Protein AF-R7TPE2-F1 (afdb_monomer)

Foldseek 3Di:
DDDDDDDDDDDDDDDPPPVVNVVVVVVVVVVVVVVVVVVVVVVVVVVVVVVVPPDPPDCPVVVVVVVVVVVVVVVVVVVVVVVVVVVVVVVVVVVVVVVVVVPDDDDDDDDDDDDDDDDDDDDDDDDDDDDDDDDDDPPDPPPPFLDALLVLLLDPDPVSSVVVLVVNLVSVLVVLVVVLVVLLLVLLLLLVLLQVLLCCVVVFAPPVLSVVLSVVLVVLLVVLVVVLVVVLVVVLVVLVVVDPDVVVSVVVNVVSVVVSVVSSVVSNVVSLVVSLVSCVVPTNADPVRSVVSSVVSVVLSVVLVVLSVVVSLVVVLLSVLVSLVSVLLSVLVVVVVVLVVVLVVVLLVLLLVLVVVCVVVVLDPPVRSVVLSVVLVVVLVVLVVVLVVVLSVVSVVLSVVLSVVVVVVVVVLVVVLVVVVVVLCVVSSSHNDSNVNSVVSSVSVSVSVVVVSVVSSVSNVVSSVVSVVSVVVSVVVSVVVSVVSVVVSLVVQVPDPSDDNVSSVVSVVVSVVVSVVVVVVSVVVSVVSVVVSVVVSVVVSVVVVVVSVVVVVVVVVVVVVVVVLVVVLVVVLVVLVVVVVVVLVVLVVVLVVLVVVLVCVVVPDPDDPPVVNVVSVVVSVVSVVVSVVVVVVSVVVSVVVNVVSVVVSVVVVVVVVVVVVVVVVVVVVVVVVVVVVVVVVVVVVVVVLVVVVCVVVPPPDDPDDDPDDPVVVVVVVVVVVVVVVVVVVVVVVVVVVVVVVVVVVVVVVVVVVVVVVVVVVVVVVVVVVVVVVVVVVVVVVVVVVVVVVVVVVVVVVVVVLVVLVVVCVVVVHDSVVSVVVVVVVVVVVVPPD

Secondary structure (DSSP, 8-state):
------------------HHHHHHHHHHHHHHHHHHHHHHHHHHHHHHHHHTTS-TT-THHHHHHHHHHHHHHHHHHHHHHHHHHHHHHHHHHHHHHHHHHTTSS------------PPPPP-PPPP---------------TT----HHHHHT-SSHHHHHHHHHHHHHHHHHHHHHHHHHHHHHHHHHHHHHHHHHHHHTTSS-HHHHHHHHHHHHHHHHHHHHHHHHHHHHHHHHHHHH--SHHHHHHHHHHHHHHHHHHHHHHHHHHHHHHHHHHHHHS---HHHHHHHHHHHHHHHHHHHHHHHHHHHHHHHHHHHHHHHHHHHHHHHHHHHHHHHHHHHHHHHHHHHHHHHHHHTTSS-HHHHHHHHHHHHHHHHHHHHHHHHHHHHHHHHHHHHHHHHHHHHHHHHHHHHHHHHHHHHHHHTT---HHHHHHHHHHHHHHHHHHHHHHHHHHHHHHHHHHHHHHHHHHHHHHHHHHHHHHHHHHHHHHSTT--HHHHHHHHHHHHHHHHHHHHHHHHHHHHHHHHHHHHHHHHHHHHHHHHHHHHHHHHHHHHHHHHHHHHHHHHHHHHHHHHHHHHHHHHHHHHHHHHHHHHHHHS-TTS-HHHHHHHHHHHHHHHHHHHHHHHHHHHHHHHHHHHHHHHHHHHHHHHHHHHHHHHHHHHHHHHHHHHHHHHHHHHHHHHHHHHHHHHTT--S--SS----HHHHHHHHHHHHHHHHHHHHHHHHHHHHHHHHHHHHHHHHHHHHHHHHHHHHHHHHHHHHHHHHHHHHHHHHHHHHHHHHHHHHHHHHHHHHHHHHHHHHHHT--HHHHHHHHHHHHHHTTS--

Nearest PDB structures (foldseek):
  7n6g-assembly1_3W  TM=2.573E-01  e=6.399E-01  Chlamydomonas reinhardtii
  7n6g-assembly1_3T  TM=1.485E-01  e=4.533E-01  Chlamydomonas reinhardtii
  7sqc-assembly1_1K  TM=1.398E-01  e=7.418E-01  Chlamydomonas reinhardtii
  8auc-assembly3_A  TM=1.772E-01  e=7.884E+00  Corynebacterium glutamicum ATCC 13032

Organism: Capitella teleta (NCBI:txid283909)

Solvent-accessible surface area (backbone atoms only — not comparable to full-atom values): 46290 Å² total; per-residue (Å²): 132,89,86,88,87,79,90,78,86,87,83,89,75,89,76,88,71,53,70,66,58,56,51,49,51,52,52,51,50,52,52,53,51,51,51,51,50,53,52,50,51,53,50,52,52,52,49,54,55,53,61,70,69,56,75,88,83,54,72,69,62,56,55,54,48,50,54,52,50,48,53,53,48,50,56,51,46,54,52,49,49,55,50,51,52,52,51,51,52,51,52,52,51,51,51,53,52,50,54,56,64,69,66,61,93,74,79,91,77,89,75,90,79,90,79,91,74,86,83,83,78,90,75,85,84,79,88,76,92,73,94,70,96,73,79,92,76,90,86,67,92,64,90,80,65,68,80,54,55,46,65,30,72,68,48,88,46,69,70,56,24,54,50,46,47,53,50,54,49,54,50,50,51,53,50,50,54,50,52,53,48,51,50,53,53,51,48,52,53,51,39,52,49,17,54,48,43,44,37,36,77,70,66,49,35,54,76,64,57,49,51,53,54,51,50,52,50,51,54,48,52,52,47,46,51,52,52,49,50,50,54,48,53,53,52,51,51,50,41,57,74,73,35,87,50,67,69,63,31,50,58,54,53,64,60,46,51,62,56,50,52,52,51,43,53,50,50,55,50,52,49,54,51,51,48,53,55,45,47,60,73,73,39,74,56,50,71,69,55,48,50,52,49,53,50,52,52,51,52,53,47,52,54,49,51,54,50,50,52,55,47,52,55,50,51,51,52,51,51,54,50,52,48,53,53,52,52,49,52,51,52,50,52,51,52,52,51,53,55,52,58,50,50,56,53,49,57,50,50,53,52,52,53,56,48,47,53,37,31,76,72,66,56,41,52,70,68,57,48,49,54,53,48,54,54,49,52,55,50,51,51,53,52,50,53,54,49,51,56,51,50,52,54,52,49,53,55,48,43,55,52,50,41,55,50,44,43,55,53,51,54,51,49,50,56,50,52,50,49,54,49,51,54,48,51,65,65,48,73,79,36,62,51,49,65,61,50,53,53,51,49,51,51,50,53,50,49,51,50,52,56,50,50,53,48,51,52,53,47,36,50,48,38,50,49,52,51,49,50,51,52,53,49,52,50,52,54,50,51,51,53,50,52,53,47,50,53,52,49,52,52,55,53,64,67,39,91,72,48,54,71,69,57,52,54,53,50,50,55,49,49,52,52,56,48,52,56,48,51,52,51,53,53,52,49,56,51,52,52,50,52,55,51,55,52,52,48,53,53,51,52,53,48,51,54,52,50,54,52,47,52,53,51,52,51,51,53,49,49,54,52,49,52,56,49,50,51,50,54,52,50,51,53,51,53,54,51,50,57,49,52,52,57,52,50,62,46,52,50,52,52,48,54,54,51,50,53,53,50,53,58,65,73,70,52,101,80,69,63,68,66,60,58,52,50,51,51,50,50,49,54,51,49,51,51,50,50,52,50,48,50,52,50,51,54,48,53,47,50,53,47,53,52,49,51,50,52,51,51,50,50,52,50,51,52,50,50,48,52,51,51,49,49,53,48,49,51,51,50,49,52,49,51,50,50,53,49,52,52,49,53,51,49,55,48,52,52,49,49,53,51,49,55,49,54,71,73,62,63,95,68,83,90,76,90,72,100,66,62,74,61,61,59,52,51,51,49,49,52,54,46,50,54,50,51,52,54,49,49,53,50,51,49,52,52,48,51,51,50,49,52,53,48,50,52,52,49,51,51,50,52,53,50,51,51,52,56,48,52,56,46,52,52,51,50,50,51,51,48,51,51,50,51,51,53,50,52,50,53,52,50,52,52,51,49,50,54,50,51,53,51,51,51,51,53,50,52,51,50,50,52,51,48,49,51,53,49,22,68,74,66,79,43,53,64,65,62,53,51,52,52,49,52,51,53,55,60,63,60,68,77,77,124

pLDDT: mean 75.4, std 16.22, range [26.73, 94.81]

Mean predicted aligned error: 19.23 Å

Structure (mmCIF, N/CA/C/O backbone):
data_AF-R7TPE2-F1
#
_entry.id   AF-R7TPE2-F1
#
loop_
_atom_site.group_PDB
_atom_site.id
_atom_site.type_symbol
_atom_site.label_atom_id
_atom_site.label_alt_id
_atom_site.label_comp_id
_atom_site.label_asym_id
_atom_site.label_entity_id
_atom_site.label_seq_id
_atom_site.pdbx_PDB_ins_code
_atom_site.Cartn_x
_atom_site.Cartn_y
_atom_site.Cartn_z
_atom_site.occupancy
_atom_site.B_iso_or_equiv
_atom_site.auth_seq_id
_atom_site.auth_comp_id
_atom_site.auth_asym_id
_atom_site.auth_atom_id
_atom_site.pdbx_PDB_model_num
ATOM 1 N N . MET A 1 1 ? -18.566 -9.184 -51.573 1.00 35.41 1 MET A N 1
ATOM 2 C CA . MET A 1 1 ? -17.967 -8.686 -52.824 1.00 35.41 1 MET A CA 1
ATOM 3 C C . MET A 1 1 ? -16.487 -8.476 -52.565 1.00 35.41 1 MET A C 1
ATOM 5 O O . MET A 1 1 ? -16.202 -7.712 -51.658 1.00 35.41 1 MET A O 1
ATOM 9 N N . SER A 1 2 ? -15.641 -9.183 -53.329 1.00 36.97 2 SER A N 1
ATOM 10 C CA . SER A 1 2 ? -14.252 -8.843 -53.710 1.00 36.97 2 SER A CA 1
ATOM 11 C C . SER A 1 2 ? -13.233 -8.619 -52.575 1.00 36.97 2 SER A C 1
ATOM 13 O O . SER A 1 2 ? -13.436 -7.756 -51.742 1.00 36.97 2 SER A O 1
ATOM 15 N N . CYS A 1 3 ? -12.071 -9.258 -52.451 1.00 39.59 3 CYS A N 1
ATOM 16 C CA . CYS A 1 3 ? -11.321 -10.270 -53.191 1.00 39.59 3 CYS A CA 1
ATOM 17 C C . CYS A 1 3 ? -10.286 -10.823 -52.189 1.00 39.59 3 CYS A C 1
ATOM 19 O O . CYS A 1 3 ? -9.590 -10.029 -51.565 1.00 39.59 3 CYS A O 1
ATOM 21 N N . LEU A 1 4 ? -10.152 -12.141 -52.046 1.00 36.69 4 LEU A N 1
ATOM 22 C CA . LEU A 1 4 ? -8.954 -12.773 -51.478 1.00 36.69 4 LEU A CA 1
ATOM 23 C C . LEU A 1 4 ? -8.945 -14.233 -51.934 1.00 36.69 4 LEU A C 1
ATOM 25 O O . LEU A 1 4 ? -9.678 -15.075 -51.423 1.00 36.69 4 LEU A O 1
ATOM 29 N N . TRP A 1 5 ? -8.168 -14.484 -52.982 1.00 43.62 5 TRP A N 1
ATOM 30 C CA . TRP A 1 5 ? -7.810 -15.806 -53.477 1.00 43.62 5 TRP A CA 1
ATOM 31 C C . TRP A 1 5 ? -6.289 -15.867 -53.393 1.00 43.62 5 TRP A C 1
ATOM 33 O O . TRP A 1 5 ? -5.604 -15.185 -54.151 1.00 43.62 5 TRP A O 1
ATOM 43 N N . VAL A 1 6 ? -5.773 -16.642 -52.444 1.00 50.56 6 VAL A N 1
ATOM 44 C CA . VAL A 1 6 ? -4.370 -17.057 -52.418 1.00 50.56 6 VAL A CA 1
ATOM 45 C C . VAL A 1 6 ? -4.348 -18.579 -52.356 1.00 50.56 6 VAL A C 1
ATOM 47 O O . VAL A 1 6 ? -5.094 -19.202 -51.603 1.00 50.56 6 VAL A O 1
ATOM 50 N N . LEU A 1 7 ? -3.537 -19.129 -53.253 1.00 46.31 7 LEU A N 1
ATOM 51 C CA . LEU A 1 7 ? -3.365 -20.529 -53.601 1.00 46.31 7 LEU A CA 1
ATOM 52 C C . LEU A 1 7 ? -3.025 -21.432 -52.403 1.00 46.31 7 LEU A C 1
ATOM 54 O O . LEU A 1 7 ? -2.085 -21.153 -51.666 1.00 46.31 7 LEU A O 1
ATOM 58 N N . MET A 1 8 ? -3.680 -22.594 -52.328 1.00 33.62 8 MET A N 1
ATOM 59 C CA . MET A 1 8 ? -3.074 -23.815 -51.784 1.00 33.62 8 MET A CA 1
ATOM 60 C C . MET A 1 8 ? -3.088 -24.918 -52.853 1.00 33.62 8 MET A C 1
ATOM 62 O O . MET A 1 8 ? -4.070 -25.028 -53.595 1.00 33.62 8 MET A O 1
ATOM 66 N N . PRO A 1 9 ? -2.010 -25.714 -52.970 1.00 51.53 9 PRO A N 1
ATOM 67 C CA . PRO A 1 9 ? -1.897 -26.749 -53.978 1.00 51.53 9 PRO A CA 1
ATOM 68 C C . PRO A 1 9 ? -2.693 -28.001 -53.601 1.00 51.53 9 PRO A C 1
ATOM 70 O O . PRO A 1 9 ? -2.835 -28.396 -52.448 1.00 51.53 9 PRO A O 1
ATOM 73 N N . ASN A 1 10 ? -3.210 -28.597 -54.661 1.00 43.28 10 ASN A N 1
ATOM 74 C CA . ASN A 1 10 ? -4.125 -29.715 -54.744 1.00 43.28 10 ASN A CA 1
ATOM 75 C C . ASN A 1 10 ? -3.376 -31.041 -54.500 1.00 43.28 10 ASN A C 1
ATOM 77 O O . ASN A 1 10 ? -2.678 -31.508 -55.399 1.00 43.28 10 ASN A O 1
ATOM 81 N N . THR A 1 11 ? -3.527 -31.664 -53.329 1.00 44.28 11 THR A N 1
ATOM 82 C CA . THR A 1 11 ? -3.225 -33.095 -53.144 1.00 44.28 11 THR A CA 1
ATOM 83 C C . THR A 1 11 ? -4.532 -33.873 -53.061 1.00 44.28 11 THR A C 1
ATOM 85 O O . THR A 1 11 ? -5.263 -33.875 -52.074 1.00 44.28 11 THR A O 1
ATOM 88 N N . ARG A 1 12 ? -4.841 -34.485 -54.200 1.00 43.62 12 ARG A N 1
ATOM 89 C CA . ARG A 1 12 ? -5.979 -35.353 -54.460 1.00 43.62 12 ARG A CA 1
ATOM 90 C C . ARG A 1 12 ? -5.566 -36.770 -54.058 1.00 43.62 12 ARG A C 1
ATOM 92 O O . ARG A 1 12 ? -4.911 -37.429 -54.848 1.00 43.62 12 ARG A O 1
ATOM 99 N N . ASP A 1 13 ? -5.960 -37.218 -52.873 1.00 47.59 13 ASP A N 1
ATOM 100 C CA . ASP A 1 13 ? -6.114 -38.645 -52.575 1.00 47.59 13 ASP A CA 1
ATOM 101 C C . ASP A 1 13 ? -7.429 -38.831 -51.818 1.00 47.59 13 ASP A C 1
ATOM 103 O O . ASP A 1 13 ? -7.630 -38.335 -50.708 1.00 47.59 13 ASP A O 1
ATOM 107 N N . GLY A 1 14 ? -8.375 -39.455 -52.518 1.00 44.62 14 GLY A N 1
ATOM 108 C CA . GLY A 1 14 ? -9.769 -39.576 -52.128 1.00 44.62 14 GLY A CA 1
ATOM 109 C C . GLY A 1 14 ? -9.963 -40.525 -50.955 1.00 44.62 14 GLY A C 1
ATOM 110 O O . GLY A 1 14 ? -9.707 -41.721 -51.054 1.00 44.62 14 GLY A O 1
ATOM 111 N N . TRP A 1 15 ? -10.504 -39.979 -49.873 1.00 50.47 15 TRP A N 1
ATOM 112 C CA . TRP A 1 15 ? -11.351 -40.714 -48.949 1.00 50.47 15 TRP A CA 1
ATOM 113 C C . TRP A 1 15 ? -12.759 -40.176 -49.187 1.00 50.47 15 TRP A C 1
ATOM 115 O O . TRP A 1 15 ? -13.099 -39.099 -48.699 1.00 50.47 15 TRP A O 1
ATOM 125 N N . ASP A 1 16 ? -13.550 -40.884 -49.996 1.00 54.56 16 ASP A N 1
ATOM 126 C CA . ASP A 1 16 ? -14.982 -40.613 -50.145 1.00 54.56 16 ASP A CA 1
ATOM 127 C C . ASP A 1 16 ? -15.671 -40.976 -48.825 1.00 54.56 16 ASP A C 1
ATOM 129 O O . ASP A 1 16 ? -16.195 -42.072 -48.629 1.00 54.56 16 ASP A O 1
ATOM 133 N N . ILE A 1 17 ? -15.598 -40.059 -47.862 1.00 58.78 17 ILE A N 1
ATOM 134 C CA . ILE A 1 17 ? -16.359 -40.151 -46.626 1.00 58.78 17 ILE A CA 1
ATOM 135 C C . ILE A 1 17 ? -17.766 -39.672 -46.963 1.00 58.78 17 ILE A C 1
ATOM 137 O O . ILE A 1 17 ? -18.008 -38.474 -47.121 1.00 58.78 17 ILE A O 1
ATOM 141 N N . ASP A 1 18 ? -18.687 -40.628 -47.085 1.00 71.75 18 ASP A N 1
ATOM 142 C CA . ASP A 1 18 ? -20.100 -40.366 -47.337 1.00 71.75 18 ASP A CA 1
ATOM 143 C C . ASP A 1 18 ? -20.612 -39.282 -46.367 1.00 71.75 18 ASP A C 1
ATOM 145 O O . ASP A 1 18 ? -20.490 -39.457 -45.145 1.00 71.75 18 ASP A O 1
ATOM 149 N N . PRO A 1 19 ? -21.234 -38.189 -46.848 1.00 72.94 19 PRO A N 1
ATOM 150 C CA . PRO A 1 19 ? -21.765 -37.116 -45.999 1.00 72.94 19 PRO A CA 1
ATOM 151 C C . PRO A 1 19 ? -22.720 -37.633 -44.914 1.00 72.94 19 PRO A C 1
ATOM 153 O O . PRO A 1 19 ? -22.844 -37.048 -43.836 1.00 72.94 19 PRO A O 1
ATOM 156 N N . LEU A 1 20 ? -23.363 -38.773 -45.183 1.00 76.94 20 LEU A N 1
ATOM 157 C CA . LEU A 1 20 ? -24.243 -39.467 -44.254 1.00 76.94 20 LEU A CA 1
ATOM 158 C C . LEU A 1 20 ? -23.494 -40.033 -43.035 1.00 76.94 20 LEU A C 1
ATOM 160 O O . LEU A 1 20 ? -24.014 -39.993 -41.923 1.00 76.94 20 LEU A O 1
ATOM 164 N N . SER A 1 21 ? -22.266 -40.522 -43.225 1.00 72.75 21 SER A N 1
ATOM 165 C CA . SER A 1 21 ? -21.429 -41.070 -42.150 1.00 72.75 21 SER A CA 1
ATOM 166 C C . SER A 1 21 ? -20.886 -39.973 -41.230 1.00 72.75 21 SER A C 1
ATOM 168 O O . SER A 1 21 ? -20.889 -40.139 -40.010 1.00 72.75 21 SER A O 1
ATOM 170 N N . ILE A 1 22 ? -20.540 -38.807 -41.791 1.00 78.19 22 ILE A N 1
ATOM 171 C CA . ILE A 1 22 ? -20.175 -37.607 -41.023 1.00 78.19 22 ILE A CA 1
ATOM 172 C C . ILE A 1 22 ? -21.388 -37.120 -40.223 1.00 78.19 22 ILE A C 1
ATOM 174 O O . ILE A 1 22 ? -21.275 -36.861 -39.024 1.00 78.19 22 ILE A O 1
ATOM 178 N N . GLY A 1 23 ? -22.567 -37.063 -40.851 1.00 81.94 23 GLY A N 1
ATOM 179 C CA . GLY A 1 23 ? -23.810 -36.687 -40.175 1.00 81.94 23 GLY A CA 1
ATOM 180 C C . GLY A 1 23 ? -24.160 -37.621 -39.012 1.00 81.94 23 GLY A C 1
ATOM 181 O O . GLY A 1 23 ? -24.500 -37.154 -37.923 1.00 81.94 23 GLY A O 1
ATOM 182 N N . LEU A 1 24 ? -24.013 -38.935 -39.206 1.00 83.06 24 LEU A N 1
ATOM 183 C CA . LEU A 1 24 ? -24.265 -39.936 -38.169 1.00 83.06 24 LEU A CA 1
ATOM 184 C C . LEU A 1 24 ? -23.259 -39.825 -37.012 1.00 83.06 24 LEU A C 1
ATOM 186 O O . LEU A 1 24 ? -23.658 -39.877 -35.850 1.00 83.06 24 LEU A O 1
ATOM 190 N N . ALA A 1 25 ? -21.973 -39.623 -37.311 1.00 80.62 25 ALA A N 1
ATOM 191 C CA . ALA A 1 25 ? -20.932 -39.464 -36.297 1.00 80.62 25 ALA A CA 1
ATOM 192 C C . ALA A 1 25 ? -21.164 -38.220 -35.424 1.00 80.62 25 ALA A C 1
ATOM 194 O O . ALA A 1 25 ? -21.041 -38.294 -34.200 1.00 80.62 25 ALA A O 1
ATOM 195 N N . VAL A 1 26 ? -21.581 -37.100 -36.025 1.00 81.88 26 VAL A N 1
ATOM 196 C CA . VAL A 1 26 ? -21.940 -35.876 -35.288 1.00 81.88 26 VAL A CA 1
ATOM 197 C C . VAL A 1 26 ? -23.166 -36.108 -34.402 1.00 81.88 26 VAL A C 1
ATOM 199 O O . VAL A 1 26 ? -23.180 -35.690 -33.243 1.00 81.88 26 VAL A O 1
ATOM 202 N N . PHE A 1 27 ? -24.180 -36.816 -34.905 1.00 87.12 27 PHE A N 1
ATOM 203 C CA . PHE A 1 27 ? -25.394 -37.096 -34.138 1.00 87.12 27 PHE A CA 1
ATOM 204 C C . PHE A 1 27 ? -25.132 -38.033 -32.948 1.00 87.12 27 PHE A C 1
ATOM 206 O O . PHE A 1 27 ? -25.605 -37.784 -31.838 1.00 87.12 27 PHE A O 1
ATOM 213 N N . ILE A 1 28 ? -24.320 -39.076 -33.148 1.00 86.81 28 ILE A N 1
ATOM 214 C CA . ILE A 1 28 ? -23.882 -39.982 -32.077 1.00 86.81 28 ILE A CA 1
ATOM 215 C C . ILE A 1 28 ? -23.019 -39.222 -31.061 1.00 86.81 28 ILE A C 1
ATOM 217 O O . ILE A 1 28 ? -23.226 -39.374 -29.858 1.00 86.81 28 ILE A O 1
ATOM 221 N N . GLY A 1 29 ? -22.112 -38.353 -31.519 1.00 87.31 29 GLY A N 1
ATOM 222 C CA . GLY A 1 29 ? -21.297 -37.504 -30.648 1.00 87.31 29 GLY A CA 1
ATOM 223 C C . GLY A 1 29 ? -22.137 -36.591 -29.750 1.00 87.31 29 GLY A C 1
ATOM 224 O O . GLY A 1 29 ? -21.872 -36.497 -28.551 1.00 87.31 29 GLY A O 1
ATOM 225 N N . LEU A 1 30 ? -23.201 -35.984 -30.287 1.00 85.12 30 LEU A N 1
ATOM 226 C CA . LEU A 1 30 ? -24.133 -35.157 -29.511 1.00 85.12 30 LEU A CA 1
ATOM 227 C C . LEU A 1 30 ? -24.933 -35.971 -28.484 1.00 85.12 30 LEU A C 1
ATOM 229 O O . LEU A 1 30 ? -25.106 -35.519 -27.352 1.00 85.12 30 LEU A O 1
ATOM 233 N N . LEU A 1 31 ? -25.383 -37.178 -28.839 1.00 86.69 31 LEU A N 1
ATOM 234 C CA . LEU A 1 31 ? -26.096 -38.060 -27.908 1.00 86.69 31 LEU A CA 1
ATOM 235 C C . LEU A 1 31 ? -25.195 -38.548 -26.769 1.00 86.69 31 LEU A C 1
ATOM 237 O O . LEU A 1 31 ? -25.593 -38.499 -25.604 1.00 86.69 31 LEU A O 1
ATOM 241 N N . VAL A 1 32 ? -23.972 -38.975 -27.086 1.00 89.25 32 VAL A N 1
ATOM 242 C CA . VAL A 1 32 ? -22.993 -39.416 -26.083 1.00 89.25 32 VAL A CA 1
ATOM 243 C C . VAL A 1 32 ? -22.586 -38.244 -25.186 1.00 89.25 32 VAL A C 1
ATOM 245 O O . VAL A 1 32 ? -22.586 -38.386 -23.963 1.00 89.25 32 VAL A O 1
ATOM 248 N N . GLY A 1 33 ? -22.337 -37.064 -25.762 1.00 85.56 33 GLY A N 1
ATOM 249 C CA . GLY A 1 33 ? -22.054 -35.842 -25.005 1.00 85.56 33 GLY A CA 1
ATOM 250 C C . GLY A 1 33 ? -23.195 -35.450 -24.059 1.00 85.56 33 GLY A C 1
ATOM 251 O O . GLY A 1 33 ? -22.950 -35.133 -22.895 1.00 85.56 33 GLY A O 1
ATOM 252 N N . GLY A 1 34 ? -24.449 -35.554 -24.512 1.00 89.00 34 GLY A N 1
ATOM 253 C CA . GLY A 1 34 ? -25.632 -35.297 -23.686 1.00 89.00 34 GLY A CA 1
ATOM 254 C C . GLY A 1 34 ? -25.782 -36.277 -22.518 1.00 89.00 34 GLY A C 1
ATOM 255 O O . GLY A 1 34 ? -26.092 -35.863 -21.399 1.00 89.00 34 GLY A O 1
ATOM 256 N N . LEU A 1 35 ? -25.510 -37.567 -22.740 1.00 86.75 35 LEU A N 1
ATOM 257 C CA . LEU A 1 35 ? -25.560 -38.589 -21.688 1.00 86.75 35 LEU A CA 1
ATOM 258 C C . LEU A 1 35 ? -24.452 -38.407 -20.642 1.00 86.75 35 LEU A C 1
ATOM 260 O O . LEU A 1 35 ? -24.720 -38.539 -19.446 1.00 86.75 35 LEU A O 1
ATOM 264 N N . ILE A 1 36 ? -23.238 -38.045 -21.068 1.00 86.69 36 ILE A N 1
ATOM 265 C CA . ILE A 1 36 ? -22.132 -37.723 -20.155 1.00 86.69 36 ILE A CA 1
ATOM 266 C C . ILE A 1 36 ? -22.482 -36.484 -19.321 1.00 86.69 36 ILE A C 1
ATOM 268 O O . ILE A 1 36 ? -22.340 -36.513 -18.099 1.00 86.69 36 ILE A O 1
ATOM 272 N N . ALA A 1 37 ? -23.023 -35.432 -19.943 1.00 84.12 37 ALA A N 1
ATOM 273 C CA . ALA A 1 37 ? -23.448 -34.224 -19.236 1.00 84.12 37 ALA A CA 1
ATOM 274 C C . ALA A 1 37 ? -24.548 -34.509 -18.193 1.00 84.12 37 ALA A C 1
ATOM 276 O O . ALA A 1 37 ? -24.476 -34.008 -17.071 1.00 84.12 37 ALA A O 1
ATOM 277 N N . LEU A 1 38 ? -25.526 -35.363 -18.516 1.00 84.81 38 LEU A N 1
ATOM 278 C CA . LEU A 1 38 ? -26.567 -35.816 -17.581 1.00 84.81 38 LEU A CA 1
ATOM 279 C C . LEU A 1 38 ? -26.003 -36.646 -16.416 1.00 84.81 38 LEU A C 1
ATOM 281 O O . LEU A 1 38 ? -26.463 -36.508 -15.278 1.00 84.81 38 LEU A O 1
ATOM 285 N N . GLY A 1 39 ? -24.999 -37.487 -16.680 1.00 87.00 39 GLY A N 1
ATOM 286 C CA . GLY A 1 39 ? -24.266 -38.230 -15.654 1.00 87.00 39 GLY A CA 1
ATOM 287 C C . GLY A 1 39 ? -23.515 -37.302 -14.696 1.00 87.00 39 GLY A C 1
ATOM 288 O O . GLY A 1 39 ? -23.690 -37.402 -13.479 1.00 87.00 39 GLY A O 1
ATOM 289 N N . CYS A 1 40 ? -22.759 -36.345 -15.241 1.00 82.94 40 CYS A N 1
ATOM 290 C CA . CYS A 1 40 ? -22.047 -35.326 -14.468 1.00 82.94 40 CYS A CA 1
ATOM 291 C C . CYS A 1 40 ? -23.013 -34.455 -13.652 1.00 82.94 40 CYS A C 1
ATOM 293 O O . CYS A 1 40 ? -22.789 -34.247 -12.464 1.00 82.94 40 CYS A O 1
ATOM 295 N N . TRP A 1 41 ? -24.141 -34.035 -14.234 1.00 87.31 41 TRP A N 1
ATOM 296 C CA . TRP A 1 41 ? -25.181 -33.272 -13.536 1.00 87.31 41 TRP A CA 1
ATOM 297 C C . TRP A 1 41 ? -25.740 -34.029 -12.321 1.00 87.31 41 TRP A C 1
ATOM 299 O O . TRP A 1 41 ? -25.880 -33.460 -11.236 1.00 87.31 41 TRP A O 1
ATOM 309 N N . LYS A 1 42 ? -26.029 -35.331 -12.463 1.00 81.81 42 LYS A N 1
ATOM 310 C CA . LYS A 1 42 ? -26.505 -36.165 -11.345 1.00 81.81 42 LYS A CA 1
ATOM 311 C C . LYS A 1 42 ? -25.456 -36.337 -10.247 1.00 81.81 42 LYS A C 1
ATOM 313 O O . LYS A 1 42 ? -25.833 -36.355 -9.074 1.00 81.81 42 LYS A O 1
ATOM 318 N N . LEU A 1 43 ? -24.177 -36.463 -10.602 1.00 78.94 43 LEU A N 1
ATOM 319 C CA . LEU A 1 43 ? -23.083 -36.539 -9.629 1.00 78.94 43 LEU A CA 1
ATOM 320 C C . LEU A 1 43 ? -22.917 -35.210 -8.882 1.00 78.94 43 LEU A C 1
ATOM 322 O O . LEU A 1 43 ? -22.936 -35.212 -7.653 1.00 78.94 43 LEU A O 1
ATOM 326 N N . CYS A 1 44 ? -22.920 -34.078 -9.592 1.00 80.56 44 CYS A N 1
ATOM 327 C CA . CYS A 1 44 ? -22.857 -32.751 -8.980 1.00 80.56 44 CYS A CA 1
ATOM 328 C C . CYS A 1 44 ? -24.042 -32.483 -8.038 1.00 80.56 44 CYS A C 1
ATOM 330 O O . CYS A 1 44 ? -23.838 -31.997 -6.930 1.00 80.56 44 CYS A O 1
ATOM 332 N N . ILE A 1 45 ? -25.276 -32.851 -8.409 1.00 78.25 45 ILE A N 1
ATOM 333 C CA . ILE A 1 45 ? -26.436 -32.708 -7.508 1.00 78.25 45 ILE A CA 1
ATOM 334 C C . ILE A 1 45 ? -26.301 -33.597 -6.266 1.00 78.25 45 ILE A C 1
ATOM 336 O O . ILE A 1 45 ? -26.657 -33.173 -5.164 1.00 78.25 45 ILE A O 1
ATOM 340 N N . LYS A 1 46 ? -25.795 -34.826 -6.418 1.00 79.50 46 LYS A N 1
ATOM 341 C CA . LYS A 1 46 ? -25.608 -35.749 -5.292 1.00 79.50 46 LYS A CA 1
ATOM 342 C C . LYS A 1 46 ? -24.538 -35.243 -4.321 1.00 79.50 46 LYS A C 1
ATOM 344 O O . LYS A 1 46 ? -24.738 -35.357 -3.112 1.00 79.50 46 LYS A O 1
ATOM 349 N N . ASP A 1 47 ? -23.474 -34.630 -4.832 1.00 73.25 47 ASP A N 1
ATOM 350 C CA . ASP A 1 47 ? -22.434 -34.005 -4.013 1.00 73.25 47 ASP A CA 1
ATOM 351 C C . ASP A 1 47 ? -22.918 -32.709 -3.355 1.00 73.25 47 ASP A C 1
ATOM 353 O O . ASP A 1 47 ? -22.694 -32.533 -2.161 1.00 73.25 47 ASP A O 1
ATOM 357 N N . ILE A 1 48 ? -23.706 -31.874 -4.045 1.00 69.50 48 ILE A N 1
ATOM 358 C CA . ILE A 1 48 ? -24.358 -30.690 -3.451 1.00 69.50 48 ILE A CA 1
ATOM 359 C C . ILE A 1 48 ? -25.317 -31.093 -2.318 1.00 69.50 48 ILE A C 1
ATOM 361 O O . ILE A 1 48 ? -25.362 -30.442 -1.273 1.00 69.50 48 ILE A O 1
ATOM 365 N N . MET A 1 49 ? -26.069 -32.187 -2.481 1.00 70.44 49 MET A N 1
ATOM 366 C CA . MET A 1 49 ? -26.960 -32.689 -1.429 1.00 70.44 49 MET A CA 1
ATOM 367 C C . MET A 1 49 ? -26.210 -33.341 -0.259 1.00 70.44 49 MET A C 1
ATOM 369 O O . MET A 1 49 ? -26.682 -33.244 0.873 1.00 70.44 49 MET A O 1
ATOM 373 N N . ARG A 1 50 ? -25.041 -33.958 -0.489 1.00 70.81 50 ARG A N 1
ATOM 374 C CA . ARG A 1 50 ? -24.146 -34.404 0.596 1.00 70.81 50 ARG A CA 1
ATOM 375 C C . ARG A 1 50 ? -23.534 -33.220 1.341 1.00 70.81 50 ARG A C 1
ATOM 377 O O . ARG A 1 50 ? -23.506 -33.244 2.566 1.00 70.81 50 ARG A O 1
ATOM 384 N N . TYR A 1 51 ? -23.151 -32.164 0.625 1.00 56.22 51 TYR A N 1
ATOM 385 C CA . TYR A 1 51 ? -22.622 -30.930 1.209 1.00 56.22 51 TYR A CA 1
ATOM 386 C C . TYR A 1 51 ? -23.650 -30.204 2.089 1.00 56.22 51 TYR A C 1
ATOM 388 O O . TYR A 1 51 ? -23.290 -29.596 3.089 1.00 56.22 51 TYR A O 1
ATOM 396 N N . LYS A 1 52 ? -24.945 -30.309 1.760 1.00 54.88 52 LYS A N 1
ATOM 397 C CA . LYS A 1 52 ? -26.046 -29.752 2.567 1.00 54.88 52 LYS A CA 1
ATOM 398 C C . LYS A 1 52 ? -26.389 -30.551 3.832 1.00 54.88 52 LYS A C 1
ATOM 400 O O . LYS A 1 52 ? -27.167 -30.053 4.638 1.00 54.88 52 LYS A O 1
ATOM 405 N N . LYS A 1 53 ? -25.870 -31.775 3.988 1.00 53.75 53 LYS A N 1
ATOM 406 C CA . LYS A 1 53 ? -26.144 -32.658 5.138 1.00 53.75 53 LYS A CA 1
ATOM 407 C C . LYS A 1 53 ? -25.010 -32.714 6.170 1.00 53.75 53 LYS A C 1
ATOM 409 O O . LYS A 1 53 ? -25.174 -33.408 7.165 1.00 53.75 53 LYS A O 1
ATOM 414 N N . MET A 1 54 ? -23.894 -32.017 5.946 1.00 47.94 54 MET A N 1
ATOM 415 C CA . MET A 1 54 ? -22.887 -31.778 6.986 1.00 47.94 54 MET A CA 1
ATOM 416 C C . MET A 1 54 ? -23.311 -30.580 7.844 1.00 47.94 54 MET A C 1
ATOM 418 O O . MET A 1 54 ? -23.743 -29.563 7.302 1.00 47.94 54 MET A O 1
ATOM 422 N N . ASP A 1 55 ? -23.235 -30.748 9.165 1.00 43.53 55 ASP A N 1
ATOM 423 C CA . ASP A 1 55 ? -23.816 -29.877 10.192 1.00 43.53 55 ASP A CA 1
ATOM 424 C C . ASP A 1 55 ? -23.533 -28.367 10.025 1.00 43.53 55 ASP A C 1
ATOM 426 O O . ASP A 1 55 ? -22.422 -27.969 9.664 1.00 43.53 55 ASP A O 1
ATOM 430 N N . PRO A 1 56 ? -24.512 -27.497 10.345 1.00 44.38 56 PRO A N 1
ATOM 431 C CA . PRO A 1 56 ? -24.379 -26.043 10.261 1.00 44.38 56 PRO A CA 1
ATOM 432 C C . PRO A 1 56 ? -23.589 -25.382 11.410 1.00 44.38 56 PRO A C 1
ATOM 434 O O . PRO A 1 56 ? -23.453 -24.162 11.394 1.00 44.38 56 PRO A O 1
ATOM 437 N N . GLU A 1 57 ? -23.036 -26.125 12.373 1.00 44.31 57 GLU A N 1
ATOM 438 C CA . GLU A 1 57 ? -22.359 -25.533 13.547 1.00 44.31 57 GLU A CA 1
ATOM 439 C C . GLU A 1 57 ? -20.884 -25.147 13.330 1.00 44.31 57 GLU A C 1
ATOM 441 O O . GLU A 1 57 ? -20.248 -24.588 14.220 1.00 44.31 57 GLU A O 1
ATOM 446 N N . CYS A 1 58 ? -20.314 -25.364 12.142 1.00 42.38 58 CYS A N 1
ATOM 447 C CA . CYS A 1 58 ? -18.939 -24.943 11.874 1.00 42.38 58 CYS A CA 1
ATOM 448 C C . CYS A 1 58 ? -18.895 -23.550 11.215 1.00 42.38 58 CYS A C 1
ATOM 450 O O . CYS A 1 58 ? -19.205 -23.394 10.028 1.00 42.38 58 CYS A O 1
ATOM 452 N N . GLY A 1 59 ? -18.436 -22.538 11.966 1.00 44.81 59 GLY A N 1
ATOM 453 C CA . GLY A 1 59 ? -18.245 -21.144 11.518 1.00 44.81 59 GLY A CA 1
ATOM 454 C C . GLY A 1 59 ? -17.385 -20.963 10.252 1.00 44.81 59 GLY A C 1
ATOM 455 O O . GLY A 1 59 ? -17.415 -19.911 9.613 1.00 44.81 59 GLY A O 1
ATOM 456 N N . TYR A 1 60 ? -16.701 -22.017 9.803 1.00 45.69 60 TYR A N 1
ATOM 457 C CA . TYR A 1 60 ? -15.927 -22.078 8.562 1.00 45.69 60 TYR A CA 1
ATOM 458 C C . TYR A 1 60 ? -16.766 -21.819 7.289 1.00 45.69 60 TYR A C 1
ATOM 460 O O . TYR A 1 60 ? -16.289 -21.226 6.320 1.00 45.69 60 TYR A O 1
ATOM 468 N N . MET A 1 61 ? -18.051 -22.197 7.288 1.00 47.66 61 MET A N 1
ATOM 469 C CA . MET A 1 61 ? -18.941 -22.037 6.124 1.00 47.66 61 MET A CA 1
ATOM 470 C C . MET A 1 61 ? -19.596 -20.650 6.027 1.00 47.66 61 MET A C 1
ATOM 472 O O . MET A 1 61 ? -20.148 -20.315 4.974 1.00 47.66 61 MET A O 1
ATOM 476 N N . ALA A 1 62 ? -19.555 -19.846 7.095 1.00 50.88 62 ALA A N 1
ATOM 477 C CA . ALA A 1 62 ? -20.031 -18.462 7.081 1.00 50.88 62 ALA A CA 1
ATOM 478 C C . ALA A 1 62 ? -19.000 -17.534 6.418 1.00 50.88 62 ALA A C 1
ATOM 480 O O . ALA A 1 62 ? -19.369 -16.723 5.574 1.00 50.88 62 ALA A O 1
ATOM 481 N N . SER A 1 63 ? -17.708 -17.739 6.696 1.00 49.19 63 SER A N 1
ATOM 482 C CA . SER A 1 63 ? -16.612 -16.973 6.082 1.00 49.19 63 SER A CA 1
ATOM 483 C C . SER A 1 63 ? -16.489 -17.226 4.573 1.00 49.19 63 SER A C 1
ATOM 485 O O . SER A 1 63 ? -16.398 -16.285 3.788 1.00 49.19 63 SER A O 1
ATOM 487 N N . ASN A 1 64 ? -16.611 -18.482 4.122 1.00 46.62 64 ASN A N 1
ATOM 488 C CA . ASN A 1 64 ? -16.521 -18.791 2.689 1.00 46.62 64 ASN A CA 1
ATOM 489 C C . ASN A 1 64 ? -17.762 -18.318 1.901 1.00 46.62 64 ASN A C 1
ATOM 491 O O . ASN A 1 64 ? -17.655 -17.881 0.754 1.00 46.62 64 ASN A O 1
ATOM 495 N N . ARG A 1 65 ? -18.949 -18.327 2.533 1.00 49.72 65 ARG A N 1
ATOM 496 C CA . ARG A 1 65 ? -20.149 -17.688 1.967 1.00 49.72 65 ARG A CA 1
ATOM 497 C C . ARG A 1 65 ? -20.012 -16.171 1.928 1.00 49.72 65 ARG A C 1
ATOM 499 O O . ARG A 1 65 ? -20.368 -15.591 0.913 1.00 49.72 65 ARG A O 1
ATOM 506 N N . TYR A 1 66 ? -19.439 -15.547 2.954 1.00 51.59 66 TYR A N 1
ATOM 507 C CA . TYR A 1 66 ? -19.166 -14.110 2.973 1.00 51.59 66 TYR A CA 1
ATOM 508 C C . TYR A 1 66 ? -18.166 -13.704 1.878 1.00 51.59 66 TYR A C 1
ATOM 510 O O . TYR A 1 66 ? -18.430 -12.770 1.129 1.00 51.59 66 TYR A O 1
ATOM 518 N N . ALA A 1 67 ? -17.081 -14.464 1.692 1.00 56.19 67 ALA A N 1
ATOM 519 C CA . ALA A 1 67 ? -16.091 -14.228 0.640 1.00 56.19 67 ALA A CA 1
ATOM 520 C C . ALA A 1 67 ? -16.657 -14.441 -0.778 1.00 56.19 67 ALA A C 1
ATOM 522 O O . ALA A 1 67 ? -16.389 -13.648 -1.682 1.00 56.19 67 ALA A O 1
ATOM 523 N N . SER A 1 68 ? -17.481 -15.474 -0.986 1.00 61.56 68 SER A N 1
ATOM 524 C CA . SER A 1 68 ? -18.176 -15.687 -2.264 1.00 61.56 68 SER A CA 1
ATOM 525 C C . SER A 1 68 ? -19.189 -14.574 -2.548 1.00 61.56 68 SER A C 1
ATOM 527 O O . SER A 1 68 ? -19.261 -14.079 -3.672 1.00 61.56 68 SER A O 1
ATOM 529 N N . HIS A 1 69 ? -19.935 -14.139 -1.529 1.00 59.69 69 HIS A N 1
ATOM 530 C CA . HIS A 1 69 ? -20.926 -13.074 -1.666 1.00 59.69 69 HIS A CA 1
ATOM 531 C C . HIS A 1 69 ? -20.261 -11.713 -1.920 1.00 59.69 69 HIS A C 1
ATOM 533 O O . HIS A 1 69 ? -20.766 -10.943 -2.733 1.00 59.69 69 HIS A O 1
ATOM 539 N N . GLN A 1 70 ? -19.097 -11.457 -1.309 1.00 62.97 70 GLN A N 1
ATOM 540 C CA . GLN A 1 70 ? -18.236 -10.300 -1.576 1.00 62.97 70 GLN A CA 1
ATOM 541 C C . GLN A 1 70 ? -17.728 -10.292 -3.024 1.00 62.97 70 GLN A C 1
ATOM 543 O O . GLN A 1 70 ? -17.839 -9.267 -3.689 1.00 62.97 70 GLN A O 1
ATOM 548 N N . ARG A 1 71 ? -17.255 -11.427 -3.565 1.00 65.94 71 ARG A N 1
ATOM 549 C CA . ARG A 1 71 ? -16.827 -11.517 -4.978 1.00 65.94 71 ARG A CA 1
ATOM 550 C C . ARG A 1 71 ? -17.977 -11.259 -5.950 1.00 65.94 71 ARG A C 1
ATOM 552 O O . ARG A 1 71 ? -17.803 -10.527 -6.921 1.00 65.94 71 ARG A O 1
ATOM 559 N N . GLU A 1 72 ? -19.158 -11.821 -5.693 1.00 65.81 72 GLU A N 1
ATOM 560 C CA . GLU A 1 72 ? -20.341 -11.556 -6.519 1.00 65.81 72 GLU A CA 1
ATOM 561 C C . GLU A 1 72 ? -20.796 -10.093 -6.415 1.00 65.81 72 GLU A C 1
ATOM 563 O O . GLU A 1 72 ? -21.124 -9.484 -7.437 1.00 65.81 72 GLU A O 1
ATOM 568 N N . HIS A 1 73 ? -20.733 -9.493 -5.222 1.00 69.31 73 HIS A N 1
ATOM 569 C CA . HIS A 1 73 ? -21.044 -8.078 -5.020 1.00 69.31 73 HIS A CA 1
ATOM 570 C C . HIS A 1 73 ? -20.048 -7.167 -5.754 1.00 69.31 73 HIS A C 1
ATOM 572 O O . HIS A 1 73 ? -20.476 -6.244 -6.446 1.00 69.31 73 HIS A O 1
ATOM 578 N N . LEU A 1 74 ? -18.748 -7.484 -5.721 1.00 63.53 74 LEU A N 1
ATOM 579 C CA . LEU A 1 74 ? -17.697 -6.762 -6.447 1.00 63.53 74 LEU A CA 1
ATOM 580 C C . LEU A 1 74 ? -17.897 -6.853 -7.971 1.00 63.53 74 LEU A C 1
ATOM 582 O O . LEU A 1 74 ? -17.767 -5.864 -8.693 1.00 63.53 74 LEU A O 1
ATOM 586 N N . ILE A 1 75 ? -18.286 -8.024 -8.490 1.00 74.62 75 ILE A N 1
ATOM 587 C CA . ILE A 1 75 ? -18.594 -8.214 -9.919 1.00 74.62 75 ILE A CA 1
ATOM 588 C C . ILE A 1 75 ? -19.842 -7.413 -10.330 1.00 74.62 75 ILE A C 1
ATOM 590 O O . ILE A 1 75 ? -19.895 -6.855 -11.431 1.00 74.62 75 ILE A O 1
ATOM 594 N N . VAL A 1 76 ? -20.859 -7.334 -9.469 1.00 73.19 76 VAL A N 1
ATOM 595 C CA . VAL A 1 76 ? -22.074 -6.547 -9.728 1.00 73.19 76 VAL A CA 1
ATOM 596 C C . VAL A 1 76 ? -21.793 -5.041 -9.624 1.00 73.19 76 VAL A C 1
ATOM 598 O O . VAL A 1 76 ? -22.230 -4.285 -10.499 1.00 73.19 76 VAL A O 1
ATOM 601 N N . GLN A 1 77 ? -21.003 -4.597 -8.643 1.00 63.44 77 GLN A N 1
ATOM 602 C CA . GLN A 1 77 ? -20.590 -3.199 -8.481 1.00 63.44 77 GLN A CA 1
ATOM 603 C C . GLN A 1 77 ? -19.679 -2.733 -9.617 1.00 63.44 77 GLN A C 1
ATOM 605 O O . GLN A 1 77 ? -19.972 -1.708 -10.225 1.00 63.44 77 GLN A O 1
ATOM 610 N N . THR A 1 78 ? -18.663 -3.502 -10.013 1.00 65.44 78 THR A N 1
ATOM 611 C CA . THR A 1 78 ? -17.796 -3.152 -11.158 1.00 65.44 78 THR A CA 1
ATOM 612 C C . THR A 1 78 ? -18.585 -3.047 -12.467 1.00 65.44 78 THR A C 1
ATOM 614 O O . THR A 1 78 ? -18.338 -2.151 -13.279 1.00 65.44 78 THR A O 1
ATOM 617 N N . LYS A 1 79 ? -19.599 -3.901 -12.678 1.00 74.56 79 LYS A N 1
ATOM 618 C CA . LYS A 1 79 ? -20.530 -3.775 -13.816 1.00 74.56 79 LYS A CA 1
ATOM 619 C C . LYS A 1 79 ? -21.414 -2.527 -13.710 1.00 74.56 79 LYS A C 1
ATOM 621 O O . LYS A 1 79 ? -21.635 -1.861 -14.725 1.00 74.56 79 LYS A O 1
ATOM 626 N N . SER A 1 80 ? -21.893 -2.187 -12.513 1.00 79.69 80 SER A N 1
ATOM 627 C CA . SER A 1 80 ? -22.677 -0.970 -12.248 1.00 79.69 80 SER A CA 1
ATOM 628 C C . SER A 1 80 ? -21.853 0.308 -12.466 1.00 79.69 80 SER A C 1
ATOM 630 O O . SER A 1 80 ? -22.298 1.221 -13.165 1.00 79.69 80 SER A O 1
ATOM 632 N N . MET A 1 81 ? -20.608 0.337 -11.986 1.00 63.44 81 MET A N 1
ATOM 633 C CA . MET A 1 81 ? -19.662 1.443 -12.157 1.00 63.44 81 MET A CA 1
ATOM 634 C C . MET A 1 81 ? -19.271 1.637 -13.622 1.00 63.44 81 MET A C 1
ATOM 636 O O . MET A 1 81 ? -19.387 2.741 -14.152 1.00 63.44 81 MET A O 1
ATOM 640 N N . LYS A 1 82 ? -18.954 0.555 -14.351 1.00 78.62 82 LYS A N 1
ATOM 641 C CA . LYS A 1 82 ? -18.730 0.620 -15.809 1.00 78.62 82 LYS A CA 1
ATOM 642 C C . LYS A 1 82 ? -19.954 1.169 -16.552 1.00 78.62 82 LYS A C 1
ATOM 644 O O . LYS A 1 82 ? -19.802 1.886 -17.543 1.00 78.62 82 LYS A O 1
ATOM 649 N N . LYS A 1 83 ? -21.173 0.877 -16.083 1.00 80.31 83 LYS A N 1
ATOM 650 C CA . LYS A 1 83 ? -22.419 1.421 -16.646 1.00 80.31 83 LYS A CA 1
ATOM 651 C C . LYS A 1 83 ? -22.599 2.913 -16.322 1.00 80.31 83 LYS A C 1
ATOM 653 O O . LYS A 1 83 ? -22.952 3.663 -17.233 1.00 80.31 83 LYS A O 1
ATOM 658 N N . ARG A 1 84 ? -22.312 3.357 -15.089 1.00 72.56 84 ARG A N 1
ATOM 659 C CA . ARG A 1 84 ? -22.313 4.783 -14.699 1.00 72.56 84 ARG A CA 1
ATOM 660 C C . ARG A 1 84 ? -21.264 5.587 -15.472 1.00 72.56 84 ARG A C 1
ATOM 662 O O . ARG A 1 84 ? -21.619 6.606 -16.055 1.00 72.56 84 ARG A O 1
ATOM 669 N N . ASN A 1 85 ? -20.038 5.083 -15.614 1.00 67.62 85 ASN A N 1
ATOM 670 C CA . ASN A 1 85 ? -18.981 5.744 -16.390 1.00 67.62 85 ASN A CA 1
ATOM 671 C C . ASN A 1 85 ? -19.334 5.868 -17.877 1.00 67.62 85 ASN A C 1
ATOM 673 O O . ASN A 1 85 ? -19.152 6.932 -18.469 1.00 67.62 85 ASN A O 1
ATOM 677 N N . ARG A 1 86 ? -19.936 4.833 -18.481 1.00 80.69 86 ARG A N 1
ATOM 678 C CA . ARG A 1 86 ? -20.465 4.924 -19.855 1.00 80.69 86 ARG A CA 1
ATOM 679 C C . ARG A 1 86 ? -21.580 5.968 -19.974 1.00 80.69 86 ARG A C 1
ATOM 681 O O . ARG A 1 86 ? -21.596 6.719 -20.947 1.00 80.69 86 ARG A O 1
ATOM 688 N N . ALA A 1 87 ? -22.486 6.052 -18.999 1.00 74.06 87 ALA A N 1
ATOM 689 C CA . ALA A 1 87 ? -23.550 7.058 -18.988 1.00 74.06 87 ALA A CA 1
ATOM 690 C C . ALA A 1 87 ? -22.994 8.487 -18.840 1.00 74.06 87 ALA A C 1
ATOM 692 O O . ALA A 1 87 ? -23.414 9.388 -19.568 1.00 74.06 87 ALA A O 1
ATOM 693 N N . MET A 1 88 ? -21.998 8.680 -17.972 1.00 73.00 88 MET A N 1
ATOM 694 C CA . MET A 1 88 ? -21.337 9.966 -17.752 1.00 73.00 88 MET A CA 1
ATOM 695 C C . MET A 1 88 ? -20.551 10.419 -18.995 1.00 73.00 88 MET A C 1
ATOM 697 O O . MET A 1 88 ? -20.683 11.564 -19.434 1.00 73.00 88 MET A O 1
ATOM 701 N N . GLN A 1 89 ? -19.820 9.507 -19.651 1.00 71.81 89 GLN A N 1
ATOM 702 C CA . GLN A 1 89 ? -19.150 9.784 -20.928 1.00 71.81 89 GLN A CA 1
ATOM 703 C C . GLN A 1 89 ? -20.148 10.143 -22.040 1.00 71.81 89 GLN A C 1
ATOM 705 O O . GLN A 1 89 ? -19.931 11.112 -22.771 1.00 71.81 89 GLN A O 1
ATOM 710 N N . GLN A 1 90 ? -21.279 9.434 -22.140 1.00 78.88 90 GLN A N 1
ATOM 711 C CA . GLN A 1 90 ? -22.343 9.770 -23.093 1.00 78.88 90 GLN A CA 1
ATOM 712 C C . GLN A 1 90 ? -22.977 11.139 -22.798 1.00 78.88 90 GLN A C 1
ATOM 714 O O . GLN A 1 90 ? -23.280 11.890 -23.726 1.00 78.88 90 GLN A O 1
ATOM 719 N N . GLN A 1 91 ? -23.147 11.511 -21.526 1.00 76.12 91 GLN A N 1
ATOM 720 C CA . GLN A 1 91 ? -23.650 12.831 -21.134 1.00 76.12 91 GLN A CA 1
ATOM 721 C C . GLN A 1 91 ? -22.648 13.947 -21.475 1.00 76.12 91 GLN A C 1
ATOM 723 O O . GLN A 1 91 ? -23.049 15.000 -21.979 1.00 76.12 91 GLN A O 1
ATOM 728 N N . LYS A 1 92 ? -21.343 13.701 -21.289 1.00 76.19 92 LYS A N 1
ATOM 729 C CA . LYS A 1 92 ? -20.257 14.617 -21.678 1.00 76.19 92 LYS A CA 1
ATOM 730 C C . LYS A 1 92 ? -20.197 14.802 -23.200 1.00 76.19 92 LYS A C 1
ATOM 732 O O . LYS A 1 92 ? -20.125 15.935 -23.673 1.00 76.19 92 LYS A O 1
ATOM 737 N N . GLN A 1 93 ? -20.343 13.725 -23.977 1.00 75.69 93 GLN A N 1
ATOM 738 C CA . GLN A 1 93 ? -20.436 13.798 -25.441 1.00 75.69 93 GLN A CA 1
ATOM 739 C C . GLN A 1 93 ? -21.692 14.546 -25.913 1.00 75.69 93 GLN A C 1
ATOM 741 O O . GLN A 1 93 ? -21.592 15.391 -26.801 1.00 75.69 93 GLN A O 1
ATOM 746 N N . LYS A 1 94 ? -22.856 14.325 -25.286 1.00 82.19 94 LYS A N 1
ATOM 747 C CA . LYS A 1 94 ? -24.087 15.083 -25.584 1.00 82.19 94 LYS A CA 1
ATOM 748 C C . LYS A 1 94 ? -23.942 16.575 -25.270 1.00 82.19 94 LYS A C 1
ATOM 750 O O . LYS A 1 94 ? -24.427 17.396 -26.045 1.00 82.19 94 LYS A O 1
ATOM 755 N N . ARG A 1 95 ? -23.244 16.939 -24.185 1.00 74.12 95 ARG A N 1
ATOM 756 C CA . ARG A 1 95 ? -22.908 18.337 -23.845 1.00 74.12 95 ARG A CA 1
ATOM 757 C C . ARG A 1 95 ? -21.946 18.973 -24.852 1.00 74.12 95 ARG A C 1
ATOM 759 O O . ARG A 1 95 ? -22.146 20.116 -25.245 1.00 74.12 95 ARG A O 1
ATOM 766 N N . LEU A 1 96 ? -20.945 18.232 -25.324 1.00 71.00 96 LEU A N 1
ATOM 767 C CA . LEU A 1 96 ? -20.024 18.704 -26.365 1.00 71.00 96 LEU A CA 1
ATOM 768 C C . LEU A 1 96 ? -20.724 18.877 -27.7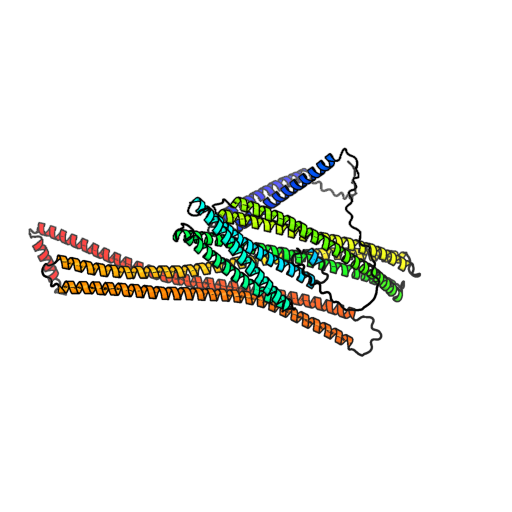20 1.00 71.00 96 LEU A C 1
ATOM 770 O O . LEU A 1 96 ? -20.479 19.855 -28.423 1.00 71.00 96 LEU A O 1
ATOM 774 N N . GLN A 1 97 ? -21.630 17.967 -28.079 1.00 72.38 97 GLN A N 1
ATOM 775 C CA . GLN A 1 97 ? -22.421 18.078 -29.305 1.00 72.38 97 GLN A CA 1
ATOM 776 C C . GLN A 1 97 ? -23.439 19.222 -29.232 1.00 72.38 97 GLN A C 1
ATOM 778 O O . GLN A 1 97 ? -23.594 19.945 -30.213 1.00 72.38 97 GLN A O 1
ATOM 783 N N . SER A 1 98 ? -24.085 19.454 -28.083 1.00 71.00 98 SER A N 1
ATOM 784 C CA . SER A 1 98 ? -24.994 20.594 -27.907 1.00 71.00 98 SER A CA 1
ATOM 785 C C . SER A 1 98 ? -24.256 21.937 -27.845 1.00 71.00 98 SER A C 1
ATOM 787 O O . SER A 1 98 ? -24.763 22.922 -28.377 1.00 71.00 98 SER A O 1
ATOM 789 N N . ALA A 1 99 ? -23.031 21.975 -27.309 1.00 63.19 99 ALA A N 1
ATOM 790 C CA . ALA A 1 99 ? -22.153 23.146 -27.370 1.00 63.19 99 ALA A CA 1
ATOM 791 C C . ALA A 1 99 ? -21.682 23.454 -28.803 1.00 63.19 99 ALA A C 1
ATOM 793 O O . ALA A 1 99 ? -21.632 24.619 -29.192 1.00 63.19 99 ALA A O 1
ATOM 794 N N . LYS A 1 100 ? -21.406 22.427 -29.621 1.00 66.12 100 LYS A N 1
ATOM 795 C CA . LYS A 1 100 ? -21.104 22.598 -31.054 1.00 66.12 100 LYS A CA 1
ATOM 796 C C . LYS A 1 100 ? -22.331 23.040 -31.858 1.00 66.12 100 LYS A C 1
ATOM 798 O O . LYS A 1 100 ? -22.201 23.886 -32.734 1.00 66.12 100 LYS A O 1
ATOM 803 N N . LYS A 1 101 ? -23.529 22.549 -31.520 1.00 62.62 101 LYS A N 1
ATOM 804 C CA . LYS A 1 101 ? -24.791 22.957 -32.167 1.00 62.62 101 LYS A CA 1
ATOM 805 C C . LYS A 1 101 ? -25.225 24.386 -31.814 1.00 62.62 101 LYS A C 1
ATOM 807 O O . LYS A 1 101 ? -25.930 25.001 -32.599 1.00 62.62 101 LYS A O 1
ATOM 812 N N . LYS A 1 102 ? -24.786 24.919 -30.665 1.00 52.16 102 LYS A N 1
ATOM 813 C CA . LYS A 1 102 ? -24.996 26.322 -30.254 1.00 52.16 102 LYS A CA 1
ATOM 814 C C . LYS A 1 102 ? -23.965 27.312 -30.826 1.00 52.16 102 LYS A C 1
ATOM 816 O O . LYS A 1 102 ? -24.091 28.500 -30.569 1.00 52.16 102 LYS A O 1
ATOM 821 N N . LYS A 1 103 ? -22.964 26.845 -31.587 1.00 47.69 103 LYS A N 1
ATOM 822 C CA . LYS A 1 103 ? -21.956 27.679 -32.275 1.00 47.69 103 LYS A CA 1
ATOM 823 C C . LYS A 1 103 ? -22.147 27.734 -33.803 1.00 47.69 103 LYS A C 1
ATOM 825 O O . LYS A 1 103 ? -21.193 27.984 -34.533 1.00 47.69 103 LYS A O 1
ATOM 830 N N . GLY A 1 104 ? -23.363 27.492 -34.290 1.00 46.12 104 GLY A N 1
ATOM 831 C CA . GLY A 1 104 ? -23.796 27.987 -35.600 1.00 46.12 104 GLY A CA 1
ATOM 832 C C . GLY A 1 104 ? -24.479 29.334 -35.388 1.00 46.12 104 GLY A C 1
ATOM 833 O O . GLY A 1 104 ? -25.292 29.438 -34.479 1.00 46.12 104 GLY A O 1
ATOM 834 N N . ASP A 1 105 ? -24.131 30.336 -36.186 1.00 47.62 105 ASP A N 1
ATOM 835 C CA . ASP A 1 105 ? -24.604 31.725 -36.114 1.00 47.62 105 ASP A CA 1
ATOM 836 C C . ASP A 1 105 ? -24.127 32.551 -34.914 1.00 47.62 105 ASP A C 1
ATOM 838 O O . ASP A 1 105 ? -24.905 32.961 -34.058 1.00 47.62 105 ASP A O 1
ATOM 842 N N . GLN A 1 106 ? -22.830 32.869 -34.898 1.00 39.94 106 GLN A N 1
ATOM 843 C CA . GLN A 1 106 ? -22.364 34.265 -34.847 1.00 39.94 106 GLN A CA 1
ATOM 844 C C . GLN A 1 106 ? -20.844 34.309 -35.058 1.00 39.94 106 GLN A C 1
ATOM 846 O O . GLN A 1 106 ? -20.089 33.564 -34.433 1.00 39.94 106 GLN A O 1
ATOM 851 N N . GLY A 1 107 ? -20.416 35.144 -36.010 1.00 39.25 107 GLY A N 1
ATOM 852 C CA . GLY A 1 107 ? -19.016 35.329 -36.397 1.00 39.25 107 GLY A CA 1
ATOM 853 C C . GLY A 1 107 ? -18.133 35.868 -35.263 1.00 39.25 107 GLY A C 1
ATOM 854 O O . GLY A 1 107 ? -18.637 36.296 -34.223 1.00 39.25 107 GLY A O 1
ATOM 855 N N . PRO A 1 108 ? -16.802 35.841 -35.440 1.00 35.31 108 PRO A N 1
ATOM 856 C CA . PRO A 1 108 ? -15.868 36.139 -34.366 1.00 35.31 108 PRO A CA 1
ATOM 857 C C . PRO A 1 108 ? -15.847 37.644 -34.083 1.00 35.31 108 PRO A C 1
ATOM 859 O O . PRO A 1 108 ? -15.361 38.428 -34.897 1.00 35.31 108 PRO A O 1
ATOM 862 N N . LEU A 1 109 ? -16.353 38.044 -32.913 1.00 30.41 109 LEU A N 1
ATOM 863 C CA . LEU A 1 109 ? -16.132 39.382 -32.376 1.00 30.41 109 LEU A CA 1
ATOM 864 C C . LEU A 1 109 ? -14.884 39.359 -31.489 1.00 30.41 109 LEU A C 1
ATOM 866 O O . LEU A 1 109 ? -14.854 38.735 -30.428 1.00 30.41 109 LEU A O 1
ATOM 870 N N . VAL A 1 110 ? -13.849 40.043 -31.964 1.00 37.91 110 VAL A N 1
ATOM 871 C CA . VAL A 1 110 ? -12.656 40.408 -31.206 1.00 37.91 110 VAL A CA 1
ATOM 872 C C . VAL A 1 110 ? -13.066 41.437 -30.153 1.00 37.91 110 VAL A C 1
ATOM 874 O O . VAL A 1 110 ? -13.510 42.527 -30.505 1.00 37.91 110 VAL A O 1
ATOM 877 N N . ILE A 1 111 ? -12.899 41.113 -28.870 1.00 30.05 111 ILE A N 1
ATOM 878 C CA . ILE A 1 111 ? -12.839 42.111 -27.798 1.00 30.05 111 ILE A CA 1
ATOM 879 C C . ILE A 1 111 ? -11.523 41.913 -27.057 1.00 30.05 111 ILE A C 1
ATOM 881 O O . ILE A 1 111 ? -11.273 40.887 -26.427 1.00 30.05 111 ILE A O 1
ATOM 885 N N . ILE A 1 112 ? -10.684 42.931 -27.204 1.00 33.81 112 ILE A N 1
ATOM 886 C CA . ILE A 1 112 ? -9.462 43.178 -26.459 1.00 33.81 112 ILE A CA 1
ATOM 887 C C . ILE A 1 112 ? -9.879 43.670 -25.070 1.00 33.81 112 ILE A C 1
ATOM 889 O O . ILE A 1 112 ? -10.509 44.721 -24.967 1.00 33.81 112 ILE A O 1
ATOM 893 N N . THR A 1 113 ? -9.476 42.960 -24.017 1.00 29.08 113 THR A N 1
ATOM 894 C CA . THR A 1 113 ? -9.369 43.548 -22.677 1.00 29.08 113 THR A CA 1
ATOM 895 C C . THR A 1 113 ? -7.983 43.241 -22.134 1.00 29.08 113 THR A C 1
ATOM 897 O O . THR A 1 113 ? -7.631 42.105 -21.834 1.00 29.08 113 THR A O 1
ATOM 900 N N . THR A 1 114 ? -7.186 44.296 -22.086 1.00 28.64 114 THR A N 1
ATOM 901 C CA . THR A 1 114 ? -5.832 44.386 -21.554 1.00 28.64 114 THR A CA 1
ATOM 902 C C . THR A 1 114 ? -5.800 44.113 -20.051 1.00 28.64 114 THR A C 1
ATOM 904 O O . THR A 1 114 ? -6.392 44.864 -19.279 1.00 28.64 114 THR A O 1
ATOM 907 N N . LEU A 1 115 ? -5.038 43.101 -19.637 1.00 26.73 115 LEU A N 1
ATOM 908 C CA . LEU A 1 115 ? -4.412 43.029 -18.317 1.00 26.73 115 LEU A CA 1
ATOM 909 C C . LEU A 1 115 ? -2.921 42.782 -18.553 1.00 26.73 115 LEU A C 1
ATOM 911 O O . LEU A 1 115 ? -2.493 41.708 -18.964 1.00 26.73 115 LEU A O 1
ATOM 915 N N . THR A 1 116 ? -2.167 43.862 -18.398 1.00 28.50 116 THR A N 1
ATOM 916 C CA . THR A 1 116 ? -0.715 43.961 -18.510 1.00 28.50 116 THR A CA 1
ATOM 917 C C . THR A 1 116 ? -0.031 43.196 -17.382 1.00 28.50 116 THR A C 1
ATOM 919 O O . THR A 1 116 ? -0.132 43.593 -16.223 1.00 28.50 116 THR A O 1
ATOM 922 N N . LEU A 1 117 ? 0.712 42.153 -17.741 1.00 30.62 117 LEU A N 1
ATOM 923 C CA . LEU A 1 117 ? 1.858 41.648 -16.988 1.00 30.62 117 LEU A CA 1
ATOM 924 C C . LEU A 1 117 ? 3.043 41.631 -17.958 1.00 30.62 117 LEU A C 1
ATOM 926 O O . LEU A 1 117 ? 2.981 41.009 -19.018 1.00 30.62 117 LEU A O 1
ATOM 930 N N . GLU A 1 118 ? 4.069 42.409 -17.625 1.00 28.53 118 GLU A N 1
ATOM 931 C CA . GLU A 1 118 ? 5.318 42.512 -18.376 1.00 28.53 118 GLU A CA 1
ATOM 932 C C . GLU A 1 118 ? 6.053 41.158 -18.429 1.00 28.53 118 GLU A C 1
ATOM 934 O O . GLU A 1 118 ? 6.105 40.451 -17.420 1.00 28.53 118 GLU A O 1
ATOM 939 N N . PRO A 1 119 ? 6.666 40.793 -19.568 1.00 29.73 119 PRO A N 1
ATOM 940 C CA . PRO A 1 119 ? 7.526 39.622 -19.659 1.00 29.73 119 PRO A CA 1
ATOM 941 C C . PRO A 1 119 ? 8.947 39.951 -19.178 1.00 29.73 119 PRO A C 1
ATOM 943 O O . PRO A 1 119 ? 9.635 40.804 -19.745 1.00 29.73 119 PRO A O 1
ATOM 946 N N . ALA A 1 120 ? 9.408 39.236 -18.151 1.00 28.12 120 ALA A N 1
ATOM 947 C CA . ALA A 1 120 ? 10.815 39.215 -17.773 1.00 28.12 120 ALA A CA 1
ATOM 948 C C . ALA A 1 120 ? 11.640 38.548 -18.887 1.00 28.12 120 ALA A C 1
ATOM 950 O O . ALA A 1 120 ? 11.316 37.464 -19.372 1.00 28.12 120 ALA A O 1
ATOM 951 N N . LYS A 1 121 ? 12.690 39.253 -19.309 1.00 29.77 121 LYS A N 1
ATOM 952 C CA . LYS A 1 121 ? 13.620 38.872 -20.370 1.00 29.77 121 LYS A CA 1
ATOM 953 C C . LYS A 1 121 ? 14.433 37.638 -19.979 1.00 29.77 121 LYS A C 1
ATOM 955 O O . LYS A 1 121 ? 14.977 37.561 -18.883 1.00 29.77 121 LYS A O 1
ATOM 960 N N . THR A 1 122 ? 14.564 36.733 -20.939 1.00 33.72 122 THR A N 1
ATOM 961 C CA . THR A 1 122 ? 15.640 35.749 -21.068 1.00 33.72 122 THR A CA 1
ATOM 962 C C . THR A 1 122 ? 17.004 36.440 -21.066 1.00 33.72 122 THR A C 1
ATOM 964 O O . THR A 1 122 ? 17.302 37.206 -21.984 1.00 33.72 122 THR A O 1
ATOM 967 N N . GLU A 1 123 ? 17.835 36.133 -20.073 1.00 28.92 123 GLU A N 1
ATOM 968 C CA . GLU A 1 123 ? 19.287 36.303 -20.139 1.00 28.92 123 GLU A CA 1
ATOM 969 C C . GLU A 1 123 ? 19.951 34.922 -20.080 1.00 28.92 123 GLU A C 1
ATOM 971 O O . GLU A 1 123 ? 19.680 34.116 -19.190 1.00 28.92 123 GLU A O 1
ATOM 976 N N . GLU A 1 124 ? 20.802 34.653 -21.068 1.00 32.12 124 GLU A N 1
ATOM 977 C CA . GLU A 1 124 ? 21.713 33.510 -21.115 1.00 32.12 124 GLU A CA 1
ATOM 978 C C . GLU A 1 124 ? 22.786 33.642 -20.018 1.00 32.12 124 GLU A C 1
ATOM 980 O O . GLU A 1 124 ? 23.379 34.719 -19.874 1.00 32.12 124 GLU A O 1
ATOM 985 N N . PRO A 1 125 ? 23.124 32.577 -19.267 1.00 31.58 125 PRO A N 1
ATOM 986 C CA . PRO A 1 125 ? 24.221 32.648 -18.320 1.00 31.58 125 PRO A CA 1
ATOM 987 C C . PRO A 1 125 ? 25.559 32.412 -19.028 1.00 31.58 125 PRO A C 1
ATOM 989 O O . PRO A 1 125 ? 25.836 31.346 -19.580 1.00 31.58 125 PRO A O 1
ATOM 992 N N . LYS A 1 126 ? 26.426 33.424 -18.952 1.00 27.61 126 LYS A N 1
ATOM 993 C CA . LYS A 1 126 ? 27.850 33.311 -19.272 1.00 27.61 126 LYS A CA 1
ATOM 994 C C . LYS A 1 126 ? 28.537 32.327 -18.327 1.00 27.61 126 LYS A C 1
ATOM 996 O O . LYS A 1 126 ? 28.463 32.451 -17.106 1.00 27.61 126 LYS A O 1
ATOM 1001 N N . VAL A 1 127 ? 29.280 31.417 -18.945 1.00 37.25 127 VAL A N 1
ATOM 1002 C CA . VAL A 1 127 ? 30.293 30.548 -18.348 1.00 37.25 127 VAL A CA 1
ATOM 1003 C C . VAL A 1 127 ? 31.306 31.385 -17.564 1.00 37.25 127 VAL A C 1
ATOM 1005 O O . VAL A 1 127 ? 31.952 32.269 -18.122 1.00 37.25 127 VAL A O 1
ATOM 1008 N N . ASN A 1 128 ? 31.480 31.073 -16.281 1.00 27.83 128 ASN A N 1
ATOM 1009 C CA . ASN A 1 128 ? 32.732 31.320 -15.576 1.00 27.83 128 ASN A CA 1
ATOM 1010 C C . ASN A 1 128 ? 32.946 30.222 -14.535 1.00 27.83 128 ASN A C 1
ATOM 1012 O O . ASN A 1 128 ? 32.123 30.011 -13.644 1.00 27.83 128 ASN A O 1
ATOM 1016 N N . GLY A 1 129 ? 34.051 29.499 -14.703 1.00 38.62 129 GLY A N 1
ATOM 1017 C CA . GLY A 1 129 ? 34.404 28.337 -13.909 1.00 38.62 129 GLY A CA 1
ATOM 1018 C C . GLY A 1 129 ? 34.701 28.675 -12.453 1.00 38.62 129 GLY A C 1
ATOM 1019 O O . GLY A 1 129 ? 35.379 29.655 -12.145 1.00 38.62 129 GLY A O 1
ATOM 1020 N N . LYS A 1 130 ? 34.227 27.796 -11.572 1.00 29.41 130 LYS A N 1
ATOM 1021 C CA . LYS A 1 130 ? 34.875 27.443 -10.310 1.00 29.41 130 LYS A CA 1
ATOM 1022 C C . LYS A 1 130 ? 34.436 26.033 -9.941 1.00 29.41 130 LYS A C 1
ATOM 1024 O O . LYS A 1 130 ? 33.266 25.789 -9.661 1.00 29.41 130 LYS A O 1
ATOM 1029 N N . GLU A 1 131 ? 35.396 25.120 -9.990 1.00 40.12 131 GLU A N 1
ATOM 1030 C CA . GLU A 1 131 ? 35.276 23.758 -9.493 1.00 40.12 131 GLU A CA 1
ATOM 1031 C C . GLU A 1 131 ? 34.866 23.780 -8.018 1.00 40.12 131 GLU A C 1
ATOM 1033 O O . GLU A 1 131 ? 35.498 24.419 -7.175 1.00 40.12 131 GLU A O 1
ATOM 1038 N N . GLY A 1 132 ? 33.784 23.074 -7.715 1.00 30.56 132 GLY A N 1
ATOM 1039 C CA . GLY A 1 132 ? 33.308 22.857 -6.362 1.00 30.56 132 GLY A CA 1
ATOM 1040 C C . GLY A 1 132 ? 32.401 21.640 -6.348 1.00 30.56 132 GLY A C 1
ATOM 1041 O O . GLY A 1 132 ? 31.229 21.744 -6.699 1.00 30.56 132 GLY A O 1
ATOM 1042 N N . LYS A 1 133 ? 32.963 20.490 -5.953 1.00 41.22 133 LYS A N 1
ATOM 1043 C CA . LYS A 1 133 ? 32.240 19.258 -5.605 1.00 41.22 133 LYS A CA 1
ATOM 1044 C C . LYS A 1 133 ? 30.979 19.599 -4.799 1.00 41.22 133 LYS A C 1
ATOM 1046 O O . LYS A 1 133 ? 31.077 20.005 -3.643 1.00 41.22 133 LYS A O 1
ATOM 1051 N N . LYS A 1 134 ? 29.806 19.391 -5.393 1.00 30.56 134 LYS A N 1
ATOM 1052 C CA . LYS A 1 134 ? 28.529 19.287 -4.684 1.00 30.56 134 LYS A CA 1
ATOM 1053 C C . LYS A 1 134 ? 27.924 17.938 -5.032 1.00 30.56 134 LYS A C 1
ATOM 1055 O O . LYS A 1 134 ? 27.460 17.731 -6.147 1.00 30.56 134 LYS A O 1
ATOM 1060 N N . GLY A 1 135 ? 28.001 17.021 -4.070 1.00 30.36 135 GLY A N 1
ATOM 1061 C CA . GLY A 1 135 ? 27.197 15.810 -4.074 1.00 30.36 135 GLY A CA 1
ATOM 1062 C C . GLY A 1 135 ? 25.718 16.181 -4.022 1.00 30.36 135 GLY A C 1
ATOM 1063 O O . GLY A 1 135 ? 25.335 17.156 -3.371 1.00 30.36 135 GLY A O 1
ATOM 1064 N N . ALA A 1 136 ? 24.921 15.414 -4.755 1.00 33.41 136 ALA A N 1
ATOM 1065 C CA . ALA A 1 136 ? 23.474 15.472 -4.748 1.00 33.41 136 ALA A CA 1
ATOM 1066 C C . ALA A 1 136 ? 22.951 15.191 -3.331 1.00 33.41 136 ALA A C 1
ATOM 1068 O O . ALA A 1 136 ? 23.016 14.066 -2.848 1.00 33.41 136 ALA A O 1
ATOM 1069 N N . GLY A 1 137 ? 22.462 16.234 -2.670 1.00 30.86 137 GLY A N 1
ATOM 1070 C CA . GLY A 1 137 ? 21.580 16.141 -1.514 1.00 30.86 137 GLY A CA 1
ATOM 1071 C C . GLY A 1 137 ? 20.301 16.872 -1.883 1.00 30.86 137 GLY A C 1
ATOM 1072 O O . GLY A 1 137 ? 20.241 18.096 -1.783 1.00 30.86 137 GLY A O 1
ATOM 1073 N N . VAL A 1 138 ? 19.327 16.129 -2.404 1.00 37.88 138 VAL A N 1
ATOM 1074 C CA . VAL A 1 138 ? 17.956 16.601 -2.626 1.00 37.88 138 VAL A CA 1
ATOM 1075 C C . VAL A 1 138 ? 17.166 16.219 -1.378 1.00 37.88 138 VAL A C 1
ATOM 1077 O O . VAL A 1 138 ? 16.392 15.274 -1.392 1.00 37.88 138 VAL A O 1
ATOM 1080 N N . ASP A 1 139 ? 17.409 16.941 -0.287 1.00 36.12 139 ASP A N 1
ATOM 1081 C CA . ASP A 1 139 ? 16.597 16.874 0.929 1.00 36.12 139 ASP A CA 1
ATOM 1082 C C . ASP A 1 139 ? 15.864 18.213 1.060 1.00 36.12 139 ASP A C 1
ATOM 1084 O O . ASP A 1 139 ? 16.281 19.122 1.778 1.00 36.12 139 ASP A O 1
ATOM 1088 N N . GLY A 1 140 ? 14.813 18.368 0.256 1.00 33.91 140 GLY A N 1
ATOM 1089 C CA . GLY A 1 140 ? 13.832 19.442 0.363 1.00 33.91 140 GLY A CA 1
ATOM 1090 C C . GLY A 1 140 ? 12.464 18.822 0.620 1.00 33.91 140 GLY A C 1
ATOM 1091 O O . GLY A 1 140 ? 12.060 17.911 -0.097 1.00 33.91 140 GLY A O 1
ATOM 1092 N N . GLU A 1 141 ? 11.791 19.282 1.668 1.00 41.94 141 GLU A N 1
ATOM 1093 C CA . GLU A 1 141 ? 10.505 18.800 2.177 1.00 41.94 141 GLU A CA 1
ATOM 1094 C C . GLU A 1 141 ? 9.400 18.767 1.096 1.00 41.94 141 GLU A C 1
ATOM 1096 O O . GLU A 1 141 ? 8.664 19.726 0.898 1.00 41.94 141 GLU A O 1
ATOM 1101 N N . GLU A 1 142 ? 9.241 17.626 0.419 1.00 41.31 142 GLU A N 1
ATOM 1102 C CA . GLU A 1 142 ? 8.081 17.276 -0.425 1.00 41.31 142 GLU A CA 1
ATOM 1103 C C . GLU A 1 142 ? 7.028 16.477 0.381 1.00 41.31 142 GLU A C 1
ATOM 1105 O O . GLU A 1 142 ? 6.399 15.554 -0.131 1.00 41.31 142 GLU A O 1
ATOM 1110 N N . SER A 1 143 ? 6.842 16.790 1.667 1.00 38.75 143 SER A N 1
ATOM 1111 C CA . SER A 1 143 ? 6.084 15.973 2.641 1.00 38.75 143 SER A CA 1
ATOM 1112 C C . SER A 1 143 ? 4.557 15.897 2.413 1.00 38.75 143 SER A C 1
ATOM 1114 O O . SER A 1 143 ? 3.824 15.479 3.306 1.00 38.75 143 SER A O 1
ATOM 1116 N N . GLY A 1 144 ? 4.058 16.308 1.246 1.00 47.78 144 GLY A N 1
ATOM 1117 C CA . GLY A 1 144 ? 2.634 16.241 0.901 1.00 47.78 144 GLY A CA 1
ATOM 1118 C C . GLY A 1 144 ? 2.333 15.922 -0.564 1.00 47.78 144 GLY A C 1
ATOM 1119 O O . GLY A 1 144 ? 1.167 15.942 -0.948 1.00 47.78 144 GLY A O 1
ATOM 1120 N N . MET A 1 145 ? 3.344 15.652 -1.399 1.00 58.12 145 MET A N 1
ATOM 1121 C CA . MET A 1 145 ? 3.097 15.256 -2.789 1.00 58.12 145 MET A CA 1
ATOM 1122 C C . MET A 1 145 ? 2.762 13.769 -2.853 1.00 58.12 145 MET A C 1
ATOM 1124 O O . MET A 1 145 ? 3.542 12.930 -2.403 1.00 58.12 145 MET A O 1
ATOM 1128 N N . VAL A 1 146 ? 1.617 13.429 -3.452 1.00 70.62 146 VAL A N 1
ATOM 1129 C CA . VAL A 1 146 ? 1.235 12.030 -3.676 1.00 70.62 146 VAL A CA 1
ATOM 1130 C C . VAL A 1 146 ? 2.165 11.442 -4.735 1.00 70.62 146 VAL A C 1
ATOM 1132 O O . VAL A 1 146 ? 1.961 11.633 -5.934 1.00 70.62 146 VAL A O 1
ATOM 1135 N N . ARG A 1 147 ? 3.195 10.722 -4.293 1.00 82.12 147 ARG A N 1
ATOM 1136 C CA . ARG A 1 147 ? 4.164 10.065 -5.177 1.00 82.12 147 ARG A CA 1
ATOM 1137 C C . ARG A 1 147 ? 3.601 8.778 -5.776 1.00 82.12 147 ARG A C 1
ATOM 1139 O O . ARG A 1 147 ? 2.689 8.149 -5.226 1.00 82.12 147 ARG A O 1
ATOM 1146 N N . GLY A 1 148 ? 4.110 8.423 -6.950 1.00 86.19 148 GLY A N 1
ATOM 1147 C CA . GLY A 1 148 ? 3.617 7.294 -7.741 1.00 86.19 148 GLY A CA 1
ATOM 1148 C C . GLY A 1 148 ? 4.682 6.279 -8.111 1.00 86.19 148 GLY A C 1
ATOM 1149 O O . GLY A 1 148 ? 5.876 6.495 -7.897 1.00 86.19 148 GLY A O 1
ATOM 1150 N N . LEU A 1 149 ? 4.245 5.172 -8.716 1.00 89.19 149 LEU A N 1
ATOM 1151 C CA . LEU A 1 149 ? 5.159 4.190 -9.298 1.00 89.19 149 LEU A CA 1
ATOM 1152 C C . LEU A 1 149 ? 6.064 4.832 -10.362 1.00 89.19 149 LEU A C 1
ATOM 1154 O O . LEU A 1 149 ? 7.224 4.441 -10.490 1.00 89.19 149 LEU A O 1
ATOM 1158 N N . GLY A 1 150 ? 5.565 5.846 -11.078 1.00 86.00 150 GLY A N 1
ATOM 1159 C CA . GLY A 1 150 ? 6.367 6.624 -12.020 1.00 86.00 150 GLY A CA 1
ATOM 1160 C C . GLY A 1 150 ? 7.664 7.157 -11.405 1.00 86.00 150 GLY A C 1
ATOM 1161 O O . GLY A 1 150 ? 8.706 7.049 -12.036 1.00 86.00 150 GLY A O 1
ATOM 1162 N N . ASP A 1 151 ? 7.633 7.634 -10.158 1.00 86.81 151 ASP A N 1
ATOM 1163 C CA . ASP A 1 151 ? 8.810 8.184 -9.471 1.00 86.81 151 ASP A CA 1
ATOM 1164 C C . ASP A 1 151 ? 9.889 7.138 -9.219 1.00 86.81 151 ASP A C 1
ATOM 1166 O O . ASP A 1 151 ? 11.070 7.379 -9.464 1.00 86.81 151 ASP A O 1
ATOM 1170 N N . ALA A 1 152 ? 9.468 5.952 -8.784 1.00 87.12 152 ALA A N 1
ATOM 1171 C CA . ALA A 1 152 ? 10.369 4.837 -8.550 1.00 87.12 152 ALA A CA 1
ATOM 1172 C C . ALA A 1 152 ? 10.994 4.346 -9.865 1.00 87.12 152 ALA A C 1
ATOM 1174 O O . ALA A 1 152 ? 12.190 4.082 -9.920 1.00 87.12 152 ALA A O 1
ATOM 1175 N N . LEU A 1 153 ? 10.213 4.273 -10.949 1.00 86.19 153 LEU A N 1
ATOM 1176 C CA . LEU A 1 153 ? 10.679 3.771 -12.246 1.00 86.19 153 LEU A CA 1
ATOM 1177 C C . LEU A 1 153 ? 11.673 4.691 -12.977 1.00 86.19 153 LEU A C 1
ATOM 1179 O O . LEU A 1 153 ? 12.276 4.272 -13.967 1.00 86.19 153 LEU A O 1
ATOM 1183 N N . LEU A 1 154 ? 11.843 5.930 -12.521 1.00 85.31 154 LEU A N 1
ATOM 1184 C CA . LEU A 1 154 ? 12.805 6.879 -13.089 1.00 85.31 154 LEU A CA 1
ATOM 1185 C C . LEU A 1 154 ? 14.204 6.733 -12.498 1.00 85.31 154 LEU A C 1
ATOM 1187 O O . LEU A 1 154 ? 15.155 7.268 -13.062 1.00 85.31 154 LEU A O 1
ATOM 1191 N N . LEU A 1 155 ? 14.331 6.044 -11.365 1.00 85.25 155 LEU A N 1
ATOM 1192 C CA . LEU A 1 155 ? 15.608 5.858 -10.698 1.00 85.25 155 LEU A CA 1
ATOM 1193 C C . LEU A 1 155 ? 16.425 4.786 -11.429 1.00 85.25 155 LEU A C 1
ATOM 1195 O O . LEU A 1 155 ? 15.949 3.684 -11.695 1.00 85.25 155 LEU A O 1
ATOM 1199 N N . ASP A 1 156 ? 17.682 5.105 -11.734 1.00 77.06 156 ASP A N 1
ATOM 12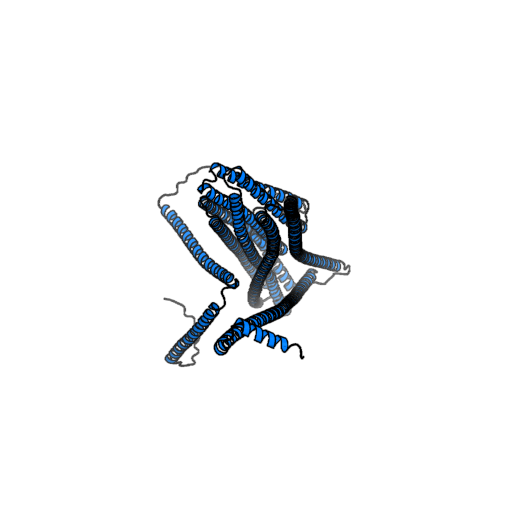00 C CA . ASP A 1 156 ? 18.567 4.204 -12.481 1.00 77.06 156 ASP A CA 1
ATOM 1201 C C . ASP A 1 156 ? 19.183 3.096 -11.612 1.00 77.06 156 ASP A C 1
ATOM 1203 O O . ASP A 1 156 ? 19.574 2.045 -12.125 1.00 77.06 156 ASP A O 1
ATOM 1207 N N . ASN A 1 157 ? 19.264 3.313 -10.294 1.00 80.00 157 ASN A N 1
ATOM 1208 C CA . ASN A 1 157 ? 19.857 2.371 -9.348 1.00 80.00 157 ASN A CA 1
ATOM 1209 C C . ASN A 1 157 ? 18.774 1.481 -8.706 1.00 80.00 157 ASN A C 1
ATOM 1211 O O . ASN A 1 157 ? 17.884 2.022 -8.048 1.00 80.00 157 ASN A O 1
ATOM 1215 N N . PRO A 1 158 ? 18.870 0.138 -8.792 1.00 74.06 158 PRO A N 1
ATOM 1216 C CA . PRO A 1 158 ? 17.902 -0.776 -8.179 1.00 74.06 158 PRO A CA 1
ATOM 1217 C C . PRO A 1 158 ? 17.709 -0.552 -6.673 1.00 74.06 158 PRO A C 1
ATOM 1219 O O . PRO A 1 158 ? 16.575 -0.587 -6.207 1.00 74.06 158 PRO A O 1
ATOM 1222 N N . GLY A 1 159 ? 18.775 -0.249 -5.925 1.00 74.81 159 GLY A N 1
ATOM 1223 C CA . GLY A 1 159 ? 18.659 0.039 -4.493 1.00 74.81 159 GLY A CA 1
ATOM 1224 C C . GLY A 1 159 ? 17.876 1.325 -4.214 1.00 74.81 159 GLY A C 1
ATOM 1225 O O . GLY A 1 159 ? 17.130 1.396 -3.243 1.00 74.81 159 GLY A O 1
ATOM 1226 N N . ALA A 1 160 ? 17.982 2.324 -5.097 1.00 81.44 160 ALA A N 1
ATOM 1227 C CA . ALA A 1 160 ? 17.208 3.559 -4.989 1.00 81.44 160 ALA A CA 1
ATOM 1228 C C . ALA A 1 160 ? 15.728 3.333 -5.340 1.00 81.44 160 ALA A C 1
ATOM 1230 O O . ALA A 1 160 ? 14.859 3.890 -4.676 1.00 81.44 160 ALA A O 1
ATOM 1231 N N . VAL A 1 161 ? 15.438 2.485 -6.336 1.00 83.38 161 VAL A N 1
ATOM 1232 C CA . VAL A 1 161 ? 14.063 2.093 -6.692 1.00 83.38 161 VAL A CA 1
ATOM 1233 C C . VAL A 1 161 ? 13.385 1.371 -5.526 1.00 83.38 161 VAL A C 1
ATOM 1235 O O . VAL A 1 161 ? 12.270 1.721 -5.146 1.00 83.38 161 VAL A O 1
ATOM 1238 N N . GLU A 1 162 ? 14.062 0.381 -4.939 1.00 79.50 162 GLU A N 1
ATOM 1239 C CA . GLU A 1 162 ? 13.550 -0.374 -3.790 1.00 79.50 162 GLU A CA 1
ATOM 1240 C C . GLU A 1 162 ? 13.340 0.529 -2.568 1.00 79.50 162 GLU A C 1
ATOM 1242 O O . GLU A 1 162 ? 12.296 0.444 -1.919 1.00 79.50 162 GLU A O 1
ATOM 1247 N N . ALA A 1 163 ? 14.284 1.435 -2.293 1.00 78.75 163 ALA A N 1
ATOM 1248 C CA . ALA A 1 163 ? 14.163 2.405 -1.210 1.00 78.75 163 ALA A CA 1
ATOM 1249 C C . ALA A 1 163 ? 12.987 3.373 -1.419 1.00 78.75 163 ALA A C 1
ATOM 1251 O O . ALA A 1 163 ? 12.248 3.639 -0.473 1.00 78.75 163 ALA A O 1
ATOM 1252 N N . GLU A 1 164 ? 12.776 3.879 -2.638 1.00 85.38 164 GLU A N 1
ATOM 1253 C CA . GLU A 1 164 ? 11.663 4.790 -2.926 1.00 85.38 164 GLU A CA 1
ATOM 1254 C C . GLU A 1 164 ? 10.307 4.083 -2.838 1.00 85.38 164 GLU A C 1
ATOM 1256 O O . GLU A 1 164 ? 9.374 4.655 -2.278 1.00 85.38 164 GLU A O 1
ATOM 1261 N N . ILE A 1 165 ? 10.197 2.834 -3.311 1.00 85.25 165 ILE A N 1
ATOM 1262 C CA . ILE A 1 165 ? 8.983 2.024 -3.122 1.00 85.25 165 ILE A CA 1
ATOM 1263 C C . ILE A 1 165 ? 8.703 1.854 -1.627 1.00 85.25 165 ILE A C 1
ATOM 1265 O O . ILE A 1 165 ? 7.645 2.273 -1.167 1.00 85.25 165 ILE A O 1
ATOM 1269 N N . ALA A 1 166 ? 9.682 1.369 -0.856 1.00 80.25 166 ALA A N 1
ATOM 1270 C CA . ALA A 1 166 ? 9.527 1.163 0.584 1.00 80.25 166 ALA A CA 1
ATOM 1271 C C . ALA A 1 166 ? 9.148 2.455 1.332 1.00 80.25 166 ALA A C 1
ATOM 1273 O O . ALA A 1 166 ? 8.355 2.426 2.280 1.00 80.25 166 ALA A O 1
ATOM 1274 N N . ARG A 1 167 ? 9.681 3.604 0.896 1.00 81.56 167 ARG A N 1
ATOM 1275 C CA . ARG A 1 167 ? 9.325 4.923 1.433 1.00 81.56 167 ARG A CA 1
ATOM 1276 C C . ARG A 1 167 ? 7.859 5.256 1.155 1.00 81.56 167 ARG A C 1
ATOM 1278 O O . ARG A 1 167 ? 7.152 5.641 2.084 1.00 81.56 167 ARG A O 1
ATOM 1285 N N . GLN A 1 168 ? 7.392 5.068 -0.082 1.00 84.44 168 GLN A N 1
ATOM 1286 C CA . GLN A 1 168 ? 5.987 5.276 -0.452 1.00 84.44 168 GLN A CA 1
ATOM 1287 C C . GLN A 1 168 ? 5.038 4.364 0.335 1.00 84.44 168 GLN A C 1
ATOM 1289 O O . GLN A 1 168 ? 3.947 4.795 0.704 1.00 84.44 168 GLN A O 1
ATOM 1294 N N . ASP A 1 169 ? 5.436 3.126 0.624 1.00 81.62 169 ASP A N 1
ATOM 1295 C CA . ASP A 1 169 ? 4.586 2.205 1.384 1.00 81.62 169 ASP A CA 1
ATOM 1296 C C . ASP A 1 169 ? 4.525 2.567 2.857 1.00 81.62 169 ASP A C 1
ATOM 1298 O O . ASP A 1 169 ? 3.451 2.547 3.449 1.00 81.62 169 ASP A O 1
ATOM 1302 N N . THR A 1 170 ? 5.663 2.942 3.440 1.00 78.00 170 THR A N 1
ATOM 1303 C CA . THR A 1 170 ? 5.715 3.427 4.824 1.00 78.00 170 THR A CA 1
ATOM 1304 C C . THR A 1 170 ? 4.815 4.652 4.978 1.00 78.00 170 THR A C 1
ATOM 1306 O O . THR A 1 170 ? 4.021 4.738 5.913 1.00 78.00 170 THR A O 1
ATOM 1309 N N . GLU A 1 171 ? 4.866 5.572 4.014 1.00 80.75 171 GLU A N 1
ATOM 1310 C CA . GLU A 1 171 ? 3.991 6.742 3.961 1.00 80.75 171 GLU A CA 1
ATOM 1311 C C . GLU A 1 171 ? 2.510 6.352 3.801 1.00 80.75 171 GLU A C 1
ATOM 1313 O O . GLU A 1 171 ? 1.650 6.881 4.507 1.00 80.75 171 GLU A O 1
ATOM 1318 N N . ALA A 1 172 ? 2.200 5.377 2.941 1.00 82.81 172 ALA A N 1
ATOM 1319 C CA . ALA A 1 172 ? 0.841 4.869 2.764 1.00 82.81 172 ALA A CA 1
ATOM 1320 C C . ALA A 1 172 ? 0.284 4.201 4.034 1.00 82.81 172 ALA A C 1
ATOM 1322 O O . ALA A 1 172 ? -0.871 4.444 4.383 1.00 82.81 172 ALA A O 1
ATOM 1323 N N . VAL A 1 173 ? 1.093 3.409 4.746 1.00 80.94 173 VAL A N 1
ATOM 1324 C CA . VAL A 1 173 ? 0.719 2.790 6.029 1.00 80.94 173 VAL A CA 1
ATOM 1325 C C . VAL A 1 173 ? 0.473 3.860 7.090 1.00 80.94 173 VAL A C 1
ATOM 1327 O O . VAL A 1 173 ? -0.570 3.843 7.740 1.00 80.94 173 VAL A O 1
ATOM 1330 N N . ASN A 1 174 ? 1.370 4.839 7.219 1.00 77.88 174 ASN A N 1
ATOM 1331 C CA . ASN A 1 174 ? 1.219 5.927 8.189 1.00 77.88 174 ASN A CA 1
ATOM 1332 C C . ASN A 1 174 ? -0.056 6.751 7.937 1.00 77.88 174 ASN A C 1
ATOM 1334 O O . ASN A 1 174 ? -0.792 7.071 8.877 1.00 77.88 174 ASN A O 1
ATOM 1338 N N . ASN A 1 175 ? -0.347 7.062 6.670 1.00 82.56 175 ASN A N 1
ATOM 1339 C CA . ASN A 1 175 ? -1.566 7.769 6.273 1.00 82.56 175 ASN A CA 1
ATOM 1340 C C . ASN A 1 175 ? -2.820 6.935 6.562 1.00 82.56 175 ASN A C 1
ATOM 1342 O O . ASN A 1 175 ? -3.767 7.441 7.163 1.00 82.56 175 ASN A O 1
ATOM 1346 N N . LEU A 1 176 ? -2.803 5.643 6.227 1.00 84.19 176 LEU A N 1
ATOM 1347 C CA . LEU A 1 176 ? -3.888 4.715 6.540 1.00 84.19 176 LEU A CA 1
ATOM 1348 C C . LEU A 1 176 ? -4.163 4.656 8.051 1.00 84.19 176 LEU A C 1
ATOM 1350 O O . LEU A 1 176 ? -5.311 4.737 8.488 1.00 84.19 176 LEU A O 1
ATOM 1354 N N . GLU A 1 177 ? -3.122 4.532 8.871 1.00 81.38 177 GLU A N 1
ATOM 1355 C CA . GLU A 1 177 ? -3.257 4.504 10.326 1.00 81.38 177 GLU A CA 1
ATOM 1356 C C . GLU A 1 177 ? -3.805 5.814 10.888 1.00 81.38 177 GLU A C 1
ATOM 1358 O O . GLU A 1 177 ? -4.568 5.794 11.858 1.00 81.38 177 GLU A O 1
ATOM 1363 N N . LYS A 1 178 ? -3.410 6.956 10.318 1.00 82.50 178 LYS A N 1
ATOM 1364 C CA . LYS A 1 178 ? -3.965 8.265 10.674 1.00 82.50 178 LYS A CA 1
ATOM 1365 C C . LYS A 1 178 ? -5.457 8.327 10.341 1.00 82.50 178 LYS A C 1
ATOM 1367 O O . LYS A 1 178 ? -6.255 8.628 11.223 1.00 82.50 178 LYS A O 1
ATOM 1372 N N . GLU A 1 179 ? -5.843 7.941 9.130 1.00 85.50 179 GLU A N 1
ATOM 1373 C CA . GLU A 1 179 ? -7.242 7.924 8.694 1.00 85.50 179 GLU A CA 1
ATOM 1374 C C . GLU A 1 179 ? -8.111 6.983 9.535 1.00 85.50 179 GLU A C 1
ATOM 1376 O O . GLU A 1 179 ? -9.228 7.330 9.898 1.00 85.50 179 GLU A O 1
ATOM 1381 N N . LEU A 1 180 ? -7.623 5.783 9.866 1.00 86.25 180 LEU A N 1
ATOM 1382 C CA . LEU A 1 180 ? -8.350 4.837 10.722 1.00 86.25 180 LEU A CA 1
ATOM 1383 C C . LEU A 1 180 ? -8.502 5.356 12.159 1.00 86.25 180 LEU A C 1
ATOM 1385 O O . LEU A 1 180 ? -9.486 5.044 12.830 1.00 86.25 180 LEU A O 1
ATOM 1389 N N . ARG A 1 181 ? -7.529 6.130 12.656 1.00 83.75 181 ARG A N 1
ATOM 1390 C CA . ARG A 1 181 ? -7.634 6.804 13.959 1.00 83.75 181 ARG A CA 1
ATOM 1391 C C . ARG A 1 181 ? -8.681 7.913 13.919 1.00 83.75 181 ARG A C 1
ATOM 1393 O O . ARG A 1 181 ? -9.515 7.976 14.817 1.00 83.75 181 ARG A O 1
ATOM 1400 N N . GLU A 1 182 ? -8.664 8.745 12.885 1.00 84.81 182 GLU A N 1
ATOM 1401 C CA . GLU A 1 182 ? -9.665 9.796 12.678 1.00 84.81 182 GLU A CA 1
ATOM 1402 C C . GLU A 1 182 ? -11.074 9.202 12.515 1.00 84.81 182 GLU A C 1
ATOM 1404 O O . GLU A 1 182 ? -12.013 9.679 13.149 1.00 84.81 182 GLU A O 1
ATOM 1409 N N . GLU A 1 183 ? -11.220 8.104 11.766 1.00 88.75 183 GLU A N 1
ATOM 1410 C CA . GLU A 1 183 ? -12.473 7.345 11.637 1.00 88.75 183 GLU A CA 1
ATOM 1411 C C . GLU A 1 183 ? -12.984 6.856 13.002 1.00 88.75 183 GLU A C 1
ATOM 1413 O O . GLU A 1 183 ? -14.165 7.035 13.314 1.00 88.75 183 GLU A O 1
ATOM 1418 N N . ASN A 1 184 ? -12.101 6.303 13.842 1.00 89.38 184 ASN A N 1
ATOM 1419 C CA . ASN A 1 184 ? -12.456 5.830 15.182 1.00 89.38 184 ASN A CA 1
ATOM 1420 C C . ASN A 1 184 ? -13.006 6.958 16.068 1.00 89.38 184 ASN A C 1
ATOM 1422 O O . ASN A 1 184 ? -14.031 6.806 16.737 1.00 89.38 184 ASN A O 1
ATOM 1426 N N . LEU A 1 185 ? -12.333 8.110 16.059 1.00 86.94 185 LEU A N 1
ATOM 1427 C CA . LEU A 1 185 ? -12.707 9.266 16.875 1.00 86.94 185 LEU A CA 1
ATOM 1428 C C . LEU A 1 185 ? -13.995 9.919 16.365 1.00 86.94 185 LEU A C 1
ATOM 1430 O O . LEU A 1 185 ? -14.900 10.194 17.154 1.00 86.94 185 LEU A O 1
ATOM 1434 N N . ASN A 1 186 ? -14.129 10.082 15.048 1.00 88.56 186 ASN A N 1
ATOM 1435 C CA . ASN A 1 186 ? -15.346 10.602 14.430 1.00 88.56 186 ASN A CA 1
ATOM 1436 C C . ASN A 1 186 ? -16.550 9.703 14.722 1.00 88.56 186 ASN A C 1
ATOM 1438 O O . ASN A 1 186 ? -17.610 10.201 15.106 1.00 88.56 186 ASN A O 1
ATOM 1442 N N . THR A 1 187 ? -16.386 8.382 14.626 1.00 90.69 187 THR A N 1
ATOM 1443 C CA . THR A 1 187 ? -17.456 7.429 14.948 1.00 90.69 187 THR A CA 1
ATOM 1444 C C . THR A 1 187 ? -17.864 7.521 16.415 1.00 90.69 187 THR A C 1
ATOM 1446 O O . THR A 1 187 ? -19.056 7.504 16.720 1.00 90.69 187 THR A O 1
ATOM 1449 N N . MET A 1 188 ? -16.908 7.703 17.329 1.00 90.81 188 MET A N 1
ATOM 1450 C CA . MET A 1 188 ? -17.193 7.898 18.753 1.00 90.81 188 MET A CA 1
ATOM 1451 C C . MET A 1 188 ? -18.046 9.151 19.008 1.00 90.81 188 MET A C 1
ATOM 1453 O O . MET A 1 188 ? -19.023 9.099 19.761 1.00 90.81 188 MET A O 1
ATOM 1457 N N . VAL A 1 189 ? -17.729 10.262 18.336 1.00 90.81 189 VAL A N 1
ATOM 1458 C CA . VAL A 1 189 ? -18.525 11.500 18.386 1.00 90.81 189 VAL A CA 1
ATOM 1459 C C . VAL A 1 189 ? -19.936 11.274 17.835 1.00 90.81 189 VAL A C 1
ATOM 1461 O O . VAL A 1 189 ? -20.906 11.716 18.457 1.00 90.81 189 VAL A O 1
ATOM 1464 N N . GLN A 1 190 ? -20.079 10.563 16.712 1.00 90.50 190 GLN A N 1
ATOM 1465 C CA . GLN A 1 190 ? -21.391 10.276 16.116 1.00 90.50 190 GLN A CA 1
ATOM 1466 C C . GLN A 1 190 ? -22.238 9.319 16.959 1.00 90.50 190 GLN A C 1
ATOM 1468 O O . GLN A 1 190 ? -23.455 9.494 17.073 1.00 90.50 190 GLN A O 1
ATOM 1473 N N . LEU A 1 191 ? -21.610 8.342 17.610 1.00 92.06 191 LEU A N 1
ATOM 1474 C CA . LEU A 1 191 ? -22.276 7.454 18.554 1.00 92.06 191 LEU A CA 1
ATOM 1475 C C . LEU A 1 191 ? -22.830 8.232 19.744 1.00 92.06 191 LEU A C 1
ATOM 1477 O O . LEU A 1 191 ? -24.023 8.132 20.035 1.00 92.06 191 LEU A O 1
ATOM 1481 N N . LEU A 1 192 ? -22.007 9.075 20.377 1.00 90.94 192 LEU A N 1
ATOM 1482 C CA . LEU A 1 192 ? -22.474 9.920 21.474 1.00 90.94 192 LEU A CA 1
ATOM 1483 C C . LEU A 1 192 ? -23.610 10.845 21.020 1.00 90.94 192 LEU A C 1
ATOM 1485 O O . LEU A 1 192 ? -24.624 10.943 21.711 1.00 90.94 192 LEU A O 1
ATOM 1489 N N . ARG A 1 193 ? -23.481 11.468 19.841 1.00 93.38 193 ARG A N 1
ATOM 1490 C CA . ARG A 1 193 ? -24.525 12.311 19.239 1.00 93.38 193 ARG A CA 1
ATOM 1491 C C . ARG A 1 193 ? -25.854 11.563 19.134 1.00 93.38 193 ARG A C 1
ATOM 1493 O O . ARG A 1 193 ? -26.870 12.028 19.649 1.00 93.38 193 ARG A O 1
ATOM 1500 N N . THR A 1 194 ? -25.828 10.377 18.535 1.00 93.00 194 THR A N 1
ATOM 1501 C CA . THR A 1 194 ? -27.005 9.521 18.318 1.00 93.00 194 THR A CA 1
ATOM 1502 C C . THR A 1 194 ? -27.647 9.100 19.641 1.00 93.00 194 THR A C 1
ATOM 1504 O O . THR A 1 194 ? -28.869 9.130 19.803 1.00 93.00 194 THR A O 1
ATOM 1507 N N . MET A 1 195 ? -26.830 8.762 20.638 1.00 91.00 195 MET A N 1
ATOM 1508 C CA . MET A 1 195 ? -27.307 8.377 21.966 1.00 91.00 195 MET A CA 1
ATOM 1509 C C . MET A 1 195 ? -27.908 9.560 22.729 1.00 91.00 195 MET A C 1
ATOM 1511 O O . MET A 1 195 ? -28.940 9.410 23.383 1.00 91.00 195 MET A O 1
ATOM 1515 N N . LEU A 1 196 ? -27.330 10.757 22.619 1.00 91.19 196 LEU A N 1
ATOM 1516 C CA . LEU A 1 196 ? -27.916 11.955 23.215 1.00 91.19 196 LEU A CA 1
ATOM 1517 C C . LEU A 1 196 ? -29.189 12.399 22.486 1.00 91.19 196 LEU A C 1
ATOM 1519 O O . LEU A 1 196 ? -30.121 12.836 23.156 1.00 91.19 196 LEU A O 1
ATOM 1523 N N . ASN A 1 197 ? -29.295 12.205 21.168 1.00 91.75 197 ASN A N 1
ATOM 1524 C CA . ASN A 1 197 ? -30.544 12.399 20.424 1.00 91.75 197 ASN A CA 1
ATOM 1525 C C . ASN A 1 197 ? -31.666 11.494 20.954 1.00 91.75 197 ASN A C 1
ATOM 1527 O O . ASN A 1 197 ? -32.794 11.954 21.151 1.00 91.75 197 ASN A O 1
ATOM 1531 N N . GLN A 1 198 ? -31.363 10.228 21.273 1.00 91.50 198 GLN A N 1
ATOM 1532 C CA . GLN A 1 198 ? -32.329 9.351 21.941 1.00 91.50 198 GLN A CA 1
ATOM 1533 C C . GLN A 1 198 ? -32.788 9.942 23.284 1.00 91.50 198 GLN A C 1
ATOM 1535 O O . GLN A 1 198 ? -33.984 9.933 23.575 1.00 91.50 198 GLN A O 1
ATOM 1540 N N . GLN A 1 199 ? -31.877 10.470 24.107 1.00 90.62 199 GLN A N 1
ATOM 1541 C CA . GLN A 1 199 ? -32.241 11.048 25.411 1.00 90.62 199 GLN A CA 1
ATOM 1542 C C . GLN A 1 199 ? -32.979 12.389 25.290 1.00 90.62 199 GLN A C 1
ATOM 1544 O O . GLN A 1 199 ? -33.877 12.666 26.088 1.00 90.62 199 GLN A O 1
ATOM 1549 N N . LEU A 1 200 ? -32.656 13.185 24.268 1.00 91.19 200 LEU A N 1
ATOM 1550 C CA . LEU A 1 200 ? -33.364 14.412 23.906 1.00 91.19 200 LEU A CA 1
ATOM 1551 C C . LEU A 1 200 ? -34.811 14.102 23.505 1.00 91.19 200 LEU A C 1
ATOM 1553 O O . LEU A 1 200 ? -35.732 14.739 24.010 1.00 91.19 200 LEU A O 1
ATOM 1557 N N . SER A 1 201 ? -35.031 13.068 22.683 1.00 91.00 201 SER A N 1
ATOM 1558 C CA . SER A 1 201 ? -36.382 12.625 22.298 1.00 91.00 201 SER A CA 1
ATOM 1559 C C . SER A 1 201 ? -37.220 12.142 23.492 1.00 91.00 201 SER A C 1
ATOM 1561 O O . SER A 1 201 ? -38.440 12.285 23.498 1.00 91.00 201 SER A O 1
ATOM 1563 N N . LYS A 1 202 ? -36.557 11.631 24.540 1.00 90.62 202 LYS A N 1
ATOM 1564 C CA . LYS A 1 202 ? -37.170 11.220 25.814 1.00 90.62 202 LYS A CA 1
ATOM 1565 C C . LYS A 1 202 ? -37.358 12.382 26.801 1.00 90.62 202 LYS A C 1
ATOM 1567 O O . LYS A 1 202 ? -37.888 12.161 27.886 1.00 90.62 202 LYS A O 1
ATOM 1572 N N . GLY A 1 203 ? -36.906 13.594 26.465 1.00 89.25 203 GLY A N 1
ATOM 1573 C CA . GLY A 1 203 ? -37.014 14.790 27.309 1.00 89.25 203 GLY A CA 1
ATOM 1574 C C . GLY A 1 203 ? -36.076 14.824 28.522 1.00 89.25 203 GLY A C 1
ATOM 1575 O O . GLY A 1 203 ? -36.219 15.701 29.368 1.00 89.25 203 GLY A O 1
ATOM 1576 N N . LYS A 1 204 ? -35.117 13.894 28.623 1.00 89.56 204 LYS A N 1
ATOM 1577 C CA . LYS A 1 204 ? -34.183 13.799 29.766 1.00 89.56 204 LYS A CA 1
ATOM 1578 C C . LYS A 1 204 ? -32.984 14.737 29.654 1.00 89.56 204 LYS A C 1
ATOM 1580 O O . LYS A 1 204 ? -32.336 15.059 30.650 1.00 89.56 204 LYS A O 1
ATOM 1585 N N . VAL A 1 205 ? -32.699 15.155 28.427 1.00 90.56 205 VAL A N 1
ATOM 1586 C CA . VAL A 1 205 ? -31.679 16.137 28.070 1.00 90.56 205 VAL A CA 1
ATOM 1587 C C . VAL A 1 205 ? -32.389 17.238 27.299 1.00 90.56 205 VAL A C 1
ATOM 1589 O O . VAL A 1 205 ? -33.177 16.946 26.404 1.00 90.56 205 VAL A O 1
ATOM 1592 N N . ASN A 1 206 ? -32.145 18.501 27.640 1.00 93.50 206 ASN A N 1
ATOM 1593 C CA . ASN A 1 206 ? -32.670 19.629 26.875 1.00 93.50 206 ASN A CA 1
ATOM 1594 C C . ASN A 1 206 ? -31.703 20.041 25.747 1.00 93.50 206 ASN A C 1
ATOM 1596 O O . ASN A 1 206 ? -30.528 19.676 25.740 1.00 93.50 206 ASN A O 1
ATOM 1600 N N . ALA A 1 207 ? -32.187 20.830 24.785 1.00 91.31 207 ALA A N 1
ATOM 1601 C CA . ALA A 1 207 ? -31.403 21.205 23.604 1.00 91.31 207 ALA A CA 1
ATOM 1602 C C . ALA A 1 207 ? -30.119 22.000 23.927 1.00 91.31 207 ALA A C 1
ATOM 1604 O O . ALA A 1 207 ? -29.140 21.899 23.188 1.00 91.31 207 ALA A O 1
ATOM 1605 N N . ASN A 1 208 ? -30.105 22.771 25.020 1.00 92.00 208 ASN A N 1
ATOM 1606 C CA . ASN A 1 208 ? -28.926 23.538 25.432 1.00 92.00 208 ASN A CA 1
ATOM 1607 C C . ASN A 1 208 ? -27.870 22.621 26.063 1.00 92.00 208 ASN A C 1
ATOM 1609 O O . ASN A 1 208 ? -26.717 22.662 25.653 1.00 92.00 208 ASN A O 1
ATOM 1613 N N . GLN A 1 209 ? -28.283 21.727 26.968 1.00 89.56 209 GLN A N 1
ATOM 1614 C CA . GLN A 1 209 ? -27.431 20.684 27.553 1.00 89.56 209 GLN A CA 1
ATOM 1615 C C . GLN A 1 209 ? -26.816 19.805 26.461 1.00 89.56 209 GLN A C 1
ATOM 1617 O O . GLN A 1 209 ? -25.617 19.554 26.478 1.00 89.56 209 GLN A O 1
ATOM 1622 N N . TYR A 1 210 ? -27.617 19.386 25.476 1.00 90.69 210 TYR A N 1
ATOM 1623 C CA . TYR A 1 210 ? -27.137 18.628 24.320 1.00 90.69 210 TYR A CA 1
ATOM 1624 C C . TYR A 1 210 ? -26.024 19.371 23.567 1.00 90.69 210 TYR A C 1
ATOM 1626 O O . TYR A 1 210 ? -24.949 18.812 23.350 1.00 90.69 210 TYR A O 1
ATOM 1634 N N . LYS A 1 211 ? -26.261 20.638 23.194 1.00 91.88 211 LYS A N 1
ATOM 1635 C CA . LYS A 1 211 ? -25.283 21.445 22.449 1.00 91.88 211 LYS A CA 1
ATOM 1636 C C . LYS A 1 211 ? -23.998 21.662 23.241 1.00 91.88 211 LYS A C 1
ATOM 1638 O O . LYS A 1 211 ? -22.919 21.515 22.673 1.00 91.88 211 LYS A O 1
ATOM 1643 N N . ASP A 1 212 ? -24.111 21.977 24.528 1.00 92.69 212 ASP A N 1
ATOM 1644 C CA . ASP A 1 212 ? -22.956 22.241 25.385 1.00 92.69 212 ASP A CA 1
ATOM 1645 C C . ASP A 1 212 ? -22.106 20.982 25.590 1.00 92.69 212 ASP A C 1
ATOM 1647 O O . ASP A 1 212 ? -20.884 21.040 25.449 1.00 92.69 212 ASP A O 1
ATOM 1651 N N . ILE A 1 213 ? -22.739 19.834 25.857 1.00 91.31 213 ILE A N 1
ATOM 1652 C CA . ILE A 1 213 ? -22.040 18.555 26.043 1.00 91.31 213 ILE A CA 1
ATOM 1653 C C . ILE A 1 213 ? -21.353 18.123 24.744 1.00 91.31 213 ILE A C 1
ATOM 1655 O O . ILE A 1 213 ? -20.171 17.783 24.773 1.00 91.31 213 ILE A O 1
ATOM 1659 N N . MET A 1 214 ? -22.053 18.186 23.605 1.00 92.25 214 MET A N 1
ATOM 1660 C CA . MET A 1 214 ? -21.478 17.805 22.310 1.00 92.25 214 MET A CA 1
ATOM 1661 C C . MET A 1 214 ? -20.312 18.702 21.908 1.00 92.25 214 MET A C 1
ATOM 1663 O O . MET A 1 214 ? -19.274 18.187 21.501 1.00 92.25 214 MET A O 1
ATOM 1667 N N . LYS A 1 215 ? -20.456 20.024 22.059 1.00 92.88 215 LYS A N 1
ATOM 1668 C CA . LYS A 1 215 ? -19.385 20.970 21.736 1.00 92.88 215 LYS A CA 1
ATOM 1669 C C . LYS A 1 215 ? -18.146 20.703 22.585 1.00 92.88 215 LYS A C 1
ATOM 1671 O O . LYS A 1 215 ? -17.053 20.596 22.052 1.00 92.88 215 LYS A O 1
ATOM 1676 N N . GLN A 1 216 ? -18.318 20.553 23.897 1.00 89.81 216 GLN A N 1
ATOM 1677 C CA . GLN A 1 216 ? -17.188 20.299 24.788 1.00 89.81 216 GLN A CA 1
ATOM 1678 C C . GLN A 1 216 ? -16.500 18.968 24.492 1.00 89.81 216 GLN A C 1
ATOM 1680 O O . GLN A 1 216 ? -15.286 18.887 24.628 1.00 89.81 216 GLN A O 1
ATOM 1685 N N . TYR A 1 217 ? -17.257 17.938 24.110 1.00 89.50 217 TYR A N 1
ATOM 1686 C CA . TYR A 1 217 ? -16.666 16.658 23.751 1.00 89.50 217 TYR A CA 1
ATOM 1687 C C . TYR A 1 217 ? -15.880 16.720 22.441 1.00 89.50 217 TYR A C 1
ATOM 1689 O O . TYR A 1 217 ? -14.770 16.202 22.373 1.00 89.50 217 TYR A O 1
ATOM 1697 N N . GLN A 1 218 ? -16.429 17.389 21.424 1.00 91.00 218 GLN A N 1
ATOM 1698 C CA . GLN A 1 218 ? -15.729 17.631 20.163 1.00 91.00 218 GLN A CA 1
ATOM 1699 C C . GLN A 1 218 ? -14.456 18.453 20.391 1.00 91.00 218 GLN A C 1
ATOM 1701 O O . GLN A 1 218 ? -13.381 18.015 19.999 1.00 91.00 218 GLN A O 1
ATOM 1706 N N . ASP A 1 219 ? -14.551 19.571 21.119 1.00 91.00 219 ASP A N 1
ATOM 1707 C CA . ASP A 1 219 ? -13.399 20.416 21.456 1.00 91.00 219 ASP A CA 1
ATOM 1708 C C . ASP A 1 219 ? -12.345 19.636 22.273 1.00 91.00 219 ASP A C 1
ATOM 1710 O O . ASP A 1 219 ? -11.142 19.805 22.067 1.00 91.00 219 ASP A O 1
ATOM 1714 N N . GLY A 1 220 ? -12.776 18.777 23.205 1.00 89.88 220 GLY A N 1
ATOM 1715 C CA . GLY A 1 220 ? -11.897 17.918 24.007 1.00 89.88 220 GLY A CA 1
ATOM 1716 C C . GLY A 1 220 ? -11.149 16.889 23.157 1.00 89.88 220 GLY A C 1
ATOM 1717 O O . GLY A 1 220 ? -9.927 16.779 23.259 1.00 89.88 220 GLY A O 1
ATOM 1718 N N . MET A 1 221 ? -11.863 16.199 22.263 1.00 87.44 221 MET A N 1
ATOM 1719 C CA . MET A 1 221 ? -11.283 15.229 21.330 1.00 87.44 221 MET A CA 1
ATOM 1720 C C . MET A 1 221 ? -10.330 15.884 20.329 1.00 87.44 221 MET A C 1
ATOM 1722 O O . MET A 1 221 ? -9.201 15.422 20.171 1.00 87.44 221 MET A O 1
ATOM 1726 N N . ASP A 1 222 ? -10.730 16.997 19.715 1.00 87.94 222 ASP A N 1
ATOM 1727 C CA . ASP A 1 222 ? -9.888 17.743 18.777 1.00 87.94 222 ASP A CA 1
ATOM 1728 C C . ASP A 1 222 ? -8.603 18.237 19.450 1.00 87.94 222 ASP A C 1
ATOM 1730 O O . ASP A 1 222 ? -7.517 18.162 18.869 1.00 87.94 222 ASP A O 1
ATOM 1734 N N . ASN A 1 223 ? -8.698 18.709 20.696 1.00 89.75 223 ASN A N 1
ATOM 1735 C CA . ASN A 1 223 ? -7.525 19.096 21.469 1.00 89.75 223 ASN A CA 1
ATOM 1736 C C . ASN A 1 223 ? -6.625 17.896 21.774 1.00 89.75 223 ASN A C 1
ATOM 1738 O O . ASN A 1 223 ? -5.416 18.024 21.605 1.00 89.75 223 ASN A O 1
ATOM 1742 N N . ALA A 1 224 ? -7.179 16.746 22.171 1.00 86.81 224 ALA A N 1
ATOM 1743 C CA . ALA A 1 224 ? -6.405 15.529 22.428 1.00 86.81 224 ALA A CA 1
ATOM 1744 C C . ALA A 1 224 ? -5.647 15.040 21.181 1.00 86.81 224 ALA A C 1
ATOM 1746 O O . ALA A 1 224 ? -4.478 14.658 21.276 1.00 86.81 224 ALA A O 1
ATOM 1747 N N . ILE A 1 225 ? -6.278 15.104 20.003 1.00 84.69 225 ILE A N 1
ATOM 1748 C CA . ILE A 1 225 ? -5.636 14.788 18.720 1.00 84.69 225 ILE A CA 1
ATOM 1749 C C . ILE A 1 225 ? -4.495 15.770 18.451 1.00 84.69 225 ILE A C 1
ATOM 1751 O O . ILE A 1 225 ? -3.359 15.350 18.235 1.00 84.69 225 ILE A O 1
ATOM 1755 N N . ARG A 1 226 ? -4.781 17.078 18.491 1.00 87.00 226 ARG A N 1
ATOM 1756 C CA . ARG A 1 226 ? -3.814 18.127 18.133 1.00 87.00 226 ARG A CA 1
ATOM 1757 C C . ARG A 1 226 ? -2.608 18.164 19.062 1.00 87.00 226 ARG A C 1
ATOM 1759 O O . ARG A 1 226 ? -1.502 18.408 18.592 1.00 87.00 226 ARG A O 1
ATOM 1766 N N . THR A 1 227 ? -2.801 17.971 20.366 1.00 87.25 227 THR A N 1
ATOM 1767 C CA . THR A 1 227 ? -1.685 17.941 21.322 1.00 87.25 227 THR A CA 1
ATOM 1768 C C . THR A 1 227 ? -0.803 16.727 21.084 1.00 87.25 227 THR A C 1
ATOM 1770 O O . THR A 1 227 ? 0.407 16.882 20.979 1.00 87.25 227 THR A O 1
ATOM 1773 N N . THR A 1 228 ? -1.401 15.547 20.911 1.00 86.06 228 THR A N 1
ATOM 1774 C CA . THR A 1 228 ? -0.660 14.309 20.637 1.00 86.06 228 THR A CA 1
ATOM 1775 C C . THR A 1 228 ? 0.107 14.395 19.315 1.00 86.06 228 THR A C 1
ATOM 1777 O O . THR A 1 228 ? 1.279 14.039 19.277 1.00 86.06 228 THR A O 1
ATOM 1780 N N . GLN A 1 229 ? -0.526 14.891 18.246 1.00 83.88 229 GLN A N 1
ATOM 1781 C CA . GLN A 1 229 ? 0.114 15.051 16.935 1.00 83.88 229 GLN A CA 1
ATOM 1782 C C . GLN A 1 229 ? 1.274 16.046 16.984 1.00 83.88 229 GLN A C 1
ATOM 1784 O O . GLN A 1 229 ? 2.359 15.720 16.522 1.00 83.88 229 GLN A O 1
ATOM 1789 N N . ARG A 1 230 ? 1.080 17.222 17.598 1.00 87.12 230 ARG A N 1
ATOM 1790 C CA . ARG A 1 230 ? 2.140 18.234 17.700 1.00 87.12 230 ARG A CA 1
ATOM 1791 C C . ARG A 1 230 ? 3.348 17.711 18.470 1.00 87.12 230 ARG A C 1
ATOM 1793 O O . ARG A 1 230 ? 4.474 17.877 18.029 1.00 87.12 230 ARG A O 1
ATOM 1800 N N . GLU A 1 231 ? 3.117 17.072 19.611 1.00 88.38 231 GLU A N 1
ATOM 1801 C CA . GLU A 1 231 ? 4.209 16.489 20.388 1.00 88.38 231 GLU A CA 1
ATOM 1802 C C . GLU A 1 231 ? 4.922 15.369 19.622 1.00 88.38 231 GLU A C 1
ATOM 1804 O O . GLU A 1 231 ? 6.138 15.240 19.739 1.00 88.38 231 GLU A O 1
ATOM 1809 N N . GLN A 1 232 ? 4.179 14.554 18.862 1.00 84.81 232 GLN A N 1
ATOM 1810 C CA . GLN A 1 232 ? 4.768 13.532 18.003 1.00 84.81 232 GLN A CA 1
ATOM 1811 C C . GLN A 1 232 ? 5.676 14.186 16.958 1.00 84.81 232 GLN A C 1
ATOM 1813 O O . GLN A 1 232 ? 6.844 13.830 16.883 1.00 84.81 232 GLN A O 1
ATOM 1818 N N . GLU A 1 233 ? 5.178 15.171 16.210 1.00 84.06 233 GLU A N 1
ATOM 1819 C CA . GLU A 1 233 ? 5.947 15.909 15.199 1.00 84.06 233 GLU A CA 1
ATOM 1820 C C . GLU A 1 233 ? 7.205 16.569 15.793 1.00 84.06 233 GLU A C 1
ATOM 1822 O O . GLU A 1 233 ? 8.284 16.473 15.211 1.00 84.06 233 GLU A O 1
ATOM 1827 N N . GLU A 1 234 ? 7.103 17.173 16.982 1.00 88.31 234 GLU A N 1
ATOM 1828 C CA . GLU A 1 234 ? 8.239 17.769 17.697 1.00 88.31 234 GLU A CA 1
ATOM 1829 C C . GLU A 1 234 ? 9.313 16.722 18.059 1.00 88.31 234 GLU A C 1
ATOM 1831 O O . GLU A 1 234 ? 10.505 16.952 17.825 1.00 88.31 234 GLU A O 1
ATOM 1836 N N . GLU A 1 235 ? 8.919 15.556 18.589 1.00 86.62 235 GLU A N 1
ATOM 1837 C CA . GLU A 1 235 ? 9.860 14.468 18.893 1.00 86.62 235 GLU A CA 1
ATOM 1838 C C . GLU A 1 235 ? 10.439 13.833 17.609 1.00 86.62 235 GLU A C 1
ATOM 1840 O O . GLU A 1 235 ? 11.637 13.536 17.559 1.00 86.62 235 GLU A O 1
ATOM 1845 N N . GLU A 1 236 ? 9.645 13.675 16.543 1.00 84.00 236 GLU A N 1
ATOM 1846 C CA . GLU A 1 236 ? 10.122 13.198 15.236 1.00 84.00 236 GLU A CA 1
ATOM 1847 C C . GLU A 1 236 ? 11.166 14.147 14.635 1.00 84.00 236 GLU A C 1
ATOM 1849 O O . GLU A 1 236 ? 12.222 13.703 14.172 1.00 84.00 236 GLU A O 1
ATOM 1854 N N . GLU A 1 237 ? 10.916 15.457 14.677 1.00 85.12 237 GLU A N 1
ATOM 1855 C CA . GLU A 1 237 ? 11.876 16.472 14.250 1.00 85.12 237 GLU A CA 1
ATOM 1856 C C . GLU A 1 237 ? 13.168 16.427 15.067 1.00 85.12 237 GLU A C 1
ATOM 1858 O O . GLU A 1 237 ? 14.263 16.572 14.513 1.00 85.12 237 GLU A O 1
ATOM 1863 N N . GLU A 1 238 ? 13.075 16.237 16.385 1.00 87.94 238 GLU A N 1
ATOM 1864 C CA . GLU A 1 238 ? 14.261 16.078 17.221 1.00 87.94 238 GLU A CA 1
ATOM 1865 C C . GLU A 1 238 ? 15.083 14.855 16.815 1.00 87.94 238 GLU A C 1
ATOM 1867 O O . GLU A 1 238 ? 16.313 14.951 16.741 1.00 87.94 238 GLU A O 1
ATOM 1872 N N . PHE A 1 239 ? 14.441 13.720 16.525 1.00 83.69 239 PHE A N 1
ATOM 1873 C CA . PHE A 1 239 ? 15.150 12.535 16.049 1.00 83.69 239 PHE A CA 1
ATOM 1874 C C . PHE A 1 239 ? 15.796 12.773 14.689 1.00 83.69 239 PHE A C 1
ATOM 1876 O O . PHE A 1 239 ? 16.969 12.434 14.527 1.00 83.69 239 PHE A O 1
ATOM 1883 N N . ARG A 1 240 ? 15.097 13.427 13.753 1.00 82.06 240 ARG A N 1
ATOM 1884 C CA . ARG A 1 240 ? 15.655 13.810 12.442 1.00 82.06 240 ARG A CA 1
ATOM 1885 C C . ARG A 1 240 ? 16.876 14.723 12.582 1.00 82.06 240 ARG A C 1
ATOM 1887 O O . ARG A 1 240 ? 17.845 14.579 11.844 1.00 82.06 240 ARG A O 1
ATOM 1894 N N . LYS A 1 241 ? 16.875 15.635 13.562 1.00 86.44 241 LYS A N 1
ATOM 1895 C CA . LYS A 1 241 ? 18.024 16.511 13.866 1.00 86.44 241 LYS A CA 1
ATOM 1896 C C . LYS A 1 241 ? 19.183 15.745 14.520 1.00 86.44 241 LYS A C 1
ATOM 1898 O O . LYS A 1 241 ? 20.346 16.058 14.260 1.00 86.44 241 LYS A O 1
ATOM 1903 N N . LYS A 1 242 ? 18.886 14.763 15.379 1.00 87.62 242 LYS A N 1
ATOM 1904 C CA . LYS A 1 242 ? 19.875 13.986 16.153 1.00 87.62 242 LYS A CA 1
ATOM 1905 C C . LYS A 1 242 ? 20.520 12.851 15.352 1.00 87.62 242 LYS A C 1
ATOM 1907 O O . LYS A 1 242 ? 21.704 12.576 15.547 1.00 87.62 242 LYS A O 1
ATOM 1912 N N . HIS A 1 243 ? 19.779 12.202 14.458 1.00 79.69 243 HIS A N 1
ATOM 1913 C CA . HIS A 1 243 ? 20.222 11.019 13.725 1.00 79.69 243 HIS A CA 1
ATOM 1914 C C . HIS A 1 243 ? 20.305 11.302 12.226 1.00 79.69 243 HIS A C 1
ATOM 1916 O O . HIS A 1 243 ? 19.296 11.497 11.561 1.00 79.69 243 HIS A O 1
ATOM 1922 N N . LYS A 1 244 ? 21.533 11.289 11.693 1.00 80.81 244 LYS A N 1
ATOM 1923 C CA . LYS A 1 244 ? 21.798 11.394 10.247 1.00 80.81 244 LYS A CA 1
ATOM 1924 C C . LYS A 1 244 ? 21.753 10.048 9.527 1.00 80.81 244 LYS A C 1
ATOM 1926 O O . LYS A 1 244 ? 21.662 10.017 8.308 1.00 80.81 244 LYS A O 1
ATOM 1931 N N . ASP A 1 245 ? 21.878 8.956 10.278 1.00 72.56 245 ASP A N 1
ATOM 1932 C CA . ASP A 1 245 ? 21.749 7.607 9.739 1.00 72.56 245 ASP A CA 1
ATOM 1933 C C . ASP A 1 245 ? 20.252 7.272 9.598 1.00 72.56 245 ASP A C 1
ATOM 1935 O O . ASP A 1 245 ? 19.554 7.230 10.621 1.00 72.56 245 ASP A O 1
ATOM 1939 N N . PRO A 1 246 ? 19.752 7.037 8.371 1.00 66.50 246 PRO A N 1
ATOM 1940 C CA . PRO A 1 246 ? 18.340 6.764 8.120 1.00 66.50 246 PRO A CA 1
ATOM 1941 C C . PRO A 1 246 ? 17.844 5.491 8.820 1.00 66.50 246 PRO A C 1
ATOM 1943 O O . PRO A 1 246 ? 16.682 5.434 9.218 1.00 66.50 246 PRO A O 1
ATOM 1946 N N . VAL A 1 247 ? 18.708 4.496 9.050 1.00 68.62 247 VAL A N 1
ATOM 1947 C CA . VAL A 1 247 ? 18.323 3.236 9.710 1.00 68.62 247 VAL A CA 1
ATOM 1948 C C . VAL A 1 247 ? 18.111 3.448 11.208 1.00 68.62 247 VAL A C 1
ATOM 1950 O O . VAL A 1 247 ? 17.144 2.951 11.792 1.00 68.62 247 VAL A O 1
ATOM 1953 N N . VAL A 1 248 ? 19.004 4.208 11.847 1.00 76.31 248 VAL A N 1
ATOM 1954 C CA . VAL A 1 248 ? 18.880 4.550 13.272 1.00 76.31 248 VAL A CA 1
ATOM 1955 C C . VAL A 1 248 ? 17.681 5.466 13.494 1.00 76.31 248 VAL A C 1
ATOM 1957 O O . VAL A 1 248 ? 16.917 5.243 14.431 1.00 76.31 248 VAL A O 1
ATOM 1960 N N . LEU A 1 249 ? 17.487 6.446 12.608 1.00 74.31 249 LEU A N 1
ATOM 1961 C CA . LEU A 1 249 ? 16.337 7.342 12.631 1.00 74.31 249 LEU A CA 1
ATOM 1962 C C . LEU A 1 249 ? 15.019 6.562 12.546 1.00 74.31 249 LEU A C 1
ATOM 1964 O O . LEU A 1 249 ? 14.168 6.730 13.417 1.00 74.31 249 LEU A O 1
ATOM 1968 N N . GLN A 1 250 ? 14.877 5.665 11.565 1.00 70.06 250 GLN A N 1
ATOM 1969 C CA . GLN A 1 250 ? 13.665 4.858 11.402 1.00 70.06 250 GLN A CA 1
ATOM 1970 C C . GLN A 1 250 ? 13.366 4.022 12.651 1.00 70.06 250 GLN A C 1
ATOM 1972 O O . GLN A 1 250 ? 12.237 3.983 13.124 1.00 70.06 250 GLN A O 1
ATOM 1977 N N . LYS A 1 251 ? 14.390 3.409 13.252 1.00 75.69 251 LYS A N 1
ATOM 1978 C CA . LYS A 1 251 ? 14.222 2.594 14.460 1.00 75.69 251 LYS A CA 1
ATOM 1979 C C . LYS A 1 251 ? 13.765 3.401 15.678 1.00 75.69 251 LYS A C 1
ATOM 1981 O O . LYS A 1 251 ? 13.054 2.859 16.524 1.00 75.69 251 LYS A O 1
ATOM 1986 N N . GLU A 1 252 ? 14.208 4.648 15.824 1.00 79.94 252 GLU A N 1
ATOM 1987 C CA . GLU A 1 252 ? 13.720 5.522 16.899 1.00 79.94 252 GLU A CA 1
ATOM 1988 C C . GLU A 1 252 ? 12.298 6.031 16.607 1.00 79.94 252 GLU A C 1
ATOM 1990 O O . GLU A 1 252 ? 11.467 6.030 17.517 1.00 79.94 252 GLU A O 1
ATOM 1995 N N . LEU A 1 253 ? 11.973 6.343 15.345 1.00 76.50 253 LEU A N 1
ATOM 1996 C CA . LEU A 1 253 ? 10.608 6.680 14.912 1.00 76.50 253 LEU A CA 1
ATOM 1997 C C . LEU A 1 253 ? 9.619 5.528 15.178 1.00 76.50 253 LEU A C 1
ATOM 1999 O O . LEU A 1 253 ? 8.540 5.752 15.726 1.00 76.50 253 LEU A O 1
ATOM 2003 N N . ASP A 1 254 ? 10.012 4.280 14.914 1.00 74.44 254 ASP A N 1
ATOM 2004 C CA . ASP A 1 254 ? 9.174 3.098 15.162 1.00 74.44 254 ASP A CA 1
ATOM 2005 C C . ASP A 1 254 ? 8.835 2.908 16.657 1.00 74.44 254 ASP A C 1
ATOM 2007 O O . ASP A 1 254 ? 7.781 2.369 17.003 1.00 74.44 254 ASP A O 1
ATOM 2011 N N . LYS A 1 255 ? 9.706 3.352 17.578 1.00 82.62 255 LYS A N 1
ATOM 2012 C CA . LYS A 1 255 ? 9.426 3.325 19.030 1.00 82.62 255 LYS A CA 1
ATOM 2013 C C . LYS A 1 255 ? 8.498 4.451 19.467 1.00 82.62 255 LYS A C 1
ATOM 2015 O O . LYS A 1 255 ? 7.839 4.331 20.503 1.00 82.62 255 LYS A O 1
ATOM 2020 N N . LEU A 1 256 ? 8.472 5.540 18.708 1.00 81.69 256 LEU A N 1
ATOM 2021 C CA . LEU A 1 256 ? 7.669 6.716 18.992 1.00 81.69 256 LEU A CA 1
ATOM 2022 C C . LEU A 1 256 ? 6.180 6.420 18.815 1.00 81.69 256 LEU A C 1
ATOM 2024 O O . LEU A 1 256 ? 5.355 6.760 19.663 1.00 81.69 256 LEU A O 1
ATOM 2028 N N . HIS A 1 257 ? 5.854 5.699 17.746 1.00 74.44 257 HIS A N 1
ATOM 2029 C CA . HIS A 1 257 ? 4.486 5.377 17.371 1.00 74.44 257 HIS A CA 1
ATOM 2030 C C . HIS A 1 257 ? 3.644 4.740 18.507 1.00 74.44 257 HIS A C 1
ATOM 2032 O O . HIS A 1 257 ? 2.612 5.310 18.876 1.00 74.44 257 HIS A O 1
ATOM 2038 N N . PRO A 1 258 ? 4.055 3.626 19.158 1.00 77.06 258 PRO A N 1
ATOM 2039 C CA . PRO A 1 258 ? 3.260 3.014 20.228 1.00 77.06 258 PRO A CA 1
ATOM 2040 C C . PRO A 1 258 ? 3.085 3.918 21.457 1.00 77.06 258 PRO A C 1
ATOM 2042 O O . PRO A 1 258 ? 2.044 3.849 22.114 1.00 77.06 258 PRO A O 1
ATOM 2045 N N . LYS A 1 259 ? 4.059 4.789 21.760 1.00 84.75 259 LYS A N 1
ATOM 2046 C CA . LYS A 1 259 ? 3.982 5.748 22.875 1.00 84.75 259 LYS A CA 1
ATOM 2047 C C . LYS A 1 259 ? 2.836 6.740 22.659 1.00 84.75 259 LYS A C 1
ATOM 2049 O O . LYS A 1 259 ? 2.029 6.947 23.566 1.00 84.75 259 LYS A O 1
ATOM 2054 N N . TYR A 1 260 ? 2.726 7.316 21.463 1.00 82.56 260 TYR A N 1
ATOM 2055 C CA . TYR A 1 260 ? 1.676 8.293 21.164 1.00 82.56 260 TYR A CA 1
ATOM 2056 C C . TYR A 1 260 ? 0.302 7.660 20.969 1.00 82.56 260 TYR A C 1
ATOM 2058 O O . TYR A 1 260 ? -0.695 8.245 21.390 1.00 82.56 260 TYR A O 1
ATOM 2066 N N . VAL A 1 261 ? 0.231 6.433 20.446 1.00 77.44 261 VAL A N 1
ATOM 2067 C CA . VAL A 1 261 ? -1.024 5.665 20.423 1.00 77.44 261 VAL A CA 1
ATOM 2068 C C . VAL A 1 261 ? -1.541 5.422 21.845 1.00 77.44 261 VAL A C 1
ATOM 2070 O O . VAL A 1 261 ? -2.718 5.654 22.120 1.00 77.44 261 VAL A O 1
ATOM 2073 N N . GLN A 1 262 ? -0.675 5.012 22.779 1.00 83.50 262 GLN A N 1
ATOM 2074 C CA . GLN A 1 262 ? -1.058 4.835 24.185 1.00 83.50 262 GLN A CA 1
ATOM 2075 C C . GLN A 1 262 ? -1.485 6.152 24.839 1.00 83.50 262 GLN A C 1
ATOM 2077 O O . GLN A 1 262 ? -2.499 6.180 25.537 1.00 83.50 262 GLN A O 1
ATOM 2082 N N . LYS A 1 263 ? -0.750 7.241 24.586 1.00 86.94 263 LYS A N 1
ATOM 2083 C CA . LYS A 1 263 ? -1.089 8.567 25.112 1.00 86.94 263 LYS A CA 1
ATOM 2084 C C . LYS A 1 263 ? -2.458 9.039 24.623 1.00 86.94 263 LYS A C 1
ATOM 2086 O O . LYS A 1 263 ? -3.279 9.445 25.442 1.00 86.94 263 LYS A O 1
ATOM 2091 N N . LEU A 1 264 ? -2.727 8.933 23.321 1.00 83.06 264 LEU A N 1
ATOM 2092 C CA . LEU A 1 264 ? -4.019 9.303 22.745 1.00 83.06 264 LEU A CA 1
ATOM 2093 C C . LEU A 1 264 ? -5.152 8.464 23.335 1.00 83.06 264 LEU A C 1
ATOM 2095 O O . LEU A 1 264 ? -6.175 9.015 23.725 1.00 83.06 264 LEU A O 1
ATOM 2099 N N . ASN A 1 265 ? -4.958 7.148 23.459 1.00 82.62 265 ASN A N 1
ATOM 2100 C CA . ASN A 1 265 ? -5.943 6.271 24.088 1.00 82.62 265 ASN A CA 1
ATOM 2101 C C . ASN A 1 265 ? -6.228 6.683 25.540 1.00 82.62 265 ASN A C 1
ATOM 2103 O O . ASN A 1 265 ? -7.386 6.663 25.945 1.00 82.62 265 ASN A O 1
ATOM 2107 N N . GLY A 1 266 ? -5.207 7.096 26.299 1.00 87.00 266 GLY A N 1
ATOM 2108 C CA . GLY A 1 266 ? -5.374 7.664 27.639 1.00 87.00 266 GLY A CA 1
ATOM 2109 C C . GLY A 1 266 ? -6.252 8.917 27.633 1.00 87.00 266 GLY A C 1
ATOM 2110 O O . GLY A 1 266 ? -7.277 8.942 28.306 1.00 87.00 266 GLY A O 1
ATOM 2111 N N . LEU A 1 267 ? -5.927 9.902 26.788 1.00 87.50 267 LEU A N 1
ATOM 2112 C CA . LEU A 1 267 ? -6.705 11.144 26.663 1.00 87.50 267 LEU A CA 1
ATOM 2113 C C . LEU A 1 267 ? -8.158 10.894 26.222 1.00 87.50 267 LEU A C 1
ATOM 2115 O O . LEU A 1 267 ? -9.083 11.542 26.706 1.00 87.50 267 LEU A O 1
ATOM 2119 N N . VAL A 1 268 ? -8.381 9.924 25.332 1.00 84.81 268 VAL A N 1
ATOM 2120 C CA . VAL A 1 268 ? -9.722 9.506 24.894 1.00 84.81 268 VAL A CA 1
ATOM 2121 C C . VAL A 1 268 ? -10.527 8.910 26.053 1.00 84.81 268 VAL A C 1
ATOM 2123 O O . VAL A 1 268 ? -11.731 9.157 26.150 1.00 84.81 268 VAL A O 1
ATOM 2126 N N . GLN A 1 269 ? -9.896 8.126 26.934 1.00 87.50 269 GLN A N 1
ATOM 2127 C CA . GLN A 1 269 ? -10.556 7.592 28.131 1.00 87.50 269 GLN A CA 1
ATOM 2128 C C . GLN A 1 269 ? -10.847 8.693 29.155 1.00 87.50 269 GLN A C 1
ATOM 2130 O O . GLN A 1 269 ? -11.959 8.740 29.682 1.00 87.50 269 GLN A O 1
ATOM 2135 N N . ASP A 1 270 ? -9.912 9.623 29.359 1.00 89.19 270 ASP A N 1
ATOM 2136 C CA . ASP A 1 270 ? -10.118 10.791 30.222 1.00 89.19 270 ASP A CA 1
ATOM 2137 C C . ASP A 1 270 ? -11.323 11.620 29.747 1.00 89.19 270 ASP A C 1
ATOM 2139 O O . ASP A 1 270 ? -12.181 12.006 30.545 1.00 89.19 270 ASP A O 1
ATOM 2143 N N . GLU A 1 271 ? -11.464 11.829 28.433 1.00 88.31 271 GLU A N 1
ATOM 2144 C CA . GLU A 1 271 ? -12.622 12.529 27.870 1.00 88.31 271 GLU A CA 1
ATOM 2145 C C . GLU A 1 271 ? -13.936 11.750 28.023 1.00 88.31 271 GLU A C 1
ATOM 2147 O O . GLU A 1 271 ? -14.976 12.346 28.325 1.00 88.31 271 GLU A O 1
ATOM 2152 N N . LYS A 1 272 ? -13.921 10.415 27.906 1.00 86.56 272 LYS A N 1
ATOM 2153 C CA . LYS A 1 272 ? -15.100 9.583 28.218 1.00 86.56 272 LYS A CA 1
ATOM 2154 C C . LYS A 1 272 ? -15.537 9.752 29.676 1.00 86.56 272 LYS A C 1
ATOM 2156 O O . LYS A 1 272 ? -16.734 9.890 29.948 1.00 86.56 272 LYS A O 1
ATOM 2161 N N . GLU A 1 273 ? -14.595 9.787 30.619 1.00 89.62 273 GLU A N 1
ATOM 2162 C CA . GLU A 1 273 ? -14.904 10.054 32.027 1.00 89.62 273 GLU A CA 1
ATOM 2163 C C . GLU A 1 273 ? -15.414 11.480 32.256 1.00 89.62 273 GLU A C 1
ATOM 2165 O O . GLU A 1 273 ? -16.354 11.690 33.033 1.00 89.62 273 GLU A O 1
ATOM 2170 N N . ASN A 1 274 ? -14.828 12.465 31.571 1.00 91.00 274 ASN A N 1
ATOM 2171 C CA . ASN A 1 274 ? -15.253 13.859 31.648 1.00 91.00 274 ASN A CA 1
ATOM 2172 C C . ASN A 1 274 ? -16.701 14.026 31.177 1.00 91.00 274 ASN A C 1
ATOM 2174 O O . ASN A 1 274 ? -17.482 14.713 31.844 1.00 91.00 274 ASN A O 1
ATOM 2178 N N . ILE A 1 275 ? -17.103 13.359 30.089 1.00 88.88 275 ILE A N 1
ATOM 2179 C CA . ILE A 1 275 ? -18.510 13.333 29.666 1.00 88.88 275 ILE A CA 1
ATOM 2180 C C . ILE A 1 275 ? -19.383 12.679 30.725 1.00 88.88 275 ILE A C 1
ATOM 2182 O O . ILE A 1 275 ? -20.427 13.236 31.056 1.00 88.88 275 ILE A O 1
ATOM 2186 N N . ARG A 1 276 ? -18.984 11.522 31.269 1.00 90.88 276 ARG A N 1
ATOM 2187 C CA . ARG A 1 276 ? -19.780 10.822 32.288 1.00 90.88 276 ARG A CA 1
ATOM 2188 C C . ARG A 1 276 ? -20.075 11.746 33.474 1.00 90.88 276 ARG A C 1
ATOM 2190 O O . ARG A 1 276 ? -21.230 11.873 33.878 1.00 90.88 276 ARG A O 1
ATOM 2197 N N . LYS A 1 277 ? -19.059 12.462 33.970 1.00 91.19 277 LYS A N 1
ATOM 2198 C CA . LYS A 1 277 ? -19.196 13.459 35.050 1.00 91.19 277 LYS A CA 1
ATOM 2199 C C . LYS A 1 277 ? -20.142 14.603 34.663 1.00 91.19 277 LYS A C 1
ATOM 2201 O O . LYS A 1 277 ? -20.969 15.015 35.473 1.00 91.19 277 LYS A O 1
ATOM 2206 N N . LYS A 1 278 ? -20.061 15.104 33.426 1.00 89.12 278 LYS A N 1
ATOM 2207 C CA . LYS A 1 278 ? -20.935 16.182 32.930 1.00 89.12 27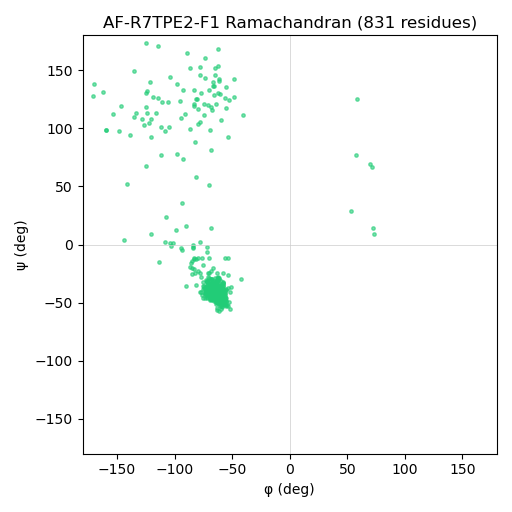8 LYS A CA 1
ATOM 2208 C C . LYS A 1 278 ? -22.379 15.731 32.755 1.00 89.12 278 LYS A C 1
ATOM 2210 O O . LYS A 1 278 ? -23.278 16.447 33.180 1.00 89.12 278 LYS A O 1
ATOM 2215 N N . LEU A 1 279 ? -22.609 14.545 32.194 1.00 88.81 279 LEU A N 1
ATOM 2216 C CA . LEU A 1 279 ? -23.945 13.968 32.076 1.00 88.81 279 LEU A CA 1
ATOM 2217 C C . LEU A 1 279 ? -24.581 13.805 33.457 1.00 88.81 279 LEU A C 1
ATOM 2219 O O . LEU A 1 279 ? -25.713 14.244 33.643 1.00 88.81 279 LEU A O 1
ATOM 2223 N N . ALA A 1 280 ? -23.838 13.286 34.439 1.00 89.62 280 ALA A N 1
ATOM 2224 C CA . ALA A 1 280 ? -24.312 13.177 35.819 1.00 89.62 280 ALA A CA 1
ATOM 2225 C C . ALA A 1 280 ? -24.648 14.542 36.451 1.00 89.62 280 ALA A C 1
ATOM 2227 O O . ALA A 1 280 ? -25.631 14.662 37.175 1.00 89.62 280 ALA A O 1
ATOM 2228 N N . GLY A 1 281 ? -23.838 15.575 36.190 1.00 88.75 281 GLY A N 1
ATOM 2229 C CA . GLY A 1 281 ? -23.998 16.894 36.813 1.00 88.75 281 GLY A CA 1
ATOM 2230 C C . GLY A 1 281 ? -24.990 17.836 36.122 1.00 88.75 281 GLY A C 1
ATOM 2231 O O . GLY A 1 281 ? -25.513 18.743 36.764 1.00 88.75 281 GLY A O 1
ATOM 2232 N N . GLN A 1 282 ? -25.228 17.665 34.819 1.00 87.75 282 GLN A N 1
ATOM 2233 C CA . GLN A 1 282 ? -25.993 18.616 34.005 1.00 87.75 282 GLN A CA 1
ATOM 2234 C C . GLN A 1 282 ? -27.326 18.071 33.500 1.00 87.75 282 GLN A C 1
ATOM 2236 O O . GLN A 1 282 ? -28.138 18.870 33.041 1.00 87.75 282 GLN A O 1
ATOM 2241 N N . THR A 1 283 ? -27.573 16.760 33.553 1.00 87.62 283 THR A N 1
ATOM 2242 C CA . THR A 1 283 ? -28.799 16.143 33.015 1.00 87.62 283 THR A CA 1
ATOM 2243 C C . THR A 1 283 ? -29.665 15.534 34.117 1.00 87.62 283 THR A C 1
ATOM 2245 O O . THR A 1 283 ? -29.255 15.457 35.270 1.00 87.62 283 THR A O 1
ATOM 2248 N N . GLN A 1 284 ? -30.884 15.108 33.771 1.00 87.12 284 GLN A N 1
ATOM 2249 C CA . GLN A 1 284 ? -31.786 14.404 34.696 1.00 87.12 284 GLN A CA 1
ATOM 2250 C C . GLN A 1 284 ? -31.597 12.875 34.663 1.00 87.12 284 GLN A C 1
ATOM 2252 O O . GLN A 1 284 ? -32.477 12.137 35.105 1.00 87.12 284 GLN A O 1
ATOM 2257 N N . LEU A 1 285 ? -30.489 12.385 34.097 1.00 87.81 285 LEU A N 1
ATOM 2258 C CA . LEU A 1 285 ? -30.204 10.954 34.016 1.00 87.81 285 LEU A CA 1
ATOM 2259 C C . LEU A 1 285 ? -29.876 10.398 35.404 1.00 87.81 285 LEU A C 1
ATOM 2261 O O . LEU A 1 285 ? -29.070 10.965 36.142 1.00 87.81 285 LEU A O 1
ATOM 2265 N N . THR A 1 286 ? -30.484 9.264 35.750 1.00 90.38 286 THR A N 1
ATOM 2266 C CA . THR A 1 286 ? -30.096 8.523 36.958 1.00 90.38 286 THR A CA 1
ATOM 2267 C C . THR A 1 286 ? -28.752 7.824 36.748 1.00 90.38 286 THR A C 1
ATOM 2269 O O . THR A 1 286 ? -28.342 7.582 35.614 1.00 90.38 286 THR A O 1
ATOM 2272 N N . GLU A 1 287 ? -28.071 7.451 37.833 1.00 88.25 287 GLU A N 1
ATOM 2273 C CA . GLU A 1 287 ? -26.786 6.736 37.763 1.00 88.25 287 GLU A CA 1
ATOM 2274 C C . GLU A 1 287 ? -26.895 5.431 36.952 1.00 88.25 287 GLU A C 1
ATOM 2276 O O . GLU A 1 287 ? -26.086 5.187 36.064 1.00 88.25 287 GLU A O 1
ATOM 2281 N N . SER A 1 288 ? -27.976 4.664 37.138 1.00 89.56 288 SER A N 1
ATOM 2282 C CA . SER A 1 288 ? -28.242 3.448 36.353 1.00 89.56 288 SER A CA 1
ATOM 2283 C C . SER A 1 288 ? -28.460 3.728 34.861 1.00 89.56 288 SER A C 1
ATOM 2285 O O . SER A 1 288 ? -28.052 2.929 34.018 1.00 89.56 288 SER A O 1
ATOM 2287 N N . GLU A 1 289 ? -29.097 4.847 34.512 1.00 89.31 289 GLU A N 1
ATOM 2288 C CA . GLU A 1 289 ? -29.315 5.233 33.113 1.00 89.31 289 GLU A CA 1
ATOM 2289 C C . GLU A 1 289 ? -28.036 5.736 32.451 1.00 89.31 289 GLU A C 1
ATOM 2291 O O . GLU A 1 289 ? -27.810 5.472 31.270 1.00 89.31 289 GLU A O 1
ATOM 2296 N N . LEU A 1 290 ? -27.197 6.436 33.213 1.00 91.00 290 LEU A N 1
ATOM 2297 C CA . LEU A 1 290 ? -25.872 6.854 32.783 1.00 91.00 290 LEU A CA 1
ATOM 2298 C C . LEU A 1 290 ? -24.970 5.642 32.543 1.00 91.00 290 LEU A C 1
ATOM 2300 O O . LEU A 1 290 ? -24.306 5.580 31.512 1.00 91.00 290 LEU A O 1
ATOM 2304 N N . ASP A 1 291 ? -24.987 4.661 33.444 1.00 89.62 291 ASP A N 1
ATOM 2305 C CA . ASP A 1 291 ? -24.217 3.426 33.297 1.00 89.62 291 ASP A CA 1
ATOM 2306 C C . ASP A 1 291 ? -24.687 2.610 32.091 1.00 89.62 291 ASP A C 1
ATOM 2308 O O . ASP A 1 291 ? -23.861 2.147 31.307 1.00 89.62 291 ASP A O 1
ATOM 2312 N N . ALA A 1 292 ? -26.002 2.508 31.868 1.00 90.00 292 ALA A N 1
ATOM 2313 C CA . ALA A 1 292 ? -26.553 1.874 30.671 1.00 90.00 292 ALA A CA 1
ATOM 2314 C C . ALA A 1 292 ? -26.151 2.613 29.381 1.00 90.00 292 ALA A C 1
ATOM 2316 O O . ALA A 1 292 ? -25.859 1.977 28.367 1.00 90.00 292 ALA A O 1
ATOM 2317 N N . LEU A 1 293 ? -26.108 3.950 29.408 1.00 90.75 293 LEU A N 1
ATOM 2318 C CA . LEU A 1 293 ? -25.647 4.765 28.283 1.00 90.75 293 LEU A CA 1
ATOM 2319 C C . LEU A 1 293 ? -24.156 4.522 28.016 1.00 90.75 293 LEU A C 1
ATOM 2321 O O . LEU A 1 293 ? -23.782 4.237 26.884 1.00 90.75 293 LEU A O 1
ATOM 2325 N N . MET A 1 294 ? -23.302 4.560 29.038 1.00 91.00 294 MET A N 1
ATOM 2326 C CA . MET A 1 294 ? -21.868 4.309 28.865 1.00 91.00 294 MET A CA 1
ATOM 2327 C C . MET A 1 294 ? -21.576 2.867 28.425 1.00 91.00 294 MET A C 1
ATOM 2329 O O . MET A 1 294 ? -20.702 2.664 27.585 1.00 91.00 294 MET A O 1
ATOM 2333 N N . ALA A 1 295 ? -22.327 1.881 28.925 1.00 90.50 295 ALA A N 1
ATOM 2334 C CA . ALA A 1 295 ? -22.220 0.488 28.492 1.00 90.50 295 ALA A CA 1
ATOM 2335 C C . ALA A 1 295 ? -22.598 0.321 27.013 1.00 90.50 295 ALA A C 1
ATOM 2337 O O . ALA A 1 295 ? -21.859 -0.302 26.258 1.00 90.50 295 ALA A O 1
ATOM 2338 N N . ASN A 1 296 ? -23.693 0.948 26.576 1.00 91.56 296 ASN A N 1
ATOM 2339 C CA . ASN A 1 296 ? -24.129 0.921 25.179 1.00 91.56 296 ASN A CA 1
ATOM 2340 C C . ASN A 1 296 ? -23.129 1.649 24.250 1.00 91.56 296 ASN A C 1
ATOM 2342 O O . ASN A 1 296 ? -22.845 1.188 23.144 1.00 91.56 296 ASN A O 1
ATOM 2346 N N . LEU A 1 297 ? -22.515 2.747 24.711 1.00 90.06 297 LEU A N 1
ATOM 2347 C CA . LEU A 1 297 ? -21.430 3.411 23.979 1.00 90.06 297 LEU A CA 1
ATOM 2348 C C . LEU A 1 297 ? -20.215 2.483 23.847 1.00 90.06 297 LEU A C 1
ATOM 2350 O O . LEU A 1 297 ? -19.650 2.367 22.763 1.00 90.06 297 LEU A O 1
ATOM 2354 N N . ALA A 1 298 ? -19.823 1.810 24.932 1.00 89.31 298 ALA A N 1
ATOM 2355 C CA . ALA A 1 298 ? -18.707 0.869 24.928 1.00 89.31 298 ALA A CA 1
ATOM 2356 C C . ALA A 1 298 ? -18.962 -0.334 24.004 1.00 89.31 298 ALA A C 1
ATOM 2358 O O . ALA A 1 298 ? -18.066 -0.720 23.260 1.00 89.31 298 ALA A O 1
ATOM 2359 N N . GLU A 1 299 ? -20.179 -0.881 23.997 1.00 90.62 299 GLU A N 1
ATOM 2360 C CA . GLU A 1 299 ? -20.574 -1.990 23.122 1.00 90.62 299 GLU A CA 1
ATOM 2361 C C . GLU A 1 299 ? -20.505 -1.603 21.637 1.00 90.62 299 GLU A C 1
ATOM 2363 O O . GLU A 1 299 ? -19.886 -2.308 20.837 1.00 90.62 299 GLU A O 1
ATOM 2368 N N . ASN A 1 300 ? -21.064 -0.447 21.260 1.00 91.31 300 ASN A N 1
ATOM 2369 C CA . ASN A 1 300 ? -20.993 0.026 19.876 1.00 91.31 300 ASN A CA 1
ATOM 2370 C C . ASN A 1 300 ? -19.566 0.390 19.452 1.00 91.31 300 ASN A C 1
ATOM 2372 O O . ASN A 1 300 ? -19.186 0.121 18.312 1.00 91.31 300 ASN A O 1
ATOM 2376 N N . MET A 1 301 ? -18.760 0.951 20.358 1.00 89.25 301 MET A N 1
ATOM 2377 C CA . MET A 1 301 ? -17.339 1.187 20.100 1.00 89.25 301 MET A CA 1
ATOM 2378 C C . MET A 1 301 ? -16.577 -0.124 19.904 1.00 89.25 301 MET A C 1
ATOM 2380 O O . MET A 1 301 ? -15.788 -0.209 18.975 1.00 89.25 301 MET A O 1
ATOM 2384 N N . ALA A 1 302 ? -16.846 -1.163 20.698 1.00 87.00 302 ALA A N 1
ATOM 2385 C CA . ALA A 1 302 ? -16.223 -2.473 20.516 1.00 87.00 302 ALA A CA 1
ATOM 2386 C C . ALA A 1 302 ? -16.606 -3.109 19.166 1.00 87.00 302 ALA A C 1
ATOM 2388 O O . ALA A 1 302 ? -15.756 -3.677 18.477 1.00 87.00 302 ALA A O 1
ATOM 2389 N N . ASN A 1 303 ? -17.869 -2.970 18.745 1.00 88.56 303 ASN A N 1
ATOM 2390 C CA . ASN A 1 303 ? -18.313 -3.386 17.411 1.00 88.56 303 ASN A CA 1
ATOM 2391 C C . ASN A 1 303 ? -17.580 -2.598 16.307 1.00 88.56 303 ASN A C 1
ATOM 2393 O O . ASN A 1 303 ? -17.056 -3.187 15.361 1.00 88.56 303 ASN A O 1
ATOM 2397 N N . HIS A 1 304 ? -17.477 -1.274 16.446 1.00 89.75 304 HIS A N 1
ATOM 2398 C CA . HIS A 1 304 ? -16.737 -0.432 15.508 1.00 89.75 304 HIS A CA 1
ATOM 2399 C C . HIS A 1 304 ? -15.240 -0.783 15.456 1.00 89.75 304 HIS A C 1
ATOM 2401 O O . HIS A 1 304 ? -14.693 -0.949 14.371 1.00 89.75 304 HIS A O 1
ATOM 2407 N N . GLU A 1 305 ? -14.585 -0.987 16.598 1.00 87.00 305 GLU A N 1
ATOM 2408 C CA . GLU A 1 305 ? -13.180 -1.400 16.685 1.00 87.00 305 GLU A CA 1
ATOM 2409 C C . GLU A 1 305 ? -12.944 -2.765 16.031 1.00 87.00 305 GLU A C 1
ATOM 2411 O O . GLU A 1 305 ? -11.942 -2.950 15.338 1.00 87.00 305 GLU A O 1
ATOM 2416 N N . SER A 1 306 ? -13.884 -3.705 16.179 1.00 85.88 306 SER A N 1
ATOM 2417 C CA . SER A 1 306 ? -13.836 -4.988 15.470 1.00 85.88 306 SER A CA 1
ATOM 2418 C C . SER A 1 306 ? -13.887 -4.798 13.951 1.00 85.88 306 SER A C 1
ATOM 2420 O O . SER A 1 306 ? -13.171 -5.489 13.224 1.00 85.88 306 SER A O 1
ATOM 2422 N N . LYS A 1 307 ? -14.715 -3.870 13.459 1.00 87.31 307 LYS A N 1
ATOM 2423 C CA . LYS A 1 307 ? -14.809 -3.539 12.029 1.00 87.31 307 LYS A CA 1
ATOM 2424 C C . LYS A 1 307 ? -13.563 -2.825 11.520 1.00 87.31 307 LYS A C 1
ATOM 2426 O O . LYS A 1 307 ? -13.025 -3.218 10.489 1.00 87.31 307 LYS A O 1
ATOM 2431 N N . LEU A 1 308 ? -13.051 -1.853 12.275 1.00 86.06 308 LEU A N 1
ATOM 2432 C CA . LEU A 1 308 ? -11.773 -1.206 11.987 1.00 86.06 308 LEU A CA 1
ATOM 2433 C C . LEU A 1 308 ? -10.645 -2.231 11.929 1.00 86.06 308 LEU A C 1
ATOM 2435 O O . LEU A 1 308 ? -9.837 -2.171 11.016 1.00 86.06 308 LEU A O 1
ATOM 2439 N N . GLY A 1 309 ? -10.598 -3.191 12.858 1.00 81.75 309 GLY A N 1
ATOM 2440 C CA . GLY A 1 309 ? -9.620 -4.281 12.857 1.00 81.75 309 GLY A CA 1
ATOM 2441 C C . GLY A 1 309 ? -9.658 -5.111 11.572 1.00 81.75 309 GLY A C 1
ATOM 2442 O O . GLY A 1 309 ? -8.612 -5.356 10.971 1.00 81.75 309 GLY A O 1
ATOM 2443 N N . ALA A 1 310 ? -10.857 -5.486 11.116 1.00 83.19 310 ALA A N 1
ATOM 2444 C CA . ALA A 1 310 ? -11.037 -6.183 9.844 1.00 83.19 310 ALA A CA 1
ATOM 2445 C C . ALA A 1 310 ? -10.602 -5.325 8.642 1.00 83.19 310 ALA A C 1
ATOM 2447 O O . ALA A 1 310 ? -9.977 -5.841 7.714 1.00 83.19 310 ALA A O 1
ATOM 2448 N N . GLU A 1 311 ? -10.880 -4.021 8.673 1.00 85.81 311 GLU A N 1
ATOM 2449 C CA . GLU A 1 311 ? -10.450 -3.097 7.623 1.00 85.81 311 GLU A CA 1
ATOM 2450 C C . GLU A 1 311 ? -8.932 -2.879 7.633 1.00 85.81 311 GLU A C 1
ATOM 2452 O O . GLU A 1 311 ? -8.331 -2.895 6.566 1.00 85.81 311 GLU A O 1
ATOM 2457 N N . ARG A 1 312 ? -8.272 -2.804 8.802 1.00 82.62 312 ARG A N 1
ATOM 2458 C CA . ARG A 1 312 ? -6.796 -2.759 8.892 1.00 82.62 312 ARG A CA 1
ATOM 2459 C C . ARG A 1 312 ? -6.174 -3.958 8.185 1.00 82.62 312 ARG A C 1
ATOM 2461 O O . ARG A 1 312 ? -5.245 -3.796 7.405 1.00 82.62 312 ARG A O 1
ATOM 2468 N N . ALA A 1 313 ? -6.706 -5.153 8.447 1.00 78.88 313 ALA A N 1
ATOM 2469 C CA . ALA A 1 313 ? -6.221 -6.385 7.833 1.00 78.88 313 ALA A CA 1
ATOM 2470 C C . ALA A 1 313 ? -6.437 -6.393 6.312 1.00 78.88 313 ALA A C 1
ATOM 2472 O O . ALA A 1 313 ? -5.555 -6.817 5.568 1.00 78.88 313 ALA A O 1
ATOM 2473 N N . ARG A 1 314 ? -7.587 -5.894 5.837 1.00 85.00 314 ARG A N 1
ATOM 2474 C CA . ARG A 1 314 ? -7.858 -5.767 4.400 1.00 85.00 314 ARG A CA 1
ATOM 2475 C C . ARG A 1 314 ? -6.902 -4.784 3.729 1.00 85.00 314 ARG A C 1
ATOM 2477 O O . ARG A 1 314 ? -6.308 -5.124 2.715 1.00 85.00 314 ARG A O 1
ATOM 2484 N N . GLN A 1 315 ? -6.751 -3.597 4.300 1.00 85.50 315 GLN A N 1
ATOM 2485 C CA . GLN A 1 315 ? -5.902 -2.541 3.757 1.00 85.50 315 GLN A CA 1
ATOM 2486 C C . GLN A 1 315 ? -4.425 -2.960 3.761 1.00 85.50 315 GLN A C 1
ATOM 2488 O O . GLN A 1 315 ? -3.720 -2.726 2.786 1.00 85.50 315 GLN A O 1
ATOM 2493 N N . ALA A 1 316 ? -3.968 -3.670 4.798 1.00 81.56 316 ALA A N 1
ATOM 2494 C CA . ALA A 1 316 ? -2.636 -4.274 4.814 1.00 81.56 316 ALA A CA 1
ATOM 2495 C C . ALA A 1 316 ? -2.444 -5.269 3.655 1.00 81.56 316 ALA A C 1
ATOM 2497 O O . ALA A 1 316 ? -1.451 -5.180 2.937 1.00 81.56 316 ALA A O 1
ATOM 2498 N N . ALA A 1 317 ? -3.415 -6.158 3.416 1.00 80.62 317 ALA A N 1
ATOM 2499 C CA . ALA A 1 317 ? -3.356 -7.104 2.300 1.00 80.62 317 ALA A CA 1
ATOM 2500 C C . ALA A 1 317 ? -3.353 -6.401 0.928 1.00 80.62 317 ALA A C 1
ATOM 2502 O O . ALA A 1 317 ? -2.591 -6.789 0.043 1.00 80.62 317 ALA A O 1
ATOM 2503 N N . ASN A 1 318 ? -4.159 -5.349 0.758 1.00 84.44 318 ASN A N 1
ATOM 2504 C CA . ASN A 1 318 ? -4.196 -4.555 -0.473 1.00 84.44 318 ASN A CA 1
ATOM 2505 C C . ASN A 1 318 ? -2.865 -3.826 -0.720 1.00 84.44 318 ASN A C 1
ATOM 2507 O O . ASN A 1 318 ? -2.357 -3.824 -1.842 1.00 84.44 318 ASN A O 1
ATOM 2511 N N . LEU A 1 319 ? -2.267 -3.241 0.325 1.00 83.44 319 LEU A N 1
ATOM 2512 C CA . LEU A 1 319 ? -0.953 -2.602 0.238 1.00 83.44 319 LEU A CA 1
ATOM 2513 C C . LEU A 1 319 ? 0.139 -3.610 -0.133 1.00 83.44 319 LEU A C 1
ATOM 2515 O O . LEU A 1 319 ? 0.938 -3.312 -1.016 1.00 83.44 319 LEU A O 1
ATOM 2519 N N . GLU A 1 320 ? 0.148 -4.800 0.478 1.00 81.31 320 GLU A N 1
ATOM 2520 C CA . GLU A 1 320 ? 1.080 -5.885 0.136 1.00 81.31 320 GLU A CA 1
ATOM 2521 C C . GLU A 1 320 ? 0.918 -6.369 -1.314 1.00 81.31 320 GLU A C 1
ATOM 2523 O O . GLU A 1 320 ? 1.913 -6.605 -2.006 1.00 81.31 320 GLU A O 1
ATOM 2528 N N . GLU A 1 321 ? -0.319 -6.497 -1.803 1.00 83.75 321 GLU A N 1
ATOM 2529 C CA . GLU A 1 321 ? -0.589 -6.874 -3.192 1.00 83.75 321 GLU A CA 1
ATOM 2530 C C . GLU A 1 321 ? -0.070 -5.811 -4.165 1.00 83.75 321 GLU A C 1
ATOM 2532 O O . GLU A 1 321 ? 0.681 -6.135 -5.092 1.00 83.75 321 GLU A O 1
ATOM 2537 N N . ARG A 1 322 ? -0.405 -4.537 -3.929 1.00 85.44 322 ARG A N 1
ATOM 2538 C CA . ARG A 1 322 ? 0.076 -3.419 -4.752 1.00 85.44 322 ARG A CA 1
ATOM 2539 C C . ARG A 1 322 ? 1.600 -3.353 -4.750 1.00 85.44 322 ARG A C 1
ATOM 2541 O O . ARG A 1 322 ? 2.222 -3.166 -5.794 1.00 85.44 322 ARG A O 1
ATOM 2548 N N . LEU A 1 323 ? 2.211 -3.571 -3.593 1.00 84.12 323 LEU A N 1
ATOM 2549 C CA . LEU A 1 323 ? 3.654 -3.668 -3.432 1.00 84.12 323 LEU A CA 1
ATOM 2550 C C . LEU A 1 323 ? 4.282 -4.736 -4.318 1.00 84.12 323 LEU A C 1
ATOM 2552 O O . LEU A 1 323 ? 5.238 -4.472 -5.052 1.00 84.12 323 LEU A O 1
ATOM 2556 N N . ALA A 1 324 ? 3.730 -5.945 -4.270 1.00 83.75 324 ALA A N 1
ATOM 2557 C CA . ALA A 1 324 ? 4.218 -7.057 -5.063 1.00 83.75 324 ALA A CA 1
ATOM 2558 C C . ALA A 1 324 ? 4.097 -6.769 -6.570 1.00 83.75 324 ALA A C 1
ATOM 2560 O O . ALA A 1 324 ? 5.019 -7.082 -7.327 1.00 83.75 324 ALA A O 1
ATOM 2561 N N . GLN A 1 325 ? 3.007 -6.124 -7.003 1.00 85.31 325 GLN A N 1
ATOM 2562 C CA . GLN A 1 325 ? 2.823 -5.692 -8.392 1.00 85.31 325 GLN A CA 1
ATOM 2563 C C . GLN A 1 325 ? 3.858 -4.633 -8.807 1.00 85.31 325 GLN A C 1
ATOM 2565 O O . GLN A 1 325 ? 4.489 -4.760 -9.858 1.00 85.31 325 GLN A O 1
ATOM 2570 N N . ARG A 1 326 ? 4.094 -3.616 -7.969 1.00 87.62 326 ARG A N 1
ATOM 2571 C CA . ARG A 1 326 ? 5.099 -2.568 -8.218 1.00 87.62 326 ARG A CA 1
ATOM 2572 C C . ARG A 1 326 ? 6.508 -3.150 -8.333 1.00 87.62 326 ARG A C 1
ATOM 2574 O O . ARG A 1 326 ? 7.212 -2.855 -9.297 1.00 87.62 326 ARG A O 1
ATOM 2581 N N . GLN A 1 327 ? 6.898 -4.026 -7.407 1.00 84.94 327 GLN A N 1
ATOM 2582 C CA . GLN A 1 327 ? 8.190 -4.721 -7.453 1.00 84.94 327 GLN A CA 1
ATOM 2583 C C . GLN A 1 327 ? 8.338 -5.566 -8.724 1.00 84.94 327 GLN A C 1
ATOM 2585 O O . GLN A 1 327 ? 9.386 -5.536 -9.365 1.00 84.94 327 GLN A O 1
ATOM 2590 N N . GLN A 1 328 ? 7.281 -6.271 -9.141 1.00 84.56 328 GLN A N 1
ATOM 2591 C CA . GLN A 1 328 ? 7.302 -7.040 -10.385 1.00 84.56 328 GLN A CA 1
ATOM 2592 C C . GLN A 1 328 ? 7.527 -6.139 -11.606 1.00 84.56 328 GLN A C 1
ATOM 2594 O O . GLN A 1 328 ? 8.320 -6.486 -12.482 1.00 84.56 328 GLN A O 1
ATOM 2599 N N . LEU A 1 329 ? 6.846 -4.992 -11.675 1.00 84.75 329 LEU A N 1
ATOM 2600 C CA . LEU A 1 329 ? 7.003 -4.035 -12.772 1.00 84.75 329 LEU A CA 1
ATOM 2601 C C . LEU A 1 329 ? 8.430 -3.479 -12.833 1.00 84.75 329 LEU A C 1
ATOM 2603 O O . LEU A 1 329 ? 9.008 -3.398 -13.918 1.00 84.75 329 LEU A O 1
ATOM 2607 N N . VAL A 1 330 ? 9.023 -3.164 -11.681 1.00 85.94 330 VAL A N 1
ATOM 2608 C CA . VAL A 1 330 ? 10.430 -2.751 -11.578 1.00 85.94 330 VAL A CA 1
ATOM 2609 C C . VAL A 1 330 ? 11.369 -3.845 -12.077 1.00 85.94 330 VAL A C 1
ATOM 2611 O O . VAL A 1 330 ? 12.211 -3.588 -12.937 1.00 85.94 330 VAL A O 1
ATOM 2614 N N . GLU A 1 331 ? 11.227 -5.069 -11.567 1.00 84.19 331 GLU A N 1
ATOM 2615 C CA . GLU A 1 331 ? 12.065 -6.204 -11.964 1.00 84.19 331 GLU A CA 1
ATOM 2616 C C . GLU A 1 331 ? 11.932 -6.498 -13.467 1.00 84.19 331 GLU A C 1
ATOM 2618 O O . GLU A 1 331 ? 12.933 -6.748 -14.143 1.00 84.19 331 GLU A O 1
ATOM 2623 N N . PHE A 1 332 ? 10.717 -6.400 -14.018 1.00 84.88 332 PHE A N 1
ATOM 2624 C CA . PHE A 1 332 ? 10.467 -6.549 -15.449 1.00 84.88 332 PHE A CA 1
ATOM 2625 C C . PHE A 1 332 ? 11.180 -5.466 -16.267 1.00 84.88 332 PHE A C 1
ATOM 2627 O O . PHE A 1 332 ? 11.889 -5.792 -17.220 1.00 84.88 332 PHE A O 1
ATOM 2634 N N . ASN A 1 333 ? 11.049 -4.195 -15.878 1.00 83.25 333 ASN A N 1
ATOM 2635 C CA . ASN A 1 333 ? 11.717 -3.084 -16.557 1.00 83.25 333 ASN A CA 1
ATOM 2636 C C . ASN A 1 333 ? 13.246 -3.204 -16.473 1.00 83.25 333 ASN A C 1
ATOM 2638 O O . ASN A 1 333 ? 13.945 -2.936 -17.450 1.00 83.25 333 ASN A O 1
ATOM 2642 N N . ARG A 1 334 ? 13.775 -3.682 -15.342 1.00 83.31 334 ARG A N 1
ATOM 2643 C CA . ARG A 1 334 ? 15.205 -3.956 -15.166 1.00 83.31 334 ARG A CA 1
ATOM 2644 C C . ARG A 1 334 ? 15.690 -5.072 -16.088 1.00 83.31 334 ARG A C 1
ATOM 2646 O O . ARG A 1 334 ? 16.740 -4.934 -16.710 1.00 83.31 334 ARG A O 1
ATOM 2653 N N . ALA A 1 335 ? 14.947 -6.173 -16.177 1.00 84.00 335 ALA A N 1
ATOM 2654 C CA . ALA A 1 335 ? 15.275 -7.268 -17.084 1.00 84.00 335 ALA A CA 1
ATOM 2655 C C . ALA A 1 335 ? 15.222 -6.809 -18.548 1.00 84.00 335 ALA A C 1
ATOM 2657 O O . ALA A 1 335 ? 16.103 -7.154 -19.329 1.00 84.00 335 ALA A O 1
ATOM 2658 N N . GLU A 1 336 ? 14.230 -5.993 -18.912 1.00 83.00 336 GLU A N 1
ATOM 2659 C CA . GLU A 1 336 ? 14.128 -5.429 -20.256 1.00 83.00 336 GLU A CA 1
ATOM 2660 C C . GLU A 1 336 ? 15.314 -4.512 -20.580 1.00 83.00 336 GLU A C 1
ATOM 2662 O O . GLU A 1 336 ? 15.895 -4.681 -21.649 1.00 83.00 336 GLU A O 1
ATOM 2667 N N . LYS A 1 337 ? 15.735 -3.639 -19.650 1.00 83.75 337 LYS A N 1
ATOM 2668 C CA . LYS A 1 337 ? 16.937 -2.798 -19.798 1.00 83.75 337 LYS A CA 1
ATOM 2669 C C . LYS A 1 337 ? 18.199 -3.638 -20.038 1.00 83.75 337 LYS A C 1
ATOM 2671 O O . LYS A 1 337 ? 18.901 -3.393 -21.009 1.00 83.75 337 LYS A O 1
ATOM 2676 N N . LYS A 1 338 ? 18.427 -4.687 -19.238 1.00 84.56 338 LYS A N 1
ATOM 2677 C CA . LYS A 1 338 ? 19.572 -5.603 -19.419 1.00 84.56 338 LYS A CA 1
ATOM 2678 C C . LYS A 1 338 ? 19.568 -6.311 -20.773 1.00 84.56 338 LYS A C 1
ATOM 2680 O O . LYS A 1 338 ? 20.612 -6.484 -21.386 1.00 84.56 338 LYS A O 1
ATOM 2685 N N . ILE A 1 339 ? 18.394 -6.745 -21.235 1.00 84.56 339 ILE A N 1
ATOM 2686 C CA . ILE A 1 339 ? 18.257 -7.367 -22.559 1.00 84.56 339 ILE A CA 1
ATOM 2687 C C . ILE A 1 339 ? 18.608 -6.363 -23.665 1.00 84.56 339 ILE A C 1
ATOM 2689 O O . ILE A 1 339 ? 19.110 -6.771 -24.702 1.00 84.56 339 ILE A O 1
ATOM 2693 N N . MET A 1 340 ? 18.362 -5.066 -23.459 1.00 79.44 340 MET A N 1
ATOM 2694 C CA . MET A 1 340 ? 18.777 -4.034 -24.415 1.00 79.44 340 MET A CA 1
ATOM 2695 C C . MET A 1 340 ? 20.282 -3.797 -24.423 1.00 79.44 340 MET A C 1
ATOM 2697 O O . MET A 1 340 ? 20.861 -3.633 -25.486 1.00 79.44 340 MET A O 1
ATOM 2701 N N . GLU A 1 341 ? 20.913 -3.767 -23.251 1.00 83.12 341 GLU A N 1
ATOM 2702 C CA . GLU A 1 341 ? 22.367 -3.600 -23.145 1.00 83.12 341 GLU A CA 1
ATOM 2703 C C . GLU A 1 341 ? 23.073 -4.750 -23.892 1.00 83.12 341 GLU A C 1
ATOM 2705 O O . GLU A 1 341 ? 23.877 -4.503 -24.792 1.00 83.12 341 GLU A O 1
ATOM 2710 N N . LYS A 1 342 ? 22.623 -5.992 -23.660 1.00 86.25 342 LYS A N 1
ATOM 2711 C CA . LYS A 1 342 ? 23.100 -7.194 -24.370 1.00 86.25 342 LYS A CA 1
ATOM 2712 C C . LYS A 1 342 ? 22.815 -7.216 -25.874 1.00 86.25 342 LYS A C 1
ATOM 2714 O O . LYS A 1 342 ? 23.541 -7.866 -26.614 1.00 86.25 342 LYS A O 1
ATOM 2719 N N . ASP A 1 343 ? 21.743 -6.568 -26.327 1.00 85.62 343 ASP A N 1
ATOM 2720 C CA . ASP A 1 343 ? 21.395 -6.480 -27.755 1.00 85.62 343 ASP A CA 1
ATOM 2721 C C . ASP A 1 343 ? 22.476 -5.739 -28.538 1.00 85.62 343 ASP A C 1
ATOM 2723 O O . ASP A 1 343 ? 22.842 -6.128 -29.643 1.00 85.62 343 ASP A O 1
ATOM 2727 N N . SER A 1 344 ? 23.020 -4.691 -27.925 1.00 83.12 344 SER A N 1
ATOM 2728 C CA . SER A 1 344 ? 24.082 -3.891 -28.515 1.00 83.12 344 SER A CA 1
ATOM 2729 C C . SER A 1 344 ? 25.414 -4.653 -28.578 1.00 83.12 344 SER A C 1
ATOM 2731 O O . SER A 1 344 ? 26.055 -4.705 -29.627 1.00 83.12 344 SER A O 1
ATOM 2733 N N . GLU A 1 345 ? 25.758 -5.371 -27.503 1.00 87.56 345 GLU A N 1
ATOM 2734 C CA . GLU A 1 345 ? 26.929 -6.256 -27.442 1.00 87.56 345 GLU A CA 1
ATOM 2735 C C . GLU A 1 345 ? 26.843 -7.382 -28.484 1.00 87.56 345 GLU A C 1
ATOM 2737 O O . GLU A 1 345 ? 27.793 -7.608 -29.231 1.00 87.56 345 GLU A O 1
ATOM 2742 N N . ALA A 1 346 ? 25.684 -8.039 -28.600 1.00 89.00 346 ALA A N 1
ATOM 2743 C CA . ALA A 1 346 ? 25.476 -9.127 -29.553 1.00 89.00 346 ALA A CA 1
ATOM 2744 C C . ALA A 1 346 ? 25.614 -8.661 -31.010 1.00 89.00 346 ALA A C 1
ATOM 2746 O O . ALA A 1 346 ? 26.246 -9.339 -31.818 1.00 89.00 346 ALA A O 1
ATOM 2747 N N . ARG A 1 347 ? 25.083 -7.478 -31.359 1.00 88.31 347 ARG A N 1
ATOM 2748 C CA . ARG A 1 347 ? 25.251 -6.902 -32.706 1.00 88.31 347 ARG A CA 1
ATOM 2749 C C . ARG A 1 347 ? 26.723 -6.674 -33.049 1.00 88.31 347 ARG A C 1
ATOM 2751 O O . ARG A 1 347 ? 27.113 -6.904 -34.196 1.00 88.31 347 ARG A O 1
ATOM 2758 N N . LEU A 1 348 ? 27.523 -6.223 -32.084 1.00 89.44 348 LEU A N 1
ATOM 2759 C CA . LEU A 1 348 ? 28.958 -6.011 -32.257 1.00 89.44 348 LEU A CA 1
ATOM 2760 C C . LEU A 1 348 ? 29.724 -7.341 -32.358 1.00 89.44 348 LEU A C 1
ATOM 2762 O O . LEU A 1 348 ? 30.613 -7.468 -33.199 1.00 89.44 348 LEU A O 1
ATOM 2766 N N . GLU A 1 349 ? 29.347 -8.344 -31.562 1.00 92.81 349 GLU A N 1
ATOM 2767 C CA . GLU A 1 349 ? 29.937 -9.688 -31.594 1.00 92.81 349 GLU A CA 1
ATOM 2768 C C . GLU A 1 349 ? 29.703 -10.383 -32.943 1.00 92.81 349 GLU A C 1
ATOM 2770 O O . GLU A 1 349 ? 30.659 -10.861 -33.555 1.00 92.81 349 GLU A O 1
ATOM 2775 N N . ILE A 1 350 ? 28.468 -10.343 -33.461 1.00 92.31 350 ILE A N 1
ATOM 2776 C CA . ILE A 1 350 ? 28.114 -10.858 -34.795 1.00 92.31 350 ILE A CA 1
ATOM 2777 C C . ILE A 1 350 ? 28.968 -10.162 -35.872 1.00 92.31 350 ILE A C 1
ATOM 2779 O O . ILE A 1 350 ? 29.607 -10.821 -36.695 1.00 92.31 350 ILE A O 1
ATOM 2783 N N . LYS A 1 351 ? 29.052 -8.821 -35.851 1.00 90.38 351 LYS A N 1
ATOM 2784 C CA . LYS A 1 351 ? 29.878 -8.048 -36.803 1.00 90.38 351 LYS A CA 1
ATOM 2785 C C . LYS A 1 351 ? 31.362 -8.421 -36.713 1.00 90.38 351 LYS A C 1
ATOM 2787 O O . LYS A 1 351 ? 32.018 -8.586 -37.741 1.00 90.38 351 LYS A O 1
ATOM 2792 N N . SER A 1 352 ? 31.890 -8.582 -35.503 1.00 93.19 352 SER A N 1
ATOM 2793 C CA . SER A 1 352 ? 33.281 -8.979 -35.260 1.00 93.19 352 SER A CA 1
ATOM 2794 C C . SER A 1 352 ? 33.583 -10.382 -35.795 1.00 93.19 352 SER A C 1
ATOM 2796 O O . SER A 1 352 ? 34.586 -10.571 -36.490 1.00 93.19 352 SER A O 1
ATOM 2798 N N . ALA A 1 353 ? 32.694 -11.350 -35.544 1.00 93.44 353 ALA A N 1
ATOM 2799 C CA . ALA A 1 353 ? 32.815 -12.718 -36.040 1.00 93.44 353 ALA A CA 1
ATOM 2800 C C . ALA A 1 353 ? 32.824 -12.765 -37.575 1.00 93.44 353 ALA A C 1
ATOM 2802 O O . ALA A 1 353 ? 33.732 -13.346 -38.170 1.00 93.44 353 ALA A O 1
ATOM 2803 N N . LEU A 1 354 ? 31.887 -12.066 -38.218 1.00 91.94 354 LEU A N 1
ATOM 2804 C CA . LEU A 1 354 ? 31.793 -11.996 -39.677 1.00 91.94 354 LEU A CA 1
ATOM 2805 C C . LEU A 1 354 ? 33.015 -11.313 -40.318 1.00 91.94 354 LEU A C 1
ATOM 2807 O O . LEU A 1 354 ? 33.544 -11.793 -41.321 1.00 91.94 354 LEU A O 1
ATOM 2811 N N . LEU A 1 355 ? 33.519 -10.217 -39.737 1.00 91.88 355 LEU A N 1
ATOM 2812 C CA . LEU A 1 355 ? 34.741 -9.575 -40.237 1.00 91.88 355 LEU A CA 1
ATOM 2813 C C . LEU A 1 355 ? 35.989 -10.440 -40.021 1.00 91.88 355 LEU A C 1
ATOM 2815 O O . LEU A 1 355 ? 36.926 -10.359 -40.816 1.00 91.88 355 LEU A O 1
ATOM 2819 N N . LYS A 1 356 ? 36.026 -11.272 -38.975 1.00 94.25 356 LYS A N 1
ATOM 2820 C CA . LYS A 1 356 ? 37.115 -12.230 -38.754 1.00 94.25 356 LYS A CA 1
ATOM 2821 C C . LYS A 1 356 ? 37.168 -13.287 -39.857 1.00 94.25 356 LYS A C 1
ATOM 2823 O O . LYS A 1 356 ? 38.257 -13.550 -40.354 1.00 94.25 356 LYS A O 1
ATOM 2828 N N . GLU A 1 357 ? 36.023 -13.793 -40.319 1.00 92.19 357 GLU A N 1
ATOM 2829 C CA . GLU A 1 357 ? 35.981 -14.690 -41.487 1.00 92.19 357 GLU A CA 1
ATOM 2830 C C . GLU A 1 357 ? 36.588 -14.028 -42.734 1.00 92.19 357 GLU A C 1
ATOM 2832 O O . GLU A 1 357 ? 37.320 -14.661 -43.492 1.00 92.19 357 GLU A O 1
ATOM 2837 N N . MET A 1 358 ? 36.347 -12.728 -42.936 1.00 89.06 358 MET A N 1
ATOM 2838 C CA . MET A 1 358 ? 36.951 -11.994 -44.053 1.00 89.06 358 MET A CA 1
ATOM 2839 C C . MET A 1 358 ? 38.469 -11.818 -43.918 1.00 89.06 358 MET A C 1
ATOM 2841 O O . MET A 1 358 ? 39.162 -11.726 -44.936 1.00 89.06 358 MET A O 1
ATOM 2845 N N . VAL A 1 359 ? 38.987 -11.752 -42.687 1.00 92.50 359 VAL A N 1
ATOM 2846 C CA . VAL A 1 359 ? 40.433 -11.765 -42.431 1.00 92.50 359 VAL A CA 1
ATOM 2847 C C . VAL A 1 359 ? 41.017 -13.140 -42.745 1.00 92.50 359 VAL A C 1
ATOM 2849 O O . VAL A 1 359 ? 42.029 -13.219 -43.441 1.00 92.50 359 VAL A O 1
ATOM 2852 N N . ASP A 1 360 ? 40.357 -14.212 -42.304 1.00 92.44 360 ASP A N 1
ATOM 2853 C CA . ASP A 1 360 ? 40.783 -15.593 -42.558 1.00 92.44 360 ASP A CA 1
ATOM 2854 C C . ASP A 1 360 ? 40.797 -15.918 -44.068 1.00 92.44 360 ASP A C 1
ATOM 2856 O O . ASP A 1 360 ? 41.703 -16.596 -44.559 1.00 92.44 360 ASP A O 1
ATOM 2860 N N . ASP A 1 361 ? 39.854 -15.353 -44.830 1.00 90.06 361 ASP A N 1
ATOM 2861 C CA . ASP A 1 361 ? 39.797 -15.412 -46.298 1.00 90.06 361 ASP A CA 1
ATOM 2862 C C . ASP A 1 361 ? 40.876 -14.553 -47.001 1.00 90.06 361 ASP A C 1
ATOM 2864 O O . ASP A 1 361 ? 40.993 -14.575 -48.231 1.00 90.06 361 ASP A O 1
ATOM 2868 N N . GLY A 1 362 ? 41.649 -13.760 -46.251 1.00 89.06 362 GLY A N 1
ATOM 2869 C CA . GLY A 1 362 ? 42.673 -12.849 -46.768 1.00 89.06 362 GLY A CA 1
ATOM 2870 C C . GLY A 1 362 ? 42.124 -11.607 -47.479 1.00 89.06 362 GLY A C 1
ATOM 2871 O O . GLY A 1 362 ? 42.874 -10.926 -48.178 1.00 89.06 362 GLY A O 1
ATOM 2872 N N . LYS A 1 363 ? 40.826 -11.310 -47.327 1.00 89.38 363 LYS A N 1
ATOM 2873 C CA . LYS A 1 363 ? 40.151 -10.149 -47.944 1.00 89.38 363 LYS A CA 1
ATOM 2874 C C . LYS A 1 363 ? 40.308 -8.869 -47.120 1.00 89.38 363 LYS A C 1
ATOM 2876 O O . LYS A 1 363 ? 40.127 -7.774 -47.644 1.00 89.38 363 LYS A O 1
ATOM 2881 N N . LEU A 1 364 ? 40.625 -9.006 -45.835 1.00 90.81 364 LEU A N 1
ATOM 2882 C CA . LEU A 1 364 ? 40.857 -7.922 -44.883 1.00 90.81 364 LEU A CA 1
ATOM 2883 C C . LEU A 1 364 ? 42.109 -8.223 -44.053 1.00 90.81 364 LEU A C 1
ATOM 2885 O O . LEU A 1 364 ? 42.416 -9.376 -43.770 1.00 90.81 364 LEU A O 1
ATOM 2889 N N . SER A 1 365 ? 42.830 -7.188 -43.628 1.00 92.81 365 SER A N 1
ATOM 2890 C CA . SER A 1 365 ? 43.860 -7.333 -42.588 1.00 92.81 365 SER A CA 1
ATOM 2891 C C . SER A 1 365 ? 43.253 -7.199 -41.189 1.00 92.81 365 SER A C 1
ATOM 2893 O O . SER A 1 365 ? 42.292 -6.451 -41.003 1.00 92.81 365 SER A O 1
ATOM 2895 N N . ASP A 1 366 ? 43.856 -7.837 -40.179 1.00 91.62 366 ASP A N 1
ATOM 2896 C CA . ASP A 1 366 ? 43.440 -7.681 -38.772 1.00 91.62 366 ASP A CA 1
ATOM 2897 C C . ASP A 1 366 ? 43.403 -6.211 -38.331 1.00 91.62 366 ASP A C 1
ATOM 2899 O O . ASP A 1 366 ? 42.487 -5.785 -37.631 1.00 91.62 366 ASP A O 1
ATOM 2903 N N . ARG A 1 367 ? 44.360 -5.401 -38.803 1.00 91.81 367 ARG A N 1
ATOM 2904 C CA . ARG A 1 367 ? 44.396 -3.961 -38.521 1.00 91.81 367 ARG A CA 1
ATOM 2905 C C . ARG A 1 367 ? 43.183 -3.227 -39.098 1.00 91.81 367 ARG A C 1
ATOM 2907 O O . ARG A 1 367 ? 42.643 -2.350 -38.435 1.00 91.81 367 ARG A O 1
ATOM 2914 N N . GLN A 1 368 ? 42.762 -3.570 -40.317 1.00 88.56 368 GLN A N 1
ATOM 2915 C CA . GLN A 1 368 ? 41.564 -2.989 -40.933 1.00 88.56 368 GLN A CA 1
ATOM 2916 C C . GLN A 1 368 ? 40.290 -3.474 -40.239 1.00 88.56 368 GLN A C 1
ATOM 2918 O O . GLN A 1 368 ? 39.377 -2.674 -40.068 1.00 88.56 368 GLN A O 1
ATOM 2923 N N . ARG A 1 369 ? 40.231 -4.744 -39.805 1.00 91.19 369 ARG A N 1
ATOM 2924 C CA . ARG A 1 369 ? 39.123 -5.251 -38.980 1.00 91.19 369 ARG A CA 1
ATOM 2925 C C . ARG A 1 369 ? 38.973 -4.410 -37.717 1.00 91.19 369 ARG A C 1
ATOM 2927 O O . ARG A 1 369 ? 37.873 -3.946 -37.438 1.00 91.19 369 ARG A O 1
ATOM 2934 N N . GLN A 1 370 ? 40.067 -4.213 -36.981 1.00 92.25 370 GLN A N 1
ATOM 2935 C CA . GLN A 1 370 ? 40.032 -3.476 -35.722 1.00 92.25 370 GLN A CA 1
ATOM 2936 C C . GLN A 1 370 ? 39.645 -2.010 -35.933 1.00 92.25 370 GLN A C 1
ATOM 2938 O O . GLN A 1 370 ? 38.743 -1.533 -35.263 1.00 92.25 370 GLN A O 1
ATOM 2943 N N . GLU A 1 371 ? 40.228 -1.332 -36.928 1.00 92.19 371 GLU A N 1
ATOM 2944 C CA . GLU A 1 371 ? 39.868 0.053 -37.277 1.00 92.19 371 GLU A CA 1
ATOM 2945 C C . GLU A 1 371 ? 38.365 0.195 -37.579 1.00 92.19 371 GLU A C 1
ATOM 2947 O O . GLU A 1 371 ? 37.712 1.108 -37.083 1.00 92.19 371 GLU A O 1
ATOM 2952 N N . ILE A 1 372 ? 37.793 -0.741 -38.344 1.00 89.31 372 ILE A N 1
ATOM 2953 C CA . ILE A 1 372 ? 36.363 -0.739 -38.680 1.00 89.31 372 ILE A CA 1
ATOM 2954 C C . ILE A 1 372 ? 35.489 -0.961 -37.431 1.00 89.31 372 ILE A C 1
ATOM 2956 O O . ILE A 1 372 ? 34.464 -0.294 -37.281 1.00 89.31 372 ILE A O 1
ATOM 2960 N N . LEU A 1 373 ? 35.873 -1.882 -36.540 1.00 91.06 373 LEU A N 1
ATOM 2961 C CA . LEU A 1 373 ? 35.139 -2.159 -35.299 1.00 91.06 373 LEU A CA 1
ATOM 2962 C C . LEU A 1 373 ? 35.238 -1.002 -34.292 1.00 91.06 373 LEU A C 1
ATOM 2964 O O . LEU A 1 373 ? 34.231 -0.638 -33.684 1.00 91.06 373 LEU A O 1
ATOM 2968 N N . ASP A 1 374 ? 36.414 -0.396 -34.144 1.00 91.94 374 ASP A N 1
ATOM 2969 C CA . ASP A 1 374 ? 36.649 0.748 -33.256 1.00 91.94 374 ASP A CA 1
ATOM 2970 C C . ASP A 1 374 ? 35.835 1.967 -33.708 1.00 91.94 374 ASP A C 1
ATOM 2972 O O . ASP A 1 374 ? 35.191 2.636 -32.902 1.00 91.94 374 ASP A O 1
ATOM 2976 N N . GLU A 1 375 ? 35.800 2.245 -35.012 1.00 89.06 375 GLU A N 1
ATOM 2977 C CA . GLU A 1 375 ? 34.974 3.331 -35.535 1.00 89.06 375 GLU A CA 1
ATOM 2978 C C . GLU A 1 375 ? 33.473 3.058 -35.367 1.00 89.06 375 GLU A C 1
ATOM 2980 O O . GLU A 1 375 ? 32.728 3.962 -34.986 1.00 89.06 375 GLU A O 1
ATOM 2985 N N . TYR A 1 376 ? 33.024 1.830 -35.644 1.00 88.81 376 TYR A N 1
ATOM 2986 C CA . TYR A 1 376 ? 31.619 1.451 -35.498 1.00 88.81 376 TYR A CA 1
ATOM 2987 C C . TYR A 1 376 ? 31.172 1.527 -34.030 1.00 88.81 376 TYR A C 1
ATOM 2989 O O . TYR A 1 376 ? 30.151 2.144 -33.735 1.00 88.81 376 TYR A O 1
ATOM 2997 N N . SER A 1 377 ? 31.964 0.983 -33.101 1.00 90.00 377 SER A N 1
ATOM 2998 C CA . SER A 1 377 ? 31.692 1.081 -31.661 1.00 90.00 377 SER A CA 1
ATOM 2999 C C . SER A 1 377 ? 31.672 2.534 -31.177 1.00 90.00 377 SER A C 1
ATOM 3001 O O . SER A 1 377 ? 30.782 2.914 -30.420 1.00 90.00 377 SER A O 1
ATOM 3003 N N . ALA A 1 378 ? 32.582 3.385 -31.663 1.00 91.44 378 ALA A N 1
ATOM 3004 C CA . ALA A 1 378 ? 32.592 4.803 -31.317 1.00 91.44 378 ALA A CA 1
ATOM 3005 C C . ALA A 1 378 ? 31.344 5.546 -31.824 1.00 91.44 378 ALA A C 1
ATOM 3007 O O . ALA A 1 378 ? 30.854 6.456 -31.151 1.00 91.44 378 ALA A O 1
ATOM 3008 N N . ASP A 1 379 ? 30.831 5.200 -33.005 1.00 88.94 379 ASP A N 1
ATOM 3009 C CA . ASP A 1 379 ? 29.608 5.797 -33.545 1.00 88.94 379 ASP A CA 1
ATOM 3010 C C . ASP A 1 379 ? 28.352 5.264 -32.843 1.00 88.94 379 ASP A C 1
ATOM 3012 O O . ASP A 1 379 ? 27.461 6.049 -32.508 1.00 88.94 379 ASP A O 1
ATOM 3016 N N . GLU A 1 380 ? 28.318 3.973 -32.517 1.00 87.44 380 GLU A N 1
ATOM 3017 C CA . GLU A 1 380 ? 27.268 3.360 -31.704 1.00 87.44 380 GLU A CA 1
ATOM 3018 C C . GLU A 1 380 ? 27.186 4.000 -30.306 1.00 87.44 380 GLU A C 1
ATOM 3020 O O . GLU A 1 380 ? 26.102 4.381 -29.859 1.00 87.44 380 GLU A O 1
ATOM 3025 N N . GLU A 1 381 ? 28.321 4.221 -29.638 1.00 88.62 381 GLU A N 1
ATOM 3026 C CA . GLU A 1 381 ? 28.365 4.899 -28.338 1.00 88.62 381 GLU A CA 1
ATOM 3027 C C . GLU A 1 381 ? 27.921 6.368 -28.423 1.00 88.62 381 GLU A C 1
ATOM 3029 O O . GLU A 1 381 ? 27.232 6.865 -27.528 1.00 88.62 381 GLU A O 1
ATOM 3034 N N . LYS A 1 382 ? 28.219 7.085 -29.517 1.00 90.56 382 LYS A N 1
ATOM 3035 C CA . LYS A 1 382 ? 27.684 8.447 -29.736 1.00 90.56 382 LYS A CA 1
ATOM 3036 C C . LYS A 1 382 ? 26.163 8.454 -29.885 1.00 90.56 382 LYS A C 1
ATOM 3038 O O . LYS A 1 382 ? 25.512 9.366 -29.372 1.00 90.56 382 LYS A O 1
ATOM 3043 N N . VAL A 1 383 ? 25.599 7.474 -30.595 1.00 89.50 383 VAL A N 1
ATOM 3044 C CA . VAL A 1 383 ? 24.142 7.315 -30.736 1.00 89.50 383 VAL A CA 1
ATOM 3045 C C . VAL A 1 383 ? 23.532 7.015 -29.364 1.00 89.50 383 VAL A C 1
ATOM 3047 O O . VAL A 1 383 ? 22.644 7.743 -28.915 1.00 89.50 383 VAL A O 1
ATOM 3050 N N . LYS A 1 384 ? 24.069 6.027 -28.637 1.00 86.56 384 LYS A N 1
ATOM 3051 C CA . LYS A 1 384 ? 23.598 5.646 -27.295 1.00 86.56 384 LYS A CA 1
ATOM 3052 C C . LYS A 1 384 ? 23.654 6.800 -26.300 1.00 86.56 384 LYS A C 1
ATOM 3054 O O . LYS A 1 384 ? 22.668 7.052 -25.614 1.00 86.56 384 LYS A O 1
ATOM 3059 N N . THR A 1 385 ? 24.776 7.514 -26.213 1.00 88.75 385 THR A N 1
ATOM 3060 C CA . THR A 1 385 ? 24.945 8.630 -25.264 1.00 88.75 385 THR A CA 1
ATOM 3061 C C . THR A 1 385 ? 23.973 9.773 -25.548 1.00 88.75 385 THR A C 1
ATOM 3063 O O . THR A 1 385 ? 23.308 10.247 -24.625 1.00 88.75 385 THR A O 1
ATOM 3066 N N . ARG A 1 386 ? 23.800 10.162 -26.819 1.00 90.44 386 ARG A N 1
ATOM 3067 C CA . ARG A 1 386 ? 22.820 11.185 -27.223 1.00 90.44 386 ARG A CA 1
ATOM 3068 C C . ARG A 1 386 ? 21.396 10.788 -26.830 1.00 90.44 386 ARG A C 1
ATOM 3070 O O . ARG A 1 386 ? 20.695 11.576 -26.192 1.00 90.44 386 ARG A O 1
ATOM 3077 N N . HIS A 1 387 ? 20.986 9.567 -27.175 1.00 88.25 387 HIS A N 1
ATOM 3078 C CA . HIS A 1 387 ? 19.649 9.058 -26.860 1.00 88.25 387 HIS A CA 1
ATOM 3079 C C . HIS A 1 387 ? 19.437 8.866 -25.361 1.00 88.25 387 HIS A C 1
ATOM 3081 O O . HIS A 1 387 ? 18.349 9.128 -24.862 1.00 88.25 387 HIS A O 1
ATOM 3087 N N . MET A 1 388 ? 20.468 8.486 -24.605 1.00 86.56 388 MET A N 1
ATOM 3088 C CA . MET A 1 388 ? 20.395 8.374 -23.148 1.00 86.56 388 MET A CA 1
ATOM 3089 C C . MET A 1 388 ? 20.111 9.730 -22.489 1.00 86.56 388 MET A C 1
ATOM 3091 O O . MET A 1 388 ? 19.231 9.824 -21.631 1.00 86.56 388 MET A O 1
ATOM 3095 N N . GLU A 1 389 ? 20.805 10.792 -22.909 1.00 88.69 389 GLU A N 1
ATOM 3096 C CA . GLU A 1 389 ? 20.563 12.148 -22.406 1.00 88.69 389 GLU A CA 1
ATOM 3097 C C . GLU A 1 389 ? 19.162 12.660 -22.763 1.00 88.69 389 GLU A C 1
ATOM 3099 O O . GLU A 1 389 ? 18.485 13.276 -21.931 1.00 88.69 389 GLU A O 1
ATOM 3104 N N . GLU A 1 390 ? 18.715 12.422 -23.997 1.00 90.44 390 GLU A N 1
ATOM 3105 C CA . GLU A 1 390 ? 17.383 12.825 -24.442 1.00 90.44 390 GLU A CA 1
ATOM 3106 C C . GLU A 1 390 ? 16.285 12.048 -23.710 1.00 90.44 390 GLU A C 1
ATOM 3108 O O . GLU A 1 390 ? 15.339 12.645 -23.185 1.00 90.44 390 GLU A O 1
ATOM 3113 N N . MET A 1 391 ? 16.447 10.733 -23.592 1.00 89.44 391 MET A N 1
ATOM 3114 C CA . MET A 1 391 ? 15.548 9.855 -22.857 1.00 89.44 391 MET A CA 1
ATOM 3115 C C . MET A 1 391 ? 15.436 10.284 -21.394 1.00 89.44 391 MET A C 1
ATOM 3117 O O . MET A 1 391 ? 14.319 10.350 -20.881 1.00 89.44 391 MET A O 1
ATOM 3121 N N . GLN A 1 392 ? 16.534 10.672 -20.737 1.00 87.38 392 GLN A N 1
ATOM 3122 C CA . GLN A 1 392 ? 16.484 11.165 -19.358 1.00 87.38 392 GLN A CA 1
ATOM 3123 C C . GLN A 1 392 ? 15.708 12.484 -19.236 1.00 87.38 392 GLN A C 1
ATOM 3125 O O . GLN A 1 392 ? 14.881 12.640 -18.334 1.00 87.38 392 GLN A O 1
ATOM 3130 N N . LYS A 1 393 ? 15.898 13.425 -20.172 1.00 91.19 393 LYS A N 1
ATOM 3131 C CA . LYS A 1 393 ? 15.119 14.678 -20.208 1.00 91.19 393 LYS A CA 1
ATOM 3132 C C . LYS A 1 393 ? 13.628 14.405 -20.401 1.00 91.19 393 LYS A C 1
ATOM 3134 O O . LYS A 1 393 ? 12.800 14.972 -19.687 1.00 91.19 393 LYS A O 1
ATOM 3139 N N . GLN A 1 394 ? 13.276 13.525 -21.338 1.00 90.38 394 GLN A N 1
ATOM 3140 C CA . GLN A 1 394 ? 11.881 13.184 -21.615 1.00 90.38 394 GLN A CA 1
ATOM 3141 C C . GLN A 1 394 ? 11.236 12.402 -20.461 1.00 90.38 394 GLN A C 1
ATOM 3143 O O . GLN A 1 394 ? 10.079 12.654 -20.126 1.00 90.38 394 GLN A O 1
ATOM 3148 N N . LYS A 1 395 ? 11.991 11.516 -19.800 1.00 88.81 395 LYS A N 1
ATOM 3149 C CA . LYS A 1 395 ? 11.583 10.810 -18.581 1.00 88.81 395 LYS A CA 1
ATOM 3150 C C . LYS A 1 395 ? 11.218 11.776 -17.457 1.00 88.81 395 LYS A C 1
ATOM 3152 O O . LYS A 1 395 ? 10.127 11.664 -16.906 1.00 88.81 395 LYS A O 1
ATOM 3157 N N . LEU A 1 396 ? 12.078 12.752 -17.158 1.00 89.69 396 LEU A N 1
ATOM 3158 C CA . LEU A 1 396 ? 11.817 13.762 -16.125 1.00 89.69 396 LEU A CA 1
ATOM 3159 C C . LEU A 1 396 ? 10.597 14.635 -16.462 1.00 89.69 396 LEU A C 1
ATOM 3161 O O . LEU A 1 396 ? 9.756 14.885 -15.601 1.00 89.69 396 LEU A O 1
ATOM 3165 N N . ALA A 1 397 ? 10.451 15.050 -17.724 1.00 91.50 397 ALA A N 1
ATOM 3166 C CA . ALA A 1 397 ? 9.284 15.818 -18.164 1.00 91.50 397 ALA A CA 1
ATOM 3167 C C . ALA A 1 397 ? 7.976 15.008 -18.056 1.00 91.50 397 ALA A C 1
ATOM 3169 O O . ALA A 1 397 ? 6.934 15.536 -17.653 1.00 91.50 397 ALA A O 1
ATOM 3170 N N . LEU A 1 398 ? 8.021 13.715 -18.397 1.00 91.69 398 LEU A N 1
ATOM 3171 C CA . LEU A 1 398 ? 6.888 12.808 -18.236 1.00 91.69 398 LEU A CA 1
ATOM 3172 C C . LEU A 1 398 ? 6.552 12.605 -16.753 1.00 91.69 398 LEU A C 1
ATOM 3174 O O . LEU A 1 398 ? 5.379 12.663 -16.392 1.00 91.69 398 LEU A O 1
ATOM 3178 N N . ALA A 1 399 ? 7.560 12.442 -15.897 1.00 88.62 399 ALA A N 1
ATOM 3179 C CA . ALA A 1 399 ? 7.404 12.300 -14.452 1.00 88.62 399 ALA A CA 1
ATOM 3180 C C . ALA A 1 399 ? 6.611 13.451 -13.834 1.00 88.62 399 ALA A C 1
ATOM 3182 O O . ALA A 1 399 ? 5.609 13.234 -13.156 1.00 88.62 399 ALA A O 1
ATOM 3183 N N . GLU A 1 400 ? 7.017 14.688 -14.126 1.00 90.56 400 GLU A N 1
ATOM 3184 C CA . GLU A 1 400 ? 6.359 15.883 -13.600 1.00 90.56 400 GLU A CA 1
ATOM 3185 C C . GLU A 1 400 ? 4.895 15.964 -14.061 1.00 90.56 400 GLU A C 1
ATOM 3187 O O . GLU A 1 400 ? 3.993 16.297 -13.286 1.00 90.56 400 GLU A O 1
ATOM 3192 N N . LYS A 1 401 ? 4.630 15.606 -15.324 1.00 92.75 401 LYS A N 1
ATOM 3193 C CA . LYS A 1 401 ? 3.271 15.545 -15.874 1.00 92.75 401 LYS A CA 1
ATOM 3194 C C . LYS A 1 401 ? 2.420 14.476 -15.179 1.00 92.75 401 LYS A C 1
ATOM 3196 O O . LYS A 1 401 ? 1.243 14.726 -14.909 1.00 92.75 401 LYS A O 1
ATOM 3201 N N . LEU A 1 402 ? 2.991 13.303 -14.908 1.00 90.12 402 LEU A N 1
ATOM 3202 C CA . LEU A 1 402 ? 2.314 12.202 -14.221 1.00 90.12 402 LEU A CA 1
ATOM 3203 C C . LEU A 1 402 ? 2.004 12.564 -12.762 1.00 90.12 402 LEU A C 1
ATOM 3205 O O . LEU A 1 402 ? 0.856 12.393 -12.349 1.00 90.12 402 LEU A O 1
ATOM 3209 N N . ARG A 1 403 ? 2.953 13.176 -12.036 1.00 89.06 403 ARG A N 1
ATOM 3210 C CA . ARG A 1 403 ? 2.735 13.708 -10.676 1.00 89.06 403 ARG A CA 1
ATOM 3211 C C . ARG A 1 403 ? 1.578 14.698 -10.628 1.00 89.06 403 ARG A C 1
ATOM 3213 O O . ARG A 1 403 ? 0.615 14.481 -9.902 1.00 89.06 403 ARG A O 1
ATOM 3220 N N . LYS A 1 404 ? 1.592 15.721 -11.490 1.00 91.06 404 LYS A N 1
ATOM 3221 C CA . LYS A 1 404 ? 0.504 16.715 -11.566 1.00 91.06 404 LYS A CA 1
ATOM 3222 C C . LYS A 1 404 ? -0.851 16.077 -11.877 1.00 91.06 404 LYS A C 1
ATOM 3224 O O . LYS A 1 404 ? -1.879 16.499 -11.349 1.00 91.06 404 LYS A O 1
ATOM 3229 N N . ARG A 1 405 ? -0.880 15.051 -12.739 1.00 91.94 405 ARG A N 1
ATOM 3230 C CA . ARG A 1 405 ? -2.112 14.301 -13.031 1.00 91.94 405 ARG A CA 1
ATOM 3231 C C . ARG A 1 405 ? -2.601 13.529 -11.806 1.00 91.94 405 ARG A C 1
ATOM 3233 O O . ARG A 1 405 ? -3.810 13.471 -11.591 1.00 91.94 405 ARG A O 1
ATOM 3240 N N . ARG A 1 406 ? -1.684 12.930 -11.044 1.00 92.12 406 ARG A N 1
ATOM 3241 C CA . ARG A 1 406 ? -1.973 12.191 -9.811 1.00 92.12 406 ARG A CA 1
ATOM 3242 C C . ARG A 1 406 ? -2.565 13.091 -8.756 1.00 92.12 406 ARG A C 1
ATOM 3244 O O . ARG A 1 406 ? -3.688 12.845 -8.337 1.00 92.12 406 ARG A O 1
ATOM 3251 N N . GLU A 1 407 ? -1.863 14.160 -8.421 1.00 90.88 407 GLU A N 1
ATOM 3252 C CA . GLU A 1 407 ? -2.318 15.154 -7.451 1.00 90.88 407 GLU A CA 1
ATOM 3253 C C . GLU A 1 407 ? -3.715 15.671 -7.806 1.00 90.88 407 GLU A C 1
ATOM 3255 O O . GLU A 1 407 ? -4.620 15.602 -6.982 1.00 90.88 407 GLU A O 1
ATOM 3260 N N . GLY A 1 408 ? -3.937 16.069 -9.065 1.00 93.06 408 GLY A N 1
ATOM 3261 C CA . GLY A 1 408 ? -5.242 16.573 -9.497 1.00 93.06 408 GLY A CA 1
ATOM 3262 C C . GLY A 1 408 ? -6.379 15.546 -9.406 1.00 93.06 408 GLY A C 1
ATOM 3263 O O . GLY A 1 408 ? -7.497 15.909 -9.045 1.00 93.06 408 GLY A O 1
ATOM 3264 N N . ARG A 1 409 ? -6.124 14.264 -9.715 1.00 93.69 409 ARG A N 1
ATOM 3265 C CA . ARG A 1 409 ? -7.141 13.200 -9.583 1.00 93.69 409 ARG A CA 1
ATOM 3266 C C . ARG A 1 409 ? -7.409 12.838 -8.123 1.00 93.69 409 ARG A C 1
ATOM 3268 O O . ARG A 1 409 ? -8.559 12.596 -7.771 1.00 93.69 409 ARG A O 1
ATOM 3275 N N . MET A 1 410 ? -6.370 12.811 -7.292 1.00 91.56 410 MET A N 1
ATOM 3276 C CA . MET A 1 410 ? -6.502 12.534 -5.862 1.00 91.56 410 MET A CA 1
ATOM 3277 C C . MET A 1 410 ? -7.279 13.645 -5.156 1.00 91.56 410 MET A C 1
ATOM 3279 O O . MET A 1 410 ? -8.210 13.344 -4.418 1.00 91.56 410 MET A O 1
ATOM 3283 N N . GLU A 1 411 ? -6.993 14.911 -5.467 1.00 92.38 411 GLU A N 1
ATOM 3284 C CA . GLU A 1 411 ? -7.730 16.059 -4.926 1.00 92.38 411 GLU A CA 1
ATOM 3285 C C . GLU A 1 411 ? -9.213 16.051 -5.356 1.00 92.38 411 GLU A C 1
ATOM 3287 O O . GLU A 1 411 ? -10.096 16.424 -4.582 1.00 92.38 411 GLU A O 1
ATOM 3292 N N . GLU A 1 412 ? -9.518 15.621 -6.589 1.00 94.06 412 GLU A N 1
ATOM 3293 C CA . GLU A 1 412 ? -10.902 15.474 -7.065 1.00 94.06 412 GLU A CA 1
ATOM 3294 C C . GLU A 1 412 ? -11.666 14.418 -6.252 1.00 94.06 412 GLU A C 1
ATOM 3296 O O . GLU A 1 412 ? -12.779 14.693 -5.797 1.00 94.06 412 GLU A O 1
ATOM 3301 N N . VAL A 1 413 ? -11.048 13.255 -6.019 1.00 93.56 413 VAL A N 1
ATOM 3302 C CA . VAL A 1 413 ? -11.635 12.183 -5.205 1.00 93.56 413 VAL A CA 1
ATOM 3303 C C . VAL A 1 413 ? -11.779 12.608 -3.749 1.00 93.56 413 VAL A C 1
ATOM 3305 O O . VAL A 1 413 ? -12.846 12.419 -3.180 1.00 93.56 413 VAL A O 1
ATOM 3308 N N . GLU A 1 414 ? -10.770 13.234 -3.145 1.00 91.00 414 GLU A N 1
ATOM 3309 C CA . GLU A 1 414 ? -10.844 13.702 -1.755 1.00 91.00 414 GLU A CA 1
ATOM 3310 C C . GLU A 1 414 ? -11.999 14.690 -1.544 1.00 91.00 414 GLU A C 1
ATOM 3312 O O . GLU A 1 414 ? -12.749 14.564 -0.576 1.00 91.00 414 GLU A O 1
ATOM 3317 N N . LYS A 1 415 ? -12.217 15.615 -2.489 1.00 94.19 415 LYS A N 1
ATOM 3318 C CA . LYS A 1 415 ? -13.357 16.547 -2.454 1.00 94.19 415 LYS A CA 1
ATOM 3319 C C . LYS A 1 415 ? -14.706 15.856 -2.632 1.00 94.19 415 LYS A C 1
ATOM 3321 O O . LYS A 1 415 ? -15.706 16.332 -2.095 1.00 94.19 415 LYS A O 1
ATOM 3326 N N . GLU A 1 416 ? -14.783 14.800 -3.439 1.00 94.69 416 GLU A N 1
ATOM 3327 C CA . GLU A 1 416 ? -16.008 14.004 -3.585 1.00 94.69 416 GLU A CA 1
ATOM 3328 C C . GLU A 1 416 ? -16.295 13.228 -2.296 1.00 94.69 416 GLU A C 1
ATOM 3330 O O . GLU A 1 416 ? -17.398 13.310 -1.760 1.00 94.69 416 GLU A O 1
ATOM 3335 N N . GLN A 1 417 ? -15.271 12.595 -1.727 1.00 93.06 417 GLN A N 1
ATOM 3336 C CA . GLN A 1 417 ? -15.352 11.856 -0.471 1.00 93.06 417 GLN A CA 1
ATOM 3337 C C . GLN A 1 417 ? -15.732 1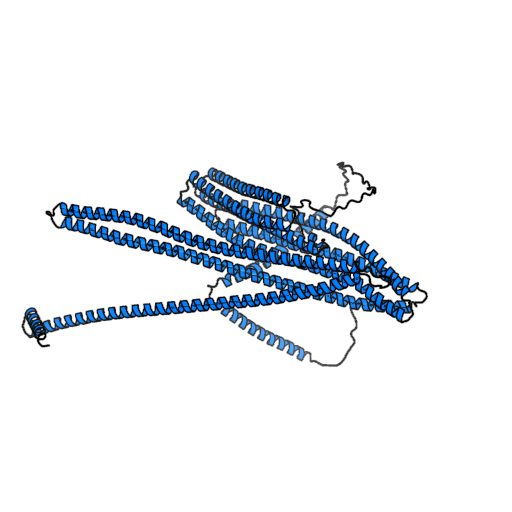2.746 0.716 1.00 93.06 417 GLN A C 1
ATOM 3339 O O . GLN A 1 417 ? -16.532 12.345 1.561 1.00 93.06 417 GLN A O 1
ATOM 3344 N N . GLU A 1 418 ? -15.190 13.961 0.791 1.00 92.62 418 GLU A N 1
ATOM 3345 C CA . GLU A 1 418 ? -15.559 14.935 1.817 1.00 92.62 418 GLU A CA 1
ATOM 3346 C C . GLU A 1 418 ? -17.043 15.309 1.728 1.00 92.62 418 GLU A C 1
ATOM 3348 O O . GLU A 1 418 ? -17.738 15.268 2.742 1.00 92.62 418 GLU A O 1
ATOM 3353 N N . LYS A 1 419 ? -17.567 15.555 0.520 1.00 94.69 419 LYS A N 1
ATOM 3354 C CA . LYS A 1 419 ? -19.001 15.821 0.318 1.00 94.69 419 LYS A CA 1
ATOM 3355 C C . LYS A 1 419 ? -19.870 14.638 0.713 1.00 94.69 419 LYS A C 1
ATOM 3357 O O . LYS A 1 419 ? -20.876 14.833 1.383 1.00 94.69 419 LYS A O 1
ATOM 3362 N N . GLU A 1 420 ? -19.496 13.419 0.334 1.00 94.62 420 GLU A N 1
ATOM 3363 C CA . GLU A 1 420 ? -20.237 12.221 0.740 1.00 94.62 420 GLU A CA 1
ATOM 3364 C C . GLU A 1 420 ? -20.253 12.052 2.266 1.00 94.62 420 GLU A C 1
ATOM 3366 O O . GLU A 1 420 ? -21.284 11.689 2.837 1.00 94.62 420 GLU A O 1
ATOM 3371 N N . ARG A 1 421 ? -19.133 12.359 2.943 1.00 92.56 421 ARG A N 1
ATOM 3372 C CA . ARG A 1 421 ? -19.062 12.372 4.411 1.00 92.56 421 ARG A CA 1
ATOM 3373 C C . ARG A 1 421 ? -19.995 13.427 4.995 1.00 92.56 421 ARG A C 1
ATOM 3375 O O . ARG A 1 421 ? -20.764 13.102 5.894 1.00 92.56 421 ARG A O 1
ATOM 3382 N N . GLU A 1 422 ? -19.979 14.655 4.485 1.00 92.75 422 GLU A N 1
ATOM 3383 C CA . GLU A 1 422 ? -20.894 15.715 4.929 1.00 92.75 422 GLU A CA 1
ATOM 3384 C C . GLU A 1 422 ? -22.367 15.341 4.703 1.00 92.75 422 GLU A C 1
ATOM 3386 O O . GLU A 1 422 ? -23.200 15.515 5.593 1.00 92.75 422 GLU A O 1
ATOM 3391 N N . GLU A 1 423 ? -22.705 14.795 3.534 1.00 93.56 423 GLU A N 1
ATOM 3392 C CA . GLU A 1 423 ? -24.055 14.334 3.206 1.00 93.56 423 GLU A CA 1
ATOM 3393 C C . GLU A 1 423 ? -24.518 13.223 4.151 1.00 93.56 423 GLU A C 1
ATOM 3395 O O . GLU A 1 423 ? -25.648 13.271 4.642 1.00 93.56 423 GLU A O 1
ATOM 3400 N N . PHE A 1 424 ? -23.648 12.254 4.445 1.00 93.81 424 PHE A N 1
ATOM 3401 C CA . PHE A 1 424 ? -23.936 11.194 5.405 1.00 93.81 424 PHE A CA 1
ATOM 3402 C C . PHE A 1 424 ? -24.155 11.757 6.813 1.00 93.81 424 PHE A C 1
ATOM 3404 O O . PHE A 1 424 ? -25.167 11.451 7.442 1.00 93.81 424 PHE A O 1
ATOM 3411 N N . LEU A 1 425 ? -23.262 12.633 7.287 1.00 89.88 425 LEU A N 1
ATOM 3412 C CA . LEU A 1 425 ? -23.376 13.257 8.606 1.00 89.88 425 LEU A CA 1
ATOM 3413 C C . LEU A 1 425 ? -24.702 14.016 8.751 1.00 89.88 425 LEU A C 1
ATOM 3415 O O . LEU A 1 425 ? -25.443 13.773 9.704 1.00 89.88 425 LEU A O 1
ATOM 3419 N N . ASN A 1 426 ? -25.064 14.822 7.749 1.00 90.44 426 ASN A N 1
ATOM 3420 C CA . ASN A 1 426 ? -26.336 15.548 7.710 1.00 90.44 426 ASN A CA 1
ATOM 3421 C C . ASN A 1 426 ? -27.562 14.614 7.745 1.00 90.44 426 ASN A C 1
ATOM 3423 O O . ASN A 1 426 ? -28.583 14.956 8.344 1.00 90.44 426 ASN A O 1
ATOM 3427 N N . GLN A 1 427 ? -27.486 13.433 7.120 1.00 90.31 427 GLN A N 1
ATOM 3428 C CA . GLN A 1 427 ? -28.554 12.425 7.181 1.00 90.31 427 GLN A CA 1
ATOM 3429 C C . GLN A 1 427 ? -28.644 11.768 8.564 1.00 90.31 427 GLN A C 1
ATOM 3431 O O . GLN A 1 427 ? -29.741 11.489 9.049 1.00 90.31 427 GLN A O 1
ATOM 3436 N N . THR A 1 428 ? -27.502 11.536 9.214 1.00 89.81 428 THR A N 1
ATOM 3437 C CA . THR A 1 428 ? -27.437 10.872 10.524 1.00 89.81 428 THR A CA 1
ATOM 3438 C C . THR A 1 428 ? -27.677 11.793 11.716 1.00 89.81 428 THR A C 1
ATOM 3440 O O . THR A 1 428 ? -27.953 11.298 12.805 1.00 89.81 428 THR A O 1
ATOM 3443 N N . ASP A 1 429 ? -27.666 13.114 11.529 1.00 86.12 429 ASP A N 1
ATOM 3444 C CA . ASP A 1 429 ? -27.825 14.097 12.610 1.00 86.12 429 ASP A CA 1
ATOM 3445 C C . ASP A 1 429 ? -29.127 13.962 13.408 1.00 86.12 429 ASP A C 1
ATOM 3447 O O . ASP A 1 429 ? -29.184 14.363 14.571 1.00 86.12 429 ASP A O 1
ATOM 3451 N N . GLN A 1 430 ? -30.171 13.385 12.809 1.00 86.12 430 GLN A N 1
ATOM 3452 C CA . GLN A 1 430 ? -31.461 13.119 13.461 1.00 86.12 430 GLN A CA 1
ATOM 3453 C C . GLN A 1 430 ? -31.653 11.642 13.826 1.00 86.12 430 GLN A C 1
ATOM 3455 O O . GLN A 1 430 ? -32.704 11.267 14.349 1.00 86.12 430 GLN A O 1
ATOM 3460 N N . SER A 1 431 ? -30.659 10.797 13.547 1.00 90.75 431 SER A N 1
ATOM 3461 C CA . SER A 1 431 ? -30.724 9.376 13.857 1.00 90.75 431 SER A CA 1
ATOM 3462 C C . SER A 1 431 ? -30.786 9.158 15.365 1.00 90.75 431 SER A C 1
ATOM 3464 O O . SER A 1 431 ? -30.192 9.885 16.169 1.00 90.75 431 SER A O 1
ATOM 3466 N N . THR A 1 432 ? -31.513 8.111 15.731 1.00 90.69 432 THR A N 1
ATOM 3467 C CA . THR A 1 432 ? -31.591 7.565 17.082 1.00 90.69 432 THR A CA 1
ATOM 3468 C C . THR A 1 432 ? -31.138 6.111 17.117 1.00 90.69 432 THR A C 1
ATOM 3470 O O . THR A 1 432 ? -31.299 5.478 18.150 1.00 90.69 432 THR A O 1
ATOM 3473 N N . ASP A 1 433 ? -30.568 5.565 16.040 1.00 92.31 433 ASP A N 1
ATOM 3474 C CA . ASP A 1 433 ? -30.055 4.191 15.985 1.00 92.31 433 ASP A CA 1
ATOM 3475 C C . ASP A 1 433 ? -28.516 4.189 15.879 1.00 92.31 433 ASP A C 1
ATOM 3477 O O . ASP A 1 433 ? -27.978 4.424 14.793 1.00 92.31 433 ASP A O 1
ATOM 3481 N N . PRO A 1 434 ? -27.792 3.950 16.993 1.00 91.06 434 PRO A N 1
ATOM 3482 C CA . PRO A 1 434 ? -26.332 3.956 17.016 1.00 91.06 434 PRO A CA 1
ATOM 3483 C C . PRO A 1 434 ? -25.717 2.883 16.112 1.00 91.06 434 PRO A C 1
ATOM 3485 O O . PRO A 1 434 ? -24.707 3.145 15.460 1.00 91.06 434 PRO A O 1
ATOM 3488 N N . ALA A 1 435 ? -26.340 1.703 16.027 1.00 91.31 435 ALA A N 1
ATOM 3489 C CA . ALA A 1 435 ? -25.817 0.594 15.237 1.00 91.31 435 ALA A CA 1
ATOM 3490 C C . ALA A 1 435 ? -25.905 0.906 13.738 1.00 91.31 435 ALA A C 1
ATOM 3492 O O . ALA A 1 435 ? -24.921 0.754 13.017 1.00 91.31 435 ALA A O 1
ATOM 3493 N N . ALA A 1 436 ? -27.043 1.437 13.275 1.00 91.81 436 ALA A N 1
ATOM 3494 C CA . ALA A 1 436 ? -27.201 1.848 11.880 1.00 91.81 436 ALA A CA 1
ATOM 3495 C C . ALA A 1 436 ? -26.211 2.953 11.470 1.00 91.81 436 ALA A C 1
ATOM 3497 O O . ALA A 1 436 ? -25.709 2.936 10.345 1.00 91.81 436 ALA A O 1
ATOM 3498 N N . VAL A 1 437 ? -25.902 3.894 12.372 1.00 91.88 437 VAL A N 1
ATOM 3499 C CA . VAL A 1 437 ? -24.917 4.959 12.112 1.00 91.88 437 VAL A CA 1
ATOM 3500 C C . VAL A 1 437 ? -23.507 4.383 11.976 1.00 91.88 437 VAL A C 1
ATOM 3502 O O . VAL A 1 437 ? -22.817 4.719 11.016 1.00 91.88 437 VAL A O 1
ATOM 3505 N N . VAL A 1 438 ? -23.090 3.481 12.873 1.00 90.44 438 VAL A N 1
ATOM 3506 C CA . VAL A 1 438 ? -21.777 2.810 12.788 1.00 90.44 438 VAL A CA 1
ATOM 3507 C C . VAL A 1 438 ? -21.659 1.986 11.511 1.00 90.44 438 VAL A C 1
ATOM 3509 O O . VAL A 1 438 ? -20.643 2.055 10.821 1.00 90.44 438 VAL A O 1
ATOM 3512 N N . ASP A 1 439 ? -22.691 1.212 11.181 1.00 91.81 439 ASP A N 1
ATOM 3513 C CA . ASP A 1 439 ? -22.719 0.363 9.992 1.00 91.81 439 ASP A CA 1
ATOM 3514 C C . ASP A 1 439 ? -22.643 1.193 8.709 1.00 91.81 439 ASP A C 1
ATOM 3516 O O . ASP A 1 439 ? -21.820 0.903 7.839 1.00 91.81 439 ASP A O 1
ATOM 3520 N N . GLY A 1 440 ? -23.457 2.248 8.619 1.00 93.38 440 GLY A N 1
ATOM 3521 C CA . GLY A 1 440 ? -23.481 3.151 7.473 1.00 93.38 440 GLY A CA 1
ATOM 3522 C C . GLY A 1 440 ? -22.175 3.924 7.300 1.00 93.38 440 GLY A C 1
ATOM 3523 O O . GLY A 1 440 ? -21.664 4.004 6.184 1.00 93.38 440 GLY A O 1
ATOM 3524 N N . TYR A 1 441 ? -21.601 4.442 8.392 1.00 92.56 441 TYR A N 1
ATOM 3525 C CA . TYR A 1 441 ? -20.358 5.212 8.333 1.00 92.56 441 TYR A CA 1
ATOM 3526 C C . TYR A 1 441 ? -19.173 4.326 7.956 1.00 92.56 441 TYR A C 1
ATOM 3528 O O . TYR A 1 441 ? -18.399 4.675 7.068 1.00 92.56 441 TYR A O 1
ATOM 3536 N N . HIS A 1 442 ? -19.074 3.136 8.554 1.00 91.38 442 HIS A N 1
ATOM 3537 C CA . HIS A 1 442 ? -18.035 2.178 8.192 1.00 91.38 442 HIS A CA 1
ATOM 3538 C C . HIS A 1 442 ? -18.150 1.748 6.724 1.00 91.38 442 HIS A C 1
ATOM 3540 O O . HIS A 1 442 ? -17.149 1.708 6.017 1.00 91.38 442 HIS A O 1
ATOM 3546 N N . GLN A 1 443 ? -19.365 1.479 6.231 1.00 93.44 443 GLN A N 1
ATOM 3547 C CA . GLN A 1 443 ? -19.572 1.132 4.824 1.00 93.44 443 GLN A CA 1
ATOM 3548 C C . GLN A 1 443 ? -19.194 2.283 3.880 1.00 93.44 443 GLN A C 1
ATOM 3550 O O . GLN A 1 443 ? -18.613 2.034 2.824 1.00 93.44 443 GLN A O 1
ATOM 3555 N N . LEU A 1 444 ? -19.509 3.529 4.248 1.00 94.81 444 LEU A N 1
ATOM 3556 C CA . LEU A 1 444 ? -19.088 4.711 3.500 1.00 94.81 444 LEU A CA 1
ATOM 3557 C C . LEU A 1 444 ? -17.559 4.783 3.421 1.00 94.81 444 LEU A C 1
ATOM 3559 O O . LEU A 1 444 ? -17.015 4.797 2.321 1.00 94.81 444 LEU A O 1
ATOM 3563 N N . MET A 1 445 ? -16.873 4.756 4.566 1.00 93.94 445 MET A N 1
ATOM 3564 C CA . MET A 1 445 ? -15.408 4.828 4.629 1.00 93.94 445 MET A CA 1
ATOM 3565 C C . MET A 1 445 ? -14.747 3.679 3.867 1.00 93.94 445 MET A C 1
ATOM 3567 O O . MET A 1 445 ? -13.784 3.888 3.132 1.00 93.94 445 MET A O 1
ATOM 3571 N N . GLN A 1 446 ? -15.302 2.474 3.975 1.00 92.19 446 GLN A N 1
ATOM 3572 C CA . GLN A 1 446 ? -14.845 1.313 3.226 1.00 92.19 446 GLN A CA 1
ATOM 3573 C C . GLN A 1 446 ? -14.941 1.537 1.708 1.00 92.19 446 GLN A C 1
ATOM 3575 O O . GLN A 1 446 ? -13.982 1.258 0.992 1.00 92.19 446 GLN A O 1
ATOM 3580 N N . ASN A 1 447 ? -16.072 2.046 1.204 1.00 93.38 447 ASN A N 1
ATOM 3581 C CA . ASN A 1 447 ? -16.229 2.334 -0.225 1.00 93.38 447 ASN A CA 1
ATOM 3582 C C . ASN A 1 447 ? -15.237 3.414 -0.683 1.00 93.38 447 ASN A C 1
ATOM 3584 O O . ASN A 1 447 ? -14.594 3.250 -1.714 1.00 93.38 447 ASN A O 1
ATOM 3588 N N . GLN A 1 448 ? -15.053 4.471 0.115 1.00 93.50 448 GLN A N 1
ATOM 3589 C CA . GLN A 1 448 ? -14.100 5.543 -0.183 1.00 93.50 448 GLN A CA 1
ATOM 3590 C C . GLN A 1 448 ? -12.662 5.023 -0.296 1.00 93.50 448 GLN A C 1
ATOM 3592 O O . GLN A 1 448 ? -11.947 5.375 -1.237 1.00 93.50 448 GLN A O 1
ATOM 3597 N N . ARG A 1 449 ? -12.237 4.143 0.622 1.00 91.38 449 ARG A N 1
ATOM 3598 C CA . ARG A 1 449 ? -10.919 3.496 0.546 1.00 91.38 449 ARG A CA 1
ATOM 3599 C C . ARG A 1 449 ? -10.801 2.621 -0.704 1.00 91.38 449 ARG A C 1
ATOM 3601 O O . ARG A 1 449 ? -9.828 2.769 -1.432 1.00 91.38 449 ARG A O 1
ATOM 3608 N N . GLN A 1 450 ? -11.808 1.798 -1.004 1.00 90.94 450 GLN A N 1
ATOM 3609 C CA . GLN A 1 450 ? -11.812 0.938 -2.197 1.00 90.94 450 GLN A CA 1
ATOM 3610 C C . GLN A 1 450 ? -11.724 1.734 -3.506 1.00 90.94 450 GLN A C 1
ATOM 3612 O O . GLN A 1 450 ? -10.975 1.360 -4.408 1.00 90.94 450 GLN A O 1
ATOM 3617 N N . ASP A 1 451 ? -12.460 2.840 -3.616 1.00 91.81 451 ASP A N 1
ATOM 3618 C CA . ASP A 1 451 ? -12.426 3.698 -4.802 1.00 91.81 451 ASP A CA 1
ATOM 3619 C C . ASP A 1 451 ? -11.066 4.398 -4.946 1.00 91.81 451 ASP A C 1
ATOM 3621 O O . ASP A 1 451 ? -10.524 4.491 -6.051 1.00 91.81 451 ASP A O 1
ATOM 3625 N N . ARG A 1 452 ? -10.470 4.832 -3.826 1.00 91.00 452 ARG A N 1
ATOM 3626 C CA . ARG A 1 452 ? -9.123 5.416 -3.800 1.00 91.00 452 ARG A CA 1
ATOM 3627 C C . ARG A 1 452 ? -8.053 4.398 -4.190 1.00 91.00 452 ARG A C 1
ATOM 3629 O O . ARG A 1 452 ? -7.184 4.722 -4.993 1.00 91.00 452 ARG A O 1
ATOM 3636 N N . GLU A 1 453 ? -8.109 3.186 -3.650 1.00 91.06 453 GLU A N 1
ATOM 3637 C CA . GLU A 1 453 ? -7.197 2.091 -3.999 1.00 91.06 453 GLU A CA 1
ATOM 3638 C C . GLU A 1 453 ? -7.287 1.752 -5.488 1.00 91.06 453 GLU A C 1
ATOM 3640 O O . GLU A 1 453 ? -6.271 1.753 -6.178 1.00 91.06 453 GLU A O 1
ATOM 3645 N N . ALA A 1 454 ? -8.503 1.569 -6.010 1.00 91.00 454 ALA A N 1
ATOM 3646 C CA . ALA A 1 454 ? -8.717 1.275 -7.423 1.00 91.00 454 ALA A CA 1
ATOM 3647 C C . ALA A 1 454 ? -8.182 2.388 -8.339 1.00 91.00 454 ALA A C 1
ATOM 3649 O O . ALA A 1 454 ? -7.626 2.103 -9.403 1.00 91.00 454 ALA A O 1
ATOM 3650 N N . LEU A 1 455 ? -8.327 3.654 -7.932 1.00 93.06 455 LEU A N 1
ATOM 3651 C CA . LEU A 1 455 ? -7.734 4.777 -8.651 1.00 93.06 455 LEU A CA 1
ATOM 3652 C C . LEU A 1 455 ? -6.203 4.725 -8.601 1.00 93.06 455 LEU A C 1
ATOM 3654 O O . LEU A 1 455 ? -5.573 4.901 -9.640 1.00 93.06 455 LEU A O 1
ATOM 3658 N N . LEU A 1 456 ? -5.602 4.486 -7.432 1.00 90.75 456 LEU A N 1
ATOM 3659 C CA . LEU A 1 456 ? -4.145 4.388 -7.287 1.00 90.75 456 LEU A CA 1
ATOM 3660 C C . LEU A 1 456 ? -3.565 3.266 -8.157 1.00 90.75 456 LEU A C 1
ATOM 3662 O O . LEU A 1 456 ? -2.556 3.492 -8.823 1.00 90.75 456 LEU A O 1
ATOM 3666 N N . ASP A 1 457 ? -4.232 2.114 -8.229 1.00 89.44 457 ASP A N 1
ATOM 3667 C CA . ASP A 1 457 ? -3.825 0.999 -9.090 1.00 89.44 457 ASP A CA 1
ATOM 3668 C C . ASP A 1 457 ? -3.947 1.353 -10.583 1.00 89.44 457 ASP A C 1
ATOM 3670 O O . ASP A 1 457 ? -3.026 1.095 -11.361 1.00 89.44 457 ASP A O 1
ATOM 3674 N N . GLU A 1 458 ? -5.050 1.995 -10.999 1.00 92.38 458 GLU A N 1
ATOM 3675 C CA . GLU A 1 458 ? -5.213 2.504 -12.373 1.00 92.38 458 GLU A CA 1
ATOM 3676 C C . GLU A 1 458 ? -4.099 3.502 -12.718 1.00 92.38 458 GLU A C 1
ATOM 3678 O O . GLU A 1 458 ? -3.561 3.496 -13.827 1.00 92.38 458 GLU A O 1
ATOM 3683 N N . MET A 1 459 ? -3.746 4.365 -11.767 1.00 92.25 459 MET A N 1
ATOM 3684 C CA . MET A 1 459 ? -2.705 5.368 -11.934 1.00 92.25 459 MET A CA 1
ATOM 3685 C C . MET A 1 459 ? -1.315 4.752 -12.045 1.00 92.25 459 MET A C 1
ATOM 3687 O O . MET A 1 459 ? -0.594 5.112 -12.972 1.00 92.25 459 MET A O 1
ATOM 3691 N N . ASP A 1 460 ? -0.961 3.807 -11.174 1.00 92.00 460 ASP A N 1
ATOM 3692 C CA . ASP A 1 460 ? 0.311 3.082 -11.239 1.00 92.00 460 ASP A CA 1
ATOM 3693 C C . ASP A 1 460 ? 0.458 2.334 -12.574 1.00 92.00 460 ASP A C 1
ATOM 3695 O O . ASP A 1 460 ? 1.506 2.408 -13.220 1.00 92.00 460 ASP A O 1
ATOM 3699 N N . GLN A 1 461 ? -0.604 1.660 -13.031 1.00 90.38 461 GLN A N 1
ATOM 3700 C CA . GLN A 1 461 ? -0.613 0.966 -14.322 1.00 90.38 461 GLN A CA 1
ATOM 3701 C C . GLN A 1 461 ? -0.444 1.941 -15.489 1.00 90.38 461 GLN A C 1
ATOM 3703 O O . GLN A 1 461 ? 0.402 1.722 -16.355 1.00 90.38 461 GLN A O 1
ATOM 3708 N N . ALA A 1 462 ? -1.202 3.038 -15.501 1.00 92.12 462 ALA A N 1
ATOM 3709 C CA . ALA A 1 462 ? -1.119 4.032 -16.565 1.00 92.12 462 ALA A CA 1
ATOM 3710 C C . ALA A 1 462 ? 0.249 4.737 -16.600 1.00 92.12 462 ALA A C 1
ATOM 3712 O O . ALA A 1 462 ? 0.773 5.002 -17.678 1.00 92.12 462 ALA A O 1
ATOM 3713 N N . GLU A 1 463 ? 0.850 5.023 -15.441 1.00 92.50 463 GLU A N 1
ATOM 3714 C CA . GLU A 1 463 ? 2.207 5.576 -15.337 1.00 92.50 463 GLU A CA 1
ATOM 3715 C C . GLU A 1 463 ? 3.250 4.608 -15.910 1.00 92.50 463 GLU A C 1
ATOM 3717 O O . GLU A 1 463 ? 4.089 5.009 -16.721 1.00 92.50 463 GLU A O 1
ATOM 3722 N N . ALA A 1 464 ? 3.167 3.324 -15.547 1.00 90.56 464 ALA A N 1
ATOM 3723 C CA . ALA A 1 464 ? 4.054 2.293 -16.076 1.00 90.56 464 ALA A CA 1
ATOM 3724 C C . ALA A 1 464 ? 3.885 2.105 -17.594 1.00 90.56 464 ALA A C 1
ATOM 3726 O O . ALA A 1 464 ? 4.876 1.954 -18.312 1.00 90.56 464 ALA A O 1
ATOM 3727 N N . GLU A 1 465 ? 2.651 2.139 -18.107 1.00 91.06 465 GLU A N 1
ATOM 3728 C CA . GLU A 1 465 ? 2.365 2.056 -19.542 1.00 91.06 465 GLU A CA 1
ATOM 3729 C C . GLU A 1 465 ? 2.889 3.272 -20.314 1.00 91.06 465 GLU A C 1
ATOM 3731 O O . GLU A 1 465 ? 3.520 3.097 -21.357 1.00 91.06 465 GLU A O 1
ATOM 3736 N N . GLU A 1 466 ? 2.681 4.493 -19.813 1.00 93.12 466 GLU A N 1
ATOM 3737 C CA . GLU A 1 466 ? 3.191 5.716 -20.444 1.00 93.12 466 GLU A CA 1
ATOM 3738 C C . GLU A 1 466 ? 4.723 5.733 -20.482 1.00 93.12 466 GLU A C 1
ATOM 3740 O O . GLU A 1 466 ? 5.307 6.021 -21.530 1.00 93.12 466 GLU A O 1
ATOM 3745 N N . LEU A 1 467 ? 5.381 5.342 -19.385 1.00 90.19 467 LEU A N 1
ATOM 3746 C CA . LEU A 1 467 ? 6.837 5.224 -19.350 1.00 90.19 467 LEU A CA 1
ATOM 3747 C C . LEU A 1 467 ? 7.337 4.142 -20.314 1.00 90.19 467 LEU A C 1
ATOM 3749 O O . LEU A 1 467 ? 8.308 4.348 -21.039 1.00 90.19 467 LEU A O 1
ATOM 3753 N N . LYS A 1 468 ? 6.649 3.001 -20.385 1.00 89.12 468 LYS A N 1
ATOM 3754 C CA . LYS A 1 468 ? 6.966 1.930 -21.335 1.00 89.12 468 LYS A CA 1
ATOM 3755 C C . LYS A 1 468 ? 6.787 2.373 -22.784 1.00 89.12 468 LYS A C 1
ATOM 3757 O O . LYS A 1 468 ? 7.576 1.979 -23.638 1.00 89.12 468 LYS A O 1
ATOM 3762 N N . HIS A 1 469 ? 5.760 3.166 -23.081 1.00 91.88 469 HIS A N 1
ATOM 3763 C CA . HIS A 1 469 ? 5.556 3.743 -24.407 1.00 91.88 469 HIS A CA 1
ATOM 3764 C C . HIS A 1 469 ? 6.677 4.708 -24.782 1.00 91.88 469 HIS A C 1
ATOM 3766 O O . HIS A 1 469 ? 7.172 4.623 -25.903 1.00 91.88 469 HIS A O 1
ATOM 3772 N N . LEU A 1 470 ? 7.103 5.561 -23.847 1.00 91.75 470 LEU A N 1
ATOM 3773 C CA . LEU A 1 470 ? 8.246 6.451 -24.033 1.00 91.75 470 LEU A CA 1
ATOM 3774 C C . LEU A 1 470 ? 9.523 5.654 -24.321 1.00 91.75 470 LEU A C 1
ATOM 3776 O O . LEU A 1 470 ? 10.182 5.897 -25.326 1.00 91.75 470 LEU A O 1
ATOM 3780 N N . ILE A 1 471 ? 9.825 4.663 -23.477 1.00 87.81 471 ILE A N 1
ATOM 3781 C CA . ILE A 1 471 ? 10.992 3.791 -23.635 1.00 87.81 471 ILE A CA 1
ATOM 3782 C C . ILE A 1 471 ? 10.951 3.104 -25.004 1.00 87.81 471 ILE A C 1
ATOM 3784 O O . ILE A 1 471 ? 11.908 3.206 -25.753 1.00 87.81 471 ILE A O 1
ATOM 3788 N N . LYS A 1 472 ? 9.832 2.478 -25.387 1.00 88.44 472 LYS A N 1
ATOM 3789 C CA . LYS A 1 472 ? 9.690 1.836 -26.704 1.00 88.44 472 LYS A CA 1
ATOM 3790 C C . LYS A 1 472 ? 9.805 2.797 -27.886 1.00 88.44 472 LYS A C 1
ATOM 3792 O O . LYS A 1 472 ? 10.201 2.357 -28.958 1.00 88.44 472 LYS A O 1
ATOM 3797 N N . GLY A 1 473 ? 9.390 4.053 -27.727 1.00 89.56 473 GLY A N 1
ATOM 3798 C CA . GLY A 1 473 ? 9.590 5.092 -28.737 1.00 89.56 473 GLY A CA 1
ATOM 3799 C C . GLY A 1 473 ? 11.079 5.313 -28.975 1.00 89.56 473 GLY A C 1
ATOM 3800 O O . GLY A 1 473 ? 11.556 5.040 -30.067 1.00 89.56 473 GLY A O 1
ATOM 3801 N N . HIS A 1 474 ? 11.812 5.635 -27.906 1.00 86.94 474 HIS A N 1
ATOM 3802 C CA . HIS A 1 474 ? 13.272 5.799 -27.941 1.00 86.94 474 HIS A CA 1
ATOM 3803 C C . HIS A 1 474 ? 14.003 4.569 -28.465 1.00 86.94 474 HIS A C 1
ATOM 3805 O O . HIS A 1 474 ? 14.947 4.695 -29.228 1.00 86.94 474 HIS A O 1
ATOM 3811 N N . GLN A 1 475 ? 13.563 3.367 -28.092 1.00 86.38 475 GLN A N 1
ATOM 3812 C CA . GLN A 1 475 ? 14.154 2.129 -28.604 1.00 86.38 475 GLN A CA 1
ATOM 3813 C C . GLN A 1 475 ? 14.061 2.039 -30.127 1.00 86.38 475 GLN A C 1
ATOM 3815 O O . GLN A 1 475 ? 15.037 1.672 -30.764 1.00 86.38 475 GLN A O 1
ATOM 3820 N N . LYS A 1 476 ? 12.915 2.403 -30.709 1.00 89.06 476 LYS A N 1
ATOM 3821 C CA . LYS A 1 476 ? 12.748 2.419 -32.166 1.00 89.06 476 LYS A CA 1
ATOM 3822 C C . LYS A 1 476 ? 13.597 3.493 -32.829 1.00 89.06 476 LYS A C 1
ATOM 3824 O O . LYS A 1 476 ? 14.091 3.262 -33.924 1.00 89.06 476 LYS A O 1
ATOM 3829 N N . ASP A 1 477 ? 13.750 4.643 -32.179 1.00 89.69 477 ASP A N 1
ATOM 3830 C CA . ASP A 1 477 ? 14.586 5.731 -32.686 1.00 89.69 477 ASP A CA 1
ATOM 3831 C C . ASP A 1 477 ? 16.073 5.324 -32.664 1.00 89.69 477 ASP A C 1
ATOM 3833 O O . ASP A 1 477 ? 16.780 5.531 -33.649 1.00 89.69 477 ASP A O 1
ATOM 3837 N N . ILE A 1 478 ? 16.520 4.639 -31.601 1.00 87.94 478 ILE A N 1
ATOM 3838 C CA . ILE A 1 478 ? 17.852 4.017 -31.521 1.00 87.94 478 ILE A CA 1
ATOM 3839 C C . ILE A 1 478 ? 18.009 2.945 -32.603 1.00 87.94 478 ILE A C 1
ATOM 3841 O O . ILE A 1 478 ? 18.991 2.975 -33.331 1.00 87.94 478 ILE A O 1
ATOM 3845 N N . GLU A 1 479 ? 17.061 2.012 -32.735 1.00 86.50 479 GLU A N 1
ATOM 3846 C CA . GLU A 1 479 ? 17.097 0.963 -33.766 1.00 86.50 479 GLU A CA 1
ATOM 3847 C C . GLU A 1 479 ? 17.193 1.572 -35.174 1.00 86.50 479 GLU A C 1
ATOM 3849 O O . GLU A 1 479 ? 18.007 1.122 -35.973 1.00 86.50 479 GLU A O 1
ATOM 3854 N N . HIS A 1 480 ? 16.434 2.634 -35.458 1.00 89.62 480 HIS A N 1
ATOM 3855 C CA . HIS A 1 480 ? 16.497 3.355 -36.728 1.00 89.62 480 HIS A CA 1
ATOM 3856 C C . HIS A 1 480 ? 17.874 3.996 -36.964 1.00 89.62 480 HIS A C 1
ATOM 3858 O O . HIS A 1 480 ? 18.470 3.805 -38.024 1.00 89.62 480 HIS A O 1
ATOM 3864 N N . GLU A 1 481 ? 18.427 4.720 -35.987 1.00 89.25 481 GLU A N 1
ATOM 3865 C CA . GLU A 1 481 ? 19.774 5.296 -36.120 1.00 89.25 481 GLU A CA 1
ATOM 3866 C C . GLU A 1 481 ? 20.861 4.218 -36.237 1.00 89.25 481 GLU A C 1
ATOM 3868 O O . GLU A 1 481 ? 21.826 4.407 -36.975 1.00 89.25 481 GLU A O 1
ATOM 3873 N N . LEU A 1 482 ? 20.708 3.068 -35.573 1.00 86.50 482 LEU A N 1
ATOM 3874 C CA . LEU A 1 482 ? 21.618 1.932 -35.730 1.00 86.50 482 LEU A CA 1
ATOM 3875 C C . LEU A 1 482 ? 21.524 1.317 -37.129 1.00 86.50 482 LEU A C 1
ATOM 3877 O O . LEU A 1 482 ? 22.563 0.988 -37.694 1.00 86.50 482 LEU A O 1
ATOM 3881 N N . THR A 1 483 ? 20.332 1.227 -37.729 1.00 87.62 483 THR A N 1
ATOM 3882 C CA . THR A 1 483 ? 20.204 0.799 -39.135 1.00 87.62 483 THR A CA 1
ATOM 3883 C C . THR A 1 483 ? 20.860 1.791 -40.101 1.00 87.62 483 THR A C 1
ATOM 3885 O O . THR A 1 483 ? 21.523 1.376 -41.047 1.00 87.62 483 THR A O 1
ATOM 3888 N N . GLU A 1 484 ? 20.801 3.100 -39.828 1.00 90.00 484 GLU A N 1
ATOM 3889 C CA . GLU A 1 484 ? 21.580 4.084 -40.598 1.00 90.00 484 GLU A CA 1
ATOM 3890 C C . GLU A 1 484 ? 23.097 3.892 -40.401 1.00 90.00 484 GLU A C 1
ATOM 3892 O O . GLU A 1 484 ? 23.877 4.060 -41.342 1.00 90.00 484 GLU A O 1
ATOM 3897 N N . GLN A 1 485 ? 23.546 3.498 -39.201 1.00 87.25 485 GLN A N 1
ATOM 3898 C CA . GLN A 1 485 ? 24.949 3.123 -38.983 1.00 87.25 485 GLN A CA 1
ATOM 3899 C C . GLN A 1 485 ? 25.340 1.834 -39.714 1.00 87.25 485 GLN A C 1
ATOM 3901 O O . GLN A 1 485 ? 26.494 1.698 -40.116 1.00 87.25 485 GLN A O 1
ATOM 3906 N N . GLU A 1 486 ? 24.412 0.901 -39.926 1.00 87.00 486 GLU A N 1
ATOM 3907 C CA . GLU A 1 486 ? 24.642 -0.307 -40.727 1.00 87.00 486 GLU A CA 1
ATOM 3908 C C . GLU A 1 486 ? 24.843 0.030 -42.212 1.00 87.00 486 GLU A C 1
ATOM 3910 O O . GLU A 1 486 ? 25.751 -0.516 -42.848 1.00 87.00 486 GLU A O 1
ATOM 3915 N N . ASP A 1 487 ? 24.095 0.998 -42.746 1.00 88.69 487 ASP A N 1
ATOM 3916 C CA . ASP A 1 487 ? 24.328 1.533 -44.091 1.00 88.69 487 ASP A CA 1
ATOM 3917 C C . ASP A 1 487 ? 25.696 2.231 -44.189 1.00 88.69 487 ASP A C 1
ATOM 3919 O O . ASP A 1 487 ? 26.476 1.954 -45.108 1.00 88.69 487 ASP A O 1
ATOM 3923 N N . ASN A 1 488 ? 26.054 3.057 -43.199 1.00 89.12 488 ASN A N 1
ATOM 3924 C CA . ASN A 1 488 ? 27.378 3.689 -43.132 1.00 89.12 488 ASN A CA 1
ATOM 3925 C C . ASN A 1 488 ? 28.505 2.647 -43.055 1.00 89.12 488 ASN A C 1
ATOM 3927 O O . ASN A 1 488 ? 29.548 2.798 -43.694 1.00 89.12 488 ASN A O 1
ATOM 3931 N N . PHE A 1 489 ? 28.307 1.574 -42.288 1.00 88.44 489 PHE A N 1
ATOM 3932 C CA . PHE A 1 489 ? 2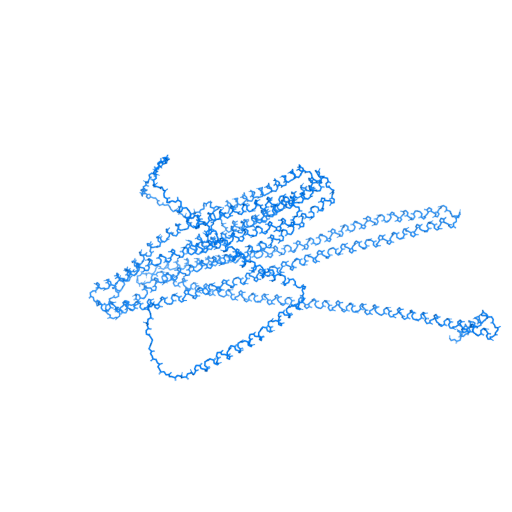9.242 0.457 -42.189 1.00 88.44 489 PHE A CA 1
ATOM 3933 C C . PHE A 1 489 ? 29.430 -0.232 -43.547 1.00 88.44 489 PHE A C 1
ATOM 3935 O O . PHE A 1 489 ? 30.565 -0.469 -43.974 1.00 88.44 489 PHE A O 1
ATOM 3942 N N . LYS A 1 490 ? 28.337 -0.471 -44.282 1.00 89.75 490 LYS A N 1
ATOM 3943 C CA . LYS A 1 490 ? 28.372 -1.022 -45.642 1.00 89.75 490 LYS A CA 1
ATOM 3944 C C . LYS A 1 490 ? 29.139 -0.116 -46.612 1.00 89.75 490 LYS A C 1
ATOM 3946 O O . LYS A 1 490 ? 29.953 -0.610 -47.398 1.00 89.75 490 LYS A O 1
ATOM 3951 N N . GLU A 1 491 ? 28.924 1.198 -46.549 1.00 89.19 491 GLU A N 1
ATOM 3952 C CA . GLU A 1 491 ? 29.664 2.177 -47.357 1.00 89.19 491 GLU A CA 1
ATOM 3953 C C . GLU A 1 491 ? 31.163 2.193 -47.022 1.00 89.19 491 GLU A C 1
ATOM 3955 O O . GLU A 1 491 ? 32.003 2.228 -47.928 1.00 89.19 491 GLU A O 1
ATOM 3960 N N . ARG A 1 492 ? 31.525 2.092 -45.736 1.00 85.56 492 ARG A N 1
ATOM 3961 C CA . ARG A 1 492 ? 32.928 2.019 -45.297 1.00 85.56 492 ARG A CA 1
ATOM 3962 C C . ARG A 1 492 ? 33.616 0.759 -45.796 1.00 85.56 492 ARG A C 1
ATOM 3964 O O . ARG A 1 492 ? 34.730 0.862 -46.312 1.00 85.56 492 ARG A O 1
ATOM 3971 N N . LEU A 1 493 ? 32.959 -0.398 -45.728 1.00 87.25 493 LEU A N 1
ATOM 3972 C CA . LEU A 1 493 ? 33.481 -1.626 -46.333 1.00 87.25 493 LEU A CA 1
ATOM 3973 C C . LEU A 1 493 ? 33.685 -1.467 -47.845 1.00 87.25 493 LEU A C 1
ATOM 3975 O O . LEU A 1 493 ? 34.727 -1.862 -48.363 1.00 87.25 493 LEU A O 1
ATOM 3979 N N . ALA A 1 494 ? 32.747 -0.822 -48.545 1.00 88.69 494 ALA A N 1
ATOM 3980 C CA . ALA A 1 494 ? 32.843 -0.582 -49.987 1.00 88.69 494 ALA A CA 1
ATOM 3981 C C . ALA A 1 494 ? 33.955 0.408 -50.377 1.00 88.69 494 ALA A C 1
ATOM 3983 O O . ALA A 1 494 ? 34.426 0.386 -51.514 1.00 88.69 494 ALA A O 1
ATOM 3984 N N . SER A 1 495 ? 34.386 1.270 -49.451 1.00 88.31 495 SER A N 1
ATOM 3985 C CA . SER A 1 495 ? 35.500 2.201 -49.664 1.00 88.31 495 SER A CA 1
ATOM 3986 C C . SER A 1 495 ? 36.878 1.525 -49.624 1.00 88.31 495 SER A C 1
ATOM 3988 O O . SER A 1 495 ? 37.857 2.100 -50.109 1.00 88.31 495 SER A O 1
ATOM 3990 N N . LYS A 1 496 ? 36.980 0.309 -49.063 1.00 86.69 496 LYS A N 1
ATOM 3991 C CA . LYS A 1 496 ? 38.242 -0.435 -48.991 1.00 86.69 496 LYS A CA 1
ATOM 3992 C C . LYS A 1 496 ? 38.493 -1.122 -50.350 1.00 86.69 496 LYS A C 1
ATOM 3994 O O . LYS A 1 496 ? 37.639 -1.866 -50.827 1.00 86.69 496 LYS A O 1
ATOM 3999 N N . PRO A 1 497 ? 39.656 -0.893 -50.988 1.00 77.25 497 PRO A N 1
ATOM 4000 C CA . PRO A 1 497 ? 39.890 -1.263 -52.389 1.00 77.25 497 PRO A CA 1
ATOM 4001 C C . PRO A 1 497 ? 39.917 -2.776 -52.652 1.00 77.25 497 PRO A C 1
ATOM 4003 O O . PRO A 1 497 ? 39.708 -3.194 -53.790 1.00 77.25 497 PRO A O 1
ATOM 4006 N N . ASP A 1 498 ? 40.149 -3.583 -51.616 1.00 81.50 498 ASP A N 1
ATOM 4007 C CA . ASP A 1 498 ? 40.365 -5.027 -51.734 1.00 81.50 498 ASP A CA 1
ATOM 4008 C C . ASP A 1 498 ? 39.081 -5.861 -51.542 1.00 81.50 498 ASP A C 1
ATOM 4010 O O . ASP A 1 498 ? 39.104 -7.080 -51.716 1.00 81.50 498 ASP A O 1
ATOM 4014 N N . ILE A 1 499 ? 37.939 -5.225 -51.234 1.00 85.69 499 ILE A N 1
ATOM 4015 C CA . ILE A 1 499 ? 36.672 -5.915 -50.953 1.00 85.69 499 ILE A CA 1
ATOM 4016 C C . ILE A 1 499 ? 35.698 -5.770 -52.131 1.00 85.69 499 ILE A C 1
ATOM 4018 O O . ILE A 1 499 ? 35.317 -4.670 -52.528 1.00 85.69 499 ILE A O 1
ATOM 4022 N N . SER A 1 500 ? 35.235 -6.895 -52.688 1.00 91.12 500 SER A N 1
ATOM 4023 C CA . SER A 1 500 ? 34.220 -6.879 -53.747 1.00 91.12 500 SER A CA 1
ATOM 4024 C C . SER A 1 500 ? 32.838 -6.528 -53.199 1.00 91.12 500 SER A C 1
ATOM 4026 O O . SER A 1 500 ? 32.418 -7.049 -52.169 1.00 91.12 500 SER A O 1
ATOM 4028 N N . LYS A 1 501 ? 32.045 -5.768 -53.966 1.00 90.06 501 LYS A N 1
ATOM 4029 C CA . LYS A 1 501 ? 30.626 -5.510 -53.656 1.00 90.06 501 LYS A CA 1
ATOM 4030 C C . LYS A 1 501 ? 29.833 -6.797 -53.383 1.00 90.06 501 LYS A C 1
ATOM 4032 O O . LYS A 1 501 ? 28.975 -6.815 -52.510 1.00 90.06 501 LYS A O 1
ATOM 4037 N N . LYS A 1 502 ? 30.146 -7.881 -54.103 1.00 91.00 502 LYS A N 1
ATOM 4038 C CA . LYS A 1 502 ? 29.493 -9.184 -53.912 1.00 91.00 502 LYS A CA 1
ATOM 4039 C C . LYS A 1 502 ? 29.812 -9.798 -52.544 1.00 91.00 502 LYS A C 1
ATOM 4041 O O . LYS A 1 502 ? 28.927 -10.406 -51.955 1.00 91.00 502 LYS A O 1
ATOM 4046 N N . ASP A 1 503 ? 31.046 -9.649 -52.063 1.00 88.56 503 ASP A N 1
ATOM 4047 C CA . ASP A 1 503 ? 31.450 -10.139 -50.741 1.00 88.56 503 ASP A CA 1
ATOM 4048 C C . ASP A 1 503 ? 30.755 -9.334 -49.635 1.00 88.56 503 ASP A C 1
ATOM 4050 O O . ASP A 1 503 ? 30.262 -9.920 -48.678 1.00 88.56 503 ASP A O 1
ATOM 4054 N N . ILE A 1 504 ? 30.620 -8.013 -49.814 1.00 89.75 504 ILE A N 1
ATOM 4055 C CA . ILE A 1 504 ? 29.888 -7.135 -48.886 1.00 89.75 504 ILE A CA 1
ATOM 4056 C C . ILE A 1 504 ? 28.409 -7.528 -48.814 1.00 89.75 504 ILE A C 1
ATOM 4058 O O . ILE A 1 504 ? 27.872 -7.689 -47.725 1.00 89.75 504 ILE A O 1
ATOM 4062 N N . ASP A 1 505 ? 27.742 -7.723 -49.955 1.00 90.44 505 ASP A N 1
ATOM 4063 C CA . ASP A 1 505 ? 26.330 -8.129 -49.963 1.00 90.44 505 ASP A CA 1
ATOM 4064 C C . ASP A 1 505 ? 26.136 -9.527 -49.339 1.00 90.44 505 ASP A C 1
ATOM 4066 O O . ASP A 1 505 ? 25.139 -9.772 -48.664 1.00 90.44 505 ASP A O 1
ATOM 4070 N N . GLN A 1 506 ? 27.087 -10.453 -49.517 1.00 91.31 506 GLN A N 1
ATOM 4071 C CA . GLN A 1 506 ? 27.050 -11.757 -48.842 1.00 91.31 506 GLN A CA 1
ATOM 4072 C C . GLN A 1 506 ? 27.241 -11.641 -47.327 1.00 91.31 506 GLN A C 1
ATOM 4074 O O . GLN A 1 506 ? 26.537 -12.329 -46.591 1.00 91.31 506 GLN A O 1
ATOM 4079 N N . LEU A 1 507 ? 28.153 -10.775 -46.875 1.00 91.88 507 LEU A N 1
ATOM 4080 C CA . LEU A 1 507 ? 28.384 -10.487 -45.460 1.00 91.88 507 LEU A CA 1
ATOM 4081 C C . LEU A 1 507 ? 27.121 -9.920 -44.803 1.00 91.88 507 LEU A C 1
ATOM 4083 O O . LEU A 1 507 ? 26.692 -10.426 -43.772 1.00 91.88 507 LEU A O 1
ATOM 4087 N N . MET A 1 508 ? 26.492 -8.924 -45.436 1.00 91.44 508 MET A N 1
ATOM 4088 C CA . MET A 1 508 ? 25.283 -8.285 -44.907 1.00 91.44 508 MET A CA 1
ATOM 4089 C C . MET A 1 508 ? 24.092 -9.250 -44.861 1.00 91.44 508 MET A C 1
ATOM 4091 O O . MET A 1 508 ? 23.391 -9.285 -43.861 1.00 91.44 508 MET A O 1
ATOM 4095 N N . ASN A 1 509 ? 23.909 -10.112 -45.868 1.00 92.50 509 ASN A N 1
ATOM 4096 C CA . ASN A 1 509 ? 22.849 -11.131 -45.822 1.00 92.50 509 ASN A CA 1
ATOM 4097 C C . ASN A 1 509 ? 23.059 -12.154 -44.689 1.00 92.50 509 ASN A C 1
ATOM 4099 O O . ASN A 1 509 ? 22.089 -12.654 -44.127 1.00 92.50 509 ASN A O 1
ATOM 4103 N N . ARG A 1 510 ? 24.316 -12.507 -44.368 1.00 92.12 510 ARG A N 1
ATOM 4104 C CA . ARG A 1 510 ? 24.616 -13.374 -43.213 1.00 92.12 510 ARG A CA 1
ATOM 4105 C C . ARG A 1 510 ? 24.368 -12.646 -41.899 1.00 92.12 510 ARG A C 1
ATOM 4107 O O . ARG A 1 510 ? 23.763 -13.228 -41.010 1.00 92.12 510 ARG A O 1
ATOM 4114 N N . TYR A 1 511 ? 24.782 -11.383 -41.815 1.00 91.50 511 TYR A N 1
ATOM 4115 C CA . TYR A 1 511 ? 24.505 -10.521 -40.670 1.00 91.50 511 TYR A CA 1
ATOM 4116 C C . TYR A 1 511 ? 23.005 -10.437 -40.376 1.00 91.50 511 TYR A C 1
ATOM 4118 O O . TYR A 1 511 ? 22.596 -10.664 -39.244 1.00 91.50 511 TYR A O 1
ATOM 4126 N N . GLU A 1 512 ? 22.185 -10.176 -41.397 1.00 91.25 512 GLU A N 1
ATOM 4127 C CA . GLU A 1 512 ? 20.724 -10.126 -41.270 1.00 91.25 512 GLU A CA 1
ATOM 4128 C C . GLU A 1 512 ? 20.140 -11.461 -40.780 1.00 91.25 512 GLU A C 1
ATOM 4130 O O . GLU A 1 512 ? 19.290 -11.460 -39.893 1.00 91.25 512 GLU A O 1
ATOM 4135 N N . ALA A 1 513 ? 20.626 -12.597 -41.296 1.00 93.12 513 ALA A N 1
ATOM 4136 C CA . ALA A 1 513 ? 20.173 -13.920 -40.864 1.00 93.12 513 ALA A CA 1
ATOM 4137 C C . ALA A 1 513 ? 20.547 -14.229 -39.400 1.00 93.12 513 ALA A C 1
ATOM 4139 O O . ALA A 1 513 ? 19.708 -14.700 -38.636 1.00 93.12 513 ALA A O 1
ATOM 4140 N N . GLU A 1 514 ? 21.784 -13.933 -38.987 1.00 92.12 514 GLU A N 1
ATOM 4141 C CA . GLU A 1 514 ? 22.225 -14.118 -37.596 1.00 92.12 514 GLU A CA 1
ATOM 4142 C C . GLU A 1 514 ? 21.505 -13.160 -36.631 1.00 92.12 514 GLU A C 1
ATOM 4144 O O . GLU A 1 514 ? 21.224 -13.521 -35.485 1.00 92.12 514 GLU A O 1
ATOM 4149 N N . LEU A 1 515 ? 21.157 -11.955 -37.094 1.00 90.25 515 LEU A N 1
ATOM 4150 C CA . LEU A 1 515 ? 20.371 -10.996 -36.323 1.00 90.25 515 LEU A CA 1
ATOM 4151 C C . LEU A 1 515 ? 18.919 -11.469 -36.133 1.00 90.25 515 LEU A C 1
ATOM 4153 O O . LEU A 1 515 ? 18.390 -11.341 -35.030 1.00 90.25 515 LEU A O 1
ATOM 4157 N N . GLU A 1 516 ? 18.292 -12.055 -37.158 1.00 92.44 516 GLU A N 1
ATOM 4158 C CA . GLU A 1 516 ? 16.941 -12.633 -37.065 1.00 92.44 516 GLU A CA 1
ATOM 4159 C C . GLU A 1 516 ? 16.893 -13.784 -36.041 1.00 92.44 516 GLU A C 1
ATOM 4161 O O . GLU A 1 516 ? 16.041 -13.786 -35.145 1.00 92.44 516 GLU A O 1
ATOM 4166 N N . ASP A 1 517 ? 17.869 -14.700 -36.083 1.00 91.25 517 ASP A N 1
ATOM 4167 C CA . ASP A 1 517 ? 18.009 -15.786 -35.101 1.00 91.25 517 ASP A CA 1
ATOM 4168 C C . ASP A 1 517 ? 18.178 -15.243 -33.666 1.00 91.25 517 ASP A C 1
ATOM 4170 O O . ASP A 1 517 ? 17.583 -15.751 -32.701 1.00 91.25 517 ASP A O 1
ATOM 4174 N N . TYR A 1 518 ? 18.965 -14.174 -33.504 1.00 90.12 518 TYR A N 1
ATOM 4175 C CA . TYR A 1 518 ? 19.144 -13.504 -32.218 1.00 90.12 518 TYR A CA 1
ATOM 4176 C C . TYR A 1 518 ? 17.848 -12.844 -31.717 1.00 90.12 518 TYR A C 1
ATOM 4178 O O . TYR A 1 518 ? 17.502 -12.965 -30.535 1.00 90.12 518 TYR A O 1
ATOM 4186 N N . GLU A 1 519 ? 17.088 -12.177 -32.588 1.00 88.69 519 GLU A N 1
ATOM 4187 C CA . GLU A 1 519 ? 15.805 -11.564 -32.234 1.00 88.69 519 GLU A CA 1
ATOM 4188 C C . GLU A 1 519 ? 14.772 -12.604 -31.772 1.00 88.69 519 GLU A C 1
ATOM 4190 O O . GLU A 1 519 ? 14.049 -12.375 -30.786 1.00 88.69 519 GLU A O 1
ATOM 4195 N N . GLU A 1 520 ? 14.733 -13.778 -32.408 1.00 91.19 520 GLU A N 1
ATOM 4196 C CA . GLU A 1 520 ? 13.896 -14.893 -31.964 1.00 91.19 520 GLU A CA 1
ATOM 4197 C C . GLU A 1 520 ? 14.281 -15.358 -30.552 1.00 91.19 520 GLU A C 1
ATOM 4199 O O . GLU A 1 520 ? 13.409 -15.458 -29.672 1.00 91.19 520 GLU A O 1
ATOM 4204 N N . LEU A 1 521 ? 15.578 -15.567 -30.296 1.00 89.38 521 LEU A N 1
ATOM 4205 C CA . LEU A 1 521 ? 16.109 -15.943 -28.980 1.00 89.38 521 LEU A CA 1
ATOM 4206 C C . LEU A 1 521 ? 15.767 -14.898 -27.909 1.00 89.38 521 LEU A C 1
ATOM 4208 O O . LEU A 1 521 ? 15.236 -15.248 -26.847 1.00 89.38 521 LEU A O 1
ATOM 4212 N N . LYS A 1 522 ? 15.977 -13.614 -28.212 1.00 87.81 522 LYS A N 1
ATOM 4213 C CA . LYS A 1 522 ? 15.638 -12.467 -27.356 1.00 87.81 522 LYS A CA 1
ATOM 4214 C C . LYS A 1 522 ? 14.147 -12.443 -27.021 1.00 87.81 522 LYS A C 1
ATOM 4216 O O . LYS A 1 522 ? 13.755 -12.249 -25.864 1.00 87.81 522 LYS A O 1
ATOM 4221 N N . SER A 1 523 ? 13.278 -12.672 -28.007 1.00 88.31 523 SER A N 1
ATOM 4222 C CA . SER A 1 523 ? 11.824 -12.697 -27.806 1.00 88.31 523 SER A CA 1
ATOM 4223 C C . SER A 1 523 ? 11.379 -13.875 -26.922 1.00 88.31 523 SER A C 1
ATOM 4225 O O . SER A 1 523 ? 10.532 -13.710 -26.027 1.00 88.31 523 SER A O 1
ATOM 4227 N N . ALA A 1 524 ? 11.991 -15.049 -27.114 1.00 88.69 524 ALA A N 1
ATOM 4228 C CA . ALA A 1 524 ? 11.749 -16.247 -26.323 1.00 88.69 524 ALA A CA 1
ATOM 4229 C C . ALA A 1 524 ? 12.230 -16.066 -24.877 1.00 88.69 524 ALA A C 1
ATOM 4231 O O . ALA A 1 524 ? 11.509 -16.425 -23.939 1.00 88.69 524 ALA A O 1
ATOM 4232 N N . GLU A 1 525 ? 13.395 -15.448 -24.674 1.00 84.94 525 GLU A N 1
ATOM 4233 C CA . GLU A 1 525 ? 13.914 -15.101 -23.352 1.00 84.94 525 GLU A CA 1
ATOM 4234 C C . GLU A 1 525 ? 12.997 -14.103 -22.635 1.00 84.94 525 GLU A C 1
ATOM 4236 O O . GLU A 1 525 ? 12.568 -14.377 -21.510 1.00 84.94 525 GLU A O 1
ATOM 4241 N N . LYS A 1 526 ? 12.562 -13.019 -23.300 1.00 84.25 526 LYS A N 1
ATOM 4242 C CA . LYS A 1 526 ? 11.567 -12.075 -22.747 1.00 84.25 526 LYS A CA 1
ATOM 4243 C C . LYS A 1 526 ? 10.274 -12.784 -22.325 1.00 84.25 526 LYS A C 1
ATOM 4245 O O . LYS A 1 526 ? 9.671 -12.441 -21.305 1.00 84.25 526 LYS A O 1
ATOM 4250 N N . LYS A 1 527 ? 9.804 -13.770 -23.098 1.00 87.94 527 LYS A N 1
ATOM 4251 C CA . LYS A 1 527 ? 8.614 -14.570 -22.752 1.00 87.94 527 LYS A CA 1
ATOM 4252 C C . LYS A 1 527 ? 8.862 -15.471 -21.537 1.00 87.94 527 LYS A C 1
ATOM 4254 O O . LYS A 1 527 ? 8.018 -15.510 -20.643 1.00 87.94 527 LYS A O 1
ATOM 4259 N N . ARG A 1 528 ? 10.016 -16.143 -21.467 1.00 86.38 528 ARG A N 1
ATOM 4260 C CA . ARG A 1 528 ? 10.417 -16.975 -20.316 1.00 86.38 528 ARG A CA 1
ATOM 4261 C C . ARG A 1 528 ? 10.567 -16.152 -19.038 1.00 86.38 528 ARG A C 1
ATOM 4263 O O . ARG A 1 528 ? 10.140 -16.602 -17.979 1.00 86.38 528 ARG A O 1
ATOM 4270 N N . MET A 1 529 ? 11.149 -14.958 -19.130 1.00 80.69 529 MET A N 1
ATOM 4271 C CA . MET A 1 529 ? 11.296 -14.049 -17.992 1.00 80.69 529 MET A CA 1
ATOM 4272 C C . MET A 1 529 ? 9.936 -13.590 -17.467 1.00 80.69 529 MET A C 1
ATOM 4274 O O . MET A 1 529 ? 9.695 -13.700 -16.269 1.00 80.69 529 MET A O 1
ATOM 4278 N N . ARG A 1 530 ? 9.004 -13.189 -18.345 1.00 80.50 530 ARG A N 1
ATOM 4279 C CA . ARG A 1 530 ? 7.624 -12.862 -17.935 1.00 80.50 530 ARG A CA 1
ATOM 4280 C C . ARG A 1 530 ? 6.936 -14.013 -17.209 1.00 80.50 530 ARG A C 1
ATOM 4282 O O . ARG A 1 530 ? 6.416 -13.798 -16.122 1.00 80.50 530 ARG A O 1
ATOM 4289 N N . GLY A 1 531 ? 7.015 -15.229 -17.753 1.00 84.12 531 GLY A N 1
ATOM 4290 C CA . GLY A 1 531 ? 6.424 -16.408 -17.112 1.00 84.12 531 GLY A CA 1
ATOM 4291 C C . GLY A 1 531 ? 6.999 -16.685 -15.717 1.00 84.12 531 GLY A C 1
ATOM 4292 O O . GLY A 1 531 ? 6.240 -16.888 -14.774 1.00 84.12 531 GLY A O 1
ATOM 4293 N N . ARG A 1 532 ? 8.331 -16.616 -15.554 1.00 80.94 532 ARG A N 1
ATOM 4294 C CA . ARG A 1 532 ? 8.992 -16.782 -14.242 1.00 80.94 532 ARG A CA 1
ATOM 4295 C C . ARG A 1 532 ? 8.550 -15.719 -13.230 1.00 80.94 532 ARG A C 1
ATOM 4297 O O . ARG A 1 532 ? 8.373 -16.023 -12.054 1.00 80.94 532 ARG A O 1
ATOM 4304 N N . MET A 1 533 ? 8.368 -14.483 -13.684 1.00 76.62 533 MET A N 1
ATOM 4305 C CA . MET A 1 533 ? 7.934 -13.362 -12.850 1.00 76.62 533 MET A CA 1
ATOM 4306 C C . MET A 1 533 ? 6.471 -13.490 -12.409 1.00 76.62 533 MET A C 1
ATOM 4308 O O . MET A 1 533 ? 6.169 -13.285 -11.236 1.00 76.62 533 MET A O 1
ATOM 4312 N N . GLU A 1 534 ? 5.574 -13.865 -13.323 1.00 82.00 534 GLU A N 1
ATOM 4313 C CA . GLU A 1 534 ? 4.163 -14.140 -13.017 1.00 82.00 534 GLU A CA 1
ATOM 4314 C C . GLU A 1 534 ? 4.020 -15.307 -12.025 1.00 82.00 534 GLU A C 1
ATOM 4316 O O . GLU A 1 534 ? 3.270 -15.210 -11.053 1.00 82.00 534 GLU A O 1
ATOM 4321 N N . GLU A 1 535 ? 4.800 -16.379 -12.201 1.00 84.38 535 GLU A N 1
ATOM 4322 C CA . GLU A 1 535 ? 4.813 -17.519 -11.278 1.00 84.38 535 GLU A CA 1
ATOM 4323 C C . GLU A 1 535 ? 5.301 -17.123 -9.873 1.00 84.38 535 GLU A C 1
ATOM 4325 O O . GLU A 1 535 ? 4.698 -17.514 -8.870 1.00 84.38 535 GLU A O 1
ATOM 4330 N N . LYS A 1 536 ? 6.376 -16.323 -9.778 1.00 78.50 536 LYS A N 1
ATOM 4331 C CA . LYS A 1 536 ? 6.881 -15.803 -8.495 1.00 78.50 536 LYS A CA 1
ATOM 4332 C C . LYS A 1 536 ? 5.826 -14.969 -7.767 1.00 78.50 536 LYS A C 1
ATOM 4334 O O . LYS A 1 536 ? 5.698 -15.090 -6.549 1.00 78.50 536 LYS A O 1
ATOM 4339 N N . LEU A 1 537 ? 5.066 -14.153 -8.493 1.00 74.12 537 LEU A N 1
ATOM 4340 C CA . LEU A 1 537 ? 3.987 -13.346 -7.926 1.00 74.12 537 LEU A CA 1
ATOM 4341 C C . LEU A 1 537 ? 2.864 -14.202 -7.361 1.00 74.12 537 LEU A C 1
ATOM 4343 O O . LEU A 1 537 ? 2.457 -13.994 -6.221 1.00 74.12 537 LEU A O 1
ATOM 4347 N N . GLU A 1 538 ? 2.410 -15.199 -8.118 1.00 80.88 538 GLU A N 1
ATOM 4348 C CA . GLU A 1 538 ? 1.352 -16.086 -7.642 1.00 80.88 538 GLU A CA 1
ATOM 4349 C C . GLU A 1 538 ? 1.814 -16.879 -6.412 1.00 80.88 538 GLU A C 1
ATOM 4351 O O . GLU A 1 538 ? 1.066 -17.010 -5.445 1.00 80.88 538 GLU A O 1
ATOM 4356 N N . LYS A 1 539 ? 3.082 -17.315 -6.373 1.00 83.38 539 LYS A N 1
ATOM 4357 C CA . LYS A 1 539 ? 3.678 -17.926 -5.171 1.00 83.38 539 LYS A CA 1
ATOM 4358 C C . LYS A 1 539 ? 3.682 -16.972 -3.974 1.00 83.38 539 LYS A C 1
ATOM 4360 O O . LYS A 1 539 ? 3.309 -17.390 -2.877 1.00 83.38 539 LYS A O 1
ATOM 4365 N N . ARG A 1 540 ? 4.076 -15.703 -4.156 1.00 74.88 540 ARG A N 1
ATOM 4366 C CA . ARG A 1 540 ? 4.037 -14.684 -3.087 1.00 74.88 540 ARG A CA 1
ATOM 4367 C C . ARG A 1 540 ? 2.606 -14.443 -2.604 1.00 74.88 540 ARG A C 1
ATOM 4369 O O . ARG A 1 540 ? 2.384 -14.437 -1.398 1.00 74.88 540 ARG A O 1
ATOM 4376 N N . ARG A 1 541 ? 1.643 -14.344 -3.522 1.00 74.62 541 ARG A N 1
ATOM 4377 C CA . ARG A 1 541 ? 0.218 -14.156 -3.217 1.00 74.62 541 ARG A CA 1
ATOM 4378 C C . ARG A 1 541 ? -0.348 -15.316 -2.400 1.00 74.62 541 ARG A C 1
ATOM 4380 O O . ARG A 1 541 ? -0.960 -15.096 -1.360 1.00 74.62 541 ARG A O 1
ATOM 4387 N N . LEU A 1 542 ? -0.074 -16.553 -2.817 1.00 80.81 542 LEU A N 1
ATOM 4388 C CA . LEU A 1 542 ? -0.481 -17.755 -2.084 1.00 80.81 542 LEU A CA 1
ATOM 4389 C C . LEU A 1 542 ? 0.166 -17.831 -0.695 1.00 80.81 542 LEU A C 1
ATOM 4391 O O . LEU A 1 542 ? -0.481 -18.256 0.262 1.00 80.81 542 LEU A O 1
ATOM 4395 N N . LYS A 1 543 ? 1.432 -17.414 -0.570 1.00 78.94 543 LYS A N 1
ATOM 4396 C CA . LYS A 1 543 ? 2.140 -17.378 0.712 1.00 78.94 543 LYS A CA 1
ATOM 4397 C C . LYS A 1 543 ? 1.557 -16.332 1.663 1.00 78.94 543 LYS A C 1
ATOM 4399 O O . LYS A 1 543 ? 1.296 -16.676 2.812 1.00 78.94 543 LYS A O 1
ATOM 4404 N N . ALA A 1 544 ? 1.318 -15.112 1.187 1.00 70.94 544 ALA A N 1
ATOM 4405 C CA . ALA A 1 544 ? 0.681 -14.053 1.968 1.00 70.94 544 ALA A CA 1
ATOM 4406 C C . ALA A 1 544 ? -0.731 -14.469 2.412 1.00 70.94 544 ALA A C 1
ATOM 4408 O O . ALA A 1 544 ? -1.076 -14.344 3.583 1.00 70.94 544 ALA A O 1
ATOM 4409 N N . GLU A 1 545 ? -1.521 -15.090 1.526 1.00 74.56 545 GLU A N 1
ATOM 4410 C CA . GLU A 1 545 ? -2.841 -15.623 1.886 1.00 74.56 545 GLU A CA 1
ATOM 4411 C C . GLU A 1 545 ? -2.748 -16.728 2.959 1.00 74.56 545 GLU A C 1
ATOM 4413 O O . GLU A 1 545 ? -3.586 -16.803 3.860 1.00 74.56 545 GLU A O 1
ATOM 4418 N N . ALA A 1 546 ? -1.735 -17.597 2.886 1.00 78.62 546 ALA A N 1
ATOM 4419 C CA . ALA A 1 546 ? -1.502 -18.636 3.887 1.00 78.62 546 ALA A CA 1
ATOM 4420 C C . ALA A 1 546 ? -1.048 -18.065 5.243 1.00 78.62 546 ALA A C 1
ATOM 4422 O O . ALA A 1 546 ? -1.505 -18.546 6.282 1.00 78.62 546 ALA A O 1
ATOM 4423 N N . GLU A 1 547 ? -0.185 -17.046 5.243 1.00 74.25 547 GLU A N 1
ATOM 4424 C CA . GLU A 1 547 ? 0.273 -16.344 6.448 1.00 74.25 547 GLU A CA 1
ATOM 4425 C C . GLU A 1 547 ? -0.878 -15.568 7.100 1.00 74.25 547 GLU A C 1
ATOM 4427 O O . GLU A 1 547 ? -1.156 -15.788 8.275 1.00 74.25 547 GLU A O 1
ATOM 4432 N N . ALA A 1 548 ? -1.671 -14.826 6.324 1.00 69.06 548 ALA A N 1
ATOM 4433 C CA . ALA A 1 548 ? -2.874 -14.153 6.814 1.00 69.06 548 ALA A CA 1
ATOM 4434 C C . ALA A 1 548 ? -3.887 -15.138 7.427 1.00 69.06 548 ALA A C 1
ATOM 4436 O O . ALA A 1 548 ? -4.431 -14.899 8.506 1.00 69.06 548 ALA A O 1
ATOM 4437 N N . LYS A 1 549 ? -4.120 -16.294 6.786 1.00 75.56 549 LYS A N 1
ATOM 4438 C CA . LYS A 1 549 ? -4.974 -17.359 7.352 1.00 75.56 549 LYS A CA 1
ATOM 4439 C C . LYS A 1 549 ? -4.431 -17.890 8.674 1.00 75.56 549 LYS A C 1
ATOM 4441 O O . LYS A 1 549 ? -5.213 -18.197 9.575 1.00 75.56 549 LYS A O 1
ATOM 4446 N N . LYS A 1 550 ? -3.112 -18.034 8.782 1.00 78.12 550 LYS A N 1
ATOM 4447 C CA . LYS A 1 550 ? -2.450 -18.492 10.000 1.00 78.12 550 LYS A CA 1
ATOM 4448 C C . LYS A 1 550 ? -2.574 -17.453 11.113 1.00 78.12 550 LYS A C 1
ATOM 4450 O O . LYS A 1 550 ? -2.936 -17.836 12.219 1.00 78.12 550 LYS A O 1
ATOM 4455 N N . ASP A 1 551 ? -2.366 -16.176 10.819 1.00 68.50 551 ASP A N 1
ATOM 4456 C CA . ASP A 1 551 ? -2.489 -15.092 11.795 1.00 68.50 551 ASP A CA 1
ATOM 4457 C C . ASP A 1 551 ? -3.923 -14.957 12.312 1.00 68.50 551 ASP A C 1
ATOM 4459 O O . ASP A 1 551 ? -4.135 -14.856 13.520 1.00 68.50 551 ASP A O 1
ATOM 4463 N N . ILE A 1 552 ? -4.923 -15.069 11.429 1.00 71.00 552 ILE A N 1
ATOM 4464 C CA . ILE A 1 552 ? -6.339 -15.121 11.825 1.00 71.00 552 ILE A CA 1
ATOM 4465 C C . ILE A 1 552 ? -6.591 -16.316 12.753 1.00 71.00 552 ILE A C 1
ATOM 4467 O O . ILE A 1 552 ? -7.225 -16.166 13.796 1.00 71.00 552 ILE A O 1
ATOM 4471 N N . ALA A 1 553 ? -6.078 -17.503 12.412 1.00 72.44 553 ALA A N 1
ATOM 4472 C CA . ALA A 1 553 ? -6.240 -18.690 13.247 1.00 72.44 553 ALA A CA 1
ATOM 4473 C C . ALA A 1 553 ? -5.541 -18.550 14.614 1.00 72.44 553 ALA A C 1
ATOM 4475 O O . ALA A 1 553 ? -6.091 -18.979 15.628 1.00 72.44 553 ALA A O 1
ATOM 4476 N N . GLU A 1 554 ? -4.354 -17.937 14.662 1.00 73.75 554 GLU A N 1
ATOM 4477 C CA . GLU A 1 554 ? -3.628 -17.661 15.905 1.00 73.75 554 GLU A CA 1
ATOM 4478 C C . GLU A 1 554 ? -4.361 -16.627 16.773 1.00 73.75 554 GLU A C 1
ATOM 4480 O O . GLU A 1 554 ? -4.482 -16.834 17.981 1.00 73.75 554 GLU A O 1
ATOM 4485 N N . GLN A 1 555 ? -4.915 -15.564 16.180 1.00 66.56 555 GLN A N 1
ATOM 4486 C CA . GLN A 1 555 ? -5.741 -14.586 16.894 1.00 66.56 555 GLN A CA 1
ATOM 4487 C C . GLN A 1 555 ? -7.033 -15.204 17.435 1.00 66.56 555 GLN A C 1
ATOM 4489 O O . GLN A 1 555 ? -7.375 -14.973 18.595 1.00 66.56 555 GLN A O 1
ATOM 4494 N N . CYS A 1 556 ? -7.728 -16.028 16.642 1.00 69.62 556 CYS A N 1
ATOM 4495 C CA . CYS A 1 556 ? -8.905 -16.764 17.107 1.00 69.62 556 CYS A CA 1
ATOM 4496 C C . CYS A 1 556 ? -8.559 -17.679 18.288 1.00 69.62 556 CYS A C 1
ATOM 4498 O O . CYS A 1 556 ? -9.242 -17.632 19.306 1.00 69.62 556 CYS A O 1
ATOM 4500 N N . ALA A 1 557 ? -7.465 -18.443 18.199 1.00 72.06 557 ALA A N 1
ATOM 4501 C CA . ALA A 1 557 ? -7.027 -19.323 19.281 1.00 72.06 557 ALA A CA 1
ATOM 4502 C C . ALA A 1 557 ? -6.637 -18.550 20.556 1.00 72.06 557 ALA A C 1
ATOM 4504 O O . ALA A 1 557 ? -6.909 -19.008 21.666 1.00 72.06 557 ALA A O 1
ATOM 4505 N N . LEU A 1 558 ? -6.009 -17.376 20.418 1.00 70.31 558 LEU A N 1
ATOM 4506 C CA . LEU A 1 558 ? -5.703 -16.497 21.549 1.00 70.31 558 LEU A CA 1
ATOM 4507 C C . LEU A 1 558 ? -6.974 -15.951 22.199 1.00 70.31 558 LEU A C 1
ATOM 4509 O O . LEU A 1 558 ? -7.068 -15.958 23.425 1.00 70.31 558 LEU A O 1
ATOM 4513 N N . LYS A 1 559 ? -7.952 -15.520 21.397 1.00 70.62 559 LYS A N 1
ATOM 4514 C CA . LYS A 1 559 ? -9.243 -15.042 21.898 1.00 70.62 559 LYS A CA 1
ATOM 4515 C C . LYS A 1 559 ? -9.990 -16.148 22.644 1.00 70.62 559 LYS A C 1
ATOM 4517 O O . LYS A 1 559 ? -10.388 -15.937 23.780 1.00 70.62 559 LYS A O 1
ATOM 4522 N N . GLU A 1 560 ? -10.063 -17.352 22.077 1.00 75.00 560 GLU A N 1
ATOM 4523 C CA . GLU A 1 560 ? -10.640 -18.526 22.748 1.00 75.00 560 GLU A CA 1
ATOM 4524 C C . GLU A 1 560 ? -9.932 -18.837 24.078 1.00 75.00 560 GLU A C 1
ATOM 4526 O O . GLU A 1 560 ? -10.576 -19.174 25.071 1.00 75.00 560 GLU A O 1
ATOM 4531 N N . GLN A 1 561 ? -8.601 -18.698 24.135 1.00 72.00 561 GLN A N 1
ATOM 4532 C CA . GLN A 1 561 ? -7.842 -18.897 25.371 1.00 72.00 561 GLN A CA 1
ATOM 4533 C C . GLN A 1 561 ? -8.120 -17.800 26.415 1.00 72.00 561 GLN A C 1
ATOM 4535 O O . GLN A 1 561 ? -8.196 -18.104 27.611 1.00 72.00 561 GLN A O 1
ATOM 4540 N N . GLN A 1 562 ? -8.265 -16.543 25.989 1.00 68.94 562 GLN A N 1
ATOM 4541 C CA . GLN A 1 562 ? -8.642 -15.424 26.858 1.00 68.94 562 GLN A CA 1
ATOM 4542 C C . GLN A 1 562 ? -10.060 -15.610 27.404 1.00 68.94 562 GLN A C 1
ATOM 4544 O O . GLN A 1 562 ? -10.247 -15.531 28.619 1.00 68.94 562 GLN A O 1
ATOM 4549 N N . ASP A 1 563 ? -11.015 -15.963 26.544 1.00 73.06 563 ASP A N 1
ATOM 4550 C CA . ASP A 1 563 ? -12.408 -16.228 26.909 1.00 73.06 563 ASP A CA 1
ATOM 4551 C C . ASP A 1 563 ? -12.498 -17.396 27.904 1.00 73.06 563 ASP A C 1
ATOM 4553 O O . ASP A 1 563 ? -13.126 -17.270 28.953 1.00 73.06 563 ASP A O 1
ATOM 4557 N N . ALA A 1 564 ? -11.764 -18.491 27.669 1.00 73.25 564 ALA A N 1
ATOM 4558 C CA . ALA A 1 564 ? -11.699 -19.622 28.599 1.00 73.25 564 ALA A CA 1
ATOM 4559 C C . ALA A 1 564 ? -11.042 -19.269 29.948 1.00 73.25 564 ALA A C 1
ATOM 4561 O O . ALA A 1 564 ? -11.332 -19.889 30.973 1.00 73.25 564 ALA A O 1
ATOM 4562 N N . THR A 1 565 ? -10.120 -18.302 29.970 1.00 70.38 565 THR A N 1
ATOM 4563 C CA . THR A 1 565 ? -9.493 -17.827 31.214 1.00 70.38 565 THR A CA 1
ATOM 4564 C C . THR A 1 565 ? -10.457 -16.932 31.990 1.00 70.38 565 THR A C 1
ATOM 4566 O O . THR A 1 565 ? -10.615 -17.118 33.196 1.00 70.38 565 THR A O 1
ATOM 4569 N N . LEU A 1 566 ? -11.158 -16.028 31.301 1.00 67.38 566 LEU A N 1
ATOM 4570 C CA . LEU A 1 566 ? -12.222 -15.207 31.879 1.00 67.38 566 LEU A CA 1
ATOM 4571 C C . LEU A 1 566 ? -13.355 -16.069 32.438 1.00 67.38 566 LEU A C 1
ATOM 4573 O O . LEU A 1 566 ? -13.773 -15.857 33.572 1.00 67.38 566 LEU A O 1
ATOM 4577 N N . GLU A 1 567 ? -13.797 -17.088 31.701 1.00 74.12 567 GLU A N 1
ATOM 4578 C CA . GLU A 1 567 ? -14.832 -18.020 32.153 1.00 74.12 567 GLU A CA 1
ATOM 4579 C C . GLU A 1 567 ? -14.411 -18.755 33.434 1.00 74.12 567 GLU A C 1
ATOM 4581 O O . GLU A 1 567 ? -15.210 -18.886 34.361 1.00 74.12 567 GLU A O 1
ATOM 4586 N N . LYS A 1 568 ? -13.140 -19.169 33.550 1.00 72.75 568 LYS A N 1
ATOM 4587 C CA . LYS A 1 568 ? -12.609 -19.766 34.790 1.00 72.75 568 LYS A CA 1
ATOM 4588 C C . LYS A 1 568 ? -12.627 -18.792 35.964 1.00 72.75 568 LYS A C 1
ATOM 4590 O O . LYS A 1 568 ? -13.007 -19.197 37.060 1.00 72.75 568 LYS A O 1
ATOM 4595 N N . VAL A 1 569 ? -12.231 -17.536 35.751 1.00 68.50 569 VAL A N 1
ATOM 4596 C CA . VAL A 1 569 ? -12.259 -16.502 36.799 1.00 68.50 569 VAL A CA 1
ATOM 4597 C C . VAL A 1 569 ? -13.700 -16.219 37.233 1.00 68.50 569 VAL A C 1
ATOM 4599 O O . VAL A 1 569 ? -13.982 -16.178 38.429 1.00 68.50 569 VAL A O 1
ATOM 4602 N N . LEU A 1 570 ? -14.631 -16.100 36.284 1.00 69.56 570 LEU A N 1
ATOM 4603 C CA . LEU A 1 570 ? -16.053 -15.899 36.570 1.00 69.56 570 LEU A CA 1
ATOM 4604 C C . LEU A 1 570 ? -16.654 -17.090 37.320 1.00 69.56 570 LEU A C 1
ATOM 4606 O O . LEU A 1 570 ? -17.369 -16.904 38.302 1.00 69.56 570 LEU A O 1
ATOM 4610 N N . LYS A 1 571 ? -16.332 -18.319 36.907 1.00 73.12 571 LYS A N 1
ATOM 4611 C CA . LYS A 1 571 ? -16.788 -19.533 37.586 1.00 73.12 571 LYS A CA 1
ATOM 4612 C C . LYS A 1 571 ? -16.247 -19.624 39.014 1.00 73.12 571 LYS A C 1
ATOM 4614 O O . LYS A 1 571 ? -17.031 -19.899 39.917 1.00 73.12 571 LYS A O 1
ATOM 4619 N N . SER A 1 572 ? -14.962 -19.310 39.220 1.00 70.75 572 SER A N 1
ATOM 4620 C CA . SER A 1 572 ? -14.360 -19.195 40.558 1.00 70.75 572 SER A CA 1
ATOM 4621 C C . SER A 1 572 ? -15.143 -18.202 41.420 1.00 70.75 572 SER A C 1
ATOM 4623 O O . SER A 1 572 ? -15.575 -18.548 42.516 1.00 70.75 572 SER A O 1
ATOM 4625 N N . GLN A 1 573 ? -15.437 -17.003 40.897 1.00 66.69 573 GLN A N 1
ATOM 4626 C CA . GLN A 1 573 ? -16.221 -15.994 41.619 1.00 66.69 573 GLN A CA 1
ATOM 4627 C C . GLN A 1 573 ? -17.642 -16.467 41.968 1.00 66.69 573 GLN A C 1
ATOM 4629 O O . GLN A 1 573 ? -18.104 -16.233 43.087 1.00 66.69 573 GLN A O 1
ATOM 4634 N N . VAL A 1 574 ? -18.343 -17.141 41.051 1.00 71.12 574 VAL A N 1
ATOM 4635 C CA . VAL A 1 574 ? -19.703 -17.659 41.297 1.00 71.12 574 VAL A CA 1
ATOM 4636 C C . VAL A 1 574 ? -19.697 -18.761 42.358 1.00 71.12 574 VAL A C 1
ATOM 4638 O O . VAL A 1 574 ? -20.512 -18.713 43.280 1.00 71.12 574 VAL A O 1
ATOM 4641 N N . GLU A 1 575 ? -18.765 -19.714 42.276 1.00 71.38 575 GLU A N 1
ATOM 4642 C CA . GLU A 1 575 ? -18.601 -20.781 43.275 1.00 71.38 575 GLU A CA 1
ATOM 4643 C C . GLU A 1 575 ? -18.294 -20.193 44.663 1.00 71.38 575 GLU A C 1
ATOM 4645 O O . GLU A 1 575 ? -18.907 -20.587 45.658 1.00 71.38 575 GLU A O 1
ATOM 4650 N N . LEU A 1 576 ? -17.437 -19.168 44.721 1.00 64.19 576 LEU A N 1
ATOM 4651 C CA . LEU A 1 576 ? -17.115 -18.438 45.951 1.00 64.19 576 LEU A CA 1
ATOM 4652 C C . LEU A 1 576 ? -18.352 -17.763 46.566 1.00 64.19 576 LEU A C 1
ATOM 4654 O O . LEU A 1 576 ? -18.545 -17.767 47.785 1.00 64.19 576 LEU A O 1
ATOM 4658 N N . THR A 1 577 ? -19.199 -17.181 45.717 1.00 68.75 577 THR A N 1
ATOM 4659 C CA . THR A 1 577 ? -20.419 -16.486 46.143 1.00 68.75 577 THR A CA 1
ATOM 4660 C C . THR A 1 577 ? -21.456 -17.483 46.668 1.00 68.75 577 THR A C 1
ATOM 4662 O O . THR A 1 577 ? -22.049 -17.252 47.722 1.00 68.75 577 THR A O 1
ATOM 4665 N N . GLN A 1 578 ? -21.610 -18.639 46.010 1.00 72.88 578 GLN A N 1
ATOM 4666 C CA . GLN A 1 578 ? -22.493 -19.716 46.469 1.00 72.88 578 GLN A CA 1
ATOM 4667 C C . GLN A 1 578 ? -22.029 -20.352 47.787 1.00 72.88 578 GLN A C 1
ATOM 4669 O O . GLN A 1 578 ? -22.855 -20.577 48.674 1.00 72.88 578 GLN A O 1
ATOM 4674 N N . GLU A 1 579 ? -20.729 -20.613 47.966 1.00 71.00 579 GLU A N 1
ATOM 4675 C CA . GLU A 1 579 ? -20.207 -21.116 49.246 1.00 71.00 579 GLU A CA 1
ATOM 4676 C C . GLU A 1 579 ? -20.474 -20.135 50.399 1.00 71.00 579 GLU A C 1
ATOM 4678 O O . GLU A 1 579 ? -20.795 -20.550 51.520 1.00 71.00 579 GLU A O 1
ATOM 4683 N N . MET A 1 580 ? -20.368 -18.828 50.135 1.00 63.72 580 MET A N 1
ATOM 4684 C CA . MET A 1 580 ? -20.715 -17.796 51.112 1.00 63.72 580 MET A CA 1
ATOM 4685 C C . MET A 1 580 ? -22.200 -17.806 51.466 1.00 63.72 580 MET A C 1
ATOM 4687 O O . MET A 1 580 ? -22.547 -17.776 52.651 1.00 63.72 580 MET A O 1
ATOM 4691 N N . GLU A 1 581 ? -23.082 -17.865 50.469 1.00 69.31 581 GLU A N 1
ATOM 4692 C CA . GLU A 1 581 ? -24.528 -17.908 50.697 1.00 69.31 581 GLU A CA 1
ATOM 4693 C C . GLU A 1 581 ? -24.934 -19.130 51.526 1.00 69.31 581 GLU A C 1
ATOM 4695 O O . GLU A 1 581 ? -25.681 -18.989 52.498 1.00 69.31 581 GLU A O 1
ATOM 4700 N N . GLN A 1 582 ? -24.366 -20.305 51.238 1.00 73.69 582 GLN A N 1
ATOM 4701 C CA . GLN A 1 582 ? -24.626 -21.529 52.000 1.00 73.69 582 GLN A CA 1
ATOM 4702 C C . GLN A 1 582 ? -24.180 -21.414 53.467 1.00 73.69 582 GLN A C 1
ATOM 4704 O O . GLN A 1 582 ? -24.937 -21.772 54.375 1.00 73.69 582 GLN A O 1
ATOM 4709 N N . LYS A 1 583 ? -22.987 -20.858 53.734 1.00 71.62 583 LYS A N 1
ATOM 4710 C CA . LYS A 1 583 ? -22.497 -20.629 55.110 1.00 71.62 583 LYS A CA 1
ATOM 4711 C C . LYS A 1 583 ? -23.360 -19.621 55.869 1.00 71.62 583 LYS A C 1
ATOM 4713 O O . LYS A 1 583 ? -23.640 -19.817 57.055 1.00 71.62 583 LYS A O 1
ATOM 4718 N N . LEU A 1 584 ? -23.816 -18.565 55.197 1.00 67.75 584 LEU A N 1
ATOM 4719 C CA . LEU A 1 584 ? -24.731 -17.578 55.769 1.00 67.75 584 LEU A CA 1
ATOM 4720 C C . LEU A 1 584 ? -26.098 -18.181 56.090 1.00 67.75 584 LEU A C 1
ATOM 4722 O O . LEU A 1 584 ? -26.661 -17.904 57.151 1.00 67.75 584 LEU A O 1
ATOM 4726 N N . GLN A 1 585 ? -26.628 -19.016 55.201 1.00 73.94 585 GLN A N 1
ATOM 4727 C CA . GLN A 1 585 ? -27.932 -19.649 55.362 1.00 73.94 585 GLN A CA 1
ATOM 4728 C C . GLN A 1 585 ? -27.931 -20.688 56.492 1.00 73.94 585 GLN A C 1
ATOM 4730 O O . GLN A 1 585 ? -28.836 -20.662 57.326 1.00 73.94 585 GLN A O 1
ATOM 4735 N N . ALA A 1 586 ? -26.870 -21.495 56.613 1.00 73.56 586 ALA A N 1
ATOM 4736 C CA . ALA A 1 586 ? -26.685 -22.455 57.708 1.00 73.56 586 ALA A CA 1
ATOM 4737 C C . ALA A 1 586 ? -26.566 -21.800 59.099 1.00 73.56 586 ALA A C 1
ATOM 4739 O O . ALA A 1 586 ? -26.834 -22.426 60.124 1.00 73.56 586 ALA A O 1
ATOM 4740 N N . ARG A 1 587 ? -26.147 -20.532 59.165 1.00 67.25 587 ARG A N 1
ATOM 4741 C CA . ARG A 1 587 ? -26.106 -19.778 60.426 1.00 67.25 587 ARG A CA 1
ATOM 4742 C C . ARG A 1 587 ? -27.395 -19.032 60.718 1.00 67.25 587 ARG A C 1
ATOM 4744 O O . ARG A 1 587 ? -27.805 -18.974 61.873 1.00 67.25 587 ARG A O 1
ATOM 4751 N N . LYS A 1 588 ? -28.064 -18.508 59.689 1.00 72.38 588 LYS A N 1
ATOM 4752 C CA . LYS A 1 588 ? -29.417 -17.954 59.835 1.00 72.38 588 LYS A CA 1
ATOM 4753 C C . LYS A 1 588 ? -30.388 -19.004 60.379 1.00 72.38 588 LYS A C 1
ATOM 4755 O O . LYS A 1 588 ? -31.181 -18.666 61.250 1.00 72.38 588 LYS A O 1
ATOM 4760 N N . SER A 1 589 ? -30.292 -20.259 59.932 1.00 76.00 589 SER A N 1
ATOM 4761 C CA . SER A 1 589 ? -31.102 -21.355 60.479 1.00 76.00 589 SER A CA 1
ATOM 4762 C C . SER A 1 589 ? -30.781 -21.649 61.949 1.00 76.00 589 SER A C 1
ATOM 4764 O O . SER A 1 589 ? -31.708 -21.775 62.738 1.00 76.00 589 SER A O 1
ATOM 4766 N N . LYS A 1 590 ? -29.503 -21.642 62.360 1.00 74.56 590 LYS A N 1
ATOM 4767 C CA . LYS A 1 590 ? -29.119 -21.762 63.784 1.00 74.56 590 LYS A CA 1
ATOM 4768 C C . LYS A 1 590 ? -29.685 -20.640 64.656 1.00 74.56 590 LYS A C 1
ATOM 4770 O O . LYS A 1 590 ? -30.167 -20.897 65.755 1.00 74.56 590 LYS A O 1
ATOM 4775 N N . VAL A 1 591 ? -29.649 -19.394 64.179 1.00 70.12 591 VAL A N 1
ATOM 4776 C CA . VAL A 1 591 ? -30.248 -18.259 64.903 1.00 70.12 591 VAL A CA 1
ATOM 4777 C C . VAL A 1 591 ? -31.772 -18.395 64.974 1.00 70.12 591 VAL A C 1
ATOM 4779 O O . VAL A 1 591 ? -32.360 -18.066 66.002 1.00 70.12 591 VAL A O 1
ATOM 4782 N N . ALA A 1 592 ? -32.416 -18.902 63.920 1.00 74.06 592 ALA A N 1
ATOM 4783 C CA . ALA A 1 592 ? -33.852 -19.175 63.918 1.00 74.06 592 ALA A CA 1
ATOM 4784 C C . ALA A 1 592 ? -34.233 -20.279 64.922 1.00 74.06 592 ALA A C 1
ATOM 4786 O O . ALA A 1 592 ? -35.136 -20.057 65.721 1.00 74.06 592 ALA A O 1
ATOM 4787 N N . GLU A 1 593 ? -33.493 -21.394 64.972 1.00 78.44 593 GLU A N 1
ATOM 4788 C CA . GLU A 1 593 ? -33.685 -22.456 65.977 1.00 78.44 593 GLU A CA 1
ATOM 4789 C C . GLU A 1 593 ? -33.525 -21.934 67.412 1.00 78.44 593 GLU A C 1
ATOM 4791 O O . GLU A 1 593 ? -34.277 -22.309 68.312 1.00 78.44 593 GLU A O 1
ATOM 4796 N N . LEU A 1 594 ? -32.546 -21.055 67.656 1.00 72.06 594 LEU A N 1
ATOM 4797 C CA . LEU A 1 594 ? -32.358 -20.438 68.972 1.00 72.06 594 LEU A CA 1
ATOM 4798 C C . LEU A 1 594 ? -33.523 -19.506 69.339 1.00 72.06 594 LEU A C 1
ATOM 4800 O O . LEU A 1 594 ? -33.951 -19.498 70.493 1.00 72.06 594 LEU A O 1
ATOM 4804 N N . LYS A 1 595 ? -34.070 -18.757 68.373 1.00 73.94 595 LYS A N 1
ATOM 4805 C CA . LYS A 1 595 ? -35.250 -17.895 68.574 1.00 73.94 595 LYS A CA 1
ATOM 4806 C C . LYS A 1 595 ? -36.524 -18.709 68.815 1.00 73.94 595 LYS A C 1
ATOM 4808 O O . LYS A 1 595 ? -37.309 -18.356 69.691 1.00 73.94 595 LYS A O 1
ATOM 4813 N N . GLU A 1 596 ? -36.695 -19.826 68.118 1.00 78.62 596 GLU A N 1
ATOM 4814 C CA . GLU A 1 596 ? -37.811 -20.754 68.323 1.00 78.62 596 GLU A CA 1
ATOM 4815 C C . GLU A 1 596 ? -37.763 -21.397 69.719 1.00 78.62 596 GLU A C 1
ATOM 4817 O O . GLU A 1 596 ? -38.761 -21.38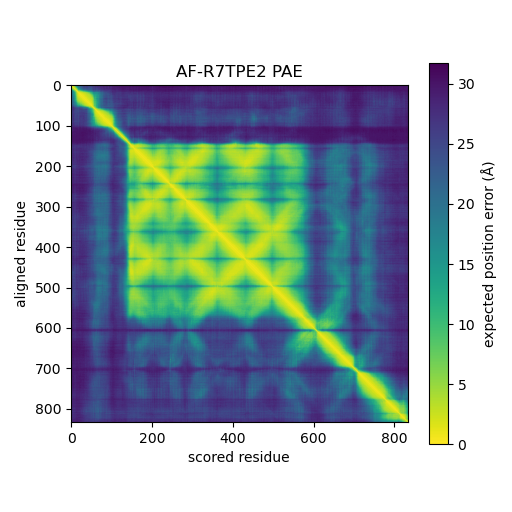4 70.441 1.00 78.62 596 GLU A O 1
ATOM 4822 N N . LYS A 1 597 ? -36.575 -21.814 70.182 1.00 73.50 597 LYS A N 1
ATOM 4823 C CA . LYS A 1 597 ? -36.366 -22.275 71.568 1.00 73.50 597 LYS A CA 1
ATOM 4824 C C . LYS A 1 597 ? -36.736 -21.213 72.613 1.00 73.50 597 LYS A C 1
ATOM 4826 O O . LYS A 1 597 ? -37.230 -21.559 73.688 1.00 73.50 597 LYS A O 1
ATOM 4831 N N . VAL A 1 598 ? -36.543 -19.922 72.324 1.00 64.88 598 VAL A N 1
ATOM 4832 C CA . VAL A 1 598 ? -36.997 -18.817 73.197 1.00 64.88 598 VAL A CA 1
ATOM 4833 C C . VAL A 1 598 ? -38.524 -18.694 73.213 1.00 64.88 598 VAL A C 1
ATOM 4835 O O . VAL A 1 598 ? -39.119 -18.452 74.265 1.00 64.88 598 VAL A O 1
ATOM 4838 N N . GLU A 1 599 ? -39.195 -18.879 72.079 1.00 69.31 599 GLU A N 1
ATOM 4839 C CA . GLU A 1 599 ? -40.660 -18.861 72.027 1.00 69.31 599 GLU A CA 1
ATOM 4840 C C . GLU A 1 599 ? -41.305 -20.067 72.722 1.00 69.31 599 GLU A C 1
ATOM 4842 O O . GLU A 1 599 ? -42.302 -19.908 73.432 1.00 69.31 599 GLU A O 1
ATOM 4847 N N . GLU A 1 600 ? -40.736 -21.263 72.581 1.00 67.38 600 GLU A N 1
ATOM 4848 C CA . GLU A 1 600 ? -41.211 -22.467 73.275 1.00 67.38 600 GLU A CA 1
ATOM 4849 C C . GLU A 1 600 ? -41.007 -22.379 74.792 1.00 67.38 600 GLU A C 1
ATOM 4851 O O . GLU A 1 600 ? -41.884 -22.757 75.578 1.00 67.38 600 GLU A O 1
ATOM 4856 N N . THR A 1 601 ? -39.891 -21.799 75.237 1.00 59.84 601 THR A N 1
ATOM 4857 C CA . THR A 1 601 ? -39.659 -21.509 76.661 1.00 59.84 601 THR A CA 1
ATOM 4858 C C . THR A 1 601 ? -40.555 -20.378 77.181 1.00 59.84 601 THR A C 1
ATOM 4860 O O . THR A 1 601 ? -40.958 -20.407 78.344 1.00 59.84 601 THR A O 1
ATOM 4863 N N . ASN A 1 602 ? -40.969 -19.432 76.328 1.00 60.75 602 ASN A N 1
ATOM 4864 C CA . ASN A 1 602 ? -41.986 -18.426 76.659 1.00 60.75 602 ASN A CA 1
ATOM 4865 C C . ASN A 1 602 ? -43.395 -19.024 76.816 1.00 60.75 602 ASN A C 1
ATOM 4867 O O . ASN A 1 602 ? -44.162 -18.543 77.651 1.00 60.75 602 ASN A O 1
ATOM 4871 N N . LYS A 1 603 ? -43.741 -20.059 76.041 1.00 62.16 603 LYS A N 1
ATOM 4872 C CA . LYS A 1 603 ? -45.059 -20.718 76.085 1.00 62.16 603 LYS A CA 1
ATOM 4873 C C . LYS A 1 603 ? -45.182 -21.759 77.208 1.00 62.16 603 LYS A C 1
ATOM 4875 O O . LYS A 1 603 ? -46.294 -22.018 77.662 1.00 62.16 603 LYS A O 1
ATOM 4880 N N . SER A 1 604 ? -44.073 -22.339 77.681 1.00 54.06 604 SER A N 1
ATOM 4881 C CA . SER A 1 604 ? -44.101 -23.546 78.523 1.00 54.06 604 SER A CA 1
ATOM 4882 C C . SER A 1 604 ? -44.098 -23.363 80.052 1.00 54.06 604 SER A C 1
ATOM 4884 O O . SER A 1 604 ? -44.284 -24.373 80.722 1.00 54.06 604 SER A O 1
ATOM 4886 N N . LYS A 1 605 ? -43.978 -22.165 80.667 1.00 48.38 605 LYS A N 1
ATOM 4887 C CA . LYS A 1 605 ? -44.194 -21.994 82.137 1.00 48.38 605 LYS A CA 1
ATOM 4888 C C . LYS A 1 605 ? -44.253 -20.530 82.614 1.00 48.38 605 LYS A C 1
ATOM 4890 O O . LYS A 1 605 ? -43.397 -19.725 82.270 1.00 48.38 605 LYS A O 1
ATOM 4895 N N . LYS A 1 606 ? -45.194 -20.228 83.528 1.00 51.25 606 LYS A N 1
ATOM 4896 C CA . LYS A 1 606 ? -45.268 -18.987 84.343 1.00 51.25 606 LYS A CA 1
ATOM 4897 C C . LYS A 1 606 ? -44.196 -18.893 85.450 1.00 51.25 606 LYS A C 1
ATOM 4899 O O . LYS A 1 606 ? -44.133 -17.881 86.135 1.00 51.25 606 LYS A O 1
ATOM 4904 N N . GLU A 1 607 ? -43.350 -19.910 85.613 1.00 50.19 607 GLU A N 1
ATOM 4905 C CA . GLU A 1 607 ? -42.344 -20.000 86.684 1.00 50.19 607 GLU A CA 1
ATOM 4906 C C . GLU A 1 607 ? -41.021 -20.615 86.186 1.00 50.19 607 GLU A C 1
ATOM 4908 O O . GLU A 1 607 ? -40.504 -21.570 86.763 1.00 50.19 607 GLU A O 1
ATOM 4913 N N . MET A 1 608 ? -40.454 -20.095 85.094 1.00 45.06 608 MET A N 1
ATOM 4914 C CA . MET A 1 608 ? -39.003 -20.212 84.886 1.00 45.06 608 MET A CA 1
ATOM 4915 C C . MET A 1 608 ? -38.320 -18.928 85.334 1.00 45.06 608 MET A C 1
ATOM 4917 O O . MET A 1 608 ? -38.814 -17.824 85.100 1.00 45.06 608 MET A O 1
ATOM 4921 N N . LYS A 1 609 ? -37.187 -19.096 86.021 1.00 59.16 609 LYS A N 1
ATOM 4922 C CA . LYS A 1 609 ? -36.386 -18.005 86.571 1.00 59.16 609 LYS A CA 1
ATOM 4923 C C . LYS A 1 609 ? -35.940 -17.119 85.415 1.00 59.16 609 LYS A C 1
ATOM 4925 O O . LYS A 1 609 ? -35.346 -17.601 84.459 1.00 59.16 609 LYS A O 1
ATOM 4930 N N . GLU A 1 610 ? -36.164 -15.821 85.552 1.00 61.03 610 GLU A N 1
ATOM 4931 C CA . GLU A 1 610 ? -35.712 -14.744 84.657 1.00 61.03 610 GLU A CA 1
ATOM 4932 C C . GLU A 1 610 ? -34.255 -14.928 84.172 1.00 61.03 610 GLU A C 1
ATOM 4934 O O . GLU A 1 610 ? -33.930 -14.632 83.027 1.00 61.03 610 GLU A O 1
ATOM 4939 N N . LYS A 1 611 ? -33.423 -15.578 84.999 1.00 62.41 611 LYS A N 1
ATOM 4940 C CA . LYS A 1 611 ? -32.046 -15.999 84.701 1.00 62.41 611 LYS A CA 1
ATOM 4941 C C . LYS A 1 611 ? -31.874 -16.938 83.495 1.00 62.41 611 LYS A C 1
ATOM 4943 O O . LYS A 1 611 ? -30.865 -16.819 82.811 1.00 62.41 611 LYS A O 1
ATOM 4948 N N . GLU A 1 612 ? -32.792 -17.867 83.217 1.00 60.72 612 GLU A N 1
ATOM 4949 C CA . GLU A 1 612 ? -32.678 -18.762 82.045 1.00 60.72 612 GLU A CA 1
ATOM 4950 C C . GLU A 1 612 ? -33.022 -18.031 80.743 1.00 60.72 612 GLU A C 1
ATOM 4952 O O . GLU A 1 612 ? -32.349 -18.224 79.733 1.00 60.72 612 GLU A O 1
ATOM 4957 N N . LYS A 1 613 ? -33.990 -17.107 80.775 1.00 63.88 613 LYS A N 1
ATOM 4958 C CA . LYS A 1 613 ? -34.272 -16.217 79.636 1.00 63.88 613 LYS A CA 1
ATOM 4959 C C . LYS A 1 613 ? -33.112 -15.274 79.354 1.00 63.88 613 LYS A C 1
ATOM 4961 O O . LYS A 1 613 ? -32.743 -15.087 78.200 1.00 63.88 613 LYS A O 1
ATOM 4966 N N . GLU A 1 614 ? -32.525 -14.707 80.403 1.00 72.00 614 GLU A N 1
ATOM 4967 C CA . GLU A 1 614 ? -31.373 -13.815 80.287 1.00 72.00 614 GLU A CA 1
ATOM 4968 C C . GLU A 1 614 ? -30.134 -14.556 79.749 1.00 72.00 614 GLU A C 1
ATOM 4970 O O . GLU A 1 614 ? -29.378 -13.998 78.955 1.00 72.00 614 GLU A O 1
ATOM 4975 N N . ALA A 1 615 ? -29.959 -15.836 80.102 1.00 75.19 615 ALA A N 1
ATOM 4976 C CA . ALA A 1 615 ? -28.895 -16.684 79.565 1.00 75.19 615 ALA A CA 1
ATOM 4977 C C . ALA A 1 615 ? -29.078 -16.996 78.068 1.00 75.19 615 ALA A C 1
ATOM 4979 O O . ALA A 1 615 ? -28.113 -16.907 77.310 1.00 75.19 615 ALA A O 1
ATOM 4980 N N . ILE A 1 616 ? -30.300 -17.309 77.621 1.00 67.94 616 ILE A N 1
ATOM 4981 C CA . ILE A 1 616 ? -30.568 -17.596 76.202 1.00 67.94 616 ILE A CA 1
ATOM 4982 C C . ILE A 1 616 ? -30.520 -16.307 75.360 1.00 67.94 616 ILE A C 1
ATOM 4984 O O . ILE A 1 616 ? -29.977 -16.320 74.259 1.00 67.94 616 ILE A O 1
ATOM 4988 N N . MET A 1 617 ? -30.995 -15.168 75.884 1.00 71.88 617 MET A N 1
ATOM 4989 C CA . MET A 1 617 ? -30.837 -13.855 75.234 1.00 71.88 617 MET A CA 1
ATOM 4990 C C . MET A 1 617 ? -29.364 -13.473 75.067 1.00 71.88 617 MET A C 1
ATOM 4992 O O . MET A 1 617 ? -28.975 -13.043 73.985 1.00 71.88 617 MET A O 1
ATOM 4996 N N . LYS A 1 618 ? -28.527 -13.697 76.089 1.00 79.19 618 LYS A N 1
ATOM 4997 C CA . LYS A 1 618 ? -27.074 -13.506 75.967 1.00 79.19 618 LYS A CA 1
ATOM 4998 C C . LYS A 1 618 ? -26.449 -14.431 74.926 1.00 79.19 618 LYS A C 1
ATOM 5000 O O . LYS A 1 618 ? -25.604 -13.971 74.170 1.00 79.19 618 LYS A O 1
ATOM 5005 N N . GLN A 1 619 ? -26.889 -15.688 74.831 1.00 73.69 619 GLN A N 1
ATOM 5006 C CA . GLN A 1 619 ? -26.431 -16.595 73.771 1.00 73.69 619 GLN A CA 1
ATOM 5007 C C . GLN A 1 619 ? -26.850 -16.131 72.371 1.00 73.69 619 GLN A C 1
ATOM 5009 O O . GLN A 1 619 ? -26.056 -16.244 71.444 1.00 73.69 619 GLN A O 1
ATOM 5014 N N . ILE A 1 620 ? -28.059 -15.583 72.206 1.00 70.88 620 ILE A N 1
ATOM 5015 C CA . ILE A 1 620 ? -28.508 -15.009 70.928 1.00 70.88 620 ILE A CA 1
ATOM 5016 C C . ILE A 1 620 ? -27.672 -13.781 70.569 1.00 70.88 620 ILE A C 1
ATOM 5018 O O . ILE A 1 620 ? -27.233 -13.664 69.432 1.00 70.88 620 ILE A O 1
ATOM 5022 N N . GLU A 1 621 ? -27.413 -12.890 71.524 1.00 76.31 621 GLU A N 1
ATOM 5023 C CA . GLU A 1 621 ? -26.632 -11.672 71.291 1.00 76.31 621 GLU A CA 1
ATOM 5024 C C . GLU A 1 621 ? -25.146 -11.981 71.011 1.00 76.31 621 GLU A C 1
ATOM 5026 O O . GLU A 1 621 ? -24.515 -11.336 70.171 1.00 76.31 621 GLU A O 1
ATOM 5031 N N . GLU A 1 622 ? -24.581 -12.999 71.670 1.00 78.94 622 GLU A N 1
ATOM 5032 C CA . GLU A 1 622 ? -23.237 -13.517 71.386 1.00 78.94 622 GLU A CA 1
ATOM 5033 C C . GLU A 1 622 ? -23.157 -14.200 70.016 1.00 78.94 622 GLU A C 1
ATOM 5035 O O . GLU A 1 622 ? -22.195 -13.967 69.280 1.00 78.94 622 GLU A O 1
ATOM 5040 N N . GLU A 1 623 ? -24.157 -15.000 69.638 1.00 70.75 623 GLU A N 1
ATOM 5041 C CA . GLU A 1 623 ? -24.226 -15.608 68.306 1.00 70.75 623 GLU A CA 1
ATOM 5042 C C . GLU A 1 623 ? -24.463 -14.559 67.213 1.00 70.75 623 GLU A C 1
ATOM 5044 O O . GLU A 1 623 ? -23.816 -14.632 66.174 1.00 70.75 623 GLU A O 1
ATOM 5049 N N . GLU A 1 624 ? -25.293 -13.532 67.430 1.00 73.44 624 GLU A N 1
ATOM 5050 C CA . GLU A 1 624 ? -25.487 -12.430 66.475 1.00 73.44 624 GLU A CA 1
ATOM 5051 C C . GLU A 1 624 ? -24.200 -11.605 66.296 1.00 73.44 624 GLU A C 1
ATOM 5053 O O . GLU A 1 624 ? -23.804 -11.339 65.157 1.00 73.44 624 GLU A O 1
ATOM 5058 N N . LYS A 1 625 ? -23.471 -11.296 67.381 1.00 77.19 625 LYS A N 1
ATOM 5059 C CA . LYS A 1 625 ? -22.151 -10.638 67.306 1.00 77.19 625 LYS A CA 1
ATOM 5060 C C . LYS A 1 625 ? -21.104 -11.504 66.610 1.00 77.19 625 LYS A C 1
ATOM 5062 O O . LYS A 1 625 ? -20.330 -10.990 65.801 1.00 77.19 625 LYS A O 1
ATOM 5067 N N . ARG A 1 626 ? -21.079 -12.816 66.872 1.00 74.94 626 ARG A N 1
ATOM 5068 C CA . ARG A 1 626 ? -20.216 -13.764 66.143 1.00 74.94 626 ARG A CA 1
ATOM 5069 C C . ARG A 1 626 ? -20.586 -13.851 64.667 1.00 74.94 626 ARG A C 1
ATOM 5071 O O . ARG A 1 626 ? -19.702 -13.958 63.825 1.00 74.94 626 ARG A O 1
ATOM 5078 N N . LEU A 1 627 ? -21.872 -13.777 64.338 1.00 70.94 627 LEU A N 1
ATOM 5079 C CA . LEU A 1 627 ? -22.366 -13.813 62.965 1.00 70.94 627 LEU A CA 1
ATOM 5080 C C . LEU A 1 627 ? -21.993 -12.530 62.206 1.00 70.94 627 LEU A C 1
ATOM 5082 O O . LEU A 1 627 ? -21.630 -12.609 61.034 1.00 70.94 627 LEU A O 1
ATOM 5086 N N . GLU A 1 628 ? -22.011 -11.365 62.855 1.00 73.38 628 GLU A N 1
ATOM 5087 C CA . GLU A 1 628 ? -21.500 -10.110 62.284 1.00 73.38 628 GLU A CA 1
ATOM 5088 C C . GLU A 1 628 ? -19.975 -10.082 62.132 1.00 73.38 628 GLU A C 1
ATOM 5090 O O . GLU A 1 628 ? -19.476 -9.647 61.091 1.00 73.38 628 GLU A O 1
ATOM 5095 N N . ALA A 1 629 ? -19.235 -10.562 63.135 1.00 75.56 629 ALA A N 1
ATOM 5096 C CA . ALA A 1 629 ? -17.779 -10.657 63.074 1.00 75.56 629 ALA A CA 1
ATOM 5097 C C . ALA A 1 629 ? -17.332 -11.596 61.945 1.00 75.56 629 ALA A C 1
ATOM 5099 O O . ALA A 1 629 ? -16.516 -11.203 61.112 1.00 75.56 629 ALA A O 1
ATOM 5100 N N . ASP A 1 630 ? -17.947 -12.776 61.837 1.00 71.38 630 ASP A N 1
ATOM 5101 C CA . ASP A 1 630 ? -17.632 -13.726 60.770 1.00 71.38 630 ASP A CA 1
ATOM 5102 C C . ASP A 1 630 ? -18.097 -13.235 59.397 1.00 71.38 630 ASP A C 1
ATOM 5104 O O . ASP A 1 630 ? -17.397 -13.468 58.420 1.00 71.38 630 ASP A O 1
ATOM 5108 N N . LYS A 1 631 ? -19.212 -12.494 59.289 1.00 69.75 631 LYS A N 1
ATOM 5109 C CA . LYS A 1 631 ? -19.583 -11.807 58.036 1.00 69.75 631 LYS A CA 1
ATOM 5110 C C . LYS A 1 631 ? -18.502 -10.829 57.587 1.00 69.75 631 LYS A C 1
ATOM 5112 O O . LYS A 1 631 ? -18.153 -10.805 56.410 1.00 69.75 631 LYS A O 1
ATOM 5117 N N . LYS A 1 632 ? -17.986 -10.009 58.508 1.00 74.31 632 LYS A N 1
ATOM 5118 C CA . LYS A 1 632 ? -16.907 -9.056 58.210 1.00 74.31 632 LYS A CA 1
ATOM 5119 C C . LYS A 1 632 ? -15.620 -9.771 57.817 1.00 74.31 632 LYS A C 1
ATOM 5121 O O . LYS A 1 632 ? -15.012 -9.385 56.824 1.00 74.31 632 LYS A O 1
ATOM 5126 N N . GLN A 1 633 ? -15.240 -10.809 58.557 1.00 77.50 633 GLN A N 1
ATOM 5127 C CA . GLN A 1 633 ? -14.028 -11.574 58.289 1.00 77.50 633 GLN A CA 1
ATOM 5128 C C . GLN A 1 633 ? -14.121 -12.327 56.956 1.00 77.50 633 GLN A C 1
ATOM 5130 O O . GLN A 1 633 ? -13.205 -12.251 56.150 1.00 77.50 633 GLN A O 1
ATOM 5135 N N . GLN A 1 634 ? -15.265 -12.943 56.652 1.00 68.31 634 GLN A N 1
ATOM 5136 C CA . GLN A 1 634 ? -15.487 -13.621 55.373 1.00 68.31 634 GLN A CA 1
ATOM 5137 C C . GLN A 1 634 ? -15.522 -12.650 54.189 1.00 68.31 634 GLN A C 1
ATOM 5139 O O . GLN A 1 634 ? -14.968 -12.968 53.144 1.00 68.31 634 GLN A O 1
ATOM 5144 N N . LEU A 1 635 ? -16.105 -11.454 54.335 1.00 68.81 635 LEU A N 1
ATOM 5145 C CA . LEU A 1 635 ? -16.039 -10.409 53.301 1.00 68.81 635 LEU A CA 1
ATOM 5146 C C . LEU A 1 635 ? -14.606 -9.926 53.053 1.00 68.81 635 LEU A C 1
ATOM 5148 O O . LEU A 1 635 ? -14.257 -9.587 51.921 1.00 68.81 635 LEU A O 1
ATOM 5152 N N . GLN A 1 636 ? -13.790 -9.874 54.103 1.00 73.56 636 GLN A N 1
ATOM 5153 C CA . GLN A 1 636 ? -12.389 -9.491 54.006 1.00 73.56 636 GLN A CA 1
ATOM 5154 C C . GLN A 1 636 ? -11.557 -10.589 53.328 1.00 73.56 636 GLN A C 1
ATOM 5156 O O . GLN A 1 636 ? -10.847 -10.279 52.374 1.00 73.56 636 GLN A O 1
ATOM 5161 N N . ASP A 1 637 ? -11.741 -11.856 53.713 1.00 72.00 637 ASP A N 1
ATOM 5162 C CA . ASP A 1 637 ? -11.121 -13.015 53.053 1.00 72.00 637 ASP A CA 1
ATOM 5163 C C . ASP A 1 637 ? -11.523 -13.102 51.572 1.00 72.00 637 ASP A C 1
ATOM 5165 O O . ASP A 1 637 ? -10.699 -13.419 50.713 1.00 72.00 637 ASP A O 1
ATOM 5169 N N . LEU A 1 638 ? -12.783 -12.783 51.246 1.00 66.56 638 LEU A N 1
ATOM 5170 C CA . LEU A 1 638 ? -13.270 -12.746 49.868 1.00 66.56 638 LEU A CA 1
ATOM 5171 C C . LEU A 1 638 ? -12.593 -11.632 49.069 1.00 66.56 638 LEU A C 1
ATOM 5173 O O . LEU A 1 638 ? -12.164 -11.857 47.942 1.00 66.56 638 LEU A O 1
ATOM 5177 N N . ARG A 1 639 ? -12.467 -10.434 49.655 1.00 68.00 639 ARG A N 1
ATOM 5178 C CA . ARG A 1 639 ? -11.755 -9.316 49.026 1.00 68.00 639 ARG A CA 1
ATOM 5179 C C . ARG A 1 639 ? -10.292 -9.652 48.783 1.00 68.00 639 ARG A C 1
ATOM 5181 O O . ARG A 1 639 ? -9.808 -9.383 47.689 1.00 68.00 639 ARG A O 1
ATOM 5188 N N . GLU A 1 640 ? -9.606 -10.248 49.756 1.00 73.56 640 GLU A N 1
ATOM 5189 C CA . GLU A 1 640 ? -8.204 -10.650 49.608 1.00 73.56 640 GLU A CA 1
ATOM 5190 C C . GLU A 1 640 ? -8.031 -11.759 48.566 1.00 73.56 640 GLU A C 1
ATOM 5192 O O . GLU A 1 640 ? -7.135 -11.664 47.726 1.00 73.56 640 GLU A O 1
ATOM 5197 N N . ARG A 1 641 ? -8.914 -12.767 48.535 1.00 69.69 641 ARG A N 1
ATOM 5198 C CA . ARG A 1 641 ? -8.856 -13.824 47.514 1.00 69.69 641 ARG A CA 1
ATOM 5199 C C . ARG A 1 641 ? -9.181 -13.319 46.120 1.00 69.69 641 ARG A C 1
ATOM 5201 O O . ARG A 1 641 ? -8.393 -13.588 45.220 1.00 69.69 641 ARG A O 1
ATOM 5208 N N . VAL A 1 642 ? -10.255 -12.544 45.945 1.00 65.62 642 VAL A N 1
ATOM 5209 C CA . VAL A 1 642 ? -10.607 -11.937 44.650 1.00 65.62 642 VAL A CA 1
ATOM 5210 C C . VAL A 1 642 ? -9.477 -11.031 44.172 1.00 65.62 642 VAL A C 1
ATOM 5212 O O . VAL A 1 642 ? -9.092 -11.125 43.012 1.00 65.62 642 VAL A O 1
ATOM 5215 N N . SER A 1 643 ? -8.894 -10.222 45.063 1.00 68.62 643 SER A N 1
ATOM 5216 C CA . SER A 1 643 ? -7.682 -9.434 44.800 1.00 68.62 643 SER A CA 1
ATOM 5217 C C . SER A 1 643 ? -6.513 -10.313 44.343 1.00 68.62 643 SER A C 1
ATOM 5219 O O . SER A 1 643 ? -5.843 -9.994 43.366 1.00 68.62 643 SER A O 1
ATOM 5221 N N . SER A 1 644 ? -6.258 -11.437 45.020 1.00 73.44 644 SER A N 1
ATOM 5222 C CA . SER A 1 644 ? -5.151 -12.335 44.670 1.00 73.44 644 SER A CA 1
ATOM 5223 C C . SER A 1 644 ? -5.370 -13.065 43.342 1.00 73.44 644 SER A C 1
ATOM 5225 O O . SER A 1 644 ? -4.434 -13.199 42.560 1.00 73.44 644 SER A O 1
ATOM 5227 N N . GLU A 1 645 ? -6.603 -13.486 43.050 1.00 68.38 645 GLU A N 1
ATOM 5228 C CA . GLU A 1 645 ? -6.967 -14.164 41.805 1.00 68.38 645 GLU A CA 1
ATOM 5229 C C . GLU A 1 645 ? -6.959 -13.188 40.628 1.00 68.38 645 GLU A C 1
ATOM 5231 O O . GLU A 1 645 ? -6.441 -13.526 39.567 1.00 68.38 645 GLU A O 1
ATOM 5236 N N . THR A 1 646 ? -7.445 -11.954 40.818 1.00 65.62 646 THR A N 1
ATOM 5237 C CA . THR A 1 646 ? -7.324 -10.895 39.800 1.00 65.62 646 THR A CA 1
ATOM 5238 C C . THR A 1 646 ? -5.871 -10.504 39.566 1.00 65.62 646 THR A C 1
ATOM 5240 O O . THR A 1 646 ? -5.473 -10.382 38.412 1.00 65.62 646 THR A O 1
ATOM 5243 N N . ALA A 1 647 ? -5.045 -10.392 40.610 1.00 65.31 647 ALA A N 1
ATOM 5244 C CA . ALA A 1 647 ? -3.610 -10.151 40.459 1.00 65.31 647 ALA A CA 1
ATOM 5245 C C . ALA A 1 647 ? -2.894 -11.311 39.743 1.00 65.31 647 ALA A C 1
ATOM 5247 O O . ALA A 1 647 ? -2.039 -11.073 38.892 1.00 65.31 647 ALA A O 1
ATOM 5248 N N . ALA A 1 648 ? -3.258 -12.563 40.034 1.00 67.19 648 ALA A N 1
ATOM 5249 C CA . ALA A 1 648 ? -2.705 -13.734 39.355 1.00 67.19 648 ALA A CA 1
ATOM 5250 C C . ALA A 1 648 ? -3.140 -13.808 37.881 1.00 67.19 648 ALA A C 1
ATOM 5252 O O . ALA A 1 648 ? -2.317 -14.103 37.015 1.00 67.19 648 ALA A O 1
ATOM 5253 N N . ALA A 1 649 ? -4.405 -13.501 37.583 1.00 61.00 649 ALA A N 1
ATOM 5254 C CA . ALA A 1 649 ? -4.926 -13.449 36.219 1.00 61.00 649 ALA A CA 1
ATOM 5255 C C . ALA A 1 649 ? -4.280 -12.317 35.404 1.00 61.00 649 ALA A C 1
ATOM 5257 O O . ALA A 1 649 ? -3.851 -12.551 34.275 1.00 61.00 649 ALA A O 1
ATOM 5258 N N . LEU A 1 650 ? -4.137 -11.122 35.991 1.00 60.97 650 LEU A N 1
ATOM 5259 C CA . LEU A 1 650 ? -3.420 -9.999 35.379 1.00 60.97 650 LEU A CA 1
ATOM 5260 C C . LEU A 1 650 ? -1.943 -10.333 35.157 1.00 60.97 650 LEU A C 1
ATOM 5262 O O . LEU A 1 650 ? -1.427 -10.074 34.077 1.00 60.97 650 LEU A O 1
ATOM 5266 N N . GLY A 1 651 ? -1.279 -10.978 36.121 1.00 69.38 651 GLY A N 1
ATOM 5267 C CA . GLY A 1 651 ? 0.109 -11.421 35.974 1.00 69.38 651 GLY A CA 1
ATOM 5268 C C . GLY A 1 651 ? 0.296 -12.461 34.863 1.00 69.38 651 GLY A C 1
ATOM 5269 O O . GLY A 1 651 ? 1.278 -12.407 34.124 1.00 69.38 651 GLY A O 1
ATOM 5270 N N . GLU A 1 652 ? -0.651 -13.387 34.686 1.00 60.91 652 GLU A N 1
ATOM 5271 C CA . GLU A 1 652 ? -0.638 -14.341 33.569 1.00 60.91 652 GLU A CA 1
ATOM 5272 C C . GLU A 1 652 ? -0.896 -13.637 32.225 1.00 60.91 652 GLU A C 1
ATOM 5274 O O . GLU A 1 652 ? -0.212 -13.920 31.239 1.00 60.91 652 GLU A O 1
ATOM 5279 N N . GLN A 1 653 ? -1.813 -12.665 32.187 1.00 55.09 653 GLN A N 1
ATOM 5280 C CA . GLN A 1 653 ? -2.081 -11.851 31.001 1.00 55.09 653 GLN A CA 1
ATOM 5281 C C . GLN A 1 653 ? -0.870 -10.982 30.617 1.00 55.09 653 GLN A C 1
ATOM 5283 O O . GLN A 1 653 ? -0.488 -10.961 29.447 1.00 55.09 653 GLN A O 1
ATOM 5288 N N . GLU A 1 654 ? -0.209 -10.331 31.580 1.00 56.91 654 GLU A N 1
ATOM 5289 C CA . GLU A 1 654 ? 1.042 -9.587 31.380 1.00 56.91 654 GLU A CA 1
ATOM 5290 C C . GLU A 1 654 ? 2.169 -10.498 30.894 1.00 56.91 654 GLU A C 1
ATOM 5292 O O . GLU A 1 654 ? 2.928 -10.128 30.001 1.00 56.91 654 GLU A O 1
ATOM 5297 N N . ARG A 1 655 ? 2.272 -11.720 31.426 1.00 60.22 655 ARG A N 1
ATOM 5298 C CA . ARG A 1 655 ? 3.276 -12.698 30.994 1.00 60.22 655 ARG A CA 1
ATOM 5299 C C . ARG A 1 655 ? 3.028 -13.167 29.556 1.00 60.22 655 ARG A C 1
ATOM 5301 O O . ARG A 1 655 ? 3.984 -13.364 28.802 1.00 60.22 655 ARG A O 1
ATOM 5308 N N . GLN A 1 656 ? 1.766 -13.312 29.153 1.00 52.59 656 GLN A N 1
ATOM 5309 C CA . GLN A 1 656 ? 1.377 -13.659 27.783 1.00 52.59 656 GLN A CA 1
ATOM 5310 C C . GLN A 1 656 ? 1.569 -12.493 26.807 1.00 52.59 656 GLN A C 1
ATOM 5312 O O . GLN A 1 656 ? 2.145 -12.698 25.737 1.00 52.59 656 GLN A O 1
ATOM 5317 N N . LEU A 1 657 ? 1.185 -11.271 27.188 1.00 55.09 657 LEU A N 1
ATOM 5318 C CA . LEU A 1 657 ? 1.509 -10.046 26.449 1.00 55.09 657 LEU A CA 1
ATOM 5319 C C . LEU A 1 657 ? 3.024 -9.875 26.316 1.00 55.09 657 LEU A C 1
ATOM 5321 O O . LEU A 1 657 ? 3.514 -9.611 25.225 1.00 55.09 657 LEU A O 1
ATOM 5325 N N . GLY A 1 658 ? 3.779 -10.131 27.383 1.00 59.72 658 GLY A N 1
ATOM 5326 C CA . GLY A 1 658 ? 5.238 -10.134 27.381 1.00 59.72 658 GLY A CA 1
ATOM 5327 C C . GLY A 1 658 ? 5.828 -11.168 26.420 1.00 59.72 658 GLY A C 1
ATOM 5328 O O . GLY A 1 658 ? 6.780 -10.861 25.710 1.00 59.72 658 GLY A O 1
ATOM 5329 N N . LEU A 1 659 ? 5.245 -12.369 26.316 1.00 56.44 659 LEU A N 1
ATOM 5330 C CA . LEU A 1 659 ? 5.638 -13.381 25.323 1.00 56.44 659 LEU A CA 1
ATOM 5331 C C . LEU A 1 659 ? 5.311 -12.959 23.881 1.00 56.44 659 LEU A C 1
ATOM 5333 O O . LEU A 1 659 ? 6.084 -13.262 22.970 1.00 56.44 659 LEU A O 1
ATOM 5337 N N . LEU A 1 660 ? 4.188 -12.273 23.667 1.00 52.94 660 LEU A N 1
ATOM 5338 C CA . LEU A 1 660 ? 3.764 -11.741 22.368 1.00 52.94 660 LEU A CA 1
ATOM 5339 C C . LEU A 1 660 ? 4.670 -10.591 21.917 1.00 52.94 660 LEU A C 1
ATOM 5341 O O . LEU A 1 660 ? 5.192 -10.625 20.804 1.00 52.94 660 LEU A O 1
ATOM 5345 N N . ILE A 1 661 ? 4.943 -9.643 22.816 1.00 55.09 661 ILE A N 1
ATOM 5346 C CA . ILE A 1 661 ? 5.905 -8.555 22.622 1.00 55.09 661 ILE A CA 1
ATOM 5347 C C . ILE A 1 661 ? 7.297 -9.136 22.373 1.00 55.09 661 ILE A C 1
ATOM 5349 O O . ILE A 1 661 ? 7.943 -8.748 21.407 1.00 55.09 661 ILE A O 1
ATOM 5353 N N . ALA A 1 662 ? 7.741 -10.124 23.156 1.00 47.62 662 ALA A N 1
ATOM 5354 C CA . ALA A 1 662 ? 9.023 -10.789 22.936 1.00 47.62 662 ALA A CA 1
ATOM 5355 C C . ALA A 1 662 ? 9.074 -11.513 21.581 1.00 47.62 662 ALA A C 1
ATOM 5357 O O . ALA A 1 662 ? 10.100 -11.470 20.914 1.00 47.62 662 ALA A O 1
ATOM 5358 N N . ARG A 1 663 ? 7.986 -12.146 21.118 1.00 53.00 663 ARG A N 1
ATOM 5359 C CA . ARG A 1 663 ? 7.923 -12.743 19.770 1.00 53.00 663 ARG A CA 1
ATOM 5360 C C . ARG A 1 663 ? 7.972 -11.699 18.662 1.00 53.00 663 ARG A C 1
ATOM 5362 O O . ARG A 1 663 ? 8.697 -11.911 17.694 1.00 53.00 663 ARG A O 1
ATOM 5369 N N . LEU A 1 664 ? 7.243 -10.595 18.802 1.00 51.66 664 LEU A N 1
ATOM 5370 C CA . LEU A 1 664 ? 7.266 -9.474 17.860 1.00 51.66 664 LEU A CA 1
ATOM 5371 C C . LEU A 1 664 ? 8.654 -8.831 17.804 1.00 51.66 664 LEU A C 1
ATOM 5373 O O . LEU A 1 664 ? 9.198 -8.650 16.717 1.00 51.66 664 LEU A O 1
ATOM 5377 N N . GLN A 1 665 ? 9.271 -8.593 18.961 1.00 53.34 665 GLN A N 1
ATOM 5378 C CA . GLN A 1 665 ? 10.632 -8.073 19.080 1.00 53.34 665 GLN A CA 1
ATOM 5379 C C . GLN A 1 665 ? 11.670 -9.056 18.542 1.00 53.34 665 GLN A C 1
ATOM 5381 O O . GLN A 1 665 ? 12.596 -8.632 17.866 1.00 53.34 665 GLN A O 1
ATOM 5386 N N . VAL A 1 666 ? 11.523 -10.367 18.767 1.00 50.66 666 VAL A N 1
ATOM 5387 C CA . VAL A 1 666 ? 12.388 -11.390 18.153 1.00 50.66 666 VAL A CA 1
ATOM 5388 C C . VAL A 1 666 ? 12.172 -11.443 16.639 1.00 50.66 666 VAL A C 1
ATOM 5390 O O . VAL A 1 666 ? 13.137 -11.611 15.904 1.00 50.66 666 VA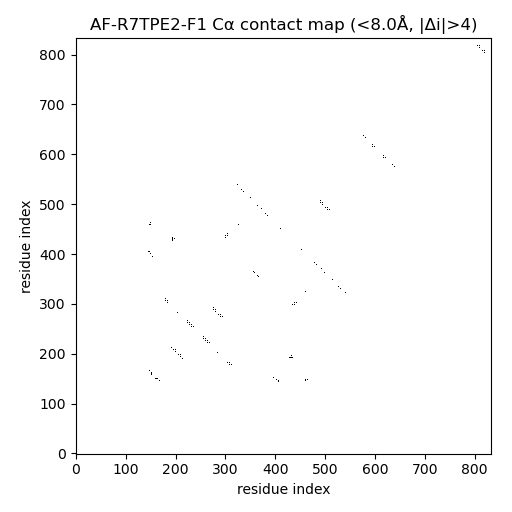L A O 1
ATOM 5393 N N . GLY A 1 667 ? 10.944 -11.254 16.148 1.00 49.38 667 GLY A N 1
ATOM 5394 C CA . GLY A 1 667 ? 10.640 -11.133 14.721 1.00 49.38 667 GLY A CA 1
ATOM 5395 C C . GLY A 1 667 ? 11.300 -9.906 14.087 1.00 49.38 667 GLY A C 1
ATOM 5396 O O . GLY A 1 667 ? 11.969 -10.029 13.062 1.00 49.38 667 GLY A O 1
ATOM 5397 N N . GLN A 1 668 ? 11.193 -8.742 14.731 1.00 47.81 668 GLN A N 1
ATOM 5398 C CA . GLN A 1 668 ? 11.889 -7.513 14.337 1.00 47.81 668 GLN A CA 1
ATOM 5399 C C . GLN A 1 668 ? 13.415 -7.661 14.433 1.00 47.81 668 GLN A C 1
ATOM 5401 O O . GLN A 1 668 ? 14.109 -7.344 13.476 1.00 47.81 668 GLN A O 1
ATOM 5406 N N . ALA A 1 669 ? 13.951 -8.215 15.523 1.00 46.97 669 ALA A N 1
ATOM 5407 C CA . ALA A 1 669 ? 15.381 -8.465 15.702 1.00 46.97 669 ALA A CA 1
ATOM 5408 C C . ALA A 1 669 ? 15.919 -9.478 14.686 1.00 46.97 669 ALA A C 1
ATOM 5410 O O . ALA A 1 669 ? 17.047 -9.344 14.231 1.00 46.97 669 ALA A O 1
ATOM 5411 N N . ARG A 1 670 ? 15.119 -10.471 14.282 1.00 46.38 670 ARG A N 1
ATOM 5412 C CA . ARG A 1 670 ? 15.481 -11.420 13.224 1.00 46.38 670 ARG A CA 1
ATOM 5413 C C . ARG A 1 670 ? 15.510 -10.741 11.859 1.00 46.38 670 ARG A C 1
ATOM 5415 O O . ARG A 1 670 ? 16.439 -11.002 11.106 1.00 46.38 670 ARG A O 1
ATOM 5422 N N . ARG A 1 671 ? 14.547 -9.861 11.557 1.00 53.03 671 ARG A N 1
ATOM 5423 C CA . ARG A 1 671 ? 14.572 -9.019 10.348 1.00 53.03 671 ARG A CA 1
ATOM 5424 C C . ARG A 1 671 ? 15.806 -8.111 10.339 1.00 53.03 671 ARG A C 1
ATOM 5426 O O . ARG A 1 671 ? 16.559 -8.143 9.377 1.00 53.03 671 ARG A O 1
ATOM 5433 N N . LEU A 1 672 ? 16.085 -7.424 11.447 1.00 51.12 672 LEU A N 1
ATOM 5434 C CA . LEU A 1 672 ? 17.269 -6.573 11.603 1.00 51.12 672 LEU A CA 1
ATOM 5435 C C . LEU A 1 672 ? 18.588 -7.356 11.526 1.00 51.12 672 LEU A C 1
ATOM 5437 O O . LEU A 1 672 ? 19.517 -6.893 10.889 1.00 51.12 672 LEU A O 1
ATOM 5441 N N . ALA A 1 673 ? 18.681 -8.551 12.114 1.00 48.56 673 ALA A N 1
ATOM 5442 C CA . ALA A 1 673 ? 19.885 -9.383 12.040 1.00 48.56 673 ALA A CA 1
ATOM 5443 C C . ALA A 1 673 ? 20.109 -9.988 10.644 1.00 48.56 673 ALA A C 1
ATOM 5445 O O . ALA A 1 673 ? 21.246 -10.279 10.279 1.00 48.56 673 ALA A O 1
ATOM 5446 N N . ILE A 1 674 ? 19.039 -10.214 9.872 1.00 53.03 674 ILE A N 1
ATOM 5447 C CA . ILE A 1 674 ? 19.143 -10.590 8.456 1.00 53.03 674 ILE A CA 1
ATOM 5448 C C . ILE A 1 674 ? 19.694 -9.407 7.659 1.00 53.03 674 ILE A C 1
ATOM 5450 O O . ILE A 1 674 ? 20.654 -9.608 6.924 1.00 53.03 674 ILE A O 1
ATOM 5454 N N . ILE A 1 675 ? 19.164 -8.199 7.878 1.00 57.34 675 ILE A N 1
ATOM 5455 C CA . ILE A 1 675 ? 19.663 -6.964 7.256 1.00 57.34 675 ILE A CA 1
ATOM 5456 C C . ILE A 1 675 ? 21.135 -6.733 7.633 1.00 57.34 675 ILE A C 1
ATOM 5458 O O . ILE A 1 675 ? 21.974 -6.606 6.756 1.00 57.34 675 ILE A O 1
ATOM 5462 N N . GLU A 1 676 ? 21.500 -6.824 8.915 1.00 62.62 676 GLU A N 1
ATOM 5463 C CA . GLU A 1 676 ? 22.885 -6.629 9.373 1.00 62.62 676 GLU A CA 1
ATOM 5464 C C . GLU A 1 676 ? 23.850 -7.682 8.797 1.00 62.62 676 GLU A C 1
ATOM 5466 O O . GLU A 1 676 ? 25.010 -7.386 8.507 1.00 62.62 676 GLU A O 1
ATOM 5471 N N . LYS A 1 677 ? 23.392 -8.931 8.621 1.00 60.94 677 LYS A N 1
ATOM 5472 C CA . LYS A 1 677 ? 24.180 -9.959 7.928 1.00 60.94 677 LYS A CA 1
ATOM 5473 C C . LYS A 1 677 ? 24.346 -9.634 6.452 1.00 60.94 677 LYS A C 1
ATOM 5475 O O . LYS A 1 677 ? 25.459 -9.783 5.967 1.00 60.94 677 LYS A O 1
ATOM 5480 N N . GLN A 1 678 ? 23.277 -9.202 5.780 1.00 54.50 678 GLN A N 1
ATOM 5481 C CA . GLN A 1 678 ? 23.321 -8.768 4.385 1.00 54.50 678 GLN A CA 1
ATOM 5482 C C . GLN A 1 678 ? 24.300 -7.597 4.220 1.00 54.50 678 GLN A C 1
ATOM 5484 O O . GLN A 1 678 ? 25.190 -7.686 3.379 1.00 54.50 678 GLN A O 1
ATOM 5489 N N . ASP A 1 679 ? 24.249 -6.598 5.101 1.00 61.66 679 ASP A N 1
ATOM 5490 C CA . ASP A 1 679 ? 25.155 -5.444 5.103 1.00 61.66 679 ASP A CA 1
ATOM 5491 C C . ASP A 1 679 ? 26.616 -5.830 5.372 1.00 61.66 679 ASP A C 1
ATOM 5493 O O . ASP A 1 679 ? 27.527 -5.295 4.741 1.00 61.66 679 ASP A O 1
ATOM 5497 N N . LYS A 1 680 ? 26.874 -6.779 6.285 1.00 70.56 680 LYS A N 1
ATOM 5498 C CA . LYS A 1 680 ? 28.231 -7.304 6.521 1.00 70.56 680 LYS A CA 1
ATOM 5499 C C . LYS A 1 680 ? 28.773 -8.046 5.309 1.00 70.56 680 LYS A C 1
ATOM 5501 O O . LYS A 1 680 ? 29.917 -7.811 4.946 1.00 70.56 680 LYS A O 1
ATOM 5506 N N . THR A 1 681 ? 27.965 -8.891 4.668 1.00 62.72 681 THR A N 1
ATOM 5507 C CA . THR A 1 681 ? 28.379 -9.540 3.417 1.00 62.72 681 THR A CA 1
ATOM 5508 C C . THR A 1 681 ? 28.617 -8.526 2.306 1.00 62.72 681 THR A C 1
ATOM 5510 O O . THR A 1 681 ? 29.591 -8.671 1.583 1.00 62.72 681 THR A O 1
ATOM 5513 N N . ILE A 1 682 ? 27.794 -7.479 2.192 1.00 62.03 682 ILE A N 1
ATOM 5514 C CA . ILE A 1 682 ? 28.010 -6.406 1.212 1.00 62.03 682 ILE A CA 1
ATOM 5515 C C . ILE A 1 682 ? 29.350 -5.709 1.481 1.00 62.03 682 ILE A C 1
ATOM 5517 O O . ILE A 1 682 ? 30.155 -5.596 0.565 1.00 62.03 682 ILE A O 1
ATOM 5521 N N . LYS A 1 683 ? 29.653 -5.350 2.736 1.00 70.56 683 LYS A N 1
ATOM 5522 C CA . LYS A 1 683 ? 30.944 -4.742 3.106 1.00 70.56 683 LYS A CA 1
ATOM 5523 C C . LYS A 1 683 ? 32.148 -5.658 2.895 1.00 70.56 683 LYS A C 1
ATOM 5525 O O . LYS A 1 683 ? 33.162 -5.206 2.386 1.00 70.56 683 LYS A O 1
ATOM 5530 N N . GLU A 1 684 ? 32.058 -6.935 3.266 1.00 69.88 684 GLU A N 1
ATOM 5531 C CA . GLU A 1 684 ? 33.142 -7.899 3.018 1.00 69.88 684 GLU A CA 1
ATOM 5532 C C . GLU A 1 684 ? 33.418 -8.061 1.519 1.00 69.88 684 GLU A C 1
ATOM 5534 O O . GLU A 1 684 ? 34.567 -8.240 1.120 1.00 69.88 684 GLU A O 1
ATOM 5539 N N . LEU A 1 685 ? 32.379 -7.974 0.687 1.00 59.28 685 LEU A N 1
ATOM 5540 C CA . LEU A 1 685 ? 32.505 -8.014 -0.766 1.00 59.28 685 LEU A CA 1
ATOM 5541 C C . LEU A 1 685 ? 33.086 -6.716 -1.331 1.00 59.28 685 LEU A C 1
ATOM 5543 O O . LEU A 1 685 ? 33.959 -6.787 -2.191 1.00 59.28 685 LEU A O 1
ATOM 5547 N N . GLU A 1 686 ? 32.675 -5.552 -0.825 1.00 64.62 686 GLU A N 1
ATOM 5548 C CA . GLU A 1 686 ? 33.294 -4.261 -1.156 1.00 64.62 686 GLU A CA 1
ATOM 5549 C C . GLU A 1 686 ? 34.791 -4.263 -0.807 1.00 64.62 686 GLU A C 1
ATOM 5551 O O . GLU A 1 686 ? 35.620 -3.912 -1.646 1.00 64.62 686 GLU A O 1
ATOM 5556 N N . ASP A 1 687 ? 35.158 -4.747 0.382 1.00 69.94 687 ASP A N 1
ATOM 5557 C CA . ASP A 1 687 ? 36.553 -4.864 0.818 1.00 69.94 687 ASP A CA 1
ATOM 5558 C C . ASP A 1 687 ? 37.343 -5.875 -0.029 1.00 69.94 687 ASP A C 1
ATOM 5560 O O . ASP A 1 687 ? 38.519 -5.652 -0.327 1.00 69.94 687 ASP A O 1
ATOM 5564 N N . GLN A 1 688 ? 36.733 -6.991 -0.443 1.00 70.12 688 GLN A N 1
ATOM 5565 C CA . GLN A 1 688 ? 37.360 -7.944 -1.368 1.00 70.12 688 GLN A CA 1
ATOM 5566 C C . GLN A 1 688 ? 37.585 -7.323 -2.747 1.00 70.12 688 GLN A C 1
ATOM 5568 O O . GLN A 1 688 ? 38.660 -7.510 -3.316 1.00 70.12 688 GLN A O 1
ATOM 5573 N N . LEU A 1 689 ? 36.621 -6.550 -3.252 1.00 63.25 689 LEU A N 1
ATOM 5574 C CA . LEU A 1 689 ? 36.732 -5.847 -4.526 1.00 63.25 689 LEU A CA 1
ATOM 5575 C C . LEU A 1 689 ? 37.866 -4.814 -4.477 1.00 63.25 689 LEU A C 1
ATOM 5577 O O . LEU A 1 689 ? 38.737 -4.804 -5.341 1.00 63.25 689 LEU A O 1
ATOM 5581 N N . VAL A 1 690 ? 37.911 -4.000 -3.418 1.00 70.62 690 VAL A N 1
ATOM 5582 C CA . VAL A 1 690 ? 38.959 -2.991 -3.204 1.00 70.62 690 VAL A CA 1
ATOM 5583 C C . VAL A 1 690 ? 40.334 -3.642 -3.055 1.00 70.62 690 VAL A C 1
ATOM 5585 O O . VAL A 1 690 ? 41.303 -3.159 -3.638 1.00 70.62 690 VAL A O 1
ATOM 5588 N N . ASN A 1 691 ? 40.441 -4.758 -2.328 1.00 67.44 691 ASN A N 1
ATOM 5589 C CA . ASN A 1 691 ? 41.707 -5.476 -2.171 1.00 67.44 691 ASN A CA 1
ATOM 5590 C C . ASN A 1 691 ? 42.170 -6.171 -3.458 1.00 67.44 691 ASN A C 1
ATOM 5592 O O . ASN A 1 691 ? 43.377 -6.254 -3.681 1.00 67.44 691 ASN A O 1
ATOM 5596 N N . HIS A 1 692 ? 41.255 -6.661 -4.299 1.00 63.19 692 HIS A N 1
ATOM 5597 C CA . HIS A 1 692 ? 41.595 -7.212 -5.614 1.00 63.19 692 HIS A CA 1
ATOM 5598 C C . HIS A 1 692 ? 42.074 -6.118 -6.569 1.00 63.19 692 HIS A C 1
ATOM 5600 O O . HIS A 1 692 ? 43.166 -6.234 -7.117 1.00 63.19 692 HIS A O 1
ATOM 5606 N N . VAL A 1 693 ? 41.346 -5.002 -6.651 1.00 57.75 693 VAL A N 1
ATOM 5607 C CA . VAL A 1 693 ? 41.748 -3.834 -7.451 1.00 57.75 693 VAL A CA 1
ATOM 5608 C C . VAL A 1 693 ? 43.094 -3.272 -6.976 1.00 57.75 693 VAL A C 1
ATOM 5610 O O . VAL A 1 693 ? 43.942 -2.920 -7.791 1.00 57.75 693 VAL A O 1
ATOM 5613 N N . ALA A 1 694 ? 43.345 -3.237 -5.664 1.00 60.53 694 ALA A N 1
ATOM 5614 C CA . ALA A 1 694 ? 44.623 -2.786 -5.113 1.00 60.53 694 ALA A CA 1
ATOM 5615 C C . ALA A 1 694 ? 45.779 -3.780 -5.340 1.00 60.53 694 ALA A C 1
ATOM 5617 O O . ALA A 1 694 ? 46.924 -3.351 -5.480 1.00 60.53 694 ALA A O 1
ATOM 5618 N N . LYS A 1 695 ? 45.511 -5.094 -5.378 1.00 59.06 695 LYS A N 1
ATOM 5619 C CA . LYS A 1 695 ? 46.521 -6.116 -5.707 1.00 59.06 695 LYS A CA 1
ATOM 5620 C C . LYS A 1 695 ? 46.906 -6.090 -7.180 1.00 59.06 695 LYS A C 1
ATOM 5622 O O . LYS A 1 695 ? 48.092 -6.213 -7.473 1.00 59.06 695 LYS A O 1
ATOM 5627 N N . ASP A 1 696 ? 45.940 -5.875 -8.065 1.00 52.94 696 ASP A N 1
ATOM 5628 C CA . ASP A 1 696 ? 46.183 -5.801 -9.507 1.00 52.94 696 ASP A CA 1
ATOM 5629 C C . ASP A 1 696 ? 46.807 -4.452 -9.911 1.00 52.94 696 ASP A C 1
ATOM 5631 O O . ASP A 1 696 ? 47.620 -4.396 -10.828 1.00 52.94 696 ASP A O 1
ATOM 5635 N N . ALA A 1 697 ? 46.547 -3.376 -9.157 1.00 52.25 697 ALA A N 1
ATOM 5636 C CA . ALA A 1 697 ? 47.222 -2.083 -9.325 1.00 52.25 697 ALA A CA 1
ATOM 5637 C C . ALA A 1 697 ? 48.627 -2.008 -8.680 1.00 52.25 697 ALA A C 1
ATOM 5639 O O . ALA A 1 697 ? 49.353 -1.041 -8.906 1.00 52.25 697 ALA A O 1
ATOM 5640 N N . GLY A 1 698 ? 49.010 -2.989 -7.851 1.00 46.72 698 GLY A N 1
ATOM 5641 C CA . GLY A 1 698 ? 50.239 -2.973 -7.043 1.00 46.72 698 GLY A CA 1
ATOM 5642 C C . GLY A 1 698 ? 51.413 -3.797 -7.588 1.00 46.72 698 GLY A C 1
ATOM 5643 O O . GLY A 1 698 ? 52.460 -3.866 -6.939 1.00 46.72 698 GLY A O 1
ATOM 5644 N N . GLY A 1 699 ? 51.264 -4.443 -8.745 1.00 49.69 699 GLY A N 1
ATOM 5645 C CA . GLY A 1 699 ? 52.329 -5.209 -9.391 1.00 49.69 699 GLY A CA 1
ATOM 5646 C C . GLY A 1 699 ? 53.273 -4.323 -10.203 1.00 49.69 699 GLY A C 1
ATOM 5647 O O . GLY A 1 699 ? 53.081 -4.157 -11.401 1.00 49.69 699 GLY A O 1
ATOM 5648 N N . ASP A 1 700 ? 54.320 -3.797 -9.566 1.00 48.28 700 ASP A N 1
ATOM 5649 C CA . ASP A 1 700 ? 55.451 -3.080 -10.189 1.00 48.28 700 ASP A CA 1
ATOM 5650 C C . ASP A 1 700 ? 56.369 -4.019 -11.009 1.00 48.28 700 ASP A C 1
ATOM 5652 O O . ASP A 1 700 ? 57.581 -4.089 -10.805 1.00 48.28 700 ASP A O 1
ATOM 5656 N N . GLN A 1 701 ? 55.790 -4.820 -11.908 1.00 45.88 701 GLN A N 1
ATOM 5657 C CA . GLN A 1 701 ? 56.537 -5.618 -12.880 1.00 45.88 701 GLN A CA 1
ATOM 5658 C C . GLN A 1 701 ? 55.848 -5.592 -14.247 1.00 45.88 701 GLN A C 1
ATOM 5660 O O . GLN A 1 701 ? 54.985 -6.410 -14.537 1.00 45.88 701 GLN A O 1
ATOM 5665 N N . GLY A 1 702 ? 56.303 -4.653 -15.082 1.00 53.91 702 GLY A N 1
ATOM 5666 C CA . GLY A 1 702 ? 56.392 -4.789 -16.539 1.00 53.91 702 GLY A CA 1
ATOM 5667 C C . GLY A 1 702 ? 55.098 -5.116 -17.282 1.00 53.91 702 GLY A C 1
ATOM 5668 O O . GLY A 1 702 ? 54.933 -6.236 -17.752 1.00 53.91 702 GLY A O 1
ATOM 5669 N N . LEU A 1 703 ? 54.240 -4.111 -17.456 1.00 43.19 703 LEU A N 1
ATOM 5670 C CA . LEU A 1 703 ? 53.152 -4.110 -18.436 1.00 43.19 703 LEU A CA 1
ATOM 5671 C C . LEU A 1 703 ? 53.606 -3.354 -19.690 1.00 43.19 703 LEU A C 1
ATOM 5673 O O . LEU A 1 703 ? 53.244 -2.201 -19.894 1.00 43.19 703 LEU A O 1
ATOM 5677 N N . ASP A 1 704 ? 54.411 -4.026 -20.506 1.00 48.09 704 ASP A N 1
ATOM 5678 C CA . ASP A 1 704 ? 54.411 -3.801 -21.948 1.00 48.09 704 ASP A CA 1
ATOM 5679 C C . ASP A 1 704 ? 53.830 -5.082 -22.569 1.00 48.09 704 ASP A C 1
ATOM 5681 O O . ASP A 1 704 ? 54.333 -6.178 -22.327 1.00 48.09 704 ASP A O 1
ATOM 5685 N N . GLU A 1 705 ? 52.746 -4.926 -23.330 1.00 50.09 705 GLU A N 1
ATOM 5686 C CA . GLU A 1 705 ? 52.153 -5.933 -24.226 1.00 50.09 705 GLU A CA 1
ATOM 5687 C C . GLU A 1 705 ? 51.438 -7.142 -23.586 1.00 50.09 705 GLU A C 1
ATOM 5689 O O . GLU A 1 705 ? 51.802 -8.295 -23.809 1.00 50.09 705 GLU A O 1
ATOM 5694 N N . VAL A 1 706 ? 50.312 -6.905 -22.901 1.00 45.09 706 VAL A N 1
ATOM 5695 C CA . VAL A 1 706 ? 49.182 -7.856 -22.940 1.00 45.09 706 VAL A CA 1
ATOM 5696 C C . VAL A 1 706 ? 47.888 -7.073 -23.166 1.00 45.09 706 VAL A C 1
ATOM 5698 O O . VAL A 1 706 ? 47.465 -6.279 -22.331 1.00 45.09 706 VAL A O 1
ATOM 5701 N N . ASP A 1 707 ? 47.299 -7.294 -24.336 1.00 45.78 707 ASP A N 1
ATOM 5702 C CA . ASP A 1 707 ? 46.169 -6.574 -24.934 1.00 45.78 707 ASP A CA 1
ATOM 5703 C C . ASP A 1 707 ? 44.819 -7.074 -24.375 1.00 45.78 707 ASP A C 1
ATOM 5705 O O . ASP A 1 707 ? 43.973 -7.616 -25.082 1.00 45.78 707 ASP A O 1
ATOM 5709 N N . GLY A 1 708 ? 44.661 -6.977 -23.054 1.00 47.94 708 GLY A N 1
ATOM 5710 C CA . GLY A 1 708 ? 43.440 -7.325 -22.329 1.00 47.94 708 GLY A CA 1
ATOM 5711 C C . GLY A 1 708 ? 43.320 -6.416 -21.117 1.00 47.94 708 GLY A C 1
ATOM 5712 O O . GLY A 1 708 ? 43.998 -6.618 -20.109 1.00 47.94 708 GLY A O 1
ATOM 5713 N N . GLY A 1 709 ? 42.532 -5.350 -21.248 1.00 49.06 709 GLY A N 1
ATOM 5714 C CA . GLY A 1 709 ? 42.424 -4.319 -20.224 1.00 49.06 709 GLY A CA 1
ATOM 5715 C C . GLY A 1 709 ? 41.874 -4.866 -18.897 1.00 49.06 709 GLY A C 1
ATOM 5716 O O . GLY A 1 709 ? 41.094 -5.818 -18.892 1.00 49.06 709 GLY A O 1
ATOM 5717 N N . PRO A 1 710 ? 42.201 -4.234 -17.754 1.00 52.88 710 PRO A N 1
ATOM 5718 C CA . PRO A 1 710 ? 41.699 -4.629 -16.433 1.00 52.88 710 PRO A CA 1
ATOM 5719 C C . PRO A 1 710 ? 40.159 -4.661 -16.310 1.00 52.88 710 PRO A C 1
ATOM 5721 O O . PRO A 1 710 ? 39.650 -5.221 -15.345 1.00 52.88 710 PRO A O 1
ATOM 5724 N N . SER A 1 711 ? 39.415 -4.117 -17.283 1.00 52.12 711 SER A N 1
ATOM 5725 C CA . SER A 1 711 ? 37.949 -4.189 -17.350 1.00 52.12 711 SER A CA 1
ATOM 5726 C C . SER A 1 711 ? 37.431 -5.611 -17.577 1.00 52.12 711 SER A C 1
ATOM 5728 O O . SER A 1 711 ? 36.537 -6.033 -16.857 1.00 52.12 711 SER A O 1
ATOM 5730 N N . ASP A 1 712 ? 38.034 -6.397 -18.476 1.00 52.75 712 ASP A N 1
ATOM 5731 C CA . ASP A 1 712 ? 37.527 -7.742 -18.810 1.00 52.75 712 ASP A CA 1
ATOM 5732 C C . ASP A 1 712 ? 37.712 -8.730 -17.653 1.00 52.75 712 ASP A C 1
ATOM 5734 O O . ASP A 1 712 ? 36.903 -9.634 -17.435 1.00 52.75 712 ASP A O 1
ATOM 5738 N N . VAL A 1 713 ? 38.773 -8.539 -16.864 1.00 52.78 713 VAL A N 1
ATOM 5739 C CA . VAL A 1 713 ? 39.022 -9.318 -15.644 1.00 52.78 713 VAL A CA 1
ATOM 5740 C C . VAL A 1 713 ? 38.017 -8.924 -14.561 1.00 52.78 713 VAL A C 1
ATOM 5742 O O . VAL A 1 713 ? 37.481 -9.798 -13.883 1.00 52.78 713 VAL A O 1
ATOM 5745 N N . VAL A 1 714 ? 37.710 -7.630 -14.424 1.00 54.75 714 VAL A N 1
ATOM 5746 C CA . VAL A 1 714 ? 36.690 -7.136 -13.487 1.00 54.75 714 VAL A CA 1
ATOM 5747 C C . VAL A 1 714 ? 35.295 -7.619 -13.889 1.00 54.75 714 VAL A C 1
ATOM 5749 O O . VAL A 1 714 ? 34.556 -8.077 -13.019 1.00 54.75 714 VAL A O 1
ATOM 5752 N N . ASP A 1 715 ? 34.956 -7.629 -15.176 1.00 55.16 715 ASP A N 1
ATOM 5753 C CA . ASP A 1 715 ? 33.666 -8.108 -15.678 1.00 55.16 715 ASP A CA 1
ATOM 5754 C C . ASP A 1 715 ? 33.534 -9.632 -15.565 1.00 55.16 715 ASP A C 1
ATOM 5756 O O . ASP A 1 715 ? 32.502 -10.135 -15.113 1.00 55.16 715 ASP A O 1
ATOM 5760 N N . ALA A 1 716 ? 34.601 -10.392 -15.837 1.00 62.19 716 ALA A N 1
ATOM 5761 C CA . ALA A 1 716 ? 34.631 -11.831 -15.579 1.00 62.19 716 ALA A CA 1
ATOM 5762 C C . ALA A 1 716 ? 34.477 -12.153 -14.081 1.00 62.19 716 ALA A C 1
ATOM 5764 O O . ALA A 1 716 ? 33.753 -13.086 -13.717 1.00 62.19 716 ALA A O 1
ATOM 5765 N N . ILE A 1 717 ? 35.100 -11.359 -13.201 1.00 60.91 717 ILE A N 1
ATOM 5766 C CA . ILE A 1 717 ? 34.945 -11.475 -11.745 1.00 60.91 717 ILE A CA 1
ATOM 5767 C C . ILE A 1 717 ? 33.523 -11.097 -11.322 1.00 60.91 717 ILE A C 1
ATOM 5769 O O . ILE A 1 717 ? 32.943 -11.804 -10.501 1.00 60.91 717 ILE A O 1
ATOM 5773 N N . LEU A 1 718 ? 32.922 -10.050 -11.895 1.00 60.94 718 LEU A N 1
ATOM 5774 C CA . LEU A 1 718 ? 31.544 -9.645 -11.609 1.00 60.94 718 LEU A CA 1
ATOM 5775 C C . LEU A 1 718 ? 30.539 -10.712 -12.050 1.00 60.94 718 LEU A C 1
ATOM 5777 O O . LEU A 1 718 ? 29.636 -11.033 -11.280 1.00 60.94 718 LEU A O 1
ATOM 5781 N N . VAL A 1 719 ? 30.717 -11.326 -13.223 1.00 66.00 719 VAL A N 1
ATOM 5782 C CA . VAL A 1 719 ? 29.869 -12.428 -13.712 1.00 66.00 719 VAL A CA 1
ATOM 5783 C C . VAL A 1 719 ? 30.053 -13.689 -12.862 1.00 66.00 719 VAL A C 1
ATOM 5785 O O . VAL A 1 719 ? 29.071 -14.326 -12.468 1.00 66.00 719 VAL A O 1
ATOM 5788 N N . GLN A 1 720 ? 31.292 -14.046 -12.509 1.00 67.31 720 GLN A N 1
ATOM 5789 C CA . GLN A 1 720 ? 31.570 -15.165 -11.605 1.00 67.31 720 GLN A CA 1
ATOM 5790 C C . GLN A 1 720 ? 30.975 -14.919 -10.211 1.00 67.31 720 GLN A C 1
ATOM 5792 O O . GLN A 1 720 ? 30.408 -15.832 -9.608 1.00 67.31 720 GLN A O 1
ATOM 5797 N N . HIS A 1 721 ? 31.052 -13.683 -9.725 1.00 65.12 721 HIS A N 1
ATOM 5798 C CA . HIS A 1 721 ? 30.470 -13.251 -8.464 1.00 65.12 721 HIS A CA 1
ATOM 5799 C C . HIS A 1 721 ? 28.942 -13.329 -8.498 1.00 65.12 721 HIS A C 1
ATOM 5801 O O . HIS A 1 721 ? 28.333 -13.871 -7.578 1.00 65.12 721 HIS A O 1
ATOM 5807 N N . GLN A 1 722 ? 28.314 -12.884 -9.584 1.00 64.81 722 GLN A N 1
ATOM 5808 C CA . GLN A 1 722 ? 26.864 -12.947 -9.752 1.00 64.81 722 GLN A CA 1
ATOM 5809 C C . GLN A 1 722 ? 26.363 -14.395 -9.751 1.00 64.81 722 GLN A C 1
ATOM 5811 O O . GLN A 1 722 ? 25.410 -14.709 -9.040 1.00 64.81 722 GLN A O 1
ATOM 5816 N N . ASN A 1 723 ? 27.073 -15.293 -10.439 1.00 72.19 723 ASN A N 1
ATOM 5817 C CA . ASN A 1 723 ? 26.776 -16.726 -10.426 1.00 72.19 723 ASN A CA 1
ATOM 5818 C C . ASN A 1 723 ? 26.962 -17.350 -9.029 1.00 72.19 723 ASN A C 1
ATOM 5820 O O . ASN A 1 723 ? 26.197 -18.231 -8.635 1.00 72.19 723 ASN A O 1
ATOM 5824 N N . GLN A 1 724 ? 27.955 -16.906 -8.250 1.00 68.88 724 GLN A N 1
ATOM 5825 C CA . GLN A 1 724 ? 28.151 -17.368 -6.869 1.00 68.88 724 GLN A CA 1
ATOM 5826 C C . GLN A 1 724 ? 27.070 -16.845 -5.917 1.00 68.88 724 GLN A C 1
ATOM 5828 O O . GLN A 1 724 ? 26.627 -17.586 -5.040 1.00 68.88 724 GLN A O 1
ATOM 5833 N N . VAL A 1 725 ? 26.628 -15.597 -6.094 1.00 66.88 725 VAL A N 1
ATOM 5834 C CA . VAL A 1 725 ? 25.524 -15.005 -5.329 1.00 66.88 725 VAL A CA 1
ATOM 5835 C C . VAL A 1 725 ? 24.211 -15.717 -5.645 1.00 66.88 725 VAL A C 1
ATOM 5837 O O . VAL A 1 725 ? 23.485 -16.050 -4.712 1.00 66.88 725 VAL A O 1
ATOM 5840 N N . GLU A 1 726 ? 23.934 -16.025 -6.915 1.00 69.50 726 GLU A N 1
ATOM 5841 C CA . GLU A 1 726 ? 22.746 -16.787 -7.324 1.00 69.50 726 GLU A CA 1
ATOM 5842 C C . GLU A 1 726 ? 22.774 -18.210 -6.733 1.00 69.50 726 GLU A C 1
ATOM 5844 O O . GLU A 1 726 ? 21.827 -18.618 -6.065 1.00 69.50 726 GLU A O 1
ATOM 5849 N N . GLN A 1 727 ? 23.910 -18.918 -6.803 1.00 76.00 727 GLN A N 1
ATOM 5850 C CA . GLN A 1 727 ? 24.065 -20.228 -6.147 1.00 76.00 727 GLN A CA 1
ATOM 5851 C C . GLN A 1 727 ? 23.931 -20.170 -4.616 1.00 76.00 727 GLN A C 1
ATOM 5853 O O . GLN A 1 727 ? 23.434 -21.114 -3.993 1.00 76.00 727 GLN A O 1
ATOM 5858 N N . LEU A 1 728 ? 24.403 -19.096 -3.976 1.00 73.19 728 LEU A N 1
ATOM 5859 C CA . LEU A 1 728 ? 24.235 -18.885 -2.536 1.00 73.19 728 LEU A CA 1
ATOM 5860 C C . LEU A 1 728 ? 22.778 -18.596 -2.178 1.00 73.19 728 LEU A C 1
ATOM 5862 O O . LEU A 1 728 ? 22.306 -19.107 -1.161 1.00 73.19 728 LEU A O 1
ATOM 5866 N N . GLN A 1 729 ? 22.070 -17.818 -2.998 1.00 68.31 729 GLN A N 1
ATOM 5867 C CA . GLN A 1 729 ? 20.641 -17.558 -2.838 1.00 68.31 729 GLN A CA 1
ATOM 5868 C C . GLN A 1 729 ? 19.833 -18.848 -2.975 1.00 68.31 729 GLN A C 1
ATOM 5870 O O . GLN A 1 729 ? 19.073 -19.154 -2.057 1.00 68.31 729 GLN A O 1
ATOM 5875 N N . ASP A 1 730 ? 20.088 -19.657 -4.005 1.00 79.94 730 ASP A N 1
ATOM 5876 C CA . ASP A 1 730 ? 19.433 -20.956 -4.201 1.00 79.94 730 ASP A CA 1
ATOM 5877 C C . ASP A 1 730 ? 19.683 -21.897 -3.012 1.00 79.94 730 ASP A C 1
ATOM 5879 O O . ASP A 1 730 ? 18.759 -22.503 -2.468 1.00 79.94 730 ASP A O 1
ATOM 5883 N N . ARG A 1 731 ? 20.927 -21.974 -2.516 1.00 75.62 731 ARG A N 1
ATOM 5884 C CA . ARG A 1 731 ? 21.254 -22.783 -1.327 1.00 75.62 731 ARG A CA 1
ATOM 5885 C C . ARG A 1 731 ? 20.604 -22.253 -0.054 1.00 75.62 731 ARG A C 1
ATOM 5887 O O . ARG A 1 731 ? 20.196 -23.043 0.797 1.00 75.62 731 ARG A O 1
ATOM 5894 N N . MET A 1 732 ? 20.534 -20.936 0.119 1.00 66.31 732 MET A N 1
ATOM 5895 C CA . MET A 1 732 ? 19.837 -20.329 1.252 1.00 66.31 732 MET A CA 1
ATOM 5896 C C . MET A 1 732 ? 18.337 -20.607 1.190 1.00 66.31 732 MET A C 1
ATOM 5898 O O . MET A 1 732 ? 17.736 -20.876 2.232 1.00 66.31 732 MET A O 1
ATOM 5902 N N . GLU A 1 733 ? 17.746 -20.576 -0.002 1.00 71.62 733 GLU A N 1
ATOM 5903 C CA . GLU A 1 733 ? 16.341 -20.894 -0.230 1.00 71.62 733 GLU A CA 1
ATOM 5904 C C . GLU A 1 733 ? 16.065 -22.377 0.049 1.00 71.62 733 GLU A C 1
ATOM 5906 O O . GLU A 1 733 ? 15.195 -22.671 0.866 1.00 71.62 733 GLU A O 1
ATOM 5911 N N . GLU A 1 734 ? 16.898 -23.304 -0.442 1.00 80.19 734 GLU A N 1
ATOM 5912 C CA . GLU A 1 734 ? 16.810 -24.731 -0.092 1.00 80.19 734 GLU A CA 1
ATOM 5913 C C . GLU A 1 734 ? 16.939 -24.981 1.421 1.00 80.19 734 GLU A C 1
ATOM 5915 O O . GLU A 1 734 ? 16.198 -25.776 2.005 1.00 80.19 734 GLU A O 1
ATOM 5920 N N . VAL A 1 735 ? 17.893 -24.326 2.095 1.00 75.50 735 VAL A N 1
ATOM 5921 C CA . VAL A 1 735 ? 18.073 -24.472 3.550 1.00 75.50 735 VAL A CA 1
ATOM 5922 C C . VAL A 1 735 ? 16.867 -23.913 4.300 1.00 75.50 735 VAL A C 1
ATOM 5924 O O . VAL A 1 735 ? 16.446 -24.499 5.301 1.00 75.50 735 VAL A O 1
ATOM 5927 N N . LYS A 1 736 ? 16.295 -22.804 3.827 1.00 70.56 736 LYS A N 1
ATOM 5928 C CA . LYS A 1 736 ? 15.091 -22.199 4.396 1.00 70.56 736 LYS A CA 1
ATOM 5929 C C . LYS A 1 736 ? 13.879 -23.106 4.204 1.00 70.56 736 LYS A C 1
ATOM 5931 O O . LYS A 1 736 ? 13.180 -23.344 5.186 1.00 70.56 736 LYS A O 1
ATOM 5936 N N . GLU A 1 737 ? 13.687 -23.679 3.017 1.00 76.69 737 GLU A N 1
ATOM 5937 C CA . GLU A 1 737 ? 12.636 -24.665 2.744 1.00 76.69 737 GLU A CA 1
ATOM 5938 C C . GLU A 1 737 ? 12.789 -25.904 3.630 1.00 76.69 737 GLU A C 1
ATOM 5940 O O . GLU A 1 737 ? 11.825 -26.325 4.268 1.00 76.69 737 GLU A O 1
ATOM 5945 N N . ARG A 1 738 ? 14.005 -26.449 3.776 1.00 80.19 738 ARG A N 1
ATOM 5946 C CA . ARG A 1 738 ? 14.259 -27.582 4.686 1.00 80.19 738 ARG A CA 1
ATOM 5947 C C . ARG A 1 738 ? 13.994 -27.226 6.148 1.00 80.19 738 ARG A C 1
ATOM 5949 O O . ARG A 1 738 ? 13.448 -28.041 6.891 1.00 80.19 738 ARG A O 1
ATOM 5956 N N . GLN A 1 739 ? 14.374 -26.027 6.593 1.00 70.88 739 GLN A N 1
ATOM 5957 C CA . GLN A 1 739 ? 14.068 -25.563 7.950 1.00 70.88 739 GLN A CA 1
ATOM 5958 C C . GLN A 1 739 ? 12.564 -25.372 8.160 1.00 70.88 739 GLN A C 1
ATOM 5960 O O . GLN A 1 739 ? 12.057 -25.702 9.233 1.00 70.88 739 GLN A O 1
ATOM 5965 N N . GLU A 1 740 ? 11.855 -24.860 7.159 1.00 67.38 740 GLU A N 1
ATOM 5966 C CA . GLU A 1 740 ? 10.410 -24.661 7.193 1.00 67.38 740 GLU A CA 1
ATOM 5967 C C . GLU A 1 740 ? 9.667 -26.001 7.226 1.00 67.38 740 GLU A C 1
ATOM 5969 O O . GLU A 1 740 ? 8.826 -26.195 8.103 1.00 67.38 740 GLU A O 1
ATOM 5974 N N . GLN A 1 741 ? 10.060 -26.965 6.389 1.00 80.06 741 GLN A N 1
ATOM 5975 C CA . GLN A 1 741 ? 9.565 -28.345 6.434 1.00 80.06 741 GLN A CA 1
ATOM 5976 C C . GLN A 1 741 ? 9.813 -28.976 7.810 1.00 80.06 741 GLN A C 1
ATOM 5978 O O . GLN A 1 741 ? 8.883 -29.474 8.441 1.00 80.06 741 GLN A O 1
ATOM 5983 N N . MET A 1 742 ? 11.030 -28.861 8.353 1.00 79.31 742 MET A N 1
ATOM 5984 C CA . MET A 1 742 ? 11.352 -29.390 9.683 1.00 79.31 742 MET A CA 1
ATOM 5985 C C . MET A 1 742 ? 10.527 -28.720 10.797 1.00 79.31 742 MET A C 1
ATOM 5987 O O . MET A 1 742 ? 10.152 -29.362 11.783 1.00 79.31 742 MET A O 1
ATOM 5991 N N . LEU A 1 743 ? 10.246 -27.418 10.688 1.00 76.69 743 LEU A N 1
ATOM 5992 C CA . LEU A 1 743 ? 9.393 -26.698 11.637 1.00 76.69 743 LEU A CA 1
ATOM 5993 C C . LEU A 1 743 ? 7.928 -27.123 11.519 1.00 76.69 743 LEU A C 1
ATOM 5995 O O . LEU A 1 743 ? 7.281 -27.307 12.554 1.00 76.69 743 LEU A O 1
ATOM 5999 N N . GLN A 1 744 ? 7.421 -27.319 10.301 1.00 74.06 744 GLN A N 1
ATOM 6000 C CA . GLN A 1 744 ? 6.077 -27.838 10.052 1.00 74.06 744 GLN A CA 1
ATOM 6001 C C . GLN A 1 744 ? 5.918 -29.254 10.612 1.00 74.06 744 GLN A C 1
ATOM 6003 O O . GLN A 1 744 ? 4.973 -29.503 11.361 1.00 74.06 744 GLN A O 1
ATOM 6008 N N . GLU A 1 745 ? 6.876 -30.149 10.367 1.00 82.50 745 GLU A N 1
ATOM 6009 C CA . GLU A 1 745 ? 6.894 -31.499 10.942 1.00 82.50 745 GLU A CA 1
ATOM 6010 C C . GLU A 1 745 ? 6.921 -31.462 12.476 1.00 82.50 745 GLU A C 1
ATOM 6012 O O . GLU A 1 745 ? 6.148 -32.158 13.137 1.00 82.50 745 GLU A O 1
ATOM 6017 N N . LYS A 1 746 ? 7.750 -30.597 13.080 1.00 80.88 746 LYS A N 1
ATOM 6018 C CA . LYS A 1 746 ? 7.790 -30.415 14.544 1.00 80.88 746 LYS A CA 1
ATOM 6019 C C . LYS A 1 746 ? 6.476 -29.867 15.100 1.00 80.88 746 LYS A C 1
ATOM 6021 O O . LYS A 1 746 ? 6.077 -30.255 16.202 1.00 80.88 746 LYS A O 1
ATOM 6026 N N . LEU A 1 747 ? 5.811 -28.962 14.384 1.00 74.38 747 LEU A N 1
ATOM 6027 C CA . LEU A 1 747 ? 4.505 -28.426 14.769 1.00 74.38 747 LEU A CA 1
ATOM 6028 C C . LEU A 1 747 ? 3.423 -29.505 14.695 1.00 74.38 747 LEU A C 1
ATOM 6030 O O . LEU A 1 747 ? 2.700 -29.689 15.675 1.00 74.38 747 LEU A O 1
ATOM 6034 N N . GLN A 1 748 ? 3.366 -30.265 13.601 1.00 77.50 748 GLN A N 1
ATOM 6035 C CA . GLN A 1 748 ? 2.444 -31.391 13.446 1.00 77.50 748 GLN A CA 1
ATOM 6036 C C . GLN A 1 748 ? 2.687 -32.459 14.520 1.00 77.50 748 GLN A C 1
ATOM 6038 O O . GLN A 1 748 ? 1.748 -32.884 15.191 1.00 77.50 748 GLN A O 1
ATOM 6043 N N . ALA A 1 749 ? 3.945 -32.818 14.788 1.00 82.25 749 ALA A N 1
ATOM 6044 C CA . ALA A 1 749 ? 4.302 -33.752 15.854 1.00 82.25 749 ALA A CA 1
ATOM 6045 C C . ALA A 1 749 ? 3.865 -33.249 17.243 1.00 82.25 749 ALA A C 1
ATOM 6047 O O . ALA A 1 749 ? 3.339 -34.021 18.048 1.00 82.25 749 ALA A O 1
ATOM 6048 N N . LYS A 1 750 ? 4.021 -31.948 17.531 1.00 79.44 750 LYS A N 1
ATOM 6049 C CA . LYS A 1 750 ? 3.524 -31.339 18.778 1.00 79.44 750 LYS A CA 1
ATOM 6050 C C . LYS A 1 750 ? 1.998 -31.346 18.862 1.00 79.44 750 LYS A C 1
ATOM 6052 O O . LYS A 1 750 ? 1.473 -31.597 19.944 1.00 79.44 750 LYS A O 1
ATOM 6057 N N . GLN A 1 751 ? 1.290 -31.087 17.763 1.00 74.38 751 GLN A N 1
ATOM 6058 C CA . GLN A 1 751 ? -0.174 -31.157 17.721 1.00 74.38 751 GLN A CA 1
ATOM 6059 C C . GLN A 1 751 ? -0.669 -32.589 17.953 1.00 74.38 751 GLN A C 1
ATOM 6061 O O . GLN A 1 751 ? -1.561 -32.791 18.773 1.00 74.38 751 GLN A O 1
ATOM 6066 N N . ILE A 1 752 ? -0.049 -33.584 17.311 1.00 81.94 752 ILE A N 1
ATOM 6067 C CA . ILE A 1 752 ? -0.354 -35.007 17.523 1.00 81.94 752 ILE A CA 1
ATOM 6068 C C . ILE A 1 752 ? -0.092 -35.398 18.982 1.00 81.94 752 ILE A C 1
ATOM 6070 O O . ILE A 1 752 ? -0.927 -36.059 19.597 1.00 81.94 752 ILE A O 1
ATOM 6074 N N . LYS A 1 753 ? 1.026 -34.951 19.570 1.00 84.38 753 LYS A N 1
ATOM 6075 C CA . LYS A 1 753 ? 1.334 -35.209 20.983 1.00 84.38 753 LYS A CA 1
ATOM 6076 C C . LYS A 1 753 ? 0.294 -34.584 21.918 1.00 84.38 753 LYS A C 1
ATOM 6078 O O . LYS A 1 753 ? -0.214 -35.279 22.787 1.00 84.38 753 LYS A O 1
ATOM 6083 N N . LYS A 1 754 ? -0.084 -33.318 21.697 1.00 79.12 754 LYS A N 1
ATOM 6084 C CA . LYS A 1 754 ? -1.148 -32.655 22.472 1.00 79.12 754 LYS A CA 1
ATOM 6085 C C . LYS A 1 754 ? -2.490 -33.378 22.348 1.00 79.12 754 LYS A C 1
ATOM 6087 O O . LYS A 1 754 ? -3.159 -33.540 23.359 1.00 79.12 754 LYS A O 1
ATOM 6092 N N . LYS A 1 755 ? -2.871 -33.831 21.146 1.00 75.88 755 LYS A N 1
ATOM 6093 C CA . LYS A 1 755 ? -4.100 -34.615 20.938 1.00 75.88 755 LYS A CA 1
ATOM 6094 C C . LYS A 1 755 ? -4.079 -35.914 21.745 1.00 75.88 755 LYS A C 1
ATOM 6096 O O . LYS A 1 755 ? -5.015 -36.148 22.496 1.00 75.88 755 LYS A O 1
ATOM 6101 N N . ARG A 1 756 ? -2.981 -36.677 21.690 1.00 82.31 756 ARG A N 1
ATOM 6102 C CA . ARG A 1 756 ? -2.813 -37.894 22.509 1.00 82.31 756 ARG A CA 1
ATOM 6103 C C . ARG A 1 756 ? -2.858 -37.605 24.009 1.00 82.31 756 ARG A C 1
ATOM 6105 O O . ARG A 1 756 ? -3.453 -38.365 24.760 1.00 82.31 756 ARG A O 1
ATOM 6112 N N . ASP A 1 757 ? -2.245 -36.512 24.459 1.00 82.44 757 ASP A N 1
ATOM 6113 C CA . ASP A 1 757 ? -2.268 -36.130 25.875 1.00 82.44 757 ASP A CA 1
ATOM 6114 C C . ASP A 1 757 ? -3.684 -35.741 26.341 1.00 82.44 757 ASP A C 1
ATOM 6116 O O . ASP A 1 757 ? -4.042 -36.017 27.485 1.00 82.44 757 ASP A O 1
ATOM 6120 N N . ILE A 1 758 ? -4.494 -35.123 25.472 1.00 78.50 758 ILE A N 1
ATOM 6121 C CA . ILE A 1 758 ? -5.906 -34.808 25.742 1.00 78.50 758 ILE A CA 1
ATOM 6122 C C . ILE A 1 758 ? -6.755 -36.082 25.741 1.00 78.50 758 ILE A C 1
ATOM 6124 O O . ILE A 1 758 ? -7.517 -36.280 26.680 1.00 78.50 758 ILE A O 1
ATOM 6128 N N . GLU A 1 759 ? -6.591 -36.964 24.752 1.00 80.88 759 GLU A N 1
ATOM 6129 C CA . GLU A 1 759 ? -7.281 -38.263 24.697 1.00 80.88 759 GLU A CA 1
ATOM 6130 C C . GLU A 1 759 ? -6.998 -39.093 25.954 1.00 80.88 759 GLU A C 1
ATOM 6132 O O . GLU A 1 759 ? -7.930 -39.537 26.613 1.00 80.88 759 GLU A O 1
ATOM 6137 N N . ASN A 1 760 ? -5.733 -39.190 26.372 1.00 84.62 760 ASN A N 1
ATOM 6138 C CA . ASN A 1 760 ? -5.352 -39.890 27.602 1.00 84.62 760 ASN A CA 1
ATOM 6139 C C . ASN A 1 760 ? -5.949 -39.251 28.870 1.00 84.62 760 ASN A C 1
ATOM 6141 O O . ASN A 1 760 ? -6.175 -39.944 29.863 1.00 84.62 760 ASN A O 1
ATOM 6145 N N . LYS A 1 761 ? -6.154 -37.925 28.892 1.00 83.44 761 LYS A N 1
ATOM 6146 C CA . LYS A 1 761 ? -6.816 -37.239 30.016 1.00 83.44 761 LYS A CA 1
ATOM 6147 C C . LYS A 1 761 ? -8.316 -37.510 30.022 1.00 83.44 761 LYS A C 1
ATOM 6149 O O . LYS A 1 761 ? -8.836 -37.864 31.073 1.00 83.44 761 LYS A O 1
ATOM 6154 N N . LEU A 1 762 ? -8.968 -37.411 28.864 1.00 77.81 762 LEU A N 1
ATOM 6155 C CA . LEU A 1 762 ? -10.387 -37.726 28.697 1.00 77.81 762 LEU A CA 1
ATOM 6156 C C . LEU A 1 762 ? -10.679 -39.188 29.038 1.00 77.81 762 LEU A C 1
ATOM 6158 O O . LEU A 1 762 ? -11.673 -39.468 29.694 1.00 77.81 762 LEU A O 1
ATOM 6162 N N . GLU A 1 763 ? -9.800 -40.117 28.660 1.00 84.44 763 GLU A N 1
ATOM 6163 C CA . GLU A 1 763 ? -9.943 -41.534 28.998 1.00 84.44 763 GLU A CA 1
ATOM 6164 C C . GLU A 1 763 ? -9.830 -41.765 30.512 1.00 84.44 763 GLU A C 1
ATOM 6166 O O . GLU A 1 763 ? -10.653 -42.471 31.091 1.00 84.44 763 GLU A O 1
ATOM 6171 N N . LYS A 1 764 ? -8.885 -41.097 31.190 1.00 85.38 764 LYS A N 1
ATOM 6172 C CA . LYS A 1 764 ? -8.777 -41.141 32.659 1.00 85.38 764 LYS A CA 1
ATOM 6173 C C . LYS A 1 764 ? -9.985 -40.519 33.357 1.00 85.38 764 LYS A C 1
ATOM 6175 O O . LYS A 1 764 ? -10.450 -41.066 34.354 1.00 85.38 764 LYS A O 1
ATOM 6180 N N . GLU A 1 765 ? -10.485 -39.388 32.865 1.00 78.31 765 GLU A N 1
ATOM 6181 C CA . GLU A 1 765 ? -11.692 -38.743 33.394 1.00 78.31 765 GLU A CA 1
ATOM 6182 C C . GLU A 1 765 ? -12.920 -39.639 33.200 1.00 78.31 765 GLU A C 1
ATOM 6184 O O . GLU A 1 765 ? -13.645 -39.888 34.163 1.00 78.31 765 GLU A O 1
ATOM 6189 N N . ALA A 1 766 ? -13.083 -40.230 32.014 1.00 76.19 766 ALA A N 1
ATOM 6190 C CA . ALA A 1 766 ? -14.139 -41.195 31.725 1.00 76.19 766 ALA A CA 1
ATOM 6191 C C . ALA A 1 766 ? -14.050 -42.436 32.627 1.00 76.19 766 ALA A C 1
ATOM 6193 O O . ALA A 1 766 ? -15.072 -42.927 33.101 1.00 76.19 766 ALA A O 1
ATOM 6194 N N . GLU A 1 767 ? -12.847 -42.930 32.927 1.00 81.50 767 GLU A N 1
ATOM 6195 C CA . GLU A 1 767 ? -12.654 -44.068 33.830 1.00 81.50 767 GLU A CA 1
ATOM 6196 C C . GLU A 1 767 ? -13.017 -43.721 35.288 1.00 81.50 767 GLU A C 1
ATOM 6198 O O . GLU A 1 767 ? -13.602 -44.541 36.006 1.00 81.50 767 GLU A O 1
ATOM 6203 N N . VAL A 1 768 ? -12.704 -42.500 35.737 1.00 80.62 768 VAL A N 1
ATOM 6204 C CA . VAL A 1 768 ? -13.089 -41.986 37.063 1.00 80.62 768 VAL A CA 1
ATOM 6205 C C . VAL A 1 768 ? -14.601 -41.797 37.157 1.00 80.62 768 VAL A C 1
ATOM 6207 O O . VAL A 1 768 ? -15.204 -42.208 38.152 1.00 80.62 768 VAL A O 1
ATOM 6210 N N . ASP A 1 769 ? -15.225 -41.225 36.132 1.00 72.69 769 ASP A N 1
ATOM 6211 C CA . ASP A 1 769 ? -16.671 -41.022 36.091 1.00 72.69 769 ASP A CA 1
ATOM 6212 C C . ASP A 1 769 ? -17.422 -42.346 35.993 1.00 72.69 769 ASP A C 1
ATOM 6214 O O . ASP A 1 769 ? -18.392 -42.552 36.723 1.00 72.69 769 ASP A O 1
ATOM 6218 N N . TRP A 1 770 ? -16.919 -43.304 35.215 1.00 73.75 770 TRP A N 1
ATOM 6219 C CA . TRP A 1 770 ? -17.459 -44.660 35.180 1.00 73.75 770 TRP A CA 1
ATOM 6220 C C . TRP A 1 770 ? -17.365 -45.346 36.552 1.00 73.75 770 TRP A C 1
ATOM 6222 O O . TRP A 1 770 ? -18.335 -45.955 37.013 1.00 73.75 770 TRP A O 1
ATOM 6232 N N . LYS A 1 771 ? -16.241 -45.193 37.272 1.00 75.56 771 LYS A N 1
ATOM 6233 C CA . LYS A 1 771 ? -16.091 -45.690 38.654 1.00 75.56 771 LYS A CA 1
ATOM 6234 C C . LYS A 1 771 ? -17.063 -45.008 39.625 1.00 75.56 771 LYS A C 1
ATOM 6236 O O . LYS A 1 771 ? -17.670 -45.703 40.440 1.00 75.56 771 LYS A O 1
ATOM 6241 N N . LYS A 1 772 ? -17.267 -43.689 39.522 1.00 73.19 772 LYS A N 1
ATOM 6242 C CA . LYS A 1 772 ? -18.252 -42.939 40.331 1.00 73.19 772 LYS A CA 1
ATOM 6243 C C . LYS A 1 772 ? -19.693 -43.337 40.017 1.00 73.19 772 LYS A C 1
ATOM 6245 O O . LYS A 1 772 ? -20.519 -43.439 40.918 1.00 73.19 772 LYS A O 1
ATOM 6250 N N . GLN A 1 773 ? -20.020 -43.563 38.750 1.00 70.19 773 GLN A N 1
ATOM 6251 C CA . GLN A 1 773 ? -21.355 -43.989 38.342 1.00 70.19 773 GLN A CA 1
ATOM 6252 C C . GLN A 1 773 ? -21.641 -45.413 38.828 1.00 70.19 773 GLN A C 1
ATOM 6254 O O . GLN A 1 773 ? -22.739 -45.696 39.305 1.00 70.19 773 GLN A O 1
ATOM 6259 N N . ARG A 1 774 ? -20.629 -46.287 38.812 1.00 69.88 774 ARG A N 1
ATOM 6260 C CA . ARG A 1 774 ? -20.715 -47.637 39.375 1.00 69.88 774 ARG A CA 1
ATOM 6261 C C . ARG A 1 774 ? -20.886 -47.634 40.898 1.00 69.88 774 ARG A C 1
ATOM 6263 O O . ARG A 1 774 ? -21.690 -48.416 41.396 1.00 69.88 774 ARG A O 1
ATOM 6270 N N . SER A 1 775 ? -20.193 -46.761 41.634 1.00 69.38 775 SER A N 1
ATOM 6271 C CA . SER A 1 775 ? -20.380 -46.644 43.089 1.00 69.38 775 SER A CA 1
ATOM 6272 C C . SER A 1 775 ? -21.736 -46.034 43.461 1.00 69.38 775 SER A C 1
ATOM 6274 O O . SER A 1 775 ? -22.379 -46.511 44.393 1.00 69.38 775 SER A O 1
ATOM 6276 N N . ARG A 1 776 ? -22.236 -45.061 42.687 1.00 68.81 776 ARG A N 1
ATOM 6277 C CA . ARG A 1 776 ? -23.604 -44.529 42.837 1.00 68.81 776 ARG A CA 1
ATOM 6278 C C . ARG A 1 776 ? -24.677 -45.583 42.550 1.00 68.81 776 ARG A C 1
ATOM 6280 O O . ARG A 1 776 ? -25.641 -45.683 43.300 1.00 68.81 776 ARG A O 1
ATOM 6287 N N . GLY A 1 777 ? -24.489 -46.397 41.510 1.00 63.09 777 GLY A N 1
ATOM 6288 C CA . GLY A 1 777 ? -25.395 -47.502 41.185 1.00 63.09 777 GLY A CA 1
ATOM 6289 C C . GLY A 1 777 ? -25.390 -48.624 42.230 1.00 63.09 777 GLY A C 1
ATOM 6290 O O . GLY A 1 777 ? -26.424 -49.246 42.455 1.00 63.09 777 GLY A O 1
ATOM 6291 N N . ALA A 1 778 ? -24.256 -48.866 42.898 1.00 60.38 778 ALA A N 1
ATOM 6292 C CA . ALA A 1 778 ? -24.182 -49.802 44.020 1.00 60.38 778 ALA A CA 1
ATOM 6293 C C . ALA A 1 778 ? -24.970 -49.289 45.238 1.00 60.38 778 ALA A C 1
ATOM 6295 O O . ALA A 1 778 ? -25.802 -50.024 45.760 1.00 60.38 778 ALA A O 1
ATOM 6296 N N . GLY A 1 779 ? -24.805 -48.012 45.608 1.00 63.25 779 GLY A N 1
ATOM 6297 C CA . GLY A 1 779 ? -25.557 -47.406 46.715 1.00 63.25 779 GLY A CA 1
ATOM 6298 C C . GLY A 1 779 ? -27.067 -47.325 46.463 1.00 63.25 779 GLY A C 1
ATOM 6299 O O . GLY A 1 779 ? -27.855 -47.556 47.373 1.00 63.25 779 GLY A O 1
ATOM 6300 N N . GLN A 1 780 ? -27.496 -47.071 45.219 1.00 65.81 780 GLN A N 1
ATOM 6301 C CA . GLN A 1 780 ? -28.922 -47.111 44.865 1.00 65.81 780 GLN A CA 1
ATOM 6302 C C . GLN A 1 780 ? -29.520 -48.518 44.953 1.00 65.81 780 GLN A C 1
ATOM 6304 O O . GLN A 1 780 ? -30.667 -48.649 45.357 1.00 65.81 780 GLN A O 1
ATOM 6309 N N . ARG A 1 781 ? -28.768 -49.570 44.601 1.00 63.31 781 ARG A N 1
ATOM 6310 C CA . ARG A 1 781 ? -29.238 -50.958 44.766 1.00 63.31 781 ARG A CA 1
ATOM 6311 C C . ARG A 1 781 ? -29.340 -51.366 46.230 1.00 63.31 781 ARG A C 1
ATOM 6313 O O . ARG A 1 781 ? -30.242 -52.114 46.574 1.00 63.31 781 ARG A O 1
ATOM 6320 N N . GLU A 1 782 ? -28.428 -50.890 47.066 1.00 69.75 782 GLU A N 1
ATOM 6321 C CA . GLU A 1 782 ? -28.435 -51.173 48.502 1.00 69.75 782 GLU A CA 1
ATOM 6322 C C . GLU A 1 782 ? -29.617 -50.490 49.204 1.00 69.75 782 GLU A C 1
ATOM 6324 O O . GLU A 1 782 ? -30.324 -51.143 49.964 1.00 69.75 782 GLU A O 1
ATOM 6329 N N . LEU A 1 783 ? -29.914 -49.234 48.845 1.00 68.56 783 LEU A N 1
ATOM 6330 C CA . LEU A 1 783 ? -31.135 -48.539 49.272 1.00 68.56 783 LEU A CA 1
ATOM 6331 C C . LEU A 1 783 ? -32.406 -49.254 48.799 1.00 68.56 783 LEU A C 1
ATOM 6333 O O . LEU A 1 783 ? -33.321 -49.445 49.590 1.00 68.56 783 LEU A O 1
ATOM 6337 N N . LEU A 1 784 ? -32.449 -49.690 47.535 1.00 68.06 784 LEU A N 1
ATOM 6338 C CA . LEU A 1 784 ? -33.612 -50.404 47.003 1.00 68.06 784 LEU A CA 1
ATOM 6339 C C . LEU A 1 784 ? -33.819 -51.755 47.700 1.00 68.06 784 LEU A C 1
ATOM 6341 O O . LEU A 1 784 ? -34.953 -52.149 47.937 1.00 68.06 784 LEU A O 1
ATOM 6345 N N . ASN A 1 785 ? -32.735 -52.464 48.030 1.00 72.81 785 ASN A N 1
ATOM 6346 C CA . ASN A 1 785 ? -32.807 -53.716 48.779 1.00 72.81 785 ASN A CA 1
ATOM 6347 C C . ASN A 1 785 ? -33.286 -53.487 50.218 1.00 72.81 785 ASN A C 1
ATOM 6349 O O . ASN A 1 785 ? -34.115 -54.258 50.682 1.00 72.81 785 ASN A O 1
ATOM 6353 N N . GLN A 1 786 ? -32.819 -52.431 50.896 1.00 76.25 786 GLN A N 1
ATOM 6354 C CA . GLN A 1 786 ? -33.318 -52.066 52.228 1.00 76.25 786 GLN A CA 1
ATOM 6355 C C . GLN A 1 786 ? -34.808 -51.720 52.201 1.00 76.25 786 GLN A C 1
ATOM 6357 O O . GLN A 1 786 ? -35.562 -52.202 53.037 1.00 76.25 786 GLN A O 1
ATOM 6362 N N . GLU A 1 787 ? -35.248 -50.935 51.217 1.00 76.12 787 GLU A N 1
ATOM 6363 C CA . GLU A 1 787 ? -36.658 -50.564 51.069 1.00 76.12 787 GLU A CA 1
ATOM 6364 C C . GLU A 1 787 ? -37.534 -51.797 50.782 1.00 76.12 787 GLU A C 1
ATOM 6366 O O . GLU A 1 787 ? -38.600 -51.956 51.375 1.00 76.12 787 GLU A O 1
ATOM 6371 N N . LEU A 1 788 ? -37.041 -52.732 49.959 1.00 76.44 788 LEU A N 1
ATOM 6372 C CA . LEU A 1 788 ? -37.717 -54.002 49.685 1.00 76.44 788 LEU A CA 1
ATOM 6373 C C . LEU A 1 788 ? -37.771 -54.920 50.921 1.00 76.44 788 LEU A C 1
ATOM 6375 O O . LEU A 1 788 ? -38.774 -55.598 51.138 1.00 76.44 788 LEU A O 1
ATOM 6379 N N . GLU A 1 789 ? -36.707 -54.959 51.728 1.00 78.88 789 GLU A N 1
ATOM 6380 C CA . GLU A 1 789 ? -36.663 -55.708 52.991 1.00 78.88 789 GLU A CA 1
ATOM 6381 C C . GLU A 1 789 ? -37.637 -55.121 54.022 1.00 78.88 789 GLU A C 1
ATOM 6383 O O . GLU A 1 789 ? -38.373 -55.871 54.666 1.00 78.88 789 GLU A O 1
ATOM 6388 N N . GLU A 1 790 ? -37.710 -53.793 54.145 1.00 80.75 790 GLU A N 1
ATOM 6389 C CA . GLU A 1 790 ? -38.677 -53.112 55.013 1.00 80.75 790 GLU A CA 1
ATOM 6390 C C . GLU A 1 790 ? -40.129 -53.364 54.577 1.00 80.75 790 GLU A C 1
ATOM 6392 O O . GLU A 1 790 ? -41.006 -53.592 55.419 1.00 80.75 790 GLU A O 1
ATOM 6397 N N . GLU A 1 791 ? -40.397 -53.355 53.270 1.00 81.19 791 GLU A N 1
ATOM 6398 C CA . GLU A 1 791 ? -41.725 -53.634 52.721 1.00 81.19 791 GLU A CA 1
ATOM 6399 C C . GLU A 1 791 ? -42.124 -55.103 52.935 1.00 81.19 791 GLU A C 1
ATOM 6401 O O . GLU A 1 791 ? -43.239 -55.386 53.382 1.00 81.19 791 GLU A O 1
ATOM 6406 N N . LEU A 1 792 ? -41.183 -56.037 52.757 1.00 80.69 792 LEU A N 1
ATOM 6407 C CA . LEU A 1 792 ? -41.385 -57.453 53.066 1.00 80.69 792 LEU A CA 1
ATOM 6408 C C . LEU A 1 792 ? -41.660 -57.680 54.562 1.00 80.69 792 LEU A C 1
ATOM 6410 O O . LEU A 1 792 ? -42.539 -58.472 54.917 1.00 80.69 792 LEU A O 1
ATOM 6414 N N . HIS A 1 793 ? -40.948 -56.975 55.447 1.00 79.06 793 HIS A N 1
ATOM 6415 C CA . HIS A 1 793 ? -41.193 -57.025 56.889 1.00 79.06 793 HIS A CA 1
ATOM 6416 C C . HIS A 1 793 ? -42.586 -56.499 57.254 1.00 79.06 793 HIS A C 1
ATOM 6418 O O . HIS A 1 793 ? -43.289 -57.144 58.036 1.00 79.06 793 HIS A O 1
ATOM 6424 N N . ARG A 1 794 ? -43.036 -55.392 56.644 1.00 83.25 794 ARG A N 1
ATOM 6425 C CA . ARG A 1 794 ? -44.408 -54.888 56.838 1.00 83.25 794 ARG A CA 1
ATOM 6426 C C . ARG A 1 794 ? -45.462 -55.889 56.382 1.00 83.25 794 ARG A C 1
ATOM 6428 O O . ARG A 1 794 ? -46.414 -56.132 57.124 1.00 83.25 794 ARG A O 1
ATOM 6435 N N . GLU A 1 795 ? -45.299 -56.493 55.205 1.00 82.44 795 GLU A N 1
ATOM 6436 C CA . GLU A 1 795 ? -46.249 -57.498 54.714 1.00 82.44 795 GLU A CA 1
ATOM 6437 C C . GLU A 1 795 ? -46.309 -58.730 55.626 1.00 82.44 795 GLU A C 1
ATOM 6439 O O . GLU A 1 795 ? -47.392 -59.267 55.886 1.00 82.44 795 GLU A O 1
ATOM 6444 N N . LEU A 1 796 ? -45.161 -59.189 56.135 1.00 83.38 796 LEU A N 1
ATOM 6445 C CA . LEU A 1 796 ? -45.098 -60.299 57.085 1.00 83.38 796 LEU A CA 1
ATOM 6446 C C . LEU A 1 796 ? -45.797 -59.960 58.404 1.00 83.38 796 LEU A C 1
ATOM 6448 O O . LEU A 1 796 ? -46.558 -60.788 58.907 1.00 83.38 796 LEU A O 1
ATOM 6452 N N . ASP A 1 797 ? -45.611 -58.750 58.929 1.00 82.06 797 ASP A N 1
ATOM 6453 C CA . ASP A 1 797 ? -46.285 -58.290 60.145 1.00 82.06 797 ASP A CA 1
ATOM 6454 C C . ASP A 1 797 ? -47.799 -58.155 59.959 1.00 82.06 797 ASP A C 1
ATOM 6456 O O . ASP A 1 797 ? -48.576 -58.530 60.843 1.00 82.06 797 ASP A O 1
ATOM 6460 N N . GLU A 1 798 ? -48.253 -57.665 58.806 1.00 83.88 798 GLU A N 1
ATOM 6461 C CA . GLU A 1 798 ? -49.678 -57.620 58.476 1.00 83.88 798 GLU A CA 1
ATOM 6462 C C . GLU A 1 798 ? -50.272 -59.021 58.339 1.00 83.88 798 GLU A C 1
ATOM 6464 O O . GLU A 1 798 ? -51.340 -59.299 58.895 1.00 83.88 798 GLU A O 1
ATOM 6469 N N . ARG A 1 799 ? -49.570 -59.945 57.671 1.00 81.81 799 ARG A N 1
ATOM 6470 C CA . ARG A 1 799 ? -49.987 -61.352 57.596 1.00 81.81 799 ARG A CA 1
ATOM 6471 C C . ARG A 1 799 ? -50.008 -62.005 58.971 1.00 81.81 799 ARG A C 1
ATOM 6473 O O . ARG A 1 799 ? -50.976 -62.702 59.267 1.00 81.81 799 ARG A O 1
ATOM 6480 N N . LYS A 1 800 ? -49.017 -61.745 59.832 1.00 80.62 800 LYS A N 1
ATOM 6481 C CA . LYS A 1 800 ? -48.987 -62.221 61.224 1.00 80.62 800 LYS A CA 1
ATOM 6482 C C . LYS A 1 800 ? -50.195 -61.685 61.992 1.00 80.62 800 LYS A C 1
ATOM 6484 O O . LYS A 1 800 ? -50.911 -62.468 62.608 1.00 80.62 800 LYS A O 1
ATOM 6489 N N . LYS A 1 801 ? -50.502 -60.387 61.895 1.00 81.00 801 LYS A N 1
ATOM 6490 C CA . LYS A 1 801 ? -51.685 -59.774 62.531 1.00 81.00 801 LYS A CA 1
ATOM 6491 C C . LYS A 1 801 ? -53.001 -60.361 62.020 1.00 81.00 801 LYS A C 1
ATOM 6493 O O . LYS A 1 801 ? -53.897 -60.621 62.822 1.00 81.00 801 LYS A O 1
ATOM 6498 N N . ASN A 1 802 ? -53.117 -60.590 60.714 1.00 82.00 802 ASN A N 1
ATOM 6499 C CA . ASN A 1 802 ? -54.305 -61.182 60.098 1.00 82.00 802 ASN A CA 1
ATOM 6500 C C . ASN A 1 802 ? -54.476 -62.652 60.493 1.00 82.00 802 ASN A C 1
ATOM 6502 O O . ASN A 1 802 ? -55.587 -63.076 60.810 1.00 82.00 802 ASN A O 1
ATOM 6506 N N . PHE A 1 803 ? -53.383 -63.414 60.542 1.00 80.31 803 PHE A N 1
ATOM 6507 C CA . PHE A 1 803 ? -53.383 -64.792 61.016 1.00 80.31 803 PHE A CA 1
ATOM 6508 C C . PHE A 1 803 ? -53.766 -64.868 62.497 1.00 80.31 803 PHE A C 1
ATOM 6510 O O . PHE A 1 803 ? -54.677 -65.609 62.850 1.00 80.31 803 PHE A O 1
ATOM 6517 N N . LEU A 1 804 ? -53.163 -64.039 63.355 1.00 77.50 804 LEU A N 1
ATOM 6518 C CA . LEU A 1 804 ? -53.523 -63.947 64.773 1.00 77.50 804 LEU A CA 1
ATOM 6519 C C . LEU A 1 804 ? -54.998 -63.582 64.963 1.00 77.50 804 LEU A C 1
ATOM 6521 O O . LEU A 1 804 ? -55.668 -64.172 65.806 1.00 77.50 804 LEU A O 1
ATOM 6525 N N . ALA A 1 805 ? -55.533 -62.664 64.153 1.00 74.75 805 ALA A N 1
ATOM 6526 C CA . ALA A 1 805 ? -56.952 -62.325 64.184 1.00 74.75 805 ALA A CA 1
ATOM 6527 C C . ALA A 1 805 ? -57.844 -63.514 63.781 1.00 74.75 805 ALA A C 1
ATOM 6529 O O . ALA A 1 805 ? -58.845 -63.772 64.446 1.00 74.75 805 ALA A O 1
ATOM 6530 N N . GLN A 1 806 ? -57.477 -64.270 62.740 1.00 76.88 806 GLN A N 1
ATOM 6531 C CA . GLN A 1 806 ? -58.215 -65.470 62.328 1.00 76.88 806 GLN A CA 1
ATOM 6532 C C . GLN A 1 806 ? -58.167 -66.572 63.393 1.00 76.88 806 GLN A C 1
ATOM 6534 O O . GLN A 1 806 ? -59.197 -67.168 63.706 1.00 76.88 806 GLN A O 1
ATOM 6539 N N . VAL A 1 807 ? -57.000 -66.821 63.990 1.00 73.62 807 VAL A N 1
ATOM 6540 C CA . VAL A 1 807 ? -56.854 -67.847 65.030 1.00 73.62 807 VAL A CA 1
ATOM 6541 C C . VAL A 1 807 ? -57.567 -67.432 66.320 1.00 73.62 807 VAL A C 1
ATOM 6543 O O . VAL A 1 807 ? -58.217 -68.273 66.934 1.00 73.62 807 VAL A O 1
ATOM 6546 N N . ALA A 1 808 ? -57.552 -66.148 66.694 1.00 70.94 808 ALA A N 1
ATOM 6547 C CA . ALA A 1 808 ? -58.319 -65.639 67.836 1.00 70.94 808 ALA A CA 1
ATOM 6548 C C . ALA A 1 808 ? -59.835 -65.864 67.663 1.00 70.94 808 ALA A C 1
ATOM 6550 O O . ALA A 1 808 ? -60.511 -66.314 68.591 1.00 70.94 808 ALA A O 1
ATOM 6551 N N . VAL A 1 809 ? -60.365 -65.644 66.451 1.00 74.62 809 VAL A N 1
ATOM 6552 C CA . VAL A 1 809 ? -61.777 -65.917 66.122 1.00 74.62 809 VAL A CA 1
ATOM 6553 C C . VAL A 1 809 ? -62.114 -67.406 66.259 1.00 74.62 809 VAL A C 1
ATOM 6555 O O . VAL A 1 809 ? -63.182 -67.745 66.768 1.00 74.62 809 VAL A O 1
ATOM 6558 N N . ILE A 1 810 ? -61.210 -68.299 65.849 1.00 77.00 810 ILE A N 1
ATOM 6559 C CA . ILE A 1 810 ? -61.410 -69.754 65.946 1.00 77.00 810 ILE A CA 1
ATOM 6560 C C . ILE A 1 810 ? -61.276 -70.241 67.400 1.00 77.00 810 ILE A C 1
ATOM 6562 O O . ILE A 1 810 ? -62.042 -71.101 67.835 1.00 77.00 810 ILE A O 1
ATOM 6566 N N . GLY A 1 811 ? -60.334 -69.682 68.163 1.00 74.50 811 GLY A N 1
ATOM 6567 C CA . GLY A 1 811 ? -60.003 -70.118 69.520 1.00 74.50 811 GLY A CA 1
ATOM 6568 C C . GLY A 1 811 ? -60.916 -69.589 70.630 1.00 74.50 811 GLY A C 1
ATOM 6569 O O . GLY A 1 811 ? -60.844 -70.100 71.743 1.00 74.50 811 GLY A O 1
ATOM 6570 N N . LYS A 1 812 ? -61.772 -68.587 70.363 1.00 76.50 812 LYS A N 1
ATOM 6571 C CA . LYS A 1 812 ? -62.514 -67.821 71.395 1.00 76.50 812 LYS A CA 1
ATOM 6572 C C . LYS A 1 812 ? -61.606 -67.228 72.487 1.00 76.50 812 LYS A C 1
ATOM 6574 O O . LYS A 1 812 ? -62.040 -67.050 73.622 1.00 76.50 812 LYS A O 1
ATOM 6579 N N . VAL A 1 813 ? -60.361 -66.924 72.137 1.00 70.50 813 VAL A N 1
ATOM 6580 C CA . VAL A 1 813 ? -59.382 -66.254 73.002 1.00 70.50 813 VAL A CA 1
ATOM 6581 C C . VAL A 1 813 ? -59.274 -64.806 72.534 1.00 70.50 813 VAL A C 1
ATOM 6583 O O . VAL A 1 813 ? -59.411 -64.538 71.335 1.00 70.50 813 VAL A O 1
ATOM 6586 N N . SER A 1 814 ? -59.093 -63.853 73.450 1.00 73.50 814 SER A N 1
ATOM 6587 C CA . SER A 1 814 ? -58.981 -62.450 73.051 1.00 73.50 814 SER A CA 1
ATOM 6588 C C . SER A 1 814 ? -57.715 -62.219 72.214 1.00 73.50 814 SER A C 1
ATOM 6590 O O . SER A 1 814 ? -56.719 -62.936 72.328 1.00 73.50 814 SER A O 1
ATOM 6592 N N . LYS A 1 815 ? -57.758 -61.219 71.325 1.00 71.50 815 LYS A N 1
ATOM 6593 C CA . LYS A 1 815 ? -56.642 -60.892 70.424 1.00 71.50 815 LYS A CA 1
ATOM 6594 C C . LYS A 1 815 ? -55.354 -60.569 71.196 1.00 71.50 815 LYS A C 1
ATOM 6596 O O . LYS A 1 815 ? -54.274 -60.903 70.718 1.00 71.50 815 LYS A O 1
ATOM 6601 N N . ASP A 1 816 ? -55.495 -59.976 72.378 1.00 73.69 816 ASP A N 1
ATOM 6602 C CA . ASP A 1 816 ? -54.378 -59.569 73.228 1.00 73.69 816 ASP A CA 1
ATOM 6603 C C . ASP A 1 816 ? -53.764 -60.773 73.966 1.00 73.69 816 ASP A C 1
ATOM 6605 O O . ASP A 1 816 ? -52.548 -60.930 73.954 1.00 73.69 816 ASP A O 1
ATOM 6609 N N . GLU A 1 817 ? -54.580 -61.708 74.473 1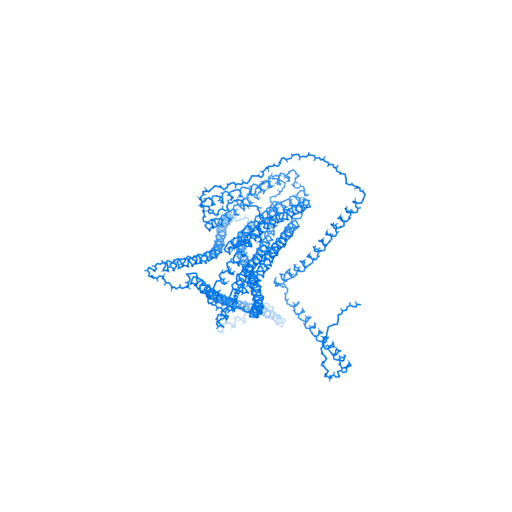.00 70.06 817 GLU A N 1
ATOM 6610 C CA . GLU A 1 817 ? -54.092 -62.961 75.086 1.00 70.06 817 GLU A CA 1
ATOM 6611 C C . GLU A 1 817 ? -53.369 -63.871 74.073 1.00 70.06 817 GLU A C 1
ATOM 6613 O O . GLU A 1 817 ? -52.391 -64.539 74.405 1.00 70.06 817 GLU A O 1
ATOM 6618 N N . MET A 1 818 ? -53.824 -63.896 72.815 1.00 70.56 818 MET A N 1
ATOM 6619 C CA . MET A 1 818 ? -53.166 -64.648 71.737 1.00 70.56 818 MET A CA 1
ATOM 6620 C C . MET A 1 818 ? -51.844 -64.016 71.288 1.00 70.56 818 MET A C 1
ATOM 6622 O O . MET A 1 818 ? -50.906 -64.743 70.959 1.00 70.56 818 MET A O 1
ATOM 6626 N N . ALA A 1 819 ? -51.753 -62.683 71.270 1.00 73.56 819 ALA A N 1
ATOM 6627 C CA . ALA A 1 819 ? -50.496 -61.991 70.998 1.00 73.56 819 ALA A CA 1
ATOM 6628 C C . ALA A 1 819 ? -49.468 -62.273 72.107 1.00 73.56 819 ALA A C 1
ATOM 6630 O O . ALA A 1 819 ? -48.331 -62.627 71.808 1.00 73.56 819 ALA A O 1
ATOM 6631 N N . GLU A 1 820 ? -49.899 -62.236 73.370 1.00 74.06 820 GLU A N 1
ATOM 6632 C CA . GLU A 1 820 ? -49.050 -62.506 74.532 1.00 74.06 820 GLU A CA 1
ATOM 6633 C C . GLU A 1 820 ? -48.574 -63.972 74.589 1.00 74.06 820 GLU A C 1
ATOM 6635 O O . GLU A 1 820 ? -47.418 -64.239 74.909 1.00 74.06 820 GLU A O 1
ATOM 6640 N N . LEU A 1 821 ? -49.415 -64.942 74.202 1.00 71.31 821 LEU A N 1
ATOM 6641 C CA . LEU A 1 821 ? -49.023 -66.355 74.073 1.00 71.31 821 LEU A CA 1
ATOM 6642 C C . LEU A 1 821 ? -47.986 -66.591 72.969 1.00 71.31 821 LEU A C 1
ATOM 6644 O O . LEU A 1 821 ? -47.065 -67.388 73.154 1.00 71.31 821 LEU A O 1
ATOM 6648 N N . VAL A 1 822 ? -48.127 -65.919 71.824 1.00 71.75 822 VAL A N 1
ATOM 6649 C CA . VAL A 1 822 ? -47.185 -66.053 70.704 1.00 71.75 822 VAL A CA 1
ATOM 6650 C C . VAL A 1 822 ? -45.860 -65.368 71.015 1.00 71.75 822 VAL A C 1
ATOM 6652 O O . VAL A 1 822 ? -44.815 -65.954 70.748 1.00 71.75 822 VAL A O 1
ATOM 6655 N N . ASP A 1 823 ? -45.876 -64.192 71.637 1.00 74.81 823 ASP A N 1
ATOM 6656 C CA . ASP A 1 823 ? -44.642 -63.518 72.039 1.00 74.81 823 ASP A CA 1
ATOM 6657 C C . ASP A 1 823 ? -43.933 -64.282 73.176 1.00 74.81 823 ASP A C 1
ATOM 6659 O O . ASP A 1 823 ? -42.715 -64.451 73.124 1.00 74.81 823 ASP A O 1
ATOM 6663 N N . ASN A 1 824 ? -44.667 -64.884 74.123 1.00 68.50 824 ASN A N 1
ATOM 6664 C CA . ASN A 1 824 ? -44.085 -65.775 75.138 1.00 68.50 824 ASN A CA 1
ATOM 6665 C C . ASN A 1 824 ? -43.514 -67.080 74.548 1.00 68.50 824 ASN A C 1
ATOM 6667 O O . ASN A 1 824 ? -42.490 -67.568 75.026 1.00 68.50 824 ASN A O 1
ATOM 6671 N N . ALA A 1 825 ? -44.126 -67.640 73.498 1.00 65.88 825 ALA A N 1
ATOM 6672 C CA . ALA A 1 825 ? -43.596 -68.813 72.798 1.00 65.88 825 ALA A CA 1
ATOM 6673 C C . ALA A 1 825 ? -42.343 -68.486 71.962 1.00 65.88 825 ALA A C 1
ATOM 6675 O O . ALA A 1 825 ? -41.427 -69.302 71.888 1.00 65.88 825 ALA A O 1
ATOM 6676 N N . VAL A 1 826 ? -42.276 -67.288 71.370 1.00 65.69 826 VAL A N 1
ATOM 6677 C CA . VAL A 1 826 ? -41.101 -66.811 70.619 1.00 65.69 826 VAL A CA 1
ATOM 6678 C C . VAL A 1 826 ? -39.935 -66.488 71.561 1.00 65.69 826 VAL A C 1
ATOM 6680 O O . VAL A 1 826 ? -38.804 -66.858 71.262 1.00 65.69 826 VAL A O 1
ATOM 6683 N N . ILE A 1 827 ? -40.195 -65.883 72.727 1.00 59.62 827 ILE A N 1
ATOM 6684 C CA . ILE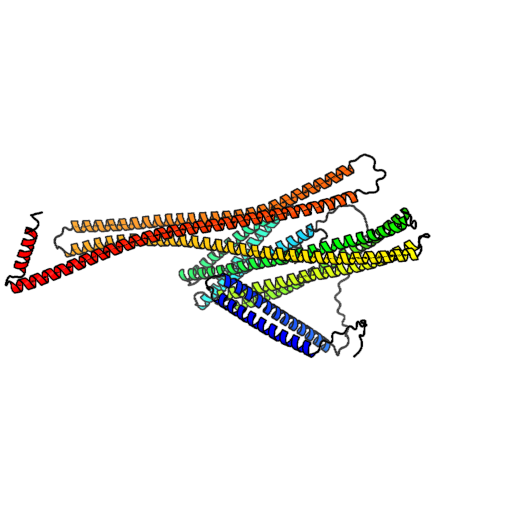 A 1 827 ? -39.169 -65.597 73.749 1.00 59.62 827 ILE A CA 1
ATOM 6685 C C . ILE A 1 827 ? -38.692 -66.885 74.450 1.00 59.62 827 ILE A C 1
ATOM 6687 O O . ILE A 1 827 ? -37.522 -66.997 74.814 1.00 59.62 827 ILE A O 1
ATOM 6691 N N . GLY A 1 828 ? -39.562 -67.891 74.600 1.00 53.94 828 GLY A N 1
ATOM 6692 C CA . GLY A 1 828 ? -39.196 -69.204 75.147 1.00 53.94 828 GLY A CA 1
ATOM 6693 C C . GLY A 1 828 ? -38.302 -70.047 74.227 1.00 53.94 828 GLY A C 1
ATOM 6694 O O . GLY A 1 828 ? -37.556 -70.888 74.719 1.00 53.94 828 GLY A O 1
ATOM 6695 N N . GLY A 1 829 ? -38.338 -69.805 72.912 1.00 54.50 829 GLY A N 1
ATOM 6696 C CA . GLY A 1 829 ? -37.500 -70.495 71.925 1.00 54.50 829 GLY A CA 1
ATOM 6697 C C . GLY A 1 829 ? -36.088 -69.922 71.761 1.00 54.50 829 GLY A C 1
ATOM 6698 O O . GLY A 1 829 ? -35.255 -70.567 71.141 1.00 54.50 829 GLY A O 1
ATOM 6699 N N . SER A 1 830 ? -35.791 -68.741 72.318 1.00 50.75 830 SER A N 1
ATOM 6700 C CA . SER A 1 830 ? -34.477 -68.085 72.193 1.00 50.75 830 SER A CA 1
ATOM 6701 C C . SER A 1 830 ? -33.547 -68.291 73.399 1.00 50.75 830 SER A C 1
ATOM 6703 O O . SER A 1 830 ? -32.561 -67.571 73.531 1.00 50.75 830 SER A O 1
ATOM 6705 N N . MET A 1 831 ? -33.865 -69.222 74.310 1.00 47.97 831 MET A N 1
ATOM 6706 C CA . MET A 1 831 ? -32.988 -69.614 75.432 1.00 47.97 831 MET A CA 1
ATOM 6707 C C . MET A 1 831 ? -32.360 -71.012 75.285 1.00 47.97 831 MET A C 1
ATOM 6709 O O . MET A 1 831 ? -31.610 -71.426 76.166 1.00 47.97 831 MET A O 1
ATOM 6713 N N . GLU A 1 832 ? -32.603 -71.716 74.178 1.00 51.03 832 GLU A N 1
ATOM 6714 C CA . GLU A 1 832 ? -31.886 -72.947 73.818 1.00 51.03 832 GLU A CA 1
ATOM 6715 C C . GLU A 1 832 ? -31.271 -72.811 72.418 1.00 51.03 832 GLU A C 1
ATOM 6717 O O . GLU A 1 832 ? -31.693 -73.481 71.483 1.00 51.03 832 GLU A O 1
ATOM 6722 N N . GLU A 1 833 ? -30.281 -71.923 72.278 1.00 42.34 833 GLU A N 1
ATOM 6723 C CA . GLU A 1 833 ? -29.190 -72.031 71.290 1.00 42.34 833 GLU A CA 1
ATOM 6724 C C . GLU A 1 833 ? -27.972 -71.197 71.709 1.00 42.34 833 GLU A C 1
ATOM 6726 O O . GLU A 1 833 ? -28.147 -70.006 72.063 1.00 42.34 833 GLU A O 1
#

Radius of gyration: 46.68 Å; Cα contacts (8 Å, |Δi|>4): 247; chains: 1; bounding box: 119×117×141 Å

Sequence (833 aa):
MSCLWVLMPNTRDGWDIDPLSIGLAVFIGLLVGGLIALGCWKLCIKDIMRYKKMDPECGYMASNRYASHQREHLIVQTKSMKKRNRAMQQQKQKRLQSAKKKKGDQGPLVIITTLTLEPAKTEEPKVNGKEGKKGAGVDGEESGMVRGLGDALLLDNPGAVEAEIARQDTEAVNNLEKELREENLNTMVQLLRTMLNQQLSKGKVNANQYKDIMKQYQDGMDNAIRTTQREQEEEEEEFRKKHKDPVVLQKELDKLHPKYVQKLNGLVQDEKENIRKKLAGQTQLTESELDALMANLAENMANHESKLGAERARQAANLEERLAQRQQLVEFNRAEKKIMEKDSEARLEIKSALLKEMVDDGKLSDRQRQEILDEYSADEEKVKTRHMEEMQKQKLALAEKLRKRREGRMEEVEKEQEKEREEFLNQTDQSTDPAAVVDGYHQLMQNQRQDREALLDEMDQAEAEELKHLIKGHQKDIEHELTEQEDNFKERLASKPDISKKDIDQLMNRYEAELEDYEELKSAEKKRMRGRMEEKLEKRRLKAEAEAKKDIAEQCALKEQQDATLEKVLKSQVELTQEMEQKLQARKSKVAELKEKVEETNKSKKEMKEKEKEAIMKQIEEEEKRLEADKKQQLQDLRERVSSETAAALGEQERQLGLLIARLQVGQARRLAIIEKQDKTIKELEDQLVNHVAKDAGGDQGLDEVDGGPSDVVDAILVQHQNQVEQLQDRMEEVKERQEQMLQEKLQAKQIKKKRDIENKLEKEAEVDWKKQRSRGAGQRELLNQELEEELHRELDERKKNFLAQVAVIGKVSKDEMAELVDNAVIGGSMEE

InterPro domains:
  IPR026501 Limbin/EvC complex member EVC [PTHR16795] (162-586)
  IPR060638 EvC complex member EVC, N-terminal domain [PF28139] (173-586)